Protein AF-A0A1H0NFM1-F1 (afdb_monomer_lite)

Radius of gyration: 39.57 Å; chains: 1; bounding box: 103×72×106 Å

Secondary structure (DSSP, 8-state):
-HHHHHHHHHHHHHHHHHHHHSTT-HHHHHHHHHIIIIIIHHHHHHTT-HHHHHHHHHHHHHHHHHHHT-TT-TTHHHHHHHHHHHGGGS-HHHHHHHHHHHHHHHHHHHHH-TT-HHHHHHHHHIIIIIIHHHHHHTT-HHHHHHHHHHHHHHHHHHHHH--HHHHHHHHHHHHHHGGGS-HHHHHHHHHHHHHHHHHHHTT-TT-HHHHHHHHHHHHHHHHHHHHTT-HHHHHHHHHHHHHHHHH-GGGGGT------TT---EEEEEETTEEEEEEE-TTSEEEEEEEESEE---EEEEEEE--TTPPPEEEEEETTEEEEEEE-TTS-EEEEEEESEEPPPEE-SS----TTPPEEEEEEETTEEEEEEE-TTSPEEEEEEESEE---EEETT---STT---EEEEEETTEEEEEEE-TTS-EEEEEESSSBPPPEEETT----TTPPPEEEEEETTEEEEEEE-TTS-EEEEEESSSBPPPEE-TT---STT--EEEEEEETTEEEEEEE-TTSEEEEEEESSSB---EEEEEEE--TTPPPEEEEE--TT-TT--EEEEEEE-TTSSEEEEEEETTEEPPPEEESPPEEEEEEEEE--SS--EEEEEEEEEETTS-EEEEEEEEE-SSS-EEEEEEEEEEETTEEEEEEEEEEE--TTSSS-SEEEEEEEEPP-HHHHHTHHHHTTPEEEEEEEEESSTT-HHHHHHHHHHHHHHH--SS----S-EEEE----S---SS----S---EETTEEEEEEGGGEEEEE--S----SS--EEEPPHHHHHHHHHHTSTT-SPPGGGEEEE----PBPTTSPBPPEEEE-GGG-EEEE-HHHHHS-GGGTTTT-STTTSS--S-PPPTTHHHHHHHHHHHHHHHS---HHHHHHHHHHHHHHHTT--TT---SS-S-GGGS-HHHHHHHHHHHHHHH-EE-SSSSS-EESTTSHHHHT-TTHHHHHHTGGGT--

Foldseek 3Di:
DVVQLVVLVVQLVVLVVVCVVPVPDLVSLLSNLCSLQVRNLVVCVVVVVLVVSQVSLVSSLVSLLVNLVPPPDPCNLVSLVSQQRSLVSHDAVSSLVSLVSSLVSLVVVCVVPVPDLVSLVSNLCSLQVGNLVRCVVNPVLVVSQVSLVVSLVSLVVNVVVDDLVCLLVSLVSLQRRLVSDPLVSNLVSLVVSLVSLLSSCQLPQVDPVSLVSNLVSLLSNLVSCVVVVNNVVSVVSNVLSVLSNPFTDPSSPVQDFFAPALQDKEWEDQAQQKIKIWTQTCVQFIWIWMGRPAIDRIDTQADDGAHGSQDKYKYHQHSQKIKIWTQHPQQFIWIWMGGPHIDHIDTQDDDGAPRSQAKEKDAQHSQKIKIWWQGPQQWIKIWMGGPHIDDIDTQDDAGAPGSFAKYKDHQHSQKIKIWWQHCFQWIWMWMGRPDIDHIDTQDDDGAHGRQHKEKEAQHSQKIKIWWFHQFQWIWMWMGRPDIDHIDTPDDDGAHGSAAKYKYAQHSQKIKIWGQHPQQWIWMWMGRPHIDHIDTAADAGGPGSRHKYKDKHDDPPPPPWIKMWIWTQHPSRFIWIWMAGVVGIDHIDGPPFDKDKAKDWDDDPDDFQKTWMKMWIQTLQQKIKTKIKIAGPAAAKKWKKKWKWWDFALEIEIEIDIDIAGHNNGDDHRMDIDMDIAPHDVVCNVCVSRSNPIHMDMDMDMDSDDPDHVVVRVVVVVCCLVPVPPDDDNQDAYWYFDDDDDDDDDDDDDGRDTDDDRSWDWDQDPPRDTDTDDDDDDDDDDWDKDFDDPLRCCLLCVLFQQNQQDPRVQEMEIQDAADQPPVRHHDWAKDHDPPNHIYTYQHPVCRVPVQQRQQPDPCPDPPDHDDGFHGCLSVQLRSLVSLVCNLDPDDVVLVVLVVVLVVCVVVPHDLCDDDFQDDDLVVHRSNVNSSLSSVLCRVFWDDPPDDDSDTDRCPDPVSCPDSSCCSRVVDRSVSHD

Structure (mmCIF, N/CA/C/O backbone):
data_AF-A0A1H0NFM1-F1
#
_entry.id   AF-A0A1H0NFM1-F1
#
loop_
_atom_site.group_PDB
_atom_site.id
_atom_site.type_symbol
_atom_site.label_atom_id
_atom_site.label_alt_id
_atom_site.label_comp_id
_atom_site.label_asym_id
_atom_site.label_entity_id
_atom_site.label_seq_id
_atom_site.pdbx_PDB_ins_code
_atom_site.Cartn_x
_atom_site.Cartn_y
_atom_site.Cartn_z
_atom_site.occupancy
_atom_site.B_iso_or_equiv
_atom_site.auth_seq_id
_atom_site.auth_comp_id
_atom_site.auth_asym_id
_atom_site.auth_atom_id
_atom_site.pdbx_PDB_model_num
ATOM 1 N N . MET A 1 1 ? 2.336 37.053 -40.491 1.00 51.53 1 MET A N 1
ATOM 2 C CA . MET A 1 1 ? 2.561 35.942 -41.448 1.00 51.53 1 MET A CA 1
ATOM 3 C C . MET A 1 1 ? 3.108 36.429 -42.788 1.00 51.53 1 MET A C 1
ATOM 5 O O . MET A 1 1 ? 4.106 35.871 -43.217 1.00 51.53 1 MET A O 1
ATOM 9 N N . ALA A 1 2 ? 2.533 37.466 -43.419 1.00 56.25 2 ALA A N 1
ATOM 10 C CA . ALA A 1 2 ? 3.070 38.029 -44.668 1.00 56.25 2 ALA A CA 1
ATOM 11 C C . ALA A 1 2 ? 4.523 38.541 -44.537 1.00 56.25 2 ALA A C 1
ATOM 13 O O . ALA A 1 2 ? 5.348 38.214 -45.385 1.00 56.25 2 ALA A O 1
ATOM 14 N N . ASP A 1 3 ? 4.859 39.224 -43.435 1.00 67.12 3 ASP A N 1
ATOM 15 C CA . ASP A 1 3 ? 6.223 39.727 -43.189 1.00 67.12 3 ASP A CA 1
ATOM 16 C C . ASP A 1 3 ? 7.282 38.620 -43.104 1.00 67.12 3 ASP A C 1
ATOM 18 O O . ASP A 1 3 ? 8.398 38.788 -43.584 1.00 67.12 3 ASP A O 1
ATOM 22 N N . ASP A 1 4 ? 6.935 37.454 -42.554 1.00 81.75 4 ASP A N 1
ATOM 23 C CA . ASP A 1 4 ? 7.894 36.360 -42.368 1.00 81.75 4 ASP A CA 1
ATOM 24 C C . ASP A 1 4 ? 8.194 35.649 -43.703 1.00 81.75 4 ASP A C 1
ATOM 26 O O . ASP A 1 4 ? 9.327 35.265 -43.976 1.00 81.75 4 ASP A O 1
ATOM 30 N N . VAL A 1 5 ? 7.210 35.553 -44.609 1.00 89.94 5 VAL A N 1
ATOM 31 C CA . VAL A 1 5 ? 7.452 35.058 -45.976 1.00 89.94 5 VAL A CA 1
ATOM 32 C C . VAL A 1 5 ? 8.373 36.010 -46.743 1.00 89.94 5 VAL A C 1
ATOM 34 O O . VAL A 1 5 ? 9.322 35.547 -47.372 1.00 89.94 5 VAL A O 1
ATOM 37 N N . VAL A 1 6 ? 8.142 37.325 -46.656 1.00 90.19 6 VAL A N 1
ATOM 38 C CA . VAL A 1 6 ? 8.959 38.343 -47.345 1.00 90.19 6 VAL A CA 1
ATOM 39 C C . VAL A 1 6 ? 10.411 38.317 -46.860 1.00 90.19 6 VAL A C 1
ATOM 41 O O . VAL A 1 6 ? 11.332 38.317 -47.677 1.00 90.19 6 VAL A O 1
ATOM 44 N N . VAL A 1 7 ? 10.634 38.213 -45.546 1.00 92.38 7 VAL A N 1
ATOM 45 C CA . VAL A 1 7 ? 11.984 38.107 -44.964 1.00 92.38 7 VAL A CA 1
ATOM 46 C C . VAL A 1 7 ? 12.728 36.885 -45.502 1.00 92.38 7 VAL A C 1
ATOM 48 O O . VAL A 1 7 ? 13.899 36.980 -45.879 1.00 92.38 7 VAL A O 1
ATOM 51 N N . TRP A 1 8 ? 12.067 35.729 -45.581 1.00 93.31 8 TRP A N 1
ATOM 52 C CA . TRP A 1 8 ? 12.704 34.520 -46.103 1.00 93.31 8 TRP A CA 1
ATOM 53 C C . TRP A 1 8 ? 12.895 34.545 -47.618 1.00 93.31 8 TRP A C 1
ATOM 55 O O . TRP A 1 8 ? 13.914 34.050 -48.095 1.00 93.31 8 TRP A O 1
ATOM 65 N N . GLN A 1 9 ? 12.003 35.188 -48.373 1.00 94.06 9 GLN A N 1
ATOM 66 C CA . GLN A 1 9 ? 12.215 35.446 -49.801 1.00 94.06 9 GLN A CA 1
ATOM 67 C C . GLN A 1 9 ? 13.454 36.319 -50.036 1.00 94.06 9 GLN A C 1
ATOM 69 O O . GLN A 1 9 ? 14.251 36.017 -50.925 1.00 94.06 9 GLN A O 1
ATOM 74 N N . GLN A 1 10 ? 13.670 37.347 -49.209 1.00 92.88 10 GLN A N 1
ATOM 75 C CA . GLN A 1 10 ? 14.875 38.173 -49.276 1.00 92.88 10 GLN A CA 1
ATOM 76 C C . GLN A 1 10 ? 16.139 37.363 -48.948 1.00 92.88 10 GLN A C 1
ATOM 78 O O . GLN A 1 10 ? 17.112 37.418 -49.697 1.00 92.88 10 GLN A O 1
ATOM 83 N N . ARG A 1 11 ? 16.115 36.544 -47.889 1.00 93.88 11 ARG A N 1
ATOM 84 C CA . ARG A 1 11 ? 17.244 35.661 -47.532 1.00 93.88 11 ARG A CA 1
ATOM 85 C C . ARG A 1 11 ? 17.578 34.657 -48.634 1.00 93.88 11 ARG A C 1
ATOM 87 O O . ARG A 1 11 ? 18.751 34.410 -48.900 1.00 93.88 11 ARG A O 1
ATOM 94 N N . VAL A 1 12 ? 16.562 34.101 -49.294 1.00 96.81 12 VAL A N 1
ATOM 95 C CA . VAL A 1 12 ? 16.742 33.225 -50.460 1.00 96.81 12 VAL A CA 1
ATOM 96 C C . VAL A 1 12 ? 17.365 34.000 -51.624 1.00 96.81 12 VAL A C 1
ATOM 98 O O . VAL A 1 12 ? 18.305 33.504 -52.240 1.00 96.81 12 VAL A O 1
ATOM 101 N N . ALA A 1 13 ? 16.914 35.226 -51.903 1.00 94.62 13 ALA A N 1
ATOM 102 C CA . ALA A 1 13 ? 17.493 36.065 -52.954 1.00 94.62 13 ALA A CA 1
ATOM 103 C C . ALA A 1 13 ? 18.975 36.393 -52.689 1.00 94.62 13 ALA A C 1
ATOM 105 O O . ALA A 1 13 ? 19.807 36.276 -53.590 1.00 94.62 13 ALA A O 1
ATOM 106 N N . GLU A 1 14 ? 19.326 36.729 -51.447 1.00 93.50 14 GLU A N 1
ATOM 107 C CA . GLU A 1 14 ? 20.711 36.967 -51.025 1.00 93.50 14 GLU A CA 1
ATOM 108 C C . GLU A 1 14 ? 21.572 35.701 -51.147 1.00 93.50 14 GLU A C 1
ATOM 110 O O . GLU A 1 14 ? 22.691 35.753 -51.663 1.00 93.50 14 GLU A O 1
ATOM 115 N N . ALA A 1 15 ? 21.051 34.547 -50.722 1.00 94.25 15 ALA A N 1
ATOM 116 C CA . ALA A 1 15 ? 21.742 33.268 -50.853 1.00 94.25 15 ALA A CA 1
ATOM 117 C C . ALA A 1 15 ? 21.949 32.872 -52.327 1.00 94.25 15 ALA A C 1
ATOM 119 O O . ALA A 1 15 ? 23.035 32.413 -52.684 1.00 94.25 15 ALA A O 1
ATOM 120 N N . ARG A 1 16 ? 20.968 33.127 -53.206 1.00 96.69 16 ARG A N 1
ATOM 121 C CA . ARG A 1 16 ? 21.098 32.937 -54.662 1.00 96.69 16 ARG A CA 1
ATOM 122 C C . ARG A 1 16 ? 22.173 33.836 -55.264 1.00 96.69 16 ARG A C 1
ATOM 124 O O . ARG A 1 16 ? 22.987 33.353 -56.046 1.00 96.69 16 ARG A O 1
ATOM 131 N N . ALA A 1 17 ? 22.208 35.115 -54.886 1.00 93.81 17 ALA A N 1
ATOM 132 C CA . ALA A 1 17 ? 23.226 36.051 -55.362 1.00 93.81 17 ALA A CA 1
ATOM 133 C C . ALA A 1 17 ? 24.637 35.593 -54.965 1.00 93.81 17 ALA A C 1
ATOM 135 O O . ALA A 1 17 ? 25.532 35.531 -55.807 1.00 93.81 17 ALA A O 1
ATOM 136 N N . ARG A 1 18 ? 24.817 35.168 -53.708 1.00 92.31 18 ARG A N 1
ATOM 137 C CA . ARG A 1 18 ? 26.088 34.597 -53.240 1.00 92.31 18 ARG A CA 1
ATOM 138 C C . ARG A 1 18 ? 26.446 33.327 -54.004 1.00 92.31 18 ARG A C 1
ATOM 140 O O . ARG A 1 18 ? 27.597 33.168 -54.398 1.00 92.31 18 ARG A O 1
ATOM 147 N N . LEU A 1 19 ? 25.500 32.420 -54.236 1.00 93.81 19 LEU A N 1
ATOM 148 C CA . LEU A 1 19 ? 25.781 31.204 -54.997 1.00 93.81 19 LEU A CA 1
ATOM 149 C C . LEU A 1 19 ? 26.190 31.517 -56.448 1.00 93.81 19 LEU A C 1
ATOM 151 O O . LEU A 1 19 ? 27.100 30.879 -56.963 1.00 93.81 19 LEU A O 1
ATOM 155 N N . ALA A 1 20 ? 25.605 32.534 -57.086 1.00 93.12 20 ALA A N 1
ATOM 156 C CA . ALA A 1 20 ? 25.944 32.921 -58.459 1.00 93.12 20 ALA A CA 1
ATOM 157 C C . ALA A 1 20 ? 27.412 33.364 -58.635 1.00 93.12 20 ALA A C 1
ATOM 159 O O . ALA A 1 20 ? 28.008 33.100 -59.677 1.00 93.12 20 ALA A O 1
ATOM 160 N N . GLU A 1 21 ? 28.021 33.985 -57.620 1.00 92.81 21 GLU A N 1
ATOM 161 C CA . GLU A 1 21 ? 29.446 34.357 -57.641 1.00 92.81 21 GLU A CA 1
ATOM 162 C C . GLU A 1 21 ? 30.383 33.136 -57.648 1.00 92.81 21 GLU A C 1
ATOM 164 O O . GLU A 1 21 ? 31.496 33.206 -58.172 1.00 92.81 21 GLU A O 1
ATOM 169 N N . LYS A 1 22 ? 29.956 32.024 -57.035 1.00 91.69 22 LYS A N 1
ATOM 170 C CA . LYS A 1 22 ? 30.701 30.758 -56.966 1.00 91.69 22 LYS A CA 1
ATOM 171 C C . LYS A 1 22 ? 29.734 29.566 -57.057 1.00 91.69 22 LYS A C 1
ATOM 173 O O . LYS A 1 22 ? 29.422 28.965 -56.029 1.00 91.69 22 LYS A O 1
ATOM 178 N N . PRO A 1 23 ? 29.284 29.187 -58.270 1.00 88.19 23 PRO A N 1
ATOM 179 C CA . PRO A 1 23 ? 28.201 28.210 -58.450 1.00 88.19 23 PRO A CA 1
ATOM 180 C C . PRO A 1 23 ? 28.471 26.812 -57.874 1.00 88.19 23 PRO A C 1
ATOM 182 O O . PRO A 1 23 ? 27.535 26.096 -57.524 1.00 88.19 23 PRO A O 1
ATOM 185 N N . ASN A 1 24 ? 29.747 26.439 -57.748 1.00 87.56 24 ASN A N 1
ATOM 186 C CA . ASN A 1 24 ? 30.188 25.133 -57.254 1.00 87.56 24 ASN A CA 1
ATOM 187 C C . ASN A 1 24 ? 30.641 25.159 -55.781 1.00 87.56 24 ASN A C 1
ATOM 189 O O . ASN A 1 24 ? 31.289 24.217 -55.342 1.00 87.56 24 ASN A O 1
ATOM 193 N N . ASP A 1 25 ? 30.374 26.237 -55.033 1.00 92.56 25 ASP A N 1
ATOM 194 C CA . ASP A 1 25 ? 30.727 26.353 -53.611 1.00 92.56 25 ASP A CA 1
ATOM 195 C C . ASP A 1 25 ? 29.718 25.568 -52.739 1.00 92.56 25 ASP A C 1
ATOM 197 O O . ASP A 1 25 ? 28.552 25.977 -52.650 1.00 92.56 25 ASP A O 1
ATOM 201 N N . PRO A 1 26 ? 30.131 24.461 -52.086 1.00 90.00 26 PRO A N 1
ATOM 202 C CA . PRO A 1 26 ? 29.213 23.589 -51.354 1.00 90.00 26 PRO A CA 1
ATOM 203 C C . PRO A 1 26 ? 28.515 24.272 -50.171 1.00 90.00 26 PRO A C 1
ATOM 205 O O . PRO A 1 26 ? 27.356 23.981 -49.878 1.00 90.00 26 PRO A O 1
ATOM 208 N N . GLU A 1 27 ? 29.175 25.223 -49.507 1.00 92.19 27 GLU A N 1
ATOM 209 C CA . GLU A 1 27 ? 28.595 25.925 -48.357 1.00 92.19 27 GLU A CA 1
ATOM 210 C C . GLU A 1 27 ? 27.534 26.933 -48.797 1.00 92.19 27 GLU A C 1
ATOM 212 O O . GLU A 1 27 ? 26.492 27.081 -48.153 1.00 92.19 27 GLU A O 1
ATOM 217 N N . ARG A 1 28 ? 27.738 27.580 -49.950 1.00 93.81 28 ARG A N 1
ATOM 218 C CA . ARG A 1 28 ? 26.725 28.468 -50.541 1.00 93.81 28 ARG A CA 1
ATOM 219 C C . ARG A 1 28 ? 25.511 27.684 -51.038 1.00 93.81 28 ARG A C 1
ATOM 221 O O . ARG A 1 28 ? 24.383 28.145 -50.860 1.00 93.81 28 ARG A O 1
ATOM 228 N N . GLN A 1 29 ? 25.725 26.493 -51.602 1.00 93.19 29 GLN A N 1
ATOM 229 C CA . GLN A 1 29 ? 24.641 25.577 -51.970 1.00 93.19 29 GLN A CA 1
ATOM 230 C C . GLN A 1 29 ? 23.861 25.112 -50.730 1.00 93.19 29 GLN A C 1
ATOM 232 O O . GLN A 1 29 ? 22.630 25.112 -50.753 1.00 93.19 29 GLN A O 1
ATOM 237 N N . ASN A 1 30 ? 24.552 24.791 -49.629 1.00 93.69 30 ASN A N 1
ATOM 238 C CA . ASN A 1 30 ? 23.925 24.344 -48.381 1.00 93.69 30 ASN A CA 1
ATOM 239 C C . ASN A 1 30 ? 23.081 25.457 -47.750 1.00 93.69 30 ASN A C 1
ATOM 241 O O . ASN A 1 30 ? 21.943 25.225 -47.342 1.00 93.69 30 ASN A O 1
ATOM 245 N N . ALA A 1 31 ? 23.613 26.683 -47.726 1.00 94.19 31 ALA A N 1
ATOM 246 C CA . ALA A 1 31 ? 22.922 27.856 -47.202 1.00 94.19 31 ALA A CA 1
ATOM 247 C C . ALA A 1 31 ? 21.640 28.174 -47.988 1.00 94.19 31 ALA A C 1
ATOM 249 O O . ALA A 1 31 ? 20.597 28.423 -47.382 1.00 94.19 31 ALA A O 1
ATOM 250 N N . LEU A 1 32 ? 21.692 28.124 -49.325 1.00 96.88 32 LEU A N 1
ATOM 251 C CA . LEU A 1 32 ? 20.504 28.316 -50.157 1.00 96.88 32 LEU A CA 1
ATOM 252 C C . LEU A 1 32 ? 19.499 27.169 -49.975 1.00 96.88 32 LEU A C 1
ATOM 254 O O . LEU A 1 32 ? 18.309 27.428 -49.799 1.00 96.88 32 LEU A O 1
ATOM 258 N N . GLY A 1 33 ? 19.970 25.919 -49.940 1.00 95.81 33 GLY A N 1
ATOM 259 C CA . GLY A 1 33 ? 19.128 24.749 -49.685 1.00 95.81 33 GLY A CA 1
ATOM 260 C C . GLY A 1 33 ? 18.391 24.827 -48.345 1.00 95.81 33 GLY A C 1
ATOM 261 O O . GLY A 1 33 ? 17.186 24.595 -48.293 1.00 95.81 33 GLY A O 1
ATOM 262 N N . SER A 1 34 ? 19.078 25.229 -47.272 1.00 95.81 34 SER A N 1
ATOM 263 C CA . SER A 1 34 ? 18.467 25.443 -45.953 1.00 95.81 34 SER A CA 1
ATOM 264 C C . SER A 1 34 ? 17.464 26.597 -45.959 1.00 95.81 34 SER A C 1
ATOM 266 O O . SER A 1 34 ? 16.349 26.450 -45.461 1.00 95.81 34 SER A O 1
ATOM 268 N N . ALA A 1 35 ? 17.806 27.731 -46.580 1.00 96.81 35 ALA A N 1
ATOM 269 C CA . ALA A 1 35 ? 16.903 28.878 -46.651 1.00 96.81 35 ALA A CA 1
ATOM 270 C C . ALA A 1 35 ? 15.586 28.547 -47.375 1.00 96.81 35 ALA A C 1
ATOM 272 O O . ALA A 1 35 ? 14.524 29.025 -46.973 1.00 96.81 35 ALA A O 1
ATOM 273 N N . LEU A 1 36 ? 15.652 27.700 -48.403 1.00 98.06 36 LEU A N 1
ATOM 274 C CA . LEU A 1 36 ? 14.494 27.222 -49.156 1.00 98.06 36 LEU A CA 1
ATOM 275 C C . LEU A 1 36 ? 13.676 26.178 -48.375 1.00 98.06 36 LEU A C 1
ATOM 277 O O . LEU A 1 36 ? 12.478 26.380 -48.173 1.00 98.06 36 LEU A O 1
ATOM 281 N N . CYS A 1 37 ? 14.312 25.098 -47.910 1.00 96.81 37 CYS A N 1
ATOM 282 C CA . CYS A 1 37 ? 13.641 23.956 -47.274 1.00 96.81 37 CYS A CA 1
ATOM 283 C C . CYS A 1 37 ? 13.210 24.214 -45.826 1.00 96.81 37 CYS A C 1
ATOM 285 O O . CYS A 1 37 ? 12.076 23.913 -45.459 1.00 96.81 37 CYS A O 1
ATOM 287 N N . ASP A 1 38 ? 14.110 24.758 -45.007 1.00 95.19 38 ASP A N 1
ATOM 288 C CA . ASP A 1 38 ? 13.911 24.923 -43.560 1.00 95.19 38 ASP A CA 1
ATOM 289 C C . ASP A 1 38 ? 13.241 26.277 -43.254 1.00 95.19 38 ASP A C 1
ATOM 291 O O . ASP A 1 38 ? 12.539 26.450 -42.255 1.00 95.19 38 ASP A O 1
ATOM 295 N N . GLY A 1 39 ? 13.457 27.261 -44.134 1.00 95.19 39 GLY A N 1
ATOM 296 C CA . GLY A 1 39 ? 12.972 28.631 -43.996 1.00 95.19 39 GLY A CA 1
ATOM 297 C C . GLY A 1 39 ? 11.671 28.901 -44.748 1.00 95.19 39 GLY A C 1
ATOM 298 O O . GLY A 1 39 ? 10.616 29.112 -44.139 1.00 95.19 39 GLY A O 1
ATOM 299 N N . LEU A 1 40 ? 11.756 28.953 -46.077 1.00 97.00 40 LEU A N 1
ATOM 300 C CA . LEU A 1 40 ? 10.708 29.503 -46.934 1.00 97.00 40 LEU A CA 1
ATOM 301 C C . LEU A 1 40 ? 9.522 28.546 -47.147 1.00 97.00 40 LEU A C 1
ATOM 303 O O . LEU A 1 40 ? 8.374 28.966 -46.979 1.00 97.00 40 LEU A O 1
ATOM 307 N N . ALA A 1 41 ? 9.765 27.272 -47.471 1.00 96.81 41 ALA A N 1
ATOM 308 C CA . ALA A 1 41 ? 8.701 26.307 -47.782 1.00 96.81 41 ALA A CA 1
ATOM 309 C C . ALA A 1 41 ? 7.658 26.116 -46.647 1.00 96.81 41 ALA A C 1
ATOM 311 O O . ALA A 1 41 ? 6.460 26.218 -46.933 1.00 96.81 41 ALA A O 1
ATOM 312 N N . PRO A 1 42 ? 8.037 25.965 -45.357 1.00 96.50 42 PRO A N 1
ATOM 313 C CA . PRO A 1 42 ? 7.077 25.846 -44.251 1.00 96.50 42 PRO A CA 1
ATOM 314 C C . PRO A 1 42 ? 6.189 27.087 -44.081 1.00 96.50 42 PRO A C 1
ATOM 316 O O . PRO A 1 42 ? 5.001 26.991 -43.756 1.00 96.50 42 PRO A O 1
ATOM 319 N N . ARG A 1 43 ? 6.753 28.278 -44.316 1.00 95.94 43 ARG A N 1
ATOM 320 C CA . ARG A 1 43 ? 6.040 29.559 -44.190 1.00 95.94 43 ARG A CA 1
ATOM 321 C C . ARG A 1 43 ? 5.067 29.771 -45.337 1.00 95.94 43 ARG A C 1
ATOM 323 O O . ARG A 1 43 ? 3.942 30.203 -45.098 1.00 95.94 43 ARG A O 1
ATOM 330 N N . LEU A 1 44 ? 5.467 29.411 -46.556 1.00 95.69 44 LEU A N 1
ATOM 331 C CA . LEU A 1 44 ? 4.574 29.412 -47.715 1.00 95.69 44 LEU A CA 1
ATOM 332 C C . LEU A 1 44 ? 3.411 28.434 -47.517 1.00 95.69 44 LEU A C 1
ATOM 334 O O . LEU A 1 44 ? 2.264 28.816 -47.745 1.00 95.69 44 LEU A O 1
ATOM 338 N N . LYS A 1 45 ? 3.682 27.227 -47.000 1.00 94.31 45 LYS A N 1
ATOM 339 C CA . LYS A 1 45 ? 2.650 26.234 -46.666 1.00 94.31 45 LYS A CA 1
ATOM 340 C C . LYS A 1 45 ? 1.657 26.767 -45.633 1.00 94.31 45 LYS A C 1
ATOM 342 O O . LYS A 1 45 ? 0.450 26.689 -45.834 1.00 94.31 45 LYS A O 1
ATOM 347 N N . THR A 1 46 ? 2.158 27.370 -44.558 1.00 93.31 46 THR A N 1
ATOM 348 C CA . THR A 1 46 ? 1.319 27.967 -43.503 1.00 93.31 46 THR A CA 1
ATOM 349 C C . THR A 1 46 ? 0.485 29.144 -44.024 1.00 93.31 46 THR A C 1
ATOM 351 O O . THR A 1 46 ? -0.641 29.353 -43.582 1.00 93.31 46 THR A O 1
ATOM 354 N N . ALA A 1 47 ? 0.998 29.887 -45.009 1.00 93.00 47 ALA A N 1
ATOM 355 C CA . ALA A 1 47 ? 0.276 30.958 -45.694 1.00 93.00 47 ALA A CA 1
ATOM 356 C C . ALA A 1 47 ? -0.718 30.461 -46.770 1.00 93.00 47 ALA A C 1
ATOM 358 O O . ALA A 1 47 ? -1.294 31.285 -47.478 1.00 93.00 47 ALA A O 1
ATOM 359 N N . GLY A 1 48 ? -0.904 29.143 -46.929 1.00 93.75 48 GLY A N 1
ATOM 360 C CA . GLY A 1 48 ? -1.797 28.543 -47.929 1.00 93.75 48 GLY A CA 1
ATOM 361 C C . GLY A 1 48 ? -1.279 28.605 -49.372 1.00 93.75 48 GLY A C 1
ATOM 362 O O . GLY A 1 48 ? -2.038 28.376 -50.312 1.00 93.75 48 GLY A O 1
ATOM 363 N N . ARG A 1 49 ? 0.006 28.922 -49.576 1.00 94.94 49 ARG A N 1
ATOM 364 C CA . ARG A 1 49 ? 0.653 29.053 -50.894 1.00 94.94 49 ARG A CA 1
ATOM 365 C C . ARG A 1 49 ? 1.327 27.740 -51.288 1.00 94.94 49 ARG A C 1
ATOM 367 O O . ARG A 1 49 ? 2.539 27.677 -51.471 1.00 94.94 49 ARG A O 1
ATOM 374 N N . ASP A 1 50 ? 0.525 26.685 -51.399 1.00 93.31 50 ASP A N 1
ATOM 375 C CA . ASP A 1 50 ? 0.992 25.300 -51.560 1.00 93.31 50 ASP A CA 1
ATOM 376 C C . ASP A 1 50 ? 1.876 25.079 -52.796 1.00 93.31 50 ASP A C 1
ATOM 378 O O . ASP A 1 50 ? 2.889 24.389 -52.704 1.00 93.31 50 ASP A O 1
ATOM 382 N N . GLY A 1 51 ? 1.533 25.692 -53.935 1.00 95.19 51 GLY A N 1
ATOM 383 C CA . GLY A 1 51 ? 2.335 25.588 -55.160 1.00 95.19 51 GLY A CA 1
ATOM 384 C C . GLY A 1 51 ? 3.730 26.193 -54.999 1.00 95.19 51 GLY A C 1
ATOM 385 O O . GLY A 1 51 ? 4.722 25.565 -55.349 1.00 95.19 51 GLY A O 1
ATOM 386 N N . GLU A 1 52 ? 3.818 27.366 -54.372 1.00 96.00 52 GLU A N 1
ATOM 387 C CA . GLU A 1 52 ? 5.099 28.038 -54.136 1.00 96.00 52 GLU A CA 1
ATOM 388 C C . GLU A 1 52 ? 5.929 27.341 -53.053 1.00 96.00 52 GLU A C 1
ATOM 390 O O . GLU A 1 52 ? 7.155 27.314 -53.133 1.00 96.00 52 GLU A O 1
ATOM 395 N N . ALA A 1 53 ? 5.274 26.760 -52.042 1.00 96.94 53 ALA A N 1
ATOM 396 C CA . ALA A 1 53 ? 5.943 25.923 -51.051 1.00 96.94 53 ALA A CA 1
ATOM 397 C C . ALA A 1 53 ? 6.585 24.698 -51.716 1.00 96.94 53 ALA A C 1
ATOM 399 O O . ALA A 1 53 ? 7.729 24.365 -51.403 1.00 96.94 53 ALA A O 1
ATOM 400 N N . ALA A 1 54 ? 5.878 24.071 -52.663 1.00 97.44 54 ALA A N 1
ATOM 401 C CA . ALA A 1 54 ? 6.412 22.971 -53.454 1.00 97.44 54 ALA A CA 1
ATOM 402 C C . ALA A 1 54 ? 7.578 23.428 -54.343 1.00 97.44 54 ALA A C 1
ATOM 404 O O . ALA A 1 54 ? 8.611 22.767 -54.357 1.00 97.44 54 ALA A O 1
ATOM 405 N N . ASP A 1 55 ? 7.465 24.570 -55.029 1.00 97.25 55 ASP A N 1
ATOM 406 C CA . ASP A 1 55 ? 8.546 25.118 -55.864 1.00 97.25 55 ASP A CA 1
ATOM 407 C C . ASP A 1 55 ? 9.820 25.389 -55.048 1.00 97.25 55 ASP A C 1
ATOM 409 O O . ASP A 1 55 ? 10.913 24.975 -55.441 1.00 97.25 55 ASP A O 1
ATOM 413 N N . ALA A 1 56 ? 9.677 26.020 -53.877 1.00 97.25 56 ALA A N 1
ATOM 414 C CA . ALA A 1 56 ? 10.791 26.271 -52.966 1.00 97.25 56 ALA A CA 1
ATOM 415 C C . ALA A 1 56 ? 11.408 24.962 -52.446 1.00 97.25 56 ALA A C 1
ATOM 417 O O . ALA A 1 56 ? 12.632 24.822 -52.424 1.00 97.25 56 ALA A O 1
ATOM 418 N N . ALA A 1 57 ? 10.579 23.984 -52.067 1.00 97.81 57 ALA A N 1
ATOM 419 C CA . ALA A 1 57 ? 11.050 22.676 -51.624 1.00 97.81 57 ALA A CA 1
ATOM 420 C C . ALA A 1 57 ? 11.805 21.933 -52.738 1.00 97.81 57 ALA A C 1
ATOM 422 O O . ALA A 1 57 ? 12.871 21.391 -52.465 1.00 97.81 57 ALA A O 1
ATOM 423 N N . ARG A 1 58 ? 11.327 21.953 -53.992 1.00 98.19 58 ARG A N 1
ATOM 424 C CA . ARG A 1 58 ? 12.019 21.325 -55.135 1.00 98.19 58 ARG A CA 1
ATOM 425 C C . ARG A 1 58 ? 13.416 21.876 -55.335 1.00 98.19 58 ARG A C 1
ATOM 427 O O . ARG A 1 58 ? 14.371 21.113 -55.451 1.00 98.19 58 ARG A O 1
ATOM 434 N N . GLU A 1 59 ? 13.536 23.198 -55.375 1.00 97.25 59 GLU A N 1
ATOM 435 C CA . GLU A 1 59 ? 14.826 23.856 -55.568 1.00 97.25 59 GLU A CA 1
ATOM 436 C C . GLU A 1 59 ? 15.775 23.556 -54.401 1.00 97.25 59 GLU A C 1
ATOM 438 O O . GLU A 1 59 ? 16.930 23.180 -54.614 1.00 97.25 59 GLU A O 1
ATOM 443 N N . GLY A 1 60 ? 15.283 23.661 -53.164 1.00 97.50 60 GLY A N 1
ATOM 444 C CA . GLY A 1 60 ? 16.088 23.395 -51.976 1.00 97.50 60 GLY A CA 1
ATOM 445 C C . GLY A 1 60 ? 16.530 21.932 -51.872 1.00 97.50 60 GLY A C 1
ATOM 446 O O . GLY A 1 60 ? 17.686 21.657 -51.535 1.00 97.50 60 GLY A O 1
ATOM 447 N N . ILE A 1 61 ? 15.652 20.987 -52.216 1.00 97.94 61 ILE A N 1
ATOM 448 C CA . ILE A 1 61 ? 15.960 19.553 -52.272 1.00 97.94 61 ILE A CA 1
ATOM 449 C C . ILE A 1 61 ? 16.976 19.269 -53.377 1.00 97.94 61 ILE A C 1
ATOM 451 O O . ILE A 1 61 ? 17.941 18.555 -53.116 1.00 97.94 61 ILE A O 1
ATOM 455 N N . ALA A 1 62 ? 16.834 19.856 -54.569 1.00 96.62 62 ALA A N 1
ATOM 456 C CA . ALA A 1 62 ? 17.786 19.666 -55.665 1.00 96.62 62 ALA A CA 1
ATOM 457 C C . ALA A 1 62 ? 19.213 20.078 -55.262 1.00 96.62 62 ALA A C 1
ATOM 459 O O . ALA A 1 62 ? 20.157 19.320 -55.480 1.00 96.62 62 ALA A O 1
ATOM 460 N N . LEU A 1 63 ? 19.366 21.227 -54.595 1.00 95.50 63 LEU A N 1
ATOM 461 C CA . LEU A 1 63 ? 20.654 21.675 -54.050 1.00 95.50 63 LEU A CA 1
ATOM 462 C C . LEU A 1 63 ? 21.171 20.736 -52.955 1.00 95.50 63 LEU A C 1
ATOM 464 O O . LEU A 1 63 ? 22.336 20.343 -52.956 1.00 95.50 63 LEU A O 1
ATOM 468 N N . THR A 1 64 ? 20.293 20.330 -52.039 1.00 96.44 64 THR A N 1
ATOM 469 C CA . THR A 1 64 ? 20.644 19.431 -50.931 1.00 96.44 64 THR A CA 1
ATOM 470 C C . THR A 1 64 ? 21.065 18.045 -51.437 1.00 96.44 64 THR A C 1
ATOM 472 O O . THR A 1 64 ? 21.967 17.435 -50.867 1.00 96.44 64 THR A O 1
ATOM 475 N N . ARG A 1 65 ? 20.487 17.561 -52.544 1.00 95.06 65 ARG A N 1
ATOM 476 C CA . ARG A 1 65 ? 20.852 16.289 -53.188 1.00 95.06 65 ARG A CA 1
ATOM 477 C C . ARG A 1 65 ? 22.248 16.307 -53.791 1.00 95.06 65 ARG A C 1
ATOM 479 O O . ARG A 1 65 ? 22.960 15.317 -53.654 1.00 95.06 65 ARG A O 1
ATOM 486 N N . VAL A 1 66 ? 22.642 17.414 -54.424 1.00 93.06 66 VAL A N 1
ATOM 487 C CA . VAL A 1 66 ? 24.010 17.583 -54.946 1.00 93.06 66 VAL A CA 1
ATOM 488 C C . VAL A 1 66 ? 25.025 17.442 -53.813 1.00 93.06 66 VAL A C 1
ATOM 490 O O . VAL A 1 66 ? 26.006 16.720 -53.955 1.00 93.06 66 VAL A O 1
ATOM 493 N N . LEU A 1 67 ? 24.748 18.056 -52.662 1.00 94.25 67 LEU A N 1
ATOM 494 C CA . LEU A 1 67 ? 25.613 17.978 -51.484 1.00 94.25 67 LEU A CA 1
ATOM 495 C C . LEU A 1 67 ? 25.608 16.595 -50.831 1.00 94.25 67 LEU A C 1
ATOM 497 O O . LEU A 1 67 ? 26.650 16.112 -50.401 1.00 94.25 67 LEU A O 1
ATOM 501 N N . LEU A 1 68 ? 24.448 15.941 -50.770 1.00 94.75 68 LEU A N 1
ATOM 502 C CA . LEU A 1 68 ? 24.317 14.598 -50.206 1.00 94.75 68 LEU A CA 1
ATOM 503 C C . LEU A 1 68 ? 25.102 13.543 -51.009 1.00 94.75 68 LEU A C 1
ATOM 505 O O . LEU A 1 68 ? 25.529 12.540 -50.430 1.00 94.75 68 LEU A O 1
ATOM 509 N N . ALA A 1 69 ? 25.297 13.768 -52.314 1.00 92.44 69 ALA A N 1
ATOM 510 C CA . ALA A 1 69 ? 26.065 12.893 -53.198 1.00 92.44 69 ALA A CA 1
ATOM 511 C C . ALA A 1 69 ? 27.587 12.954 -52.959 1.00 92.44 69 ALA A C 1
ATOM 513 O O . ALA A 1 69 ? 28.294 12.022 -53.341 1.00 92.44 69 ALA A O 1
ATOM 514 N N . ASP A 1 70 ? 28.096 14.009 -52.315 1.00 90.38 70 ASP A N 1
ATOM 515 C CA . ASP A 1 70 ? 29.500 14.092 -51.910 1.00 90.38 70 ASP A CA 1
ATOM 516 C C . ASP A 1 70 ? 29.737 13.240 -50.654 1.00 90.38 70 ASP A C 1
ATOM 518 O O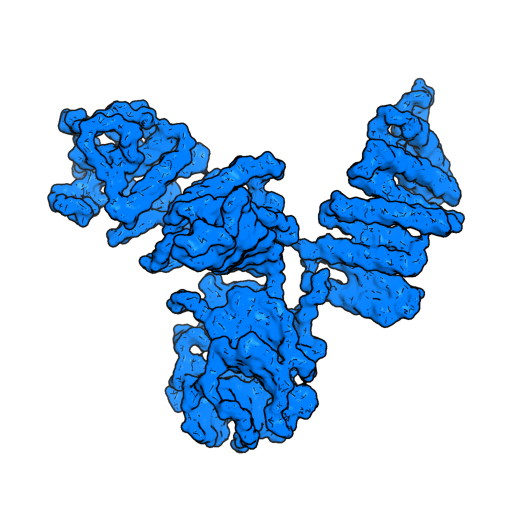 . ASP A 1 70 ? 29.488 13.661 -49.522 1.00 90.38 70 ASP A O 1
ATOM 522 N N . THR A 1 71 ? 30.231 12.015 -50.857 1.00 82.94 71 THR A N 1
ATOM 523 C CA . THR A 1 71 ? 30.486 11.042 -49.784 1.00 82.94 71 THR A CA 1
ATOM 524 C C . THR A 1 71 ? 31.565 11.490 -48.795 1.00 82.94 71 THR A C 1
ATOM 526 O O . THR A 1 71 ? 31.661 10.902 -47.721 1.00 82.94 71 THR A O 1
ATOM 529 N N . GLY A 1 72 ? 32.367 12.510 -49.127 1.00 80.94 72 GLY A N 1
ATOM 530 C CA . GLY A 1 72 ? 33.396 13.073 -48.248 1.00 80.94 72 GLY A CA 1
ATOM 531 C C . GLY A 1 72 ? 32.870 14.076 -47.215 1.00 80.94 72 GLY A C 1
ATOM 532 O O . GLY A 1 72 ? 33.629 14.497 -46.342 1.00 80.94 72 GLY A O 1
ATOM 533 N N . ARG A 1 73 ? 31.590 14.471 -47.285 1.00 87.06 73 ARG A N 1
ATOM 534 C CA . ARG A 1 73 ? 30.996 15.444 -46.354 1.00 87.06 73 ARG A CA 1
ATOM 535 C C . ARG A 1 73 ? 30.612 14.827 -45.009 1.00 87.06 73 ARG A C 1
ATOM 537 O O . ARG A 1 73 ? 29.995 13.767 -44.940 1.00 87.06 73 ARG A O 1
ATOM 544 N N . ALA A 1 74 ? 30.890 15.558 -43.930 1.00 82.75 74 ALA A N 1
ATOM 545 C CA . ALA A 1 74 ? 30.554 15.149 -42.565 1.00 82.75 74 ALA A CA 1
ATOM 546 C C . ALA A 1 74 ? 29.071 15.372 -42.189 1.00 82.75 74 ALA A C 1
ATOM 548 O O . ALA A 1 74 ? 28.558 14.712 -41.291 1.00 82.75 74 ALA A O 1
ATOM 549 N N . ASP A 1 75 ? 28.354 16.276 -42.867 1.00 88.75 75 ASP A N 1
ATOM 550 C CA . ASP A 1 75 ? 26.982 16.701 -42.530 1.00 88.75 75 ASP A CA 1
ATOM 551 C C . ASP A 1 75 ? 25.874 15.945 -43.294 1.00 88.75 75 ASP A C 1
ATOM 553 O O . ASP A 1 75 ? 24.698 16.313 -43.219 1.00 88.75 75 ASP A O 1
ATOM 557 N N . ARG A 1 76 ? 26.215 14.856 -44.000 1.00 92.69 76 ARG A N 1
ATOM 558 C CA . ARG A 1 76 ? 25.293 14.106 -44.881 1.00 92.69 76 ARG A CA 1
ATOM 559 C C . ARG A 1 76 ? 24.006 13.641 -44.192 1.00 92.69 76 ARG A C 1
ATOM 561 O O . ARG A 1 76 ? 22.943 13.678 -44.809 1.00 92.69 76 ARG A O 1
ATOM 568 N N . GLN A 1 77 ? 24.059 13.270 -42.912 1.00 90.62 77 GLN A N 1
ATOM 569 C CA . GLN A 1 77 ? 22.858 12.907 -42.144 1.00 90.62 77 GLN A CA 1
ATOM 570 C C . GLN A 1 77 ? 21.867 14.073 -42.001 1.00 90.62 77 GLN A C 1
ATOM 572 O O . GLN A 1 77 ? 20.656 13.873 -42.123 1.00 90.62 77 GLN A O 1
ATOM 577 N N . GLY A 1 78 ? 22.365 15.294 -41.784 1.00 93.06 78 GLY A N 1
ATOM 578 C CA . GLY A 1 78 ? 21.539 16.501 -41.714 1.00 93.06 78 GLY A CA 1
ATOM 579 C C . GLY A 1 78 ? 20.923 16.860 -43.067 1.00 93.06 78 GLY A C 1
ATOM 580 O O . GLY A 1 78 ? 19.762 17.262 -43.131 1.00 93.06 78 GLY A O 1
ATOM 581 N N . LEU A 1 79 ? 21.662 16.637 -44.157 1.00 95.62 79 LEU A N 1
ATOM 582 C CA . LEU A 1 79 ? 21.167 16.835 -45.523 1.00 95.62 79 LEU A CA 1
ATOM 583 C C . LEU A 1 79 ? 20.045 15.840 -45.869 1.00 95.62 79 LEU A C 1
ATOM 585 O O . LEU A 1 79 ? 19.007 16.246 -46.392 1.00 95.62 79 LEU A O 1
ATOM 589 N N . ALA A 1 80 ? 20.201 14.560 -45.514 1.00 96.12 80 ALA A N 1
ATOM 590 C CA . ALA A 1 80 ? 19.148 13.553 -45.677 1.00 96.12 80 ALA A CA 1
ATOM 591 C C . ALA A 1 80 ? 17.885 13.909 -44.870 1.00 96.12 80 ALA A C 1
ATOM 593 O O . ALA A 1 80 ? 16.772 13.827 -45.396 1.00 96.12 80 ALA A O 1
ATOM 594 N N . LYS A 1 81 ? 18.050 14.387 -43.628 1.00 95.94 81 LYS A N 1
ATOM 595 C CA . LYS A 1 81 ? 16.937 14.860 -42.791 1.00 95.94 81 LYS A CA 1
ATOM 596 C C . LYS A 1 81 ? 16.176 16.001 -43.463 1.00 95.94 81 LYS A C 1
ATOM 598 O O . LYS A 1 81 ? 14.953 15.933 -43.566 1.00 95.94 81 LYS A O 1
ATOM 603 N N . ARG A 1 82 ? 16.893 17.016 -43.961 1.00 96.81 82 ARG A N 1
ATOM 604 C CA . ARG A 1 82 ? 16.297 18.166 -44.655 1.00 96.81 82 ARG A CA 1
ATOM 605 C C . ARG A 1 82 ? 15.452 17.724 -45.847 1.00 96.81 82 ARG A C 1
ATOM 607 O O . ARG A 1 82 ? 14.337 18.209 -46.002 1.00 96.81 82 ARG A O 1
ATOM 614 N N . ILE A 1 83 ? 15.947 16.787 -46.661 1.00 97.38 83 ILE A N 1
ATOM 615 C CA . ILE A 1 83 ? 15.178 16.234 -47.789 1.00 97.38 83 ILE A CA 1
ATOM 616 C C . ILE A 1 83 ? 13.907 15.540 -47.280 1.00 97.38 83 ILE A C 1
ATOM 618 O O . ILE A 1 83 ? 12.813 15.836 -47.762 1.00 97.38 83 ILE A O 1
ATOM 622 N N . ALA A 1 84 ? 14.023 14.663 -46.275 1.00 96.38 84 ALA A N 1
ATOM 623 C CA . ALA A 1 84 ? 12.880 13.947 -45.708 1.00 96.38 84 ALA A CA 1
ATOM 624 C C . ALA A 1 84 ? 11.813 14.892 -45.124 1.00 96.38 84 ALA A C 1
ATOM 626 O O . ALA A 1 84 ? 10.618 14.612 -45.224 1.00 96.38 84 ALA A O 1
ATOM 627 N N . GLU A 1 85 ? 12.206 16.009 -44.519 1.00 96.12 85 GLU A N 1
ATOM 628 C CA . GLU A 1 85 ? 11.274 16.996 -43.965 1.00 96.12 85 GLU A CA 1
ATOM 629 C C . GLU A 1 85 ? 10.656 17.872 -45.059 1.00 96.12 85 GLU A C 1
ATOM 631 O O . GLU A 1 85 ? 9.434 18.006 -45.111 1.00 96.12 85 GLU A O 1
ATOM 636 N N . ALA A 1 86 ? 11.464 18.390 -45.987 1.00 96.81 86 ALA A N 1
ATOM 637 C CA . ALA A 1 86 ? 10.999 19.255 -47.070 1.00 96.81 86 ALA A CA 1
ATOM 638 C C . ALA A 1 86 ? 10.075 18.539 -48.066 1.00 96.81 86 ALA A C 1
ATOM 640 O O . ALA A 1 86 ? 9.168 19.158 -48.623 1.00 96.81 86 ALA A O 1
ATOM 641 N N . ALA A 1 87 ? 10.241 17.225 -48.248 1.00 97.00 87 ALA A N 1
ATOM 642 C CA . ALA A 1 87 ? 9.380 16.423 -49.114 1.00 97.00 87 ALA A CA 1
ATOM 643 C C . ALA A 1 87 ? 7.897 16.428 -48.681 1.00 97.00 87 ALA A C 1
ATOM 645 O O . ALA A 1 87 ? 7.030 16.087 -49.483 1.00 97.00 87 ALA A O 1
ATOM 646 N N . GLU A 1 88 ? 7.566 16.848 -47.451 1.00 95.62 88 GLU A N 1
ATOM 647 C CA . GLU A 1 88 ? 6.183 17.067 -46.992 1.00 95.62 88 GLU A CA 1
ATOM 648 C C . GLU A 1 88 ? 5.427 18.088 -47.857 1.00 95.62 88 GLU A C 1
ATOM 650 O O . GLU A 1 88 ? 4.213 17.975 -48.028 1.00 95.62 88 GLU A O 1
ATOM 655 N N . TYR A 1 89 ? 6.144 19.080 -48.393 1.00 96.25 89 TYR A N 1
ATOM 656 C CA . TYR A 1 89 ? 5.573 20.190 -49.159 1.00 96.25 89 TYR A CA 1
ATOM 657 C C . TYR A 1 89 ? 5.370 19.857 -50.639 1.00 96.25 89 TYR A C 1
ATOM 659 O O . TYR A 1 89 ? 4.744 20.634 -51.357 1.00 96.25 89 TYR A O 1
ATOM 667 N N . LEU A 1 90 ? 5.876 18.711 -51.099 1.00 96.56 90 LEU A N 1
ATOM 668 C CA . LEU A 1 90 ? 5.731 18.259 -52.478 1.00 96.56 90 LEU A CA 1
ATOM 669 C C . LEU A 1 90 ? 4.400 17.511 -52.679 1.00 96.56 90 LEU A C 1
ATOM 671 O O . LEU A 1 90 ? 3.944 16.800 -51.778 1.00 96.56 90 LEU A O 1
ATOM 675 N N . PRO A 1 91 ? 3.756 17.634 -53.852 1.00 94.25 91 PRO A N 1
ATOM 676 C CA . PRO A 1 91 ? 2.506 16.943 -54.139 1.00 94.25 91 PRO A CA 1
ATOM 677 C C . PRO A 1 91 ? 2.716 15.480 -54.558 1.00 94.25 91 PRO A C 1
ATOM 679 O O . PRO A 1 91 ? 3.648 15.137 -55.282 1.00 94.25 91 PRO A O 1
ATOM 682 N N . GLY A 1 92 ? 1.770 14.619 -54.173 1.00 93.00 92 GLY A N 1
ATOM 683 C CA . GLY A 1 92 ? 1.614 13.274 -54.736 1.00 93.00 92 GLY A CA 1
ATOM 684 C C . GLY A 1 92 ? 2.884 12.412 -54.705 1.00 93.00 92 GLY A C 1
ATOM 685 O O . GLY A 1 92 ? 3.547 12.291 -53.676 1.00 93.00 92 GLY A O 1
ATOM 686 N N . GLU A 1 93 ? 3.196 11.795 -55.847 1.00 94.25 93 GLU A N 1
ATOM 687 C CA . GLU A 1 93 ? 4.331 10.872 -56.033 1.00 94.25 93 GLU A CA 1
ATOM 688 C C . GLU A 1 93 ? 5.706 11.538 -55.894 1.00 94.25 93 GLU A C 1
ATOM 690 O O . GLU A 1 93 ? 6.700 10.883 -55.572 1.00 94.25 93 GLU A O 1
ATOM 695 N N . GLU A 1 94 ? 5.768 12.854 -56.084 1.00 95.31 94 GLU A N 1
ATOM 696 C CA . GLU A 1 94 ? 6.996 13.626 -55.917 1.00 95.31 94 GLU A CA 1
ATOM 697 C C . GLU A 1 94 ? 7.476 13.578 -54.457 1.00 95.31 94 GLU A C 1
ATOM 699 O O . GLU A 1 94 ? 8.648 13.334 -54.178 1.00 95.31 94 GLU A O 1
ATOM 704 N N . SER A 1 95 ? 6.535 13.694 -53.514 1.00 96.25 95 SER A N 1
ATOM 705 C CA . SER A 1 95 ? 6.793 13.571 -52.075 1.00 96.25 95 SER A CA 1
ATOM 706 C C . SER A 1 95 ? 7.392 12.211 -51.715 1.00 96.25 95 SER A C 1
ATOM 708 O O . SER A 1 95 ? 8.342 12.138 -50.937 1.00 96.25 95 SER A O 1
ATOM 710 N N . VAL A 1 96 ? 6.866 11.127 -52.292 1.00 96.81 96 VAL A N 1
ATOM 711 C CA . VAL A 1 96 ? 7.369 9.764 -52.054 1.00 96.81 96 VAL A CA 1
ATOM 712 C C . VAL A 1 96 ? 8.787 9.625 -52.600 1.00 96.81 96 VAL A C 1
ATOM 714 O O . VAL A 1 96 ? 9.679 9.216 -51.862 1.00 96.81 96 VAL A O 1
ATOM 717 N N . THR A 1 97 ? 9.003 10.063 -53.842 1.00 96.38 97 THR A N 1
ATOM 718 C CA . THR A 1 97 ? 10.290 9.960 -54.542 1.00 96.38 97 THR A CA 1
ATOM 719 C C . THR A 1 97 ? 11.415 10.658 -53.781 1.00 96.38 97 THR A C 1
ATOM 721 O O . THR A 1 97 ? 12.472 10.069 -53.562 1.00 96.38 97 THR A O 1
ATOM 724 N N . GLU A 1 98 ? 11.195 11.889 -53.316 1.00 95.94 98 GLU A N 1
ATOM 725 C CA . GLU A 1 98 ? 12.230 12.610 -52.565 1.00 95.94 98 GLU A CA 1
ATOM 726 C C . GLU A 1 98 ? 12.428 12.039 -51.152 1.00 95.94 98 GLU A C 1
ATOM 728 O O . GLU A 1 98 ? 13.539 12.046 -50.623 1.00 95.94 98 GLU A O 1
ATOM 733 N N . THR A 1 99 ? 11.391 11.452 -50.549 1.00 96.88 99 THR A N 1
AT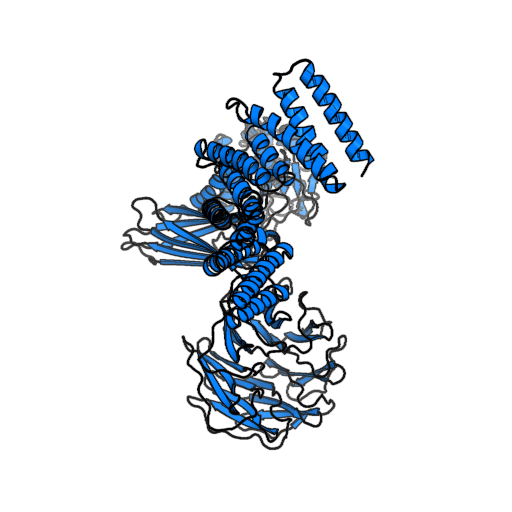OM 734 C CA . THR A 1 99 ? 11.551 10.736 -49.272 1.00 96.88 99 THR A CA 1
ATOM 735 C C . THR A 1 99 ? 12.383 9.465 -49.436 1.00 96.88 99 THR A C 1
ATOM 737 O O . THR A 1 99 ? 13.217 9.175 -48.578 1.00 96.88 99 THR A O 1
ATOM 740 N N . ASP A 1 100 ? 12.206 8.732 -50.538 1.00 96.25 100 ASP A N 1
ATOM 741 C CA . ASP A 1 100 ? 12.990 7.533 -50.852 1.00 96.25 100 ASP A CA 1
ATOM 742 C C . ASP A 1 100 ? 14.484 7.853 -51.003 1.00 96.25 100 ASP A C 1
ATOM 744 O O . ASP A 1 100 ? 15.322 7.064 -50.568 1.00 96.25 100 ASP A O 1
ATOM 748 N N . VAL A 1 101 ? 14.836 9.033 -51.530 1.00 95.50 101 VAL A N 1
ATOM 749 C CA . VAL A 1 101 ? 16.233 9.508 -51.584 1.00 95.50 101 VAL A CA 1
ATOM 750 C C . VAL A 1 101 ? 16.827 9.633 -50.178 1.00 95.50 101 VAL A C 1
ATOM 752 O O . VAL A 1 101 ? 17.940 9.169 -49.931 1.00 95.50 101 VAL A O 1
ATOM 755 N N . ALA A 1 102 ? 16.085 10.219 -49.236 1.00 96.06 102 ALA A N 1
ATOM 756 C CA . ALA A 1 102 ? 16.537 10.331 -47.851 1.00 96.06 102 ALA A CA 1
ATOM 757 C C . ALA A 1 102 ? 16.631 8.961 -47.158 1.00 96.06 102 ALA A C 1
ATOM 759 O O . ALA A 1 102 ? 17.603 8.691 -46.454 1.00 96.06 102 ALA A O 1
ATOM 760 N N . VAL A 1 103 ? 15.660 8.069 -47.384 1.00 97.50 103 VAL A N 1
ATOM 761 C CA . VAL A 1 103 ? 15.683 6.694 -46.856 1.00 97.50 103 VAL A CA 1
ATOM 762 C C . VAL A 1 103 ? 16.874 5.911 -47.410 1.00 97.50 103 VAL A C 1
ATOM 764 O O . VAL A 1 103 ? 17.542 5.213 -46.650 1.00 97.50 103 VAL A O 1
ATOM 767 N N . ALA A 1 104 ? 17.195 6.054 -48.698 1.00 96.38 104 ALA A N 1
ATOM 768 C CA . ALA A 1 104 ? 18.371 5.432 -49.304 1.00 96.38 104 ALA A CA 1
ATOM 769 C C . ALA A 1 104 ? 19.674 5.903 -48.639 1.00 96.38 104 ALA A C 1
ATOM 771 O O . ALA A 1 104 ? 20.525 5.074 -48.324 1.00 96.38 104 ALA A O 1
ATOM 772 N N . ALA A 1 105 ? 19.795 7.199 -48.339 1.00 95.31 105 ALA A N 1
ATOM 773 C CA . ALA A 1 105 ? 20.935 7.725 -47.591 1.00 95.31 105 ALA A CA 1
ATOM 774 C C . ALA A 1 105 ? 21.001 7.171 -46.157 1.00 95.31 105 ALA A C 1
ATOM 776 O O . ALA A 1 105 ? 22.067 6.764 -45.707 1.00 95.31 105 ALA A O 1
ATOM 777 N N . TYR A 1 106 ? 19.875 7.069 -45.444 1.00 96.81 106 TYR A N 1
ATOM 778 C CA . TYR A 1 106 ? 19.869 6.450 -44.112 1.00 96.81 106 TYR A CA 1
ATOM 779 C C . TYR A 1 106 ? 20.219 4.957 -44.137 1.00 96.81 106 TYR A C 1
ATOM 781 O O . TYR A 1 106 ? 20.896 4.486 -43.223 1.00 96.81 106 TYR A O 1
ATOM 789 N N . ARG A 1 107 ? 19.832 4.221 -45.187 1.00 96.69 107 ARG A N 1
ATOM 790 C CA . ARG A 1 107 ? 20.292 2.838 -45.400 1.00 96.69 107 ARG A CA 1
ATOM 791 C C . ARG A 1 107 ? 21.797 2.775 -45.657 1.00 96.69 107 ARG A C 1
ATOM 793 O O . ARG A 1 107 ? 22.449 1.887 -45.122 1.00 96.69 107 ARG A O 1
ATOM 800 N N . GLU A 1 108 ? 22.357 3.719 -46.414 1.00 94.25 108 GLU A N 1
ATOM 801 C CA . GLU A 1 108 ? 23.809 3.837 -46.620 1.00 94.25 108 GLU A CA 1
ATOM 802 C C . GLU A 1 108 ? 24.541 4.095 -45.294 1.00 94.25 108 GLU A C 1
ATOM 804 O O . GLU A 1 108 ? 25.515 3.411 -44.983 1.00 94.25 108 GLU A O 1
ATOM 809 N N . PHE A 1 109 ? 24.047 5.026 -44.471 1.00 94.19 109 PHE A N 1
ATOM 810 C CA . PHE A 1 109 ? 24.646 5.319 -43.164 1.00 94.19 109 PHE A CA 1
ATOM 811 C C . PHE A 1 109 ? 24.578 4.120 -42.219 1.00 94.19 109 PHE A C 1
ATOM 813 O O . PHE A 1 109 ? 25.546 3.847 -41.511 1.00 94.19 109 PHE A O 1
ATOM 820 N N . LEU A 1 110 ? 23.465 3.382 -42.230 1.00 94.12 110 LEU A N 1
ATOM 821 C CA . LEU A 1 110 ? 23.342 2.153 -41.456 1.00 94.12 110 LEU A CA 1
ATOM 822 C C . LEU A 1 110 ? 24.271 1.054 -41.989 1.00 94.12 110 LEU A C 1
ATOM 824 O O . LEU A 1 110 ? 24.882 0.354 -41.198 1.00 94.12 110 LEU A O 1
ATOM 828 N N . ALA A 1 111 ? 24.445 0.920 -43.304 1.00 94.44 111 ALA A N 1
ATOM 829 C CA . ALA A 1 111 ? 25.391 -0.043 -43.872 1.00 94.44 111 ALA A CA 1
ATOM 830 C C . ALA A 1 111 ? 26.849 0.274 -43.491 1.00 94.44 111 ALA A C 1
ATOM 832 O O . ALA A 1 111 ? 27.638 -0.643 -43.271 1.00 94.44 111 ALA A O 1
ATOM 833 N N . ALA A 1 112 ? 27.201 1.560 -43.384 1.00 91.56 112 ALA A N 1
ATOM 834 C CA . ALA A 1 112 ? 28.521 2.005 -42.939 1.00 91.56 112 ALA A CA 1
ATOM 835 C C . ALA A 1 112 ? 28.746 1.815 -41.428 1.00 91.56 112 ALA A C 1
ATOM 837 O O . ALA A 1 112 ? 29.881 1.612 -40.998 1.00 91.56 112 ALA A O 1
ATOM 838 N N . ALA A 1 113 ? 27.680 1.870 -40.626 1.00 90.75 113 ALA A N 1
ATOM 839 C CA . ALA A 1 113 ? 27.724 1.661 -39.182 1.00 90.75 113 ALA A CA 1
ATOM 840 C C . ALA A 1 113 ? 26.530 0.806 -38.707 1.00 90.75 113 ALA A C 1
ATOM 842 O O . ALA A 1 113 ? 25.596 1.351 -38.107 1.00 90.75 113 ALA A O 1
ATOM 843 N N . PRO A 1 114 ? 26.555 -0.526 -38.936 1.00 88.75 114 PRO A N 1
ATOM 844 C CA . PRO A 1 114 ? 25.411 -1.410 -38.673 1.00 88.75 114 PRO A CA 1
ATOM 845 C C . PRO A 1 114 ? 24.937 -1.401 -37.220 1.00 88.75 114 PRO A C 1
ATOM 847 O O . PRO A 1 114 ? 23.755 -1.598 -36.949 1.00 88.75 114 PRO A O 1
ATOM 850 N N . ASP A 1 115 ? 25.851 -1.121 -36.291 1.00 85.44 115 ASP A N 1
ATOM 851 C CA . ASP A 1 115 ? 25.561 -1.093 -34.861 1.00 85.44 115 ASP A CA 1
ATOM 852 C C . ASP A 1 115 ? 25.174 0.281 -34.310 1.00 85.44 115 ASP A C 1
ATOM 854 O O . ASP A 1 115 ? 24.876 0.407 -33.121 1.00 85.44 115 ASP A O 1
ATOM 858 N N . SER A 1 116 ? 25.140 1.317 -35.151 1.00 89.62 116 SER A N 1
ATOM 859 C CA . SER A 1 116 ? 24.803 2.670 -34.714 1.00 89.62 116 SER A CA 1
ATOM 860 C C . SER A 1 116 ? 23.321 2.787 -34.355 1.00 89.62 116 SER A C 1
ATOM 862 O O . SER A 1 116 ? 22.443 2.803 -35.223 1.00 89.62 116 SER A O 1
ATOM 864 N N . THR A 1 117 ? 23.043 2.959 -33.061 1.00 87.19 117 THR A N 1
ATOM 865 C CA . THR A 1 117 ? 21.701 3.268 -32.545 1.00 87.19 117 THR A CA 1
ATOM 866 C C . THR A 1 117 ? 21.120 4.517 -33.207 1.00 87.19 117 THR A C 1
ATOM 868 O O . THR A 1 117 ? 19.934 4.542 -33.533 1.00 87.19 117 THR A O 1
ATOM 871 N N . ASP A 1 118 ? 21.939 5.535 -33.477 1.00 87.38 118 ASP A N 1
ATOM 872 C CA . ASP A 1 118 ? 21.483 6.743 -34.166 1.00 87.38 118 ASP A CA 1
ATOM 873 C C . ASP A 1 118 ? 21.100 6.462 -35.622 1.00 87.38 118 ASP A C 1
ATOM 875 O O . ASP A 1 118 ? 20.028 6.888 -36.057 1.00 87.38 118 ASP A O 1
ATOM 879 N N . ALA A 1 119 ? 21.903 5.693 -36.367 1.00 90.06 119 ALA A N 1
ATOM 880 C CA . ALA A 1 119 ? 21.561 5.310 -37.739 1.00 90.06 119 ALA A CA 1
ATOM 881 C C . ALA A 1 119 ? 20.254 4.496 -37.796 1.00 90.06 119 ALA A C 1
ATOM 883 O O . ALA A 1 119 ? 19.379 4.791 -38.614 1.00 90.06 119 ALA A O 1
ATOM 884 N N . LEU A 1 120 ? 20.075 3.541 -36.875 1.00 92.12 120 LEU A N 1
ATOM 885 C CA . LEU A 1 120 ? 18.836 2.768 -36.719 1.00 92.12 120 LEU A CA 1
ATOM 886 C C . LEU A 1 120 ? 17.637 3.681 -36.407 1.00 92.12 120 LEU A C 1
ATOM 888 O O . LEU A 1 120 ? 16.580 3.561 -37.030 1.00 92.12 120 LEU A O 1
ATOM 892 N N . ARG A 1 121 ? 17.786 4.634 -35.476 1.00 90.75 121 ARG A N 1
ATOM 893 C CA . ARG A 1 121 ? 16.716 5.578 -35.103 1.00 90.75 121 ARG A CA 1
ATOM 894 C C . ARG A 1 121 ? 16.291 6.456 -36.269 1.00 90.75 121 ARG A C 1
ATOM 896 O O . ARG A 1 121 ? 15.085 6.617 -36.478 1.00 90.75 121 ARG A O 1
ATOM 903 N N . TRP A 1 122 ? 17.249 7.016 -37.003 1.00 92.25 122 TRP A N 1
ATOM 904 C CA . TRP A 1 122 ? 16.970 7.891 -38.138 1.00 92.25 122 TRP A CA 1
ATOM 905 C C . TRP A 1 122 ? 16.325 7.141 -39.302 1.00 92.25 122 TRP A C 1
ATOM 907 O O . TRP A 1 122 ? 15.347 7.638 -39.863 1.00 92.25 122 TRP A O 1
ATOM 917 N N . LEU A 1 123 ? 16.789 5.927 -39.617 1.00 96.00 123 LEU A N 1
ATOM 918 C CA . LEU A 1 123 ? 16.153 5.100 -40.642 1.00 96.00 123 LEU A CA 1
ATOM 919 C C . LEU A 1 123 ? 14.722 4.713 -40.238 1.00 96.00 123 LEU A C 1
ATOM 921 O O . LEU A 1 123 ? 13.793 4.889 -41.025 1.00 96.00 123 LEU A O 1
ATOM 925 N N . ALA A 1 124 ? 14.511 4.262 -38.997 1.00 94.12 124 ALA A N 1
ATOM 926 C CA . ALA A 1 124 ? 13.180 3.895 -38.514 1.00 94.12 124 ALA A CA 1
ATOM 927 C C . ALA A 1 124 ? 12.194 5.073 -38.554 1.00 94.12 124 ALA A C 1
ATOM 929 O O . ALA A 1 124 ? 11.046 4.886 -38.965 1.00 94.12 124 ALA A O 1
ATOM 930 N N . TRP A 1 125 ? 12.642 6.273 -38.169 1.00 93.38 125 TRP A N 1
ATOM 931 C CA . TRP A 1 125 ? 11.871 7.516 -38.283 1.00 93.38 125 TRP A CA 1
ATOM 932 C C . TRP A 1 125 ? 11.539 7.855 -39.741 1.00 93.38 125 TRP A C 1
ATOM 934 O O . TRP A 1 125 ? 10.381 8.107 -40.067 1.00 93.38 125 TRP A O 1
ATOM 944 N N . ALA A 1 126 ? 12.523 7.813 -40.645 1.00 96.06 126 ALA A N 1
ATOM 945 C CA . ALA A 1 126 ? 12.298 8.132 -42.054 1.00 96.06 126 ALA A CA 1
ATOM 946 C C . ALA A 1 126 ? 11.294 7.162 -42.704 1.00 96.06 126 ALA A C 1
ATOM 948 O O . ALA A 1 126 ? 10.443 7.579 -43.489 1.00 96.06 126 ALA A O 1
ATOM 949 N N . LEU A 1 127 ? 11.339 5.880 -42.332 1.00 97.25 127 LEU A N 1
ATOM 950 C CA . LEU A 1 127 ? 10.404 4.869 -42.822 1.00 97.25 127 LEU A CA 1
ATOM 951 C C . LEU A 1 127 ? 8.980 5.073 -42.274 1.00 97.25 127 LEU A C 1
ATOM 953 O O . LEU A 1 127 ? 8.045 5.190 -43.064 1.00 97.25 127 LEU A O 1
ATOM 957 N N . SER A 1 128 ? 8.787 5.131 -40.949 1.00 93.56 128 SER A N 1
ATOM 958 C CA . SER A 1 128 ? 7.433 5.143 -40.359 1.00 93.56 128 SER A CA 1
ATOM 959 C C . SER A 1 128 ? 6.795 6.528 -40.261 1.00 93.56 128 SER A C 1
ATOM 961 O O . SER A 1 128 ? 5.616 6.666 -40.590 1.00 93.56 128 SER A O 1
ATOM 963 N N . ASP A 1 129 ? 7.539 7.556 -39.848 1.00 90.31 129 ASP A N 1
ATOM 964 C CA . ASP A 1 129 ? 6.997 8.907 -39.653 1.00 90.31 129 ASP A CA 1
ATOM 965 C C . ASP A 1 129 ? 6.895 9.698 -40.969 1.00 90.31 129 ASP A C 1
ATOM 967 O O . ASP A 1 129 ? 6.110 10.643 -41.057 1.00 90.31 129 ASP A O 1
ATOM 971 N N . ARG A 1 130 ? 7.673 9.335 -42.003 1.00 94.25 130 ARG A N 1
ATOM 972 C CA . ARG A 1 130 ? 7.716 10.064 -43.286 1.00 94.25 130 ARG A CA 1
ATOM 973 C C . ARG A 1 130 ? 7.214 9.230 -44.465 1.00 94.25 130 ARG A C 1
ATOM 975 O O . ARG A 1 130 ? 6.158 9.541 -45.021 1.00 94.25 130 ARG A O 1
ATOM 982 N N . LEU A 1 131 ? 7.951 8.191 -44.862 1.00 96.50 131 LEU A N 1
ATOM 983 C CA . LEU A 1 131 ? 7.711 7.467 -46.117 1.00 96.50 131 LEU A CA 1
ATOM 984 C C . LEU A 1 131 ? 6.375 6.716 -46.119 1.00 96.50 131 LEU A C 1
ATOM 986 O O . LEU A 1 131 ? 5.584 6.894 -47.045 1.00 96.50 131 LEU A O 1
ATOM 990 N N . ALA A 1 132 ? 6.089 5.939 -45.070 1.00 96.00 132 ALA A N 1
ATOM 991 C CA . ALA A 1 132 ? 4.871 5.136 -44.967 1.00 96.00 132 ALA A CA 1
ATOM 992 C C . ALA A 1 132 ? 3.601 5.987 -45.128 1.00 96.00 132 ALA A C 1
ATOM 994 O O . ALA A 1 132 ? 2.728 5.670 -45.939 1.00 96.00 132 ALA A O 1
ATOM 995 N N . HIS A 1 133 ? 3.529 7.112 -44.408 1.00 92.31 133 HIS A N 1
ATOM 996 C CA . HIS A 1 133 ? 2.401 8.038 -44.493 1.00 92.31 133 HIS A CA 1
ATOM 997 C C . HIS A 1 133 ? 2.227 8.602 -45.911 1.00 92.31 133 HIS A C 1
ATOM 999 O O . HIS A 1 133 ? 1.111 8.678 -46.426 1.00 92.31 133 HIS A O 1
ATOM 1005 N N . ARG A 1 134 ? 3.325 8.968 -46.579 1.00 94.81 134 ARG A N 1
ATOM 1006 C CA . ARG A 1 134 ? 3.299 9.541 -47.935 1.00 94.81 134 ARG A CA 1
ATOM 1007 C C . ARG A 1 134 ? 2.874 8.518 -48.982 1.00 94.81 134 ARG A C 1
ATOM 1009 O O . ARG A 1 134 ? 2.000 8.825 -49.788 1.00 94.81 134 ARG A O 1
ATOM 1016 N N . GLN A 1 135 ? 3.416 7.303 -48.916 1.00 96.38 135 GLN A N 1
ATOM 1017 C CA . GLN A 1 135 ? 3.003 6.177 -49.758 1.00 96.38 135 GLN A CA 1
ATOM 1018 C C . GLN A 1 135 ? 1.508 5.873 -49.594 1.00 96.38 135 GLN A C 1
ATOM 1020 O O . GLN A 1 135 ? 0.809 5.652 -50.584 1.00 96.38 135 GLN A O 1
ATOM 1025 N N . TRP A 1 136 ? 0.992 5.939 -48.363 1.00 95.06 136 TRP A N 1
ATOM 1026 C CA . TRP A 1 136 ? -0.425 5.708 -48.096 1.00 95.06 136 TRP A CA 1
ATOM 1027 C C . TRP A 1 136 ? -1.311 6.759 -48.773 1.00 95.06 136 TRP A C 1
ATOM 1029 O O . TRP A 1 136 ? -2.292 6.407 -49.427 1.00 95.06 136 TRP A O 1
ATOM 1039 N N . ARG A 1 137 ? -0.941 8.046 -48.682 1.00 93.44 137 ARG A N 1
ATOM 1040 C CA . ARG A 1 137 ? -1.688 9.158 -49.306 1.00 93.44 137 ARG A CA 1
ATOM 1041 C C . ARG A 1 137 ? -1.794 9.041 -50.826 1.00 93.44 137 ARG A C 1
ATOM 1043 O O . ARG A 1 137 ? -2.792 9.484 -51.384 1.00 93.44 137 ARG A O 1
ATOM 1050 N N . VAL A 1 138 ? -0.793 8.455 -51.485 1.00 95.62 138 VAL A N 1
ATOM 1051 C CA . VAL A 1 138 ? -0.802 8.227 -52.943 1.00 95.62 138 VAL A CA 1
ATOM 1052 C C . VAL A 1 138 ? -1.396 6.870 -53.342 1.00 95.62 138 VAL A C 1
ATOM 1054 O O . VAL A 1 138 ? -1.383 6.515 -54.515 1.00 95.62 138 VAL A O 1
ATOM 1057 N N . GLY A 1 139 ? -1.924 6.098 -52.385 1.00 94.19 139 GLY A N 1
ATOM 1058 C CA . GLY A 1 139 ? -2.585 4.817 -52.645 1.00 94.19 139 GLY A CA 1
ATOM 1059 C C . GLY A 1 139 ? -1.651 3.607 -52.770 1.00 94.19 139 GLY A C 1
ATOM 1060 O O . GLY A 1 139 ? -2.110 2.534 -53.156 1.00 94.19 139 GLY A O 1
ATOM 1061 N N . ARG A 1 140 ? -0.363 3.716 -52.411 1.00 95.31 140 ARG A N 1
ATOM 1062 C CA . ARG A 1 140 ? 0.613 2.606 -52.459 1.00 95.31 140 ARG A CA 1
ATOM 1063 C C . ARG A 1 140 ? 0.551 1.713 -51.212 1.00 95.31 140 ARG A C 1
ATOM 1065 O O . ARG A 1 140 ? 1.538 1.562 -50.498 1.00 95.31 140 ARG A O 1
ATOM 1072 N N . GLN A 1 141 ? -0.602 1.103 -50.950 1.00 93.56 141 GLN A N 1
ATOM 1073 C CA . GLN A 1 141 ? -0.865 0.376 -49.697 1.00 93.56 141 GLN A CA 1
ATOM 1074 C C . GLN A 1 141 ? 0.116 -0.776 -49.416 1.00 93.56 141 GLN A C 1
ATOM 1076 O O . GLN A 1 141 ? 0.578 -0.918 -48.283 1.00 93.56 141 GLN A O 1
ATOM 1081 N N . ASP A 1 142 ? 0.472 -1.579 -50.423 1.00 94.12 142 ASP A N 1
ATOM 1082 C CA . ASP A 1 142 ? 1.402 -2.703 -50.233 1.00 94.12 142 ASP A CA 1
ATOM 1083 C C . ASP A 1 142 ? 2.832 -2.229 -49.950 1.00 94.12 142 ASP A C 1
ATOM 1085 O O . ASP A 1 142 ? 3.505 -2.779 -49.075 1.00 94.12 142 ASP A O 1
ATOM 1089 N N . ALA A 1 143 ? 3.267 -1.154 -50.616 1.00 94.06 143 ALA A N 1
ATOM 1090 C CA . ALA A 1 143 ? 4.553 -0.524 -50.333 1.00 94.06 143 ALA A CA 1
ATOM 1091 C C . ALA A 1 143 ? 4.569 0.077 -48.920 1.00 94.06 143 ALA A C 1
ATOM 1093 O O . ALA A 1 143 ? 5.513 -0.171 -48.175 1.00 94.06 143 ALA A O 1
ATOM 1094 N N . THR A 1 144 ? 3.491 0.759 -48.509 1.00 97.06 144 THR A N 1
ATOM 1095 C CA . THR A 1 144 ? 3.336 1.278 -47.141 1.00 97.06 144 THR A CA 1
ATOM 1096 C C . THR A 1 144 ? 3.504 0.176 -46.107 1.00 97.06 144 THR A C 1
ATOM 1098 O O . THR A 1 144 ? 4.258 0.343 -45.151 1.00 97.06 144 THR A O 1
ATOM 1101 N N . ARG A 1 145 ? 2.833 -0.967 -46.286 1.00 96.88 145 ARG A N 1
ATOM 1102 C CA . ARG A 1 145 ? 2.935 -2.098 -45.352 1.00 96.88 145 ARG A CA 1
ATOM 1103 C C . ARG A 1 145 ? 4.357 -2.646 -45.281 1.00 96.88 145 ARG A C 1
ATOM 1105 O O . ARG A 1 145 ? 4.840 -2.904 -44.183 1.00 96.88 145 ARG A O 1
ATOM 1112 N N . ALA A 1 146 ? 5.039 -2.789 -46.418 1.00 96.56 146 ALA A N 1
ATOM 1113 C CA . ALA A 1 146 ? 6.435 -3.224 -46.451 1.00 96.56 146 ALA A CA 1
ATOM 1114 C C . ALA A 1 146 ? 7.358 -2.237 -45.713 1.00 96.56 146 ALA A C 1
ATOM 1116 O O . ALA A 1 146 ? 8.136 -2.648 -44.855 1.00 96.56 146 ALA A O 1
ATOM 1117 N N . THR A 1 147 ? 7.207 -0.936 -45.971 1.00 97.50 147 THR A N 1
ATOM 1118 C CA . THR A 1 147 ? 7.953 0.138 -45.299 1.00 97.50 147 THR A CA 1
ATOM 1119 C C . THR A 1 147 ? 7.698 0.168 -43.789 1.00 97.50 147 THR A C 1
ATOM 1121 O O . THR A 1 147 ? 8.630 0.344 -43.005 1.00 97.50 147 THR A O 1
ATOM 1124 N N . VAL A 1 148 ? 6.454 -0.040 -43.350 1.00 97.44 148 VAL A N 1
ATOM 1125 C CA . VAL A 1 148 ? 6.114 -0.120 -41.922 1.00 97.44 148 VAL A CA 1
ATOM 1126 C C . VAL A 1 148 ? 6.750 -1.343 -41.273 1.00 97.44 148 VAL A C 1
ATOM 1128 O O . VAL A 1 148 ? 7.340 -1.204 -40.206 1.00 97.44 148 VAL A O 1
ATOM 1131 N N . ARG A 1 149 ? 6.685 -2.521 -41.905 1.00 97.56 149 ARG A N 1
ATOM 1132 C CA . ARG A 1 149 ? 7.317 -3.738 -41.370 1.00 97.56 149 ARG A CA 1
ATOM 1133 C C . ARG A 1 149 ? 8.831 -3.586 -41.240 1.00 97.56 149 ARG A C 1
ATOM 1135 O O . ARG A 1 149 ? 9.377 -3.970 -40.215 1.00 97.56 149 ARG A O 1
ATOM 1142 N N . GLU A 1 150 ? 9.493 -2.966 -42.217 1.00 96.50 150 GLU A N 1
ATOM 1143 C CA . GLU A 1 150 ? 10.924 -2.638 -42.126 1.00 96.50 150 GLU A CA 1
ATOM 1144 C C . GLU A 1 150 ? 11.210 -1.702 -40.942 1.00 96.50 150 GLU A C 1
ATOM 1146 O O . GLU A 1 150 ? 12.099 -1.968 -40.136 1.00 96.50 150 GLU A O 1
ATOM 1151 N N . SER A 1 151 ? 10.418 -0.636 -40.784 1.00 96.69 151 SER A N 1
ATOM 1152 C CA . SER A 1 151 ? 10.560 0.295 -39.659 1.00 96.69 151 SER A CA 1
ATOM 1153 C C . SER A 1 151 ? 10.380 -0.391 -38.304 1.00 96.69 151 SER A C 1
ATOM 1155 O O . SER A 1 151 ? 11.133 -0.112 -37.368 1.00 96.69 151 SER A O 1
ATOM 1157 N N . LEU A 1 152 ? 9.397 -1.287 -38.186 1.00 95.12 152 LEU A N 1
ATOM 1158 C CA . LEU A 1 152 ? 9.119 -2.019 -36.953 1.00 95.12 152 LEU A CA 1
ATOM 1159 C C . LEU A 1 152 ? 10.203 -3.058 -36.650 1.00 95.12 152 LEU A C 1
ATOM 1161 O O . LEU A 1 152 ? 10.642 -3.103 -35.510 1.00 95.12 152 LEU A O 1
ATOM 1165 N N . ALA A 1 153 ? 10.738 -3.756 -37.654 1.00 94.00 153 ALA A N 1
ATOM 1166 C CA . ALA A 1 153 ? 11.877 -4.661 -37.475 1.00 94.00 153 ALA A CA 1
ATOM 1167 C C . ALA A 1 153 ? 13.137 -3.925 -36.982 1.00 94.00 153 ALA A C 1
ATOM 1169 O O . ALA A 1 153 ? 13.835 -4.393 -36.089 1.00 94.00 153 ALA A O 1
ATOM 1170 N N . ILE A 1 154 ? 13.413 -2.725 -37.507 1.00 92.75 154 ILE A N 1
ATOM 1171 C CA . ILE A 1 154 ? 14.491 -1.866 -36.984 1.00 92.75 154 ILE A CA 1
ATOM 1172 C C . ILE A 1 154 ? 14.179 -1.416 -35.551 1.00 92.75 154 ILE A C 1
ATOM 1174 O O . ILE A 1 154 ? 15.073 -1.276 -34.717 1.00 92.75 154 ILE A O 1
ATOM 1178 N N . THR A 1 155 ? 12.905 -1.160 -35.266 1.00 91.88 155 THR A N 1
ATOM 1179 C CA . THR A 1 155 ? 12.451 -0.731 -33.944 1.00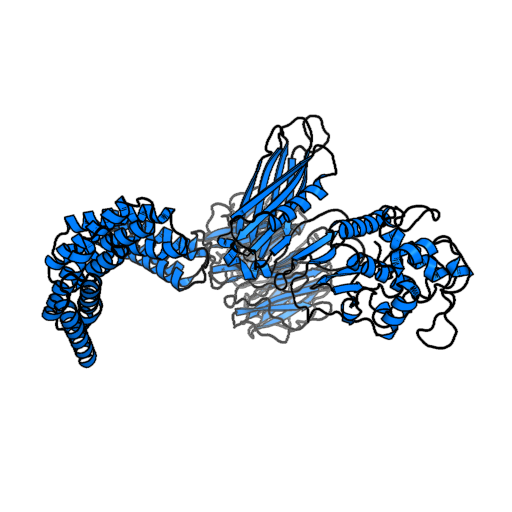 91.88 155 THR A CA 1
ATOM 1180 C C . THR A 1 155 ? 12.586 -1.846 -32.907 1.00 91.88 155 THR A C 1
ATOM 1182 O O . THR A 1 155 ? 12.984 -1.535 -31.788 1.00 91.88 155 THR A O 1
ATOM 1185 N N . ASP A 1 156 ? 12.380 -3.111 -33.280 1.00 90.75 156 ASP A N 1
ATOM 1186 C CA . ASP A 1 156 ? 12.650 -4.272 -32.420 1.00 90.75 156 ASP A CA 1
ATOM 1187 C C . ASP A 1 156 ? 14.124 -4.275 -31.970 1.00 90.75 156 ASP A C 1
ATOM 1189 O O . ASP A 1 156 ? 14.407 -4.312 -30.774 1.00 90.75 156 ASP A O 1
ATOM 1193 N N . THR A 1 157 ? 15.068 -4.079 -32.901 1.00 89.44 157 THR A N 1
ATOM 1194 C CA . THR A 1 157 ? 16.508 -3.958 -32.591 1.00 89.44 157 THR A CA 1
ATOM 1195 C C . THR A 1 157 ? 16.820 -2.787 -31.651 1.00 89.44 157 THR A C 1
ATOM 1197 O O . THR A 1 157 ? 17.759 -2.846 -30.857 1.00 89.44 157 THR A O 1
ATOM 1200 N N . LEU A 1 158 ? 16.052 -1.695 -31.728 1.00 87.31 158 LEU A N 1
ATOM 1201 C CA . LEU A 1 158 ? 16.236 -0.530 -30.860 1.00 87.31 158 LEU A CA 1
ATOM 1202 C C . LEU A 1 158 ? 15.756 -0.777 -29.427 1.00 87.31 158 LEU A C 1
ATOM 1204 O O . LEU A 1 158 ? 16.319 -0.165 -28.520 1.00 87.31 158 LEU A O 1
ATOM 1208 N N . VAL A 1 159 ? 14.754 -1.635 -29.202 1.00 85.81 159 VAL A N 1
ATOM 1209 C CA . VAL A 1 159 ? 14.222 -1.920 -27.854 1.00 85.81 159 VAL A CA 1
ATOM 1210 C C . VAL A 1 159 ? 15.318 -2.457 -26.936 1.00 85.81 159 VAL A C 1
ATOM 1212 O O . VAL A 1 159 ? 15.447 -1.991 -25.808 1.00 85.81 159 VAL A O 1
ATOM 1215 N N . GLU A 1 160 ? 16.140 -3.381 -27.429 1.00 79.19 160 GLU A N 1
ATOM 1216 C CA . GLU A 1 160 ? 17.212 -4.023 -26.653 1.00 79.19 160 GLU A CA 1
ATOM 1217 C C . GLU A 1 160 ? 18.397 -3.086 -26.366 1.00 79.19 160 GLU A C 1
ATOM 1219 O O . GLU A 1 160 ? 19.142 -3.294 -25.413 1.00 79.19 160 GLU A O 1
ATOM 1224 N N . ARG A 1 161 ? 18.568 -2.035 -27.179 1.00 79.88 161 ARG A N 1
ATOM 1225 C CA . ARG A 1 161 ? 19.726 -1.120 -27.146 1.00 79.88 161 ARG A CA 1
ATOM 1226 C C . ARG A 1 161 ? 19.435 0.224 -26.469 1.00 79.88 161 ARG A C 1
ATOM 1228 O O . ARG A 1 161 ? 20.307 1.091 -26.436 1.00 79.88 161 ARG A O 1
ATOM 1235 N N . SER A 1 162 ? 18.208 0.437 -25.993 1.00 76.00 162 SER A N 1
ATOM 1236 C CA . SER A 1 162 ? 17.723 1.753 -25.559 1.00 76.00 162 SER A CA 1
ATOM 1237 C C . SER A 1 162 ? 17.546 1.863 -24.047 1.00 76.00 162 SER A C 1
ATOM 1239 O O . SER A 1 162 ? 17.074 0.941 -23.390 1.00 76.00 162 SER A O 1
ATOM 1241 N N . SER A 1 163 ? 17.853 3.044 -23.500 1.00 76.75 163 SER A N 1
ATOM 1242 C CA . SER A 1 163 ? 17.525 3.401 -22.117 1.00 76.75 163 SER A CA 1
ATOM 1243 C C . SER A 1 163 ? 16.014 3.595 -21.923 1.00 76.75 163 SER A C 1
ATOM 1245 O O . SER A 1 163 ? 15.275 3.859 -22.877 1.00 76.75 163 SER A O 1
ATOM 1247 N N . LEU A 1 164 ? 15.555 3.533 -20.666 1.00 71.00 164 LEU A N 1
ATOM 1248 C CA . LEU A 1 164 ? 14.152 3.750 -20.278 1.00 71.00 164 LEU A CA 1
ATOM 1249 C C . LEU A 1 164 ? 13.550 5.049 -20.843 1.00 71.00 164 LEU A C 1
ATOM 1251 O O . LEU A 1 164 ? 12.386 5.063 -21.243 1.00 71.00 164 LEU A O 1
ATOM 1255 N N . GLU A 1 165 ? 14.338 6.122 -20.936 1.00 71.62 165 GLU A N 1
ATOM 1256 C CA . GLU A 1 165 ? 13.893 7.413 -21.479 1.00 71.62 165 GLU A CA 1
ATOM 1257 C C . GLU A 1 165 ? 13.536 7.342 -22.972 1.00 71.62 165 GLU A C 1
ATOM 1259 O O . GLU A 1 165 ? 12.595 7.993 -23.434 1.00 71.62 165 GLU A O 1
ATOM 1264 N N . LEU A 1 166 ? 14.248 6.511 -23.737 1.00 77.38 166 LEU A N 1
ATOM 1265 C CA . LEU A 1 166 ? 14.044 6.346 -25.177 1.00 77.38 166 LEU A CA 1
ATOM 1266 C C . LEU A 1 166 ? 12.902 5.373 -25.506 1.00 77.38 166 LEU A C 1
ATOM 1268 O O . LEU A 1 166 ? 12.294 5.478 -26.578 1.00 77.38 166 LEU A O 1
ATOM 1272 N N . LEU A 1 167 ? 12.556 4.473 -24.577 1.00 84.25 167 LEU A N 1
ATOM 1273 C CA . LEU A 1 167 ? 11.496 3.478 -24.767 1.00 84.25 167 LEU A CA 1
ATOM 1274 C C . LEU A 1 167 ? 10.112 4.105 -24.983 1.00 84.25 167 LEU A C 1
ATOM 1276 O O . LEU A 1 167 ? 9.313 3.547 -25.729 1.00 84.25 167 LEU A O 1
ATOM 1280 N N . SER A 1 168 ? 9.829 5.282 -24.416 1.00 83.81 168 SER A N 1
ATOM 1281 C CA . SER A 1 168 ? 8.542 5.972 -24.620 1.00 83.81 168 SER A CA 1
ATOM 1282 C C . SER A 1 168 ? 8.313 6.349 -26.092 1.00 83.81 168 SER A C 1
ATOM 1284 O O . SER A 1 168 ? 7.223 6.162 -26.643 1.00 83.81 168 SER A O 1
ATOM 1286 N N . GLY A 1 169 ? 9.367 6.826 -26.764 1.00 85.19 169 GLY A N 1
ATOM 1287 C CA . GLY A 1 169 ? 9.329 7.144 -28.192 1.00 85.19 169 GLY A CA 1
ATOM 1288 C C . GLY A 1 169 ? 9.202 5.894 -29.067 1.00 85.19 169 GLY A C 1
ATOM 1289 O O . GLY A 1 169 ? 8.473 5.904 -30.059 1.00 85.19 169 GLY A O 1
ATOM 1290 N N . ILE A 1 170 ? 9.861 4.803 -28.669 1.00 88.88 170 ILE A N 1
ATOM 1291 C CA . ILE A 1 170 ? 9.781 3.501 -29.345 1.00 88.88 170 ILE A CA 1
ATOM 1292 C C . ILE A 1 170 ? 8.371 2.900 -29.219 1.00 88.88 170 ILE A C 1
ATOM 1294 O O . ILE A 1 170 ? 7.768 2.530 -30.227 1.00 88.88 170 ILE A O 1
ATOM 1298 N N . ALA A 1 171 ? 7.794 2.899 -28.015 1.00 92.00 171 ALA A N 1
ATOM 1299 C CA . ALA A 1 171 ? 6.430 2.440 -27.753 1.00 92.00 171 ALA A CA 1
ATOM 1300 C C . ALA A 1 171 ? 5.401 3.203 -28.598 1.00 92.00 171 ALA A C 1
ATOM 1302 O O . ALA A 1 171 ? 4.518 2.596 -29.214 1.00 92.00 171 ALA A O 1
ATOM 1303 N N . ARG A 1 172 ? 5.555 4.531 -28.704 1.00 93.00 172 ARG A N 1
ATOM 1304 C CA . ARG A 1 172 ? 4.704 5.370 -29.558 1.00 93.00 172 ARG A CA 1
ATOM 1305 C C . ARG A 1 172 ? 4.762 4.937 -31.020 1.00 93.00 172 ARG A C 1
ATOM 1307 O O . ARG A 1 172 ? 3.729 4.910 -31.689 1.00 93.00 172 ARG A O 1
ATOM 1314 N N . ARG A 1 173 ? 5.951 4.602 -31.530 1.00 92.25 173 ARG A N 1
ATOM 1315 C CA . ARG A 1 173 ? 6.131 4.198 -32.930 1.00 92.25 173 ARG A CA 1
ATOM 1316 C C . ARG A 1 173 ? 5.377 2.910 -33.249 1.00 92.25 173 ARG A C 1
ATOM 1318 O O . ARG A 1 173 ? 4.689 2.886 -34.265 1.00 92.25 173 ARG A O 1
ATOM 1325 N N . TYR A 1 174 ? 5.411 1.898 -32.376 1.00 94.19 174 TYR A N 1
ATOM 1326 C CA . TYR A 1 174 ? 4.604 0.682 -32.562 1.00 94.19 174 TYR A CA 1
ATOM 1327 C C . TYR A 1 174 ? 3.116 0.999 -32.726 1.00 94.19 174 TYR A C 1
ATOM 1329 O O . TYR A 1 174 ? 2.474 0.469 -33.631 1.00 94.19 174 TYR A O 1
ATOM 1337 N N . LEU A 1 175 ? 2.559 1.895 -31.905 1.00 92.88 175 LEU A N 1
ATOM 1338 C CA . LEU A 1 175 ? 1.152 2.298 -32.014 1.00 92.88 175 LEU A CA 1
ATOM 1339 C C . LEU A 1 175 ? 0.852 3.013 -33.329 1.00 92.88 175 LEU A C 1
ATOM 1341 O O . LEU A 1 175 ? -0.100 2.648 -34.019 1.00 92.88 175 LEU A O 1
ATOM 1345 N N . VAL A 1 176 ? 1.645 4.032 -33.663 1.00 92.00 176 VAL A N 1
ATOM 1346 C CA . VAL A 1 176 ? 1.359 4.929 -34.790 1.00 92.00 176 VAL A CA 1
ATOM 1347 C C . VAL A 1 176 ? 1.649 4.258 -36.130 1.00 92.00 176 VAL A C 1
ATOM 1349 O O . VAL A 1 176 ? 0.838 4.371 -37.043 1.00 92.00 176 VAL A O 1
ATOM 1352 N N . ALA A 1 177 ? 2.759 3.530 -36.258 1.00 93.50 177 ALA A N 1
ATOM 1353 C CA . ALA A 1 177 ? 3.149 2.903 -37.520 1.00 93.50 177 ALA A CA 1
ATOM 1354 C C . ALA A 1 177 ? 2.250 1.709 -37.874 1.00 93.50 177 ALA A C 1
ATOM 1356 O O . ALA A 1 177 ? 1.882 1.530 -39.033 1.00 93.50 177 ALA A O 1
ATOM 1357 N N . SER A 1 178 ? 1.833 0.919 -36.879 1.00 95.00 178 SER A N 1
ATOM 1358 C CA . SER A 1 178 ? 1.036 -0.294 -37.113 1.00 95.00 178 SER A CA 1
ATOM 1359 C C . SER A 1 178 ? -0.378 -0.040 -37.647 1.00 95.00 178 SER A C 1
ATOM 1361 O O . SER A 1 178 ? -1.025 -0.984 -38.088 1.00 95.00 178 SER A O 1
ATOM 1363 N N . VAL A 1 179 ? -0.859 1.211 -37.666 1.00 93.62 179 VAL A N 1
ATOM 1364 C CA . VAL A 1 179 ? -2.194 1.566 -38.189 1.00 93.62 179 VAL A CA 1
ATOM 1365 C C . VAL A 1 179 ? -2.384 1.208 -39.669 1.00 93.62 179 VAL A C 1
ATOM 1367 O O . VAL A 1 179 ? -3.512 1.041 -40.122 1.00 93.62 179 VAL A O 1
ATOM 1370 N N . TYR A 1 180 ? -1.290 1.086 -40.428 1.00 94.56 180 TYR A N 1
ATOM 1371 C CA . TYR A 1 180 ? -1.323 0.734 -41.851 1.00 94.56 180 TYR A CA 1
ATOM 1372 C C . TYR A 1 180 ? -1.310 -0.786 -42.108 1.00 94.56 180 TYR A C 1
ATOM 1374 O O . TYR A 1 180 ? -1.419 -1.222 -43.260 1.00 94.56 180 TYR A O 1
ATOM 1382 N N . LEU A 1 181 ? -1.147 -1.599 -41.060 1.00 95.19 181 LEU A N 1
ATOM 1383 C CA . LEU A 1 181 ? -1.065 -3.056 -41.148 1.00 95.19 181 LEU A CA 1
ATOM 1384 C C . LEU A 1 181 ? -2.452 -3.714 -41.036 1.00 95.19 181 LEU A C 1
ATOM 1386 O O . LEU A 1 181 ? -3.402 -3.089 -40.560 1.00 95.19 181 LEU A O 1
ATOM 1390 N N . PRO A 1 182 ? -2.595 -4.983 -41.464 1.00 94.19 182 PRO A N 1
ATOM 1391 C CA . PRO A 1 182 ? -3.776 -5.785 -41.159 1.00 94.19 182 PRO A CA 1
ATOM 1392 C C . PRO A 1 182 ? -4.039 -5.877 -39.649 1.00 94.19 182 PRO A C 1
ATOM 1394 O O . PRO A 1 182 ? -3.116 -5.767 -38.841 1.00 94.19 182 PRO A O 1
ATOM 1397 N N . LEU A 1 183 ? -5.299 -6.118 -39.274 1.00 91.38 183 LEU A N 1
ATOM 1398 C CA . LEU A 1 183 ? -5.760 -6.084 -37.883 1.00 91.38 183 LEU A CA 1
ATOM 1399 C C . LEU A 1 183 ? -4.909 -6.936 -36.927 1.00 91.38 183 LEU A C 1
ATOM 1401 O O . LEU A 1 183 ? -4.561 -6.454 -35.853 1.00 91.38 183 LEU A O 1
ATOM 1405 N N . ASP A 1 184 ? -4.546 -8.161 -37.301 1.00 91.56 184 ASP A N 1
ATOM 1406 C CA . ASP A 1 184 ? -3.807 -9.063 -36.407 1.00 91.56 184 ASP A CA 1
ATOM 1407 C C . ASP A 1 184 ? -2.394 -8.553 -36.092 1.00 91.56 184 ASP A C 1
ATOM 1409 O O . ASP A 1 184 ? -1.991 -8.505 -34.929 1.00 91.56 184 ASP A O 1
ATOM 1413 N N . GLU A 1 185 ? -1.662 -8.083 -37.107 1.00 94.12 185 GLU A N 1
ATOM 1414 C CA . GLU A 1 185 ? -0.358 -7.431 -36.921 1.00 94.12 185 GLU A CA 1
ATOM 1415 C C . GLU A 1 185 ? -0.509 -6.140 -36.106 1.00 94.12 185 GLU A C 1
ATOM 1417 O O . GLU A 1 185 ? 0.260 -5.871 -35.180 1.00 94.12 185 GLU A O 1
ATOM 1422 N N . MET A 1 186 ? -1.549 -5.361 -36.409 1.00 94.75 186 MET A N 1
ATOM 1423 C CA . MET A 1 186 ? -1.857 -4.121 -35.711 1.00 94.75 186 MET A CA 1
ATOM 1424 C C . MET A 1 186 ? -2.101 -4.352 -34.210 1.00 94.75 186 MET A C 1
ATOM 1426 O O . MET A 1 186 ? -1.612 -3.573 -33.390 1.00 94.75 186 MET A O 1
ATOM 1430 N N . LEU A 1 187 ? -2.818 -5.418 -33.838 1.00 94.31 187 LEU A N 1
ATOM 1431 C CA . LEU A 1 187 ? -3.064 -5.804 -32.444 1.00 94.31 187 LEU A CA 1
ATOM 1432 C C . LEU A 1 187 ? -1.787 -6.280 -31.745 1.00 94.31 187 LEU A C 1
ATOM 1434 O O . LEU A 1 187 ? -1.553 -5.895 -30.599 1.00 94.31 187 LEU A O 1
ATOM 1438 N N . THR A 1 188 ? -0.954 -7.077 -32.419 1.00 94.06 188 THR A N 1
ATOM 1439 C CA . THR A 1 188 ? 0.338 -7.540 -31.884 1.00 94.06 188 THR A CA 1
ATOM 1440 C C . THR A 1 188 ? 1.217 -6.358 -31.492 1.00 94.06 188 THR A C 1
ATOM 1442 O O . THR A 1 188 ? 1.621 -6.247 -30.336 1.00 94.06 188 THR A O 1
ATOM 1445 N N . HIS A 1 189 ? 1.409 -5.400 -32.398 1.00 94.75 189 HIS A N 1
ATOM 1446 C CA . HIS A 1 189 ? 2.229 -4.222 -32.111 1.00 94.75 189 HIS A CA 1
ATOM 1447 C C . HIS A 1 189 ? 1.602 -3.282 -31.070 1.00 94.75 189 HIS A C 1
ATOM 1449 O O . HIS A 1 189 ? 2.328 -2.643 -30.307 1.00 94.75 189 HIS A O 1
ATOM 1455 N N . THR A 1 190 ? 0.267 -3.203 -30.969 1.00 95.00 190 THR A N 1
ATOM 1456 C CA . THR A 1 190 ? -0.373 -2.486 -29.852 1.00 95.00 190 THR A CA 1
ATOM 1457 C C . THR A 1 190 ? -0.020 -3.104 -28.506 1.00 95.00 190 THR A C 1
ATOM 1459 O O . THR A 1 190 ? 0.275 -2.368 -27.567 1.00 95.00 190 THR A O 1
ATOM 1462 N N . ARG A 1 191 ? -0.032 -4.437 -28.399 1.00 92.88 191 ARG A N 1
ATOM 1463 C CA . ARG A 1 191 ? 0.320 -5.129 -27.152 1.00 92.88 191 ARG A CA 1
ATOM 1464 C C . ARG A 1 191 ? 1.784 -4.897 -26.780 1.00 92.88 191 ARG A C 1
ATOM 1466 O O . ARG A 1 191 ? 2.043 -4.497 -25.650 1.00 92.88 191 ARG A O 1
ATOM 1473 N N . THR A 1 192 ? 2.704 -4.993 -27.742 1.00 91.69 192 THR A N 1
ATOM 1474 C CA . THR A 1 192 ? 4.121 -4.637 -27.536 1.00 91.69 192 THR A CA 1
ATOM 1475 C C . THR A 1 192 ? 4.276 -3.201 -27.024 1.00 91.69 192 THR A C 1
ATOM 1477 O O . THR A 1 192 ? 5.032 -2.941 -26.091 1.00 91.69 192 THR A O 1
ATOM 1480 N N . SER A 1 193 ? 3.517 -2.250 -27.576 1.00 92.69 193 SER A N 1
ATOM 1481 C CA . SER A 1 193 ? 3.528 -0.862 -27.100 1.00 92.69 193 SER A CA 1
ATOM 1482 C C . SER A 1 193 ? 3.056 -0.721 -25.647 1.00 92.69 193 SER A C 1
ATOM 1484 O O . SER A 1 193 ? 3.684 -0.007 -24.866 1.00 92.69 193 SER A O 1
ATOM 1486 N N . ILE A 1 194 ? 1.985 -1.425 -25.258 1.00 89.00 194 ILE A N 1
ATOM 1487 C CA . ILE A 1 194 ? 1.477 -1.443 -23.875 1.00 89.00 194 ILE A CA 1
ATOM 1488 C C . ILE A 1 194 ? 2.542 -1.983 -22.918 1.00 89.00 194 ILE A C 1
ATOM 1490 O O . ILE A 1 194 ? 2.773 -1.387 -21.868 1.00 89.00 194 ILE A O 1
ATOM 1494 N N . GLU A 1 195 ? 3.222 -3.072 -23.279 1.00 86.62 195 GLU A N 1
ATOM 1495 C CA . GLU A 1 195 ? 4.303 -3.645 -22.468 1.00 86.62 195 GLU A CA 1
ATOM 1496 C C . GLU A 1 195 ? 5.446 -2.649 -22.258 1.00 86.62 195 GLU A C 1
ATOM 1498 O O . GLU A 1 195 ? 5.912 -2.465 -21.133 1.00 86.62 195 GLU A O 1
ATOM 1503 N N . LEU A 1 196 ? 5.857 -1.948 -23.316 1.00 84.62 196 LEU A N 1
ATOM 1504 C CA . LEU A 1 196 ? 6.884 -0.916 -23.219 1.00 84.62 196 LEU A CA 1
ATOM 1505 C C . LEU A 1 196 ? 6.425 0.267 -22.360 1.00 84.62 196 LEU A C 1
ATOM 1507 O O . LEU A 1 196 ? 7.181 0.720 -21.503 1.00 84.62 196 LEU A O 1
ATOM 1511 N N . TYR A 1 197 ? 5.187 0.744 -22.512 1.00 87.06 197 TYR A N 1
ATOM 1512 C CA . TYR A 1 197 ? 4.671 1.821 -21.663 1.00 87.06 197 TYR A CA 1
ATOM 1513 C C . TYR A 1 197 ? 4.523 1.417 -20.195 1.00 87.06 197 TYR A C 1
ATOM 1515 O O . TYR A 1 197 ? 4.783 2.251 -19.329 1.00 87.06 197 TYR A O 1
ATOM 1523 N N . ARG A 1 198 ? 4.195 0.154 -19.888 1.00 81.88 198 ARG A N 1
ATOM 1524 C CA . ARG A 1 198 ? 4.248 -0.359 -18.507 1.00 81.88 198 ARG A CA 1
ATOM 1525 C C . ARG A 1 198 ? 5.668 -0.288 -17.948 1.00 81.88 198 ARG A C 1
ATOM 1527 O O . ARG A 1 198 ? 5.844 0.222 -16.847 1.00 81.88 198 ARG A O 1
ATOM 1534 N N . ARG A 1 199 ? 6.682 -0.701 -18.722 1.00 78.75 199 ARG A N 1
ATOM 1535 C CA . ARG A 1 199 ? 8.101 -0.578 -18.322 1.00 78.75 199 ARG A CA 1
ATOM 1536 C C . ARG A 1 199 ? 8.513 0.877 -18.090 1.00 78.75 199 ARG A C 1
ATOM 1538 O O . ARG A 1 199 ? 9.225 1.150 -17.135 1.00 78.75 199 ARG A O 1
ATOM 1545 N N . VAL A 1 200 ? 8.049 1.811 -18.925 1.00 77.75 200 VAL A N 1
ATOM 1546 C CA . VAL A 1 200 ? 8.333 3.249 -18.754 1.00 77.75 200 VAL A CA 1
ATOM 1547 C C . VAL A 1 200 ? 7.641 3.828 -17.515 1.00 77.75 200 VAL A C 1
ATOM 1549 O O . VAL A 1 200 ? 8.222 4.682 -16.848 1.00 77.75 200 VAL A O 1
ATOM 1552 N N . ALA A 1 201 ? 6.415 3.395 -17.207 1.00 70.69 201 ALA A N 1
ATOM 1553 C CA . ALA A 1 201 ? 5.635 3.892 -16.071 1.00 70.69 201 ALA A CA 1
ATOM 1554 C C . ALA A 1 201 ? 6.050 3.278 -14.722 1.00 70.69 201 ALA A C 1
ATOM 1556 O O . ALA A 1 201 ? 5.870 3.921 -13.694 1.00 70.69 201 ALA A O 1
ATOM 1557 N N . ALA A 1 202 ? 6.627 2.074 -14.719 1.00 64.88 202 ALA A N 1
ATOM 1558 C CA . ALA A 1 202 ? 6.994 1.338 -13.508 1.00 64.88 202 ALA A CA 1
ATOM 1559 C C . ALA A 1 202 ? 7.902 2.102 -12.513 1.00 64.88 202 ALA A C 1
ATOM 1561 O O . ALA A 1 202 ? 7.613 2.037 -11.320 1.00 64.88 202 ALA A O 1
ATOM 1562 N N . PRO A 1 203 ? 8.947 2.848 -12.936 1.00 56.12 203 PRO A N 1
ATOM 1563 C CA . PRO A 1 203 ? 9.845 3.536 -11.999 1.00 56.12 203 PRO A CA 1
ATOM 1564 C C . PRO A 1 203 ? 9.238 4.782 -11.344 1.00 56.12 203 PRO A C 1
ATOM 1566 O O . PRO A 1 203 ? 9.660 5.179 -10.266 1.00 56.12 203 PRO A O 1
ATOM 1569 N N . ASP A 1 204 ? 8.256 5.415 -11.991 1.00 55.00 204 ASP A N 1
ATOM 1570 C CA . ASP A 1 204 ? 7.548 6.580 -11.447 1.00 55.00 204 ASP A CA 1
ATOM 1571 C C . ASP A 1 204 ? 6.050 6.432 -11.734 1.00 55.00 204 ASP A C 1
ATOM 1573 O O . ASP A 1 204 ? 5.508 7.046 -12.664 1.00 55.00 204 ASP A O 1
ATOM 1577 N N . PRO A 1 205 ? 5.368 5.579 -10.953 1.00 54.31 205 PRO A N 1
ATOM 1578 C CA . PRO A 1 205 ? 3.958 5.303 -11.163 1.00 54.31 205 PRO A CA 1
ATOM 1579 C C . PRO A 1 205 ? 3.055 6.502 -10.851 1.00 54.31 205 PRO A C 1
ATOM 1581 O O . PRO A 1 205 ? 1.883 6.513 -11.239 1.00 54.31 205 PRO A O 1
ATOM 1584 N N . ALA A 1 206 ? 3.586 7.500 -10.134 1.00 48.62 206 ALA A N 1
ATOM 1585 C CA . ALA A 1 206 ? 2.923 8.755 -9.803 1.00 48.62 206 ALA A CA 1
ATOM 1586 C C . ALA A 1 206 ? 2.905 9.736 -10.995 1.00 48.62 206 ALA A C 1
ATOM 1588 O O . ALA A 1 206 ? 2.047 10.624 -11.033 1.00 48.62 206 ALA A O 1
ATOM 1589 N N . ASN A 1 207 ? 3.752 9.519 -12.005 1.00 59.72 207 ASN A N 1
ATOM 1590 C CA . ASN A 1 207 ? 3.851 10.356 -13.193 1.00 59.72 207 ASN A CA 1
ATOM 1591 C C . ASN A 1 207 ? 2.606 10.293 -14.082 1.00 59.72 207 ASN A C 1
ATOM 1593 O O . ASN A 1 207 ? 2.356 9.317 -14.798 1.00 59.72 207 ASN A O 1
ATOM 1597 N N . GLU A 1 208 ? 1.852 11.384 -14.106 1.00 63.41 208 GLU A N 1
ATOM 1598 C CA . GLU A 1 208 ? 0.632 11.476 -14.899 1.00 63.41 208 GLU A CA 1
ATOM 1599 C C . GLU A 1 208 ? 0.894 11.330 -16.406 1.00 63.41 208 GLU A C 1
ATOM 1601 O O . GLU A 1 208 ? 0.166 10.616 -17.090 1.00 63.41 208 GLU A O 1
ATOM 1606 N N . GLY A 1 209 ? 1.984 11.908 -16.924 1.00 70.50 209 GLY A N 1
ATOM 1607 C CA . GLY A 1 209 ? 2.338 11.811 -18.342 1.00 70.50 209 GLY A CA 1
ATOM 1608 C C . GLY A 1 209 ? 2.624 10.375 -18.789 1.00 70.50 209 GLY A C 1
ATOM 1609 O O . GLY A 1 209 ? 2.142 9.937 -19.837 1.00 70.50 209 GLY A O 1
ATOM 1610 N N . LYS A 1 210 ? 3.359 9.605 -17.977 1.00 77.94 210 LYS A N 1
ATOM 1611 C CA . LYS A 1 210 ? 3.653 8.190 -18.269 1.00 77.94 210 LYS A CA 1
ATOM 1612 C C . LYS A 1 210 ? 2.396 7.323 -18.167 1.00 77.94 210 LYS A C 1
ATOM 1614 O O . LYS A 1 210 ? 2.161 6.504 -19.057 1.00 77.94 210 LYS A O 1
ATOM 1619 N N . ARG A 1 211 ? 1.555 7.541 -17.147 1.00 77.12 211 ARG A N 1
ATOM 1620 C CA . ARG A 1 211 ? 0.258 6.854 -17.016 1.00 77.12 211 ARG A CA 1
ATOM 1621 C C . ARG A 1 211 ? -0.665 7.145 -18.196 1.00 77.12 211 ARG A C 1
ATOM 1623 O O . ARG A 1 211 ? -1.227 6.214 -18.766 1.00 77.12 211 ARG A O 1
ATOM 1630 N N . ASN A 1 212 ? -0.773 8.403 -18.613 1.00 81.00 212 ASN A N 1
ATOM 1631 C CA . ASN A 1 212 ? -1.639 8.805 -19.721 1.00 81.00 212 ASN A CA 1
ATOM 1632 C C . ASN A 1 212 ? -1.220 8.151 -21.046 1.00 81.00 212 ASN A C 1
ATOM 1634 O O . ASN A 1 212 ? -2.081 7.736 -21.820 1.00 81.00 212 ASN A O 1
ATOM 1638 N N . ASN A 1 213 ? 0.083 7.972 -21.284 1.00 87.25 213 ASN A N 1
ATOM 1639 C CA . ASN A 1 213 ? 0.573 7.240 -22.456 1.00 87.25 213 ASN A CA 1
ATOM 1640 C C . ASN A 1 213 ? 0.173 5.753 -22.435 1.00 87.25 213 ASN A C 1
ATOM 1642 O O . ASN A 1 213 ? -0.221 5.208 -23.467 1.00 87.25 213 ASN A O 1
ATOM 1646 N N . LEU A 1 214 ? 0.219 5.105 -21.266 1.00 87.94 214 LEU A N 1
ATOM 1647 C CA . LEU A 1 214 ? -0.232 3.721 -21.108 1.00 87.94 214 LEU A CA 1
ATOM 1648 C C . LEU A 1 214 ? -1.748 3.585 -21.311 1.00 87.94 214 LEU A C 1
ATOM 1650 O O . LEU A 1 214 ? -2.197 2.717 -22.060 1.00 87.94 214 LEU A O 1
ATOM 1654 N N . VAL A 1 215 ? -2.534 4.476 -20.699 1.00 85.88 215 VAL A N 1
ATOM 1655 C CA . VAL A 1 215 ? -3.996 4.530 -20.866 1.00 85.88 215 VAL A CA 1
ATOM 1656 C C . VAL A 1 215 ? -4.359 4.755 -22.334 1.00 85.88 215 VAL A C 1
ATOM 1658 O O . VAL A 1 215 ? -5.261 4.096 -22.858 1.00 85.88 215 VAL A O 1
ATOM 1661 N N . TRP A 1 216 ? -3.628 5.625 -23.035 1.00 91.50 216 TRP A N 1
ATOM 1662 C CA . TRP A 1 216 ? -3.798 5.844 -24.470 1.00 91.50 216 TRP A CA 1
ATOM 1663 C C . TRP A 1 216 ? -3.548 4.569 -25.288 1.00 91.50 216 TRP A C 1
ATOM 1665 O O . TRP A 1 216 ? -4.347 4.240 -26.171 1.00 91.50 216 TRP A O 1
ATOM 1675 N N . ALA A 1 217 ? -2.490 3.816 -24.977 1.00 93.81 217 ALA A N 1
ATOM 1676 C CA . ALA A 1 217 ? -2.180 2.553 -25.644 1.00 93.81 217 ALA A CA 1
ATOM 1677 C C . ALA A 1 217 ? -3.273 1.489 -25.416 1.00 93.81 217 ALA A C 1
ATOM 1679 O O . ALA A 1 217 ? -3.738 0.871 -26.377 1.00 93.81 217 ALA A O 1
ATOM 1680 N N . MET A 1 218 ? -3.746 1.329 -24.174 1.00 92.00 218 MET A N 1
ATOM 1681 C CA . MET A 1 218 ? -4.821 0.391 -23.811 1.00 92.00 218 MET A CA 1
ATOM 1682 C C . MET A 1 218 ? -6.165 0.768 -24.445 1.00 92.00 218 MET A C 1
ATOM 1684 O O . MET A 1 218 ? -6.838 -0.073 -25.038 1.00 92.00 218 MET A O 1
ATOM 1688 N N . THR A 1 219 ? -6.518 2.054 -24.430 1.00 93.50 219 THR A N 1
ATOM 1689 C CA . THR A 1 219 ? -7.715 2.571 -25.116 1.00 93.50 219 THR A CA 1
ATOM 1690 C C . THR A 1 219 ? -7.624 2.349 -26.631 1.00 93.50 219 THR A C 1
ATOM 1692 O O . THR A 1 219 ? -8.619 2.071 -27.304 1.00 93.50 219 THR A O 1
ATOM 1695 N N . THR A 1 220 ? -6.421 2.446 -27.205 1.00 95.44 220 THR A N 1
ATOM 1696 C CA . THR A 1 220 ? -6.191 2.152 -28.626 1.00 95.44 220 THR A CA 1
ATOM 1697 C C . THR A 1 220 ? -6.367 0.663 -28.926 1.00 95.44 220 THR A C 1
ATOM 1699 O O . THR A 1 220 ? -6.979 0.326 -29.941 1.00 95.44 220 THR A O 1
ATOM 1702 N N . LEU A 1 221 ? -5.903 -0.228 -28.041 1.00 96.06 221 LEU A N 1
ATOM 1703 C CA . LEU A 1 221 ? -6.158 -1.668 -28.140 1.00 96.06 221 LEU A CA 1
ATOM 1704 C C . LEU A 1 221 ? -7.657 -1.964 -28.126 1.00 96.06 221 LEU A C 1
ATOM 1706 O O . LEU A 1 221 ? -8.139 -2.667 -29.012 1.00 96.06 221 LEU A O 1
ATOM 1710 N N . ALA A 1 222 ? -8.388 -1.376 -27.176 1.00 94.38 222 ALA A N 1
ATOM 1711 C CA . ALA A 1 222 ? -9.833 -1.527 -27.057 1.00 94.38 222 ALA A CA 1
ATOM 1712 C C . ALA A 1 222 ? -10.550 -1.159 -28.364 1.00 94.38 222 ALA A C 1
ATOM 1714 O O . ALA A 1 222 ? -11.303 -1.959 -28.917 1.00 94.38 222 ALA A O 1
ATOM 1715 N N . LYS A 1 223 ? -10.234 0.014 -28.929 1.00 95.31 223 LYS A N 1
ATOM 1716 C CA . LYS A 1 223 ? -10.800 0.467 -30.211 1.00 95.31 223 LYS A CA 1
ATOM 1717 C C . LYS A 1 223 ? -10.500 -0.495 -31.358 1.00 95.31 223 LYS A C 1
ATOM 1719 O O . LYS A 1 223 ? -11.404 -0.813 -32.127 1.00 95.31 223 LYS A O 1
ATOM 1724 N N . ARG A 1 224 ? -9.252 -0.960 -31.476 1.00 95.81 224 ARG A N 1
ATOM 1725 C CA . ARG A 1 224 ? -8.826 -1.892 -32.535 1.00 95.81 224 ARG A CA 1
ATOM 1726 C C . ARG A 1 224 ? -9.547 -3.238 -32.419 1.00 95.81 224 ARG A C 1
ATOM 1728 O O . ARG A 1 224 ? -10.018 -3.756 -33.426 1.00 95.81 224 ARG A O 1
ATOM 1735 N N . LEU A 1 225 ? -9.687 -3.771 -31.204 1.00 95.19 225 LEU A N 1
ATOM 1736 C CA . LEU A 1 225 ? -10.421 -5.013 -30.936 1.00 95.19 225 LEU A CA 1
ATOM 1737 C C . LEU A 1 225 ? -11.902 -4.883 -31.302 1.00 95.19 225 LEU A C 1
ATOM 1739 O O . LEU A 1 225 ? -12.419 -5.721 -32.040 1.00 95.19 225 LEU A O 1
ATOM 1743 N N . THR A 1 226 ? -12.564 -3.806 -30.875 1.00 93.06 226 THR A N 1
ATOM 1744 C CA . THR A 1 226 ? -13.978 -3.561 -31.195 1.00 93.06 226 THR A CA 1
ATOM 1745 C C . THR A 1 226 ? -14.203 -3.384 -32.698 1.00 93.06 226 THR A C 1
ATOM 1747 O O . THR A 1 226 ? -15.130 -3.972 -33.250 1.00 93.06 226 THR A O 1
ATOM 1750 N N . GLN A 1 227 ? -13.330 -2.649 -33.398 1.00 88.62 227 GLN A N 1
ATOM 1751 C CA . GLN A 1 227 ? -13.378 -2.523 -34.865 1.00 88.62 227 GLN A CA 1
ATOM 1752 C C . GLN A 1 227 ? -13.184 -3.867 -35.580 1.00 88.62 227 GLN A C 1
ATOM 1754 O O . GLN A 1 227 ? -13.736 -4.081 -36.655 1.00 88.62 227 GLN A O 1
ATOM 1759 N N . GLY A 1 228 ? -12.426 -4.774 -34.967 1.00 90.69 228 GLY A N 1
ATOM 1760 C CA . GLY A 1 228 ? -12.224 -6.142 -35.426 1.00 90.69 228 GLY A CA 1
ATOM 1761 C C . GLY A 1 228 ? -13.337 -7.130 -35.079 1.00 90.69 228 GLY A C 1
ATOM 1762 O O . GLY A 1 228 ? -13.159 -8.323 -35.304 1.00 90.69 228 GLY A O 1
ATOM 1763 N N . GLY A 1 229 ? -14.448 -6.677 -34.487 1.00 90.69 229 GLY A N 1
ATOM 1764 C CA . GLY A 1 229 ? -15.545 -7.541 -34.038 1.00 90.69 229 GLY A CA 1
ATOM 1765 C C . GLY A 1 229 ? -15.275 -8.295 -32.728 1.00 90.69 229 GLY A C 1
ATOM 1766 O O . GLY A 1 229 ? -16.091 -9.117 -32.319 1.00 90.69 229 GLY A O 1
ATOM 1767 N N . ARG A 1 230 ? -14.160 -8.017 -32.038 1.00 92.44 230 ARG A N 1
ATOM 1768 C CA . ARG A 1 230 ? -13.777 -8.624 -30.747 1.00 92.44 230 ARG A CA 1
ATOM 1769 C C . ARG A 1 230 ? -14.252 -7.759 -29.576 1.00 92.44 230 ARG A C 1
ATOM 1771 O O . ARG A 1 230 ? -13.458 -7.351 -28.732 1.00 92.44 230 ARG A O 1
ATOM 1778 N N . THR A 1 231 ? -15.549 -7.452 -29.539 1.00 87.38 231 THR A N 1
ATOM 1779 C CA . THR A 1 231 ? -16.140 -6.452 -28.629 1.00 87.38 231 THR A CA 1
ATOM 1780 C C . THR A 1 231 ? -15.907 -6.757 -27.150 1.00 87.38 231 THR A C 1
ATOM 1782 O O . THR A 1 231 ? -15.512 -5.861 -26.419 1.00 87.38 231 THR A O 1
ATOM 1785 N N . VAL A 1 232 ? -16.054 -8.016 -26.719 1.00 83.00 232 VAL A N 1
ATOM 1786 C CA . VAL A 1 232 ? -15.842 -8.415 -25.311 1.00 83.00 232 VAL A CA 1
ATOM 1787 C C . VAL A 1 232 ? -14.401 -8.149 -24.862 1.00 83.00 232 VAL A C 1
ATOM 1789 O O . VAL A 1 232 ? -14.161 -7.616 -23.782 1.00 83.00 232 VAL A O 1
ATOM 1792 N N . GLU A 1 233 ? -13.422 -8.473 -25.709 1.00 83.56 233 GLU A N 1
ATOM 1793 C CA . GLU A 1 233 ? -12.017 -8.177 -25.415 1.00 83.56 233 GLU A CA 1
ATOM 1794 C C . GLU A 1 233 ? -11.731 -6.673 -25.460 1.00 83.56 233 GLU A C 1
ATOM 1796 O O . GLU A 1 233 ? -10.916 -6.171 -24.687 1.00 83.56 233 GLU A O 1
ATOM 1801 N N . GLY A 1 234 ? -12.407 -5.948 -26.356 1.00 80.62 234 GLY A N 1
ATOM 1802 C CA . GLY A 1 234 ? -12.333 -4.493 -26.434 1.00 80.62 234 GLY A CA 1
ATOM 1803 C C . GLY A 1 234 ? -12.851 -3.817 -25.164 1.00 80.62 234 GLY A C 1
ATOM 1804 O O . GLY A 1 234 ? -12.178 -2.947 -24.617 1.00 80.62 234 GLY A O 1
ATOM 1805 N N . GLU A 1 235 ? -13.997 -4.257 -24.649 1.00 74.81 235 GLU A N 1
ATOM 1806 C CA . GLU A 1 235 ? -14.570 -3.792 -23.381 1.00 74.81 235 GLU A CA 1
ATOM 1807 C C . GLU A 1 235 ? -13.657 -4.116 -22.195 1.00 74.81 235 GLU A C 1
ATOM 1809 O O . GLU A 1 235 ? -13.428 -3.253 -21.349 1.00 74.81 235 GLU A O 1
ATOM 1814 N N . ALA A 1 236 ? -13.060 -5.312 -22.160 1.00 73.12 236 ALA A N 1
ATOM 1815 C CA . ALA A 1 236 ? -12.095 -5.685 -21.127 1.00 73.12 236 ALA A CA 1
ATOM 1816 C C . ALA A 1 236 ? -10.839 -4.793 -21.150 1.00 73.12 236 ALA A C 1
ATOM 1818 O O . ALA A 1 236 ? -10.399 -4.319 -20.100 1.00 73.12 236 ALA A O 1
ATOM 1819 N N . ALA A 1 237 ? -10.292 -4.515 -22.338 1.00 76.38 237 ALA A N 1
ATOM 1820 C CA . ALA A 1 237 ? -9.153 -3.613 -22.506 1.00 76.38 237 ALA A CA 1
ATOM 1821 C C . ALA A 1 237 ? -9.499 -2.159 -22.131 1.00 76.38 237 ALA A C 1
ATOM 1823 O O . ALA A 1 237 ? -8.670 -1.464 -21.542 1.00 76.38 237 ALA A O 1
ATOM 1824 N N . GLN A 1 238 ? -10.723 -1.700 -22.423 1.00 84.56 238 GLN A N 1
ATOM 1825 C CA . GLN A 1 238 ? -11.196 -0.373 -22.013 1.00 84.56 238 GLN A CA 1
ATOM 1826 C C . GLN A 1 238 ? -11.368 -0.288 -20.495 1.00 84.56 238 GLN A C 1
ATOM 1828 O O . GLN A 1 238 ? -10.909 0.670 -19.880 1.00 84.56 238 GLN A O 1
ATOM 1833 N N . ALA A 1 239 ? -11.960 -1.310 -19.876 1.00 66.88 239 ALA A N 1
ATOM 1834 C CA . ALA A 1 239 ? -12.094 -1.381 -18.427 1.00 66.88 239 ALA A CA 1
ATOM 1835 C C . ALA A 1 239 ? -10.721 -1.360 -17.738 1.00 66.88 239 ALA A C 1
ATOM 1837 O O . ALA A 1 239 ? -10.557 -0.717 -16.703 1.00 66.88 239 ALA A O 1
ATOM 1838 N N . GLU A 1 240 ? -9.713 -2.016 -18.319 1.00 71.75 240 GLU A N 1
ATOM 1839 C CA . GLU A 1 240 ? -8.337 -1.939 -17.832 1.00 71.75 240 GLU A CA 1
ATOM 1840 C C . GLU A 1 240 ? -7.741 -0.532 -17.958 1.00 71.75 240 GLU A C 1
ATOM 1842 O O . GLU A 1 240 ? -7.171 -0.030 -16.988 1.00 71.75 240 GLU A O 1
ATOM 1847 N N . ALA A 1 241 ? -7.930 0.135 -19.100 1.00 76.31 241 ALA A N 1
ATOM 1848 C CA . ALA A 1 241 ? -7.501 1.519 -19.295 1.00 76.31 241 ALA A CA 1
ATOM 1849 C C . ALA A 1 241 ? -8.134 2.460 -18.253 1.00 76.31 241 ALA A C 1
ATOM 1851 O O . ALA A 1 241 ? -7.439 3.265 -17.628 1.00 76.31 241 ALA A O 1
ATOM 1852 N N . ASP A 1 242 ? -9.435 2.307 -18.003 1.00 67.06 242 ASP A N 1
ATOM 1853 C CA . ASP A 1 242 ? -10.176 3.110 -17.030 1.00 67.06 242 ASP A CA 1
ATOM 1854 C C . ASP A 1 242 ? -9.749 2.818 -15.581 1.00 67.06 242 ASP A C 1
ATOM 1856 O O . ASP A 1 242 ? -9.882 3.689 -14.718 1.00 67.06 242 ASP A O 1
ATOM 1860 N N . ARG A 1 243 ? -9.254 1.605 -15.285 1.00 59.53 243 ARG A N 1
ATOM 1861 C CA . ARG A 1 243 ? -8.657 1.265 -13.980 1.00 59.53 243 ARG A CA 1
ATOM 1862 C C . ARG A 1 243 ? -7.314 1.967 -13.794 1.00 59.53 243 ARG A C 1
ATOM 1864 O O . ARG A 1 243 ? -7.138 2.675 -12.804 1.00 59.53 243 ARG A O 1
ATOM 1871 N N . VAL A 1 244 ? -6.406 1.846 -14.764 1.00 63.84 244 VAL A N 1
ATOM 1872 C CA . VAL A 1 244 ? -5.085 2.504 -14.725 1.00 63.84 244 VAL A CA 1
ATOM 1873 C C . VAL A 1 244 ? -5.233 4.027 -14.623 1.00 63.84 244 VAL A C 1
ATOM 1875 O O . VAL A 1 244 ? -4.500 4.671 -13.873 1.00 63.84 244 VAL A O 1
ATOM 1878 N N . SER A 1 245 ? -6.218 4.601 -15.321 1.00 65.12 245 SER A N 1
ATOM 1879 C CA . SER A 1 245 ? -6.510 6.039 -15.286 1.00 65.12 245 SER A CA 1
ATOM 1880 C C . SER A 1 245 ? -7.029 6.535 -13.934 1.00 65.12 245 SER A C 1
ATOM 1882 O O . SER A 1 245 ? -6.858 7.713 -13.632 1.00 65.12 245 SER A O 1
ATOM 1884 N N . ARG A 1 246 ? -7.693 5.683 -13.144 1.00 52.75 246 ARG A N 1
ATOM 1885 C CA . ARG A 1 246 ? -8.336 6.076 -11.880 1.00 52.75 246 ARG A CA 1
ATOM 1886 C C . ARG A 1 246 ? -7.493 5.792 -10.636 1.00 52.75 246 ARG A C 1
ATOM 1888 O O . ARG A 1 246 ? -7.664 6.502 -9.652 1.00 52.75 246 ARG A O 1
ATOM 1895 N N . TYR A 1 247 ? -6.632 4.768 -10.654 1.00 51.00 247 TYR A N 1
ATOM 1896 C CA . TYR A 1 247 ? -6.169 4.136 -9.404 1.00 51.00 247 TYR A CA 1
ATOM 1897 C C . TYR A 1 247 ? -4.640 4.017 -9.217 1.00 51.00 247 TYR A C 1
ATOM 1899 O O . TYR A 1 247 ? -4.193 3.545 -8.178 1.00 51.00 247 TYR A O 1
ATOM 1907 N N . GLY A 1 248 ? -3.812 4.495 -10.153 1.00 51.84 248 GLY A N 1
ATOM 1908 C CA . GLY A 1 248 ? -2.369 4.662 -9.914 1.00 51.84 248 GLY A CA 1
ATOM 1909 C C . GLY A 1 248 ? -1.531 3.369 -9.824 1.00 51.84 248 GLY A C 1
ATOM 1910 O O . GLY A 1 248 ? -1.779 2.390 -10.527 1.00 51.84 248 GLY A O 1
ATOM 1911 N N . ALA A 1 249 ? -0.466 3.424 -9.012 1.00 43.09 249 ALA A N 1
ATOM 1912 C CA . ALA A 1 249 ? 0.792 2.677 -9.139 1.00 43.09 249 ALA A CA 1
ATOM 1913 C C . ALA A 1 249 ? 0.731 1.143 -9.208 1.00 43.09 249 ALA A C 1
ATOM 1915 O O . ALA A 1 249 ? 1.496 0.522 -9.945 1.00 43.09 249 ALA A O 1
ATOM 1916 N N . LEU A 1 250 ? -0.176 0.532 -8.448 1.00 45.03 250 LEU A N 1
ATOM 1917 C CA . LEU A 1 250 ? -0.252 -0.923 -8.275 1.00 45.03 250 LEU A CA 1
ATOM 1918 C C . LEU A 1 250 ? -1.025 -1.613 -9.413 1.00 45.03 250 LEU A C 1
ATOM 1920 O O . LEU A 1 250 ? -0.796 -2.788 -9.699 1.00 45.03 250 LEU A O 1
ATOM 1924 N N . SER A 1 251 ? -1.842 -0.859 -10.163 1.00 48.00 251 SER A N 1
ATOM 1925 C CA . SER A 1 251 ? -2.505 -1.352 -11.380 1.00 48.00 251 SER A CA 1
ATOM 1926 C C . SER A 1 251 ? -1.520 -1.629 -12.527 1.00 48.00 251 SER A C 1
ATOM 1928 O O . SER A 1 251 ? -1.885 -2.313 -13.483 1.00 48.00 251 SER A O 1
ATOM 1930 N N . LEU A 1 252 ? -0.284 -1.116 -12.463 1.00 40.09 252 LEU A N 1
ATOM 1931 C CA . LEU A 1 252 ? 0.719 -1.256 -13.529 1.00 40.09 252 LEU A CA 1
ATOM 1932 C C . LEU A 1 252 ? 1.326 -2.668 -13.621 1.00 40.09 252 LEU A C 1
ATOM 1934 O O . LEU A 1 252 ? 1.843 -3.028 -14.679 1.00 40.09 252 LEU A O 1
ATOM 1938 N N . PHE A 1 253 ? 1.226 -3.470 -12.553 1.00 43.75 253 PHE A N 1
ATOM 1939 C CA . PHE A 1 253 ? 1.890 -4.777 -12.429 1.00 43.75 253 PHE A CA 1
ATOM 1940 C C . PHE A 1 253 ? 0.929 -5.979 -12.390 1.00 43.75 253 PHE A C 1
ATOM 1942 O O . PHE A 1 253 ? 1.363 -7.109 -12.182 1.00 43.75 253 PHE A O 1
ATOM 1949 N N . GLY A 1 254 ? -0.373 -5.761 -12.613 1.00 39.97 254 GLY A N 1
ATOM 1950 C CA . GLY A 1 254 ? -1.349 -6.847 -12.788 1.00 39.97 254 GLY A CA 1
ATOM 1951 C C . GLY A 1 254 ? -1.704 -7.644 -11.524 1.00 39.97 254 GLY A C 1
ATOM 1952 O O . GLY A 1 254 ? -2.261 -8.730 -11.647 1.00 39.97 254 GLY A O 1
ATOM 1953 N N . ARG A 1 255 ? -1.407 -7.123 -10.325 1.00 53.97 255 ARG A N 1
ATOM 1954 C CA . ARG A 1 255 ? -1.714 -7.747 -9.022 1.00 53.97 255 ARG A CA 1
ATOM 1955 C C . ARG A 1 255 ? -2.449 -6.775 -8.086 1.00 53.97 255 ARG A C 1
ATOM 1957 O O . ARG A 1 255 ? -1.990 -6.489 -6.987 1.00 53.97 255 ARG A O 1
ATOM 1964 N N . ASP A 1 256 ? -3.558 -6.204 -8.551 1.00 64.81 256 ASP A N 1
ATOM 1965 C CA . ASP A 1 256 ? -4.337 -5.234 -7.771 1.00 64.81 256 ASP A CA 1
ATOM 1966 C C . ASP A 1 256 ? -5.443 -5.953 -6.977 1.00 64.81 256 ASP A C 1
ATOM 1968 O O . ASP A 1 256 ? -6.541 -6.171 -7.489 1.00 64.81 256 ASP A O 1
ATOM 1972 N N . TYR A 1 257 ? -5.136 -6.368 -5.743 1.00 75.56 257 TYR A N 1
ATOM 1973 C CA . TYR A 1 257 ? -6.125 -6.905 -4.800 1.00 75.56 257 TYR A CA 1
ATOM 1974 C C . TYR A 1 257 ? -6.979 -5.760 -4.254 1.00 75.56 257 TYR A C 1
ATOM 1976 O O . TYR A 1 257 ? -6.442 -4.775 -3.731 1.00 75.56 257 TYR A O 1
ATOM 1984 N N . ARG A 1 258 ? -8.301 -5.881 -4.412 1.00 78.69 258 ARG A N 1
ATOM 1985 C CA . ARG A 1 258 ? -9.257 -4.804 -4.148 1.00 78.69 258 ARG A CA 1
ATOM 1986 C C . ARG A 1 258 ? -10.335 -5.232 -3.171 1.00 78.69 258 ARG A C 1
ATOM 1988 O O . ARG A 1 258 ? -10.934 -6.296 -3.319 1.00 78.69 258 ARG A O 1
ATOM 1995 N N . PHE A 1 259 ? -10.623 -4.344 -2.235 1.00 90.38 259 PHE A N 1
ATOM 1996 C CA . PHE A 1 259 ? -11.611 -4.522 -1.185 1.00 90.38 259 PHE A CA 1
ATOM 1997 C C . PHE A 1 259 ? -12.658 -3.410 -1.279 1.00 90.38 259 PHE A C 1
ATOM 1999 O O . PHE A 1 259 ? -12.300 -2.260 -1.554 1.00 90.38 259 PHE A O 1
ATOM 2006 N N . PRO A 1 260 ? -13.949 -3.710 -1.060 1.00 91.69 260 PRO A N 1
ATOM 2007 C CA . PRO A 1 260 ? -14.976 -2.681 -1.030 1.00 91.69 260 PRO A CA 1
ATOM 2008 C C . PRO A 1 260 ? -14.617 -1.573 -0.038 1.00 91.69 260 PRO A C 1
ATOM 2010 O O . PRO A 1 260 ? -14.074 -1.832 1.036 1.00 91.69 260 PRO A O 1
ATOM 2013 N N . ARG A 1 261 ? -14.961 -0.326 -0.365 1.00 85.44 261 ARG A N 1
ATOM 2014 C CA . ARG A 1 261 ? -14.835 0.777 0.598 1.00 85.44 261 ARG A CA 1
ATOM 2015 C C . ARG A 1 261 ? -15.657 0.438 1.838 1.00 85.44 261 ARG A C 1
ATOM 2017 O O . ARG A 1 261 ? -16.792 -0.003 1.696 1.00 85.44 261 ARG A O 1
ATOM 2024 N N . GLN A 1 262 ? -15.082 0.659 3.018 1.00 90.12 262 GLN A N 1
ATOM 2025 C CA . GLN A 1 262 ? -15.638 0.245 4.312 1.00 90.12 262 GLN A CA 1
ATOM 2026 C C . GLN A 1 262 ? -15.666 -1.275 4.561 1.00 90.12 262 GLN A C 1
ATOM 2028 O O . GLN A 1 262 ? -16.337 -1.717 5.495 1.00 90.12 262 GLN A O 1
ATOM 2033 N N . ALA A 1 263 ? -14.959 -2.092 3.771 1.00 94.12 263 ALA A N 1
ATOM 2034 C CA . ALA A 1 263 ? -14.856 -3.509 4.090 1.00 94.12 263 ALA A CA 1
ATOM 2035 C C . ALA A 1 263 ? -14.204 -3.690 5.473 1.00 94.12 263 ALA A C 1
ATOM 2037 O O . ALA A 1 263 ? -13.145 -3.111 5.729 1.00 94.12 263 ALA A O 1
ATOM 2038 N N . PRO A 1 264 ? -14.836 -4.461 6.374 1.00 94.69 264 PRO A N 1
ATOM 2039 C CA . PRO A 1 264 ? -14.228 -4.827 7.642 1.00 94.69 264 PRO A CA 1
ATOM 2040 C C . PRO A 1 264 ? -12.993 -5.692 7.398 1.00 94.69 264 PRO A C 1
ATOM 2042 O O . PRO A 1 264 ? -13.002 -6.586 6.551 1.00 94.69 264 PRO A O 1
ATOM 2045 N N . ILE A 1 265 ? -11.948 -5.414 8.168 1.00 95.56 265 ILE A N 1
ATOM 2046 C CA . ILE A 1 265 ? -10.712 -6.187 8.196 1.00 95.56 265 ILE A CA 1
ATOM 2047 C C . ILE A 1 265 ? -10.681 -6.899 9.545 1.00 95.56 265 ILE A C 1
ATOM 2049 O O . ILE A 1 265 ? -10.924 -6.265 10.567 1.00 95.56 265 ILE A O 1
ATOM 2053 N N . ALA A 1 266 ? -10.394 -8.195 9.560 1.00 95.50 266 ALA A N 1
ATOM 2054 C CA . ALA A 1 266 ? -9.970 -8.870 10.781 1.00 95.50 266 ALA A CA 1
ATOM 2055 C C . ALA A 1 266 ? -8.446 -8.843 10.844 1.00 95.50 266 ALA A C 1
ATOM 2057 O O . ALA A 1 266 ? -7.798 -9.078 9.828 1.00 95.50 266 ALA A O 1
ATOM 2058 N N . CYS A 1 267 ? -7.884 -8.588 12.020 1.00 93.94 267 CYS A N 1
ATOM 2059 C CA . CYS A 1 267 ? -6.465 -8.785 12.289 1.00 93.94 267 CYS A CA 1
ATOM 2060 C C . CYS A 1 267 ? -6.341 -9.784 13.427 1.00 93.94 267 CYS A C 1
ATOM 2062 O O . CYS A 1 267 ? -6.991 -9.618 14.459 1.00 93.94 267 CYS A O 1
ATOM 2064 N N . VAL A 1 268 ? -5.508 -10.796 13.237 1.00 91.38 268 VAL A N 1
ATOM 2065 C CA . VAL A 1 268 ? -5.169 -11.770 14.266 1.00 91.38 268 VAL A CA 1
ATOM 2066 C C . VAL A 1 268 ? -3.669 -11.692 14.508 1.00 91.38 268 VAL A C 1
ATOM 2068 O O . VAL A 1 268 ? -2.878 -11.757 13.571 1.00 91.38 268 VAL A O 1
ATOM 2071 N N . SER A 1 269 ? -3.278 -11.542 15.770 1.00 87.06 269 SER A N 1
ATOM 2072 C CA . SER A 1 269 ? -1.889 -11.697 16.197 1.00 87.06 269 SER A CA 1
ATOM 2073 C C . SER A 1 269 ? -1.707 -13.127 16.682 1.00 87.06 269 SER A C 1
ATOM 2075 O O . SER A 1 269 ? -2.338 -13.529 17.660 1.00 87.06 269 SER A O 1
ATOM 2077 N N . ARG A 1 270 ? -0.891 -13.913 15.981 1.00 79.56 270 ARG A N 1
ATOM 2078 C CA . ARG A 1 270 ? -0.591 -15.292 16.399 1.00 79.56 270 ARG A CA 1
ATOM 2079 C C . ARG A 1 270 ? 0.446 -15.324 17.508 1.00 79.56 270 ARG A C 1
ATOM 2081 O O . ARG A 1 270 ? 0.323 -16.100 18.437 1.00 79.56 270 ARG A O 1
ATOM 2088 N N . ASN A 1 271 ? 1.442 -14.458 17.381 1.00 75.62 271 ASN A N 1
ATOM 2089 C CA . ASN A 1 271 ? 2.492 -14.200 18.351 1.00 75.62 271 ASN A CA 1
ATOM 2090 C C . ASN A 1 271 ? 2.947 -12.738 18.174 1.00 75.62 271 ASN A C 1
ATOM 2092 O O . ASN A 1 271 ? 2.581 -12.095 17.187 1.00 75.62 271 ASN A O 1
ATOM 2096 N N . PRO A 1 272 ? 3.781 -12.182 19.067 1.00 69.19 272 PRO A N 1
ATOM 2097 C CA . PRO A 1 272 ? 4.132 -10.762 19.012 1.00 69.19 272 PRO A CA 1
ATOM 2098 C C . PRO A 1 272 ? 4.881 -10.290 17.748 1.00 69.19 272 PRO A C 1
ATOM 2100 O O . PRO A 1 272 ? 5.044 -9.083 17.547 1.00 69.19 272 PRO A O 1
ATOM 2103 N N . LEU A 1 273 ? 5.358 -11.201 16.896 1.00 67.88 273 LEU A N 1
ATOM 2104 C CA . LEU A 1 273 ? 6.061 -10.885 15.648 1.00 67.88 273 LEU A CA 1
ATOM 2105 C C . LEU A 1 273 ? 5.200 -11.096 14.398 1.00 67.88 273 LEU A C 1
ATOM 2107 O O . LEU A 1 273 ? 5.563 -10.574 13.336 1.00 67.88 273 LEU A O 1
ATOM 2111 N N . GLN A 1 274 ? 4.068 -11.794 14.527 1.00 80.50 274 GLN A N 1
ATOM 2112 C CA . GLN A 1 274 ? 3.251 -12.223 13.402 1.00 80.50 274 GLN A CA 1
ATOM 2113 C C . GLN A 1 274 ? 1.814 -11.696 13.456 1.00 80.50 274 GLN A C 1
ATOM 2115 O O . GLN A 1 274 ? 1.087 -11.930 14.420 1.00 80.50 274 GLN A O 1
ATOM 2120 N N . LEU A 1 275 ? 1.400 -11.032 12.373 1.00 89.25 275 LEU A N 1
ATOM 2121 C CA . LEU A 1 275 ? 0.025 -10.580 12.153 1.00 89.25 275 LEU A CA 1
ATOM 2122 C C . LEU A 1 275 ? -0.558 -11.233 10.904 1.00 89.25 275 LEU A C 1
ATOM 2124 O O . LEU A 1 275 ? 0.123 -11.316 9.887 1.00 89.25 275 LEU A O 1
ATOM 2128 N N . ASP A 1 276 ? -1.838 -11.567 10.938 1.00 93.06 276 ASP A N 1
ATOM 2129 C CA . ASP A 1 276 ? -2.597 -12.067 9.799 1.00 93.06 276 ASP A CA 1
ATOM 2130 C C . ASP A 1 276 ? -3.845 -11.192 9.612 1.00 93.06 276 ASP A C 1
ATOM 2132 O O . ASP A 1 276 ? -4.647 -11.023 10.533 1.00 93.06 276 ASP A O 1
ATOM 2136 N N . LEU A 1 277 ? -4.003 -10.604 8.426 1.00 95.62 277 LEU A N 1
ATOM 2137 C CA . LEU A 1 277 ? -5.157 -9.788 8.054 1.00 95.62 277 LEU A CA 1
ATOM 2138 C C . LEU A 1 277 ? -6.088 -10.569 7.143 1.00 95.62 277 LEU A C 1
ATOM 2140 O O . LEU A 1 277 ? -5.627 -11.202 6.198 1.00 95.62 277 LEU A O 1
ATOM 2144 N N . PHE A 1 278 ? -7.394 -10.430 7.358 1.00 96.94 278 PHE A N 1
ATOM 2145 C CA . PHE A 1 278 ? -8.424 -11.067 6.543 1.00 96.94 278 PHE A CA 1
ATOM 2146 C C . PHE A 1 278 ? -9.482 -10.069 6.104 1.00 96.94 278 PHE A C 1
ATOM 2148 O O . PHE A 1 278 ? -9.996 -9.297 6.915 1.00 96.94 278 PHE A O 1
ATOM 2155 N N . ALA A 1 279 ? -9.854 -10.121 4.829 1.00 97.06 279 ALA A N 1
ATOM 2156 C CA . ALA A 1 279 ? -10.973 -9.353 4.298 1.00 97.06 279 ALA A CA 1
ATOM 2157 C C . ALA A 1 279 ? -11.575 -10.032 3.063 1.00 97.06 279 ALA A C 1
ATOM 2159 O O . ALA A 1 279 ? -10.908 -10.787 2.352 1.00 97.06 279 ALA A O 1
ATOM 2160 N N . VAL A 1 280 ? -12.846 -9.736 2.781 1.00 96.56 280 VAL A N 1
ATOM 2161 C CA . VAL A 1 280 ? -13.516 -10.185 1.553 1.00 96.56 280 VAL A CA 1
ATOM 2162 C C . VAL A 1 280 ? -13.321 -9.147 0.450 1.00 96.56 280 VAL A C 1
ATOM 2164 O O . VAL A 1 280 ? -13.691 -7.980 0.610 1.00 96.56 280 VAL A O 1
ATOM 2167 N N . GLY A 1 281 ? -12.738 -9.573 -0.670 1.00 91.00 281 GLY A N 1
ATOM 2168 C CA . GLY A 1 281 ? -12.477 -8.734 -1.838 1.00 91.00 281 GLY A CA 1
ATOM 2169 C C . GLY A 1 281 ? -13.743 -8.320 -2.598 1.00 91.00 281 GLY A C 1
ATOM 2170 O O . GLY A 1 281 ? -14.835 -8.850 -2.385 1.00 91.00 281 GLY A O 1
ATOM 2171 N N . GLU A 1 282 ? -13.605 -7.375 -3.534 1.00 86.88 282 GLU A N 1
ATOM 2172 C CA . GLU A 1 282 ? -14.697 -6.963 -4.442 1.00 86.88 282 GLU A CA 1
ATOM 2173 C C . GLU A 1 282 ? -15.187 -8.129 -5.327 1.00 86.88 282 GLU A C 1
ATOM 2175 O O . GLU A 1 282 ? -16.330 -8.129 -5.780 1.00 86.88 282 GLU A O 1
ATOM 2180 N N . ASP A 1 283 ? -14.337 -9.135 -5.543 1.00 81.75 283 ASP A N 1
ATOM 2181 C CA . ASP A 1 283 ? -14.627 -10.380 -6.264 1.00 81.75 283 ASP A CA 1
ATOM 2182 C C . ASP A 1 283 ? -15.317 -11.452 -5.396 1.00 81.75 283 ASP A C 1
ATOM 2184 O O . ASP A 1 283 ? -15.611 -12.548 -5.878 1.00 81.75 283 ASP A O 1
ATOM 2188 N N . GLY A 1 284 ? -15.568 -11.144 -4.122 1.00 87.69 284 GLY A N 1
ATOM 2189 C CA . GLY A 1 284 ? -16.194 -12.033 -3.153 1.00 87.69 284 GLY A CA 1
ATOM 2190 C C . GLY A 1 284 ? -15.277 -13.117 -2.589 1.00 87.69 284 GLY A C 1
ATOM 2191 O O . GLY A 1 284 ? -15.744 -13.987 -1.859 1.00 87.69 284 GLY A O 1
ATOM 2192 N N . ARG A 1 285 ? -13.979 -13.123 -2.894 1.00 93.12 285 ARG A N 1
ATOM 2193 C CA . ARG A 1 285 ? -13.044 -14.088 -2.297 1.00 93.12 285 ARG A CA 1
ATOM 2194 C C . ARG A 1 285 ? -12.580 -13.599 -0.931 1.00 93.12 285 ARG A C 1
ATOM 2196 O O . ARG A 1 285 ? -12.359 -12.405 -0.740 1.00 93.12 285 ARG A O 1
ATOM 2203 N N . ALA A 1 286 ? -12.410 -14.522 0.013 1.00 93.75 286 ALA A N 1
ATOM 2204 C CA . ALA A 1 286 ? -11.726 -14.228 1.267 1.00 93.75 286 ALA A CA 1
ATOM 2205 C C . ALA A 1 286 ? -10.214 -14.221 1.014 1.00 93.75 286 ALA A C 1
ATOM 2207 O O . ALA A 1 286 ? -9.649 -15.233 0.596 1.00 93.75 286 ALA A O 1
ATOM 2208 N N . TYR A 1 287 ? -9.571 -13.082 1.243 1.00 95.31 287 TYR A N 1
ATOM 2209 C CA . TYR A 1 287 ? -8.126 -12.937 1.127 1.00 95.31 287 TYR A CA 1
ATOM 2210 C C . TYR A 1 287 ? -7.491 -12.848 2.504 1.00 95.31 287 TYR A C 1
ATOM 2212 O O . TYR A 1 287 ? -8.059 -12.245 3.416 1.00 95.31 287 TYR A O 1
ATOM 2220 N N . SER A 1 288 ? -6.291 -13.407 2.607 1.00 94.00 288 SER A N 1
ATOM 2221 C CA . SER A 1 288 ? -5.371 -13.163 3.704 1.00 94.00 288 SER A CA 1
ATOM 2222 C C . SER A 1 288 ? -4.116 -12.470 3.193 1.00 94.00 288 SER A C 1
ATOM 2224 O O . SER A 1 288 ? -3.674 -12.698 2.063 1.00 94.00 288 SER A O 1
ATOM 2226 N N . VAL A 1 289 ? -3.558 -11.609 4.032 1.00 91.12 289 VAL A N 1
ATOM 2227 C CA . VAL A 1 289 ? -2.182 -11.134 3.930 1.00 91.12 289 VAL A CA 1
ATOM 2228 C C . VAL A 1 289 ? -1.593 -11.123 5.325 1.00 91.12 289 VAL A C 1
ATOM 2230 O O . VAL A 1 289 ? -2.239 -10.686 6.272 1.00 91.12 289 VAL A O 1
ATOM 2233 N N . TRP A 1 290 ? -0.370 -11.605 5.464 1.00 87.31 290 TRP A N 1
ATOM 2234 C CA . TRP A 1 290 ? 0.256 -11.760 6.765 1.00 87.31 290 TRP A CA 1
ATOM 2235 C C . TRP A 1 290 ? 1.595 -11.052 6.802 1.00 87.31 290 TRP A C 1
ATOM 2237 O O . TRP A 1 290 ? 2.193 -10.732 5.771 1.00 87.31 290 TRP A O 1
ATOM 2247 N N . ARG A 1 291 ? 2.036 -10.764 8.018 1.00 81.81 291 ARG A N 1
ATOM 2248 C CA . ARG A 1 291 ? 3.288 -10.106 8.314 1.00 81.81 291 ARG A CA 1
ATOM 2249 C C . ARG A 1 291 ? 4.092 -10.976 9.251 1.00 81.81 291 ARG A C 1
ATOM 2251 O O . ARG A 1 291 ? 3.689 -11.135 10.393 1.00 81.81 291 ARG A O 1
ATOM 2258 N N . ASN A 1 292 ? 5.261 -11.418 8.811 1.00 73.12 292 ASN A N 1
ATOM 2259 C CA . ASN A 1 292 ? 6.323 -11.894 9.690 1.00 73.12 292 ASN A CA 1
ATOM 2260 C C . ASN A 1 292 ? 7.547 -11.033 9.426 1.00 73.12 292 ASN A C 1
ATOM 2262 O O . ASN A 1 292 ? 8.231 -11.179 8.418 1.00 73.12 292 ASN A O 1
ATOM 2266 N N . GLN A 1 293 ? 7.721 -10.037 10.291 1.00 68.00 293 GLN A N 1
ATOM 2267 C CA . GLN A 1 293 ? 8.640 -8.908 10.135 1.00 68.00 293 GLN A CA 1
ATOM 2268 C C . GLN A 1 293 ? 8.378 -7.976 8.915 1.00 68.00 293 GLN A C 1
ATOM 2270 O O . GLN A 1 293 ? 8.496 -6.752 9.056 1.00 68.00 293 GLN A O 1
ATOM 2275 N N . ARG A 1 294 ? 7.915 -8.498 7.769 1.00 69.06 294 ARG A N 1
ATOM 2276 C CA . ARG A 1 294 ? 7.424 -7.773 6.574 1.00 69.06 294 ARG A CA 1
ATOM 2277 C C . ARG A 1 294 ? 6.063 -8.303 6.117 1.00 69.06 294 ARG A C 1
ATOM 2279 O O . ARG A 1 294 ? 5.728 -9.434 6.442 1.00 69.06 294 ARG A O 1
ATOM 2286 N N . TRP A 1 295 ? 5.312 -7.510 5.352 1.00 78.06 295 TRP A N 1
ATOM 2287 C CA . TRP A 1 295 ? 4.066 -7.956 4.716 1.00 78.06 295 TRP A CA 1
ATOM 2288 C C . TRP A 1 295 ? 4.349 -8.856 3.510 1.00 78.06 295 TRP A C 1
ATOM 2290 O O . TRP A 1 295 ? 5.140 -8.488 2.642 1.00 78.06 295 TRP A O 1
ATOM 2300 N N . GLU A 1 296 ? 3.685 -10.004 3.448 1.00 79.25 296 GLU A N 1
ATOM 2301 C CA . GLU A 1 296 ? 3.740 -10.937 2.320 1.00 79.25 296 GLU A CA 1
ATOM 2302 C C . GLU A 1 296 ? 2.702 -10.592 1.237 1.00 79.25 296 GLU A C 1
ATOM 2304 O O . GLU A 1 296 ? 1.911 -9.664 1.387 1.00 79.25 296 GLU A O 1
ATOM 2309 N N . ASP A 1 297 ? 2.710 -11.315 0.113 1.00 75.94 297 ASP A N 1
ATOM 2310 C CA . ASP A 1 297 ? 1.681 -11.169 -0.925 1.00 75.94 297 ASP A CA 1
ATOM 2311 C C . ASP A 1 297 ? 0.312 -11.676 -0.422 1.00 75.94 297 ASP A C 1
ATOM 2313 O O . ASP A 1 297 ? 0.232 -12.642 0.341 1.00 75.94 297 ASP A O 1
ATOM 2317 N N . TYR A 1 298 ? -0.785 -11.072 -0.900 1.00 85.00 298 TYR A N 1
ATOM 2318 C CA . TYR A 1 298 ? -2.119 -11.625 -0.644 1.00 85.00 298 TYR A CA 1
ATOM 2319 C C . TYR A 1 298 ? -2.263 -13.018 -1.257 1.00 85.00 298 TYR A C 1
ATOM 2321 O O . TYR A 1 298 ? -1.821 -13.272 -2.382 1.00 85.00 298 TYR A O 1
ATOM 2329 N N . PHE A 1 299 ? -3.009 -13.871 -0.566 1.00 86.19 299 PHE A N 1
ATOM 2330 C CA . PHE A 1 299 ? -3.477 -15.152 -1.078 1.00 86.19 299 PHE A CA 1
ATOM 2331 C C . PHE A 1 299 ? -4.944 -15.376 -0.701 1.00 86.19 299 PHE A C 1
ATOM 2333 O O . PHE A 1 299 ? -5.464 -14.789 0.247 1.00 86.19 299 PHE A O 1
ATOM 2340 N N . GLN A 1 300 ? -5.639 -16.204 -1.478 1.00 90.12 300 GLN A N 1
ATOM 2341 C CA . GLN A 1 300 ? -7.023 -16.572 -1.192 1.00 90.12 300 GLN A CA 1
ATOM 2342 C C . GLN A 1 300 ? -7.062 -17.656 -0.106 1.00 90.12 300 GLN A C 1
ATOM 2344 O O . GLN A 1 300 ? -6.363 -18.663 -0.219 1.00 90.12 300 GLN A O 1
ATOM 2349 N N . VAL A 1 301 ? -7.916 -17.485 0.902 1.00 92.00 301 VAL A N 1
ATOM 2350 C CA . VAL A 1 301 ? -8.171 -18.504 1.927 1.00 92.00 301 VAL A CA 1
ATOM 2351 C C . VAL A 1 301 ? -9.311 -19.406 1.466 1.00 92.00 301 VAL A C 1
ATOM 2353 O O . VAL A 1 301 ? -10.466 -18.977 1.396 1.00 92.00 301 VAL A O 1
ATOM 2356 N N . GLY A 1 302 ? -8.984 -20.661 1.157 1.00 88.25 302 GLY A N 1
ATOM 2357 C CA . GLY A 1 302 ? -9.952 -21.666 0.718 1.00 88.25 302 GLY A CA 1
ATOM 2358 C C . GLY A 1 302 ? -10.645 -21.328 -0.609 1.00 88.25 302 GLY A C 1
ATOM 2359 O O . GLY A 1 302 ? -10.231 -20.439 -1.354 1.00 88.25 302 GLY A O 1
ATOM 2360 N N . THR A 1 303 ? -11.713 -22.052 -0.936 1.00 88.25 303 THR A N 1
ATOM 2361 C CA . THR A 1 303 ? -12.397 -21.956 -2.240 1.00 88.25 303 THR A CA 1
ATOM 2362 C C . THR A 1 303 ? -13.761 -21.271 -2.183 1.00 88.25 303 THR A C 1
ATOM 2364 O O . THR A 1 303 ? -14.298 -20.880 -3.223 1.00 88.25 303 THR A O 1
ATOM 2367 N N . LYS A 1 304 ? -14.320 -21.081 -0.981 1.00 90.62 304 LYS A N 1
ATOM 2368 C CA . LYS A 1 304 ? -15.635 -20.461 -0.789 1.00 90.62 304 LYS A CA 1
ATOM 2369 C C . LYS A 1 304 ? -15.610 -18.956 -1.085 1.00 90.62 304 LYS A C 1
ATOM 2371 O O . LYS A 1 304 ? -14.700 -18.236 -0.683 1.00 90.62 304 LYS A O 1
ATOM 2376 N N . SER A 1 305 ? -16.660 -18.480 -1.753 1.00 92.44 305 SER A N 1
ATOM 2377 C CA . SER A 1 305 ? -16.937 -17.056 -1.950 1.00 92.44 305 SER A CA 1
ATOM 2378 C C . SER A 1 305 ? -17.960 -16.530 -0.945 1.00 92.44 305 SER A C 1
ATOM 2380 O O . SER A 1 305 ? -18.926 -17.218 -0.601 1.00 92.44 305 SER A O 1
ATOM 2382 N N . PHE A 1 306 ? -17.801 -15.269 -0.573 1.00 94.69 306 PHE A N 1
ATOM 2383 C CA . PHE A 1 306 ? -18.681 -14.500 0.288 1.00 94.69 306 PHE A CA 1
ATOM 2384 C C . PHE A 1 306 ? -19.135 -13.227 -0.432 1.00 94.69 306 PHE A C 1
ATOM 2386 O O . PHE A 1 306 ? -18.420 -12.699 -1.283 1.00 94.69 306 PHE A O 1
ATOM 2393 N N . PRO A 1 307 ? -20.315 -12.688 -0.107 1.00 91.38 307 PRO A N 1
ATOM 2394 C CA . PRO A 1 307 ? -20.718 -11.383 -0.610 1.00 91.38 307 PRO A CA 1
ATOM 2395 C C . PRO A 1 307 ? -19.698 -10.291 -0.232 1.00 91.38 307 PRO A C 1
ATOM 2397 O O . PRO A 1 307 ? -19.213 -10.291 0.904 1.00 91.38 307 PRO A O 1
ATOM 2400 N N . PRO A 1 308 ? -19.399 -9.316 -1.109 1.00 91.50 308 PRO A N 1
ATOM 2401 C CA . PRO A 1 308 ? -18.574 -8.169 -0.733 1.00 91.50 308 PRO A CA 1
ATOM 2402 C C . PRO A 1 308 ? -19.139 -7.455 0.507 1.00 91.50 308 PRO A C 1
ATOM 2404 O O . PRO A 1 308 ? -20.360 -7.362 0.651 1.00 91.50 308 PRO A O 1
ATOM 2407 N N . LEU A 1 309 ? -18.259 -6.932 1.372 1.00 94.00 309 LEU A N 1
ATOM 2408 C CA . LEU A 1 309 ? -18.566 -6.374 2.707 1.00 94.00 309 LEU A CA 1
ATOM 2409 C C . LEU A 1 309 ? -18.941 -7.402 3.791 1.00 94.00 309 LEU A C 1
ATOM 2411 O O . LEU A 1 309 ? -19.305 -6.993 4.890 1.00 94.00 309 LEU A O 1
ATOM 2415 N N . THR A 1 310 ? -18.851 -8.710 3.529 1.00 97.31 310 THR A N 1
ATOM 2416 C CA . THR A 1 310 ? -19.040 -9.719 4.587 1.00 97.31 310 THR A CA 1
ATOM 2417 C C . THR A 1 310 ? -17.955 -9.569 5.660 1.00 97.31 310 THR A C 1
ATOM 2419 O O . THR A 1 310 ? -16.771 -9.637 5.318 1.00 97.31 310 THR A O 1
ATOM 2422 N N . PRO A 1 311 ? -18.321 -9.379 6.943 1.00 96.69 311 PRO A N 1
ATOM 2423 C CA . PRO A 1 311 ? -17.363 -9.378 8.038 1.00 96.69 311 PRO A CA 1
ATOM 2424 C C . PRO A 1 311 ? -16.712 -10.746 8.205 1.00 96.69 311 PRO A C 1
ATOM 2426 O O . PRO A 1 311 ? -17.406 -11.756 8.312 1.00 96.69 311 PRO A O 1
ATOM 2429 N N . ILE A 1 312 ? -15.382 -10.754 8.255 1.00 97.88 312 ILE A N 1
ATOM 2430 C CA . ILE A 1 312 ? -14.617 -11.887 8.768 1.00 97.88 312 ILE A CA 1
ATOM 2431 C C . ILE A 1 312 ? -14.311 -11.583 10.231 1.00 97.88 312 ILE A C 1
ATOM 2433 O O . ILE A 1 312 ? -13.943 -10.457 10.564 1.00 97.88 312 ILE A O 1
ATOM 2437 N N . ALA A 1 313 ? -14.478 -12.576 11.094 1.00 97.00 313 ALA A N 1
ATOM 2438 C CA . ALA A 1 313 ? -13.931 -12.571 12.443 1.00 97.00 313 ALA A CA 1
ATOM 2439 C C . ALA A 1 313 ? -12.818 -13.615 12.506 1.00 97.00 313 ALA A C 1
ATOM 2441 O O . ALA A 1 313 ? -12.953 -14.674 11.902 1.00 97.00 313 ALA A O 1
ATOM 2442 N N . GLY A 1 314 ? -11.721 -13.324 13.194 1.00 94.62 314 GLY A N 1
ATOM 2443 C CA . GLY A 1 314 ? -10.608 -14.257 13.340 1.00 94.62 314 GLY A CA 1
ATOM 2444 C C . GLY A 1 314 ? -10.216 -14.392 14.796 1.00 94.62 314 GLY A C 1
ATOM 2445 O O . GLY A 1 314 ? -10.326 -13.418 15.541 1.00 94.62 314 GLY A O 1
ATOM 2446 N N . GLN A 1 315 ? -9.762 -15.579 15.190 1.00 92.62 315 GLN A N 1
ATOM 2447 C CA . GLN A 1 315 ? -9.130 -15.773 16.483 1.00 92.62 315 GLN A CA 1
ATOM 2448 C C . GLN A 1 315 ? -7.953 -16.739 16.451 1.00 92.62 315 GLN A C 1
ATOM 2450 O O . GLN A 1 315 ? -7.988 -17.755 15.761 1.00 92.62 315 GLN A O 1
ATOM 2455 N N . SER A 1 316 ? -6.929 -16.420 17.242 1.00 91.06 316 SER A N 1
ATOM 2456 C CA . SER A 1 316 ? -5.799 -17.305 17.522 1.00 91.06 316 SER A CA 1
ATOM 2457 C C . SER A 1 316 ? -5.994 -17.968 18.879 1.00 91.06 316 SER A C 1
ATOM 2459 O O . SER A 1 316 ? -6.322 -17.293 19.856 1.00 91.06 316 SER A O 1
ATOM 2461 N N . ARG A 1 317 ? -5.780 -19.283 18.945 1.00 87.06 317 ARG A N 1
ATOM 2462 C CA . ARG A 1 317 ? -5.793 -20.048 20.205 1.00 87.06 317 ARG A CA 1
ATOM 2463 C C . ARG A 1 317 ? -4.384 -20.264 20.752 1.00 87.06 317 ARG A C 1
ATOM 2465 O O . ARG A 1 317 ? -4.204 -20.432 21.954 1.00 87.06 317 ARG A O 1
ATOM 2472 N N . ASN A 1 318 ? -3.390 -20.272 19.868 1.00 84.69 318 ASN A N 1
ATOM 2473 C CA . ASN A 1 318 ? -1.961 -20.322 20.162 1.00 84.69 318 ASN A CA 1
ATOM 2474 C C . ASN A 1 318 ? -1.172 -19.969 18.889 1.00 84.69 318 ASN A C 1
ATOM 2476 O O . ASN A 1 318 ? -1.751 -19.835 17.811 1.00 84.69 318 ASN A O 1
ATOM 2480 N N . ASP A 1 319 ? 0.151 -19.874 19.000 1.00 84.12 319 ASP A N 1
ATOM 2481 C CA . ASP A 1 319 ? 1.053 -19.516 17.899 1.00 84.12 319 ASP A CA 1
ATOM 2482 C C . ASP A 1 319 ? 0.880 -20.380 16.634 1.00 84.12 319 ASP A C 1
ATOM 2484 O O . ASP A 1 319 ? 1.168 -19.902 15.530 1.00 84.12 319 ASP A O 1
ATOM 2488 N N . ASP A 1 320 ? 0.379 -21.612 16.787 1.00 85.75 320 ASP A N 1
ATOM 2489 C CA . ASP A 1 320 ? 0.252 -22.629 15.741 1.00 85.75 320 ASP A CA 1
ATOM 2490 C C . ASP A 1 320 ? -1.197 -22.889 15.280 1.00 85.75 320 ASP A C 1
ATOM 2492 O O . ASP A 1 320 ? -1.406 -23.692 14.369 1.00 85.75 320 ASP A O 1
ATOM 2496 N N . GLN A 1 321 ? -2.207 -22.234 15.867 1.00 90.19 321 GLN A N 1
ATOM 2497 C CA . GLN A 1 321 ? -3.618 -22.487 15.550 1.00 90.19 321 GLN A CA 1
ATOM 2498 C C . GLN A 1 321 ? -4.466 -21.217 15.524 1.00 90.19 321 GLN A C 1
ATOM 2500 O O . GLN A 1 321 ? -4.588 -20.497 16.517 1.00 90.19 321 GLN A O 1
ATOM 2505 N N . MET A 1 322 ? -5.130 -21.002 14.388 1.00 93.50 322 MET A N 1
ATOM 2506 C CA . MET A 1 322 ? -6.030 -19.876 14.154 1.00 93.50 322 MET A CA 1
ATOM 2507 C C . MET A 1 322 ? -7.260 -20.320 13.370 1.00 93.50 322 MET A C 1
ATOM 2509 O O . MET A 1 322 ? -7.157 -21.115 12.438 1.00 93.50 322 MET A O 1
ATOM 2513 N N . ASP A 1 323 ? -8.401 -19.728 13.689 1.00 95.69 323 ASP A N 1
ATOM 2514 C CA . ASP A 1 323 ? -9.674 -19.965 13.026 1.00 95.69 323 ASP A CA 1
ATOM 2515 C C . ASP A 1 323 ? -10.259 -18.626 12.553 1.00 95.69 323 ASP A C 1
ATOM 2517 O O . ASP A 1 323 ? -10.167 -17.606 13.240 1.00 95.69 323 ASP A O 1
ATOM 2521 N N . ILE A 1 324 ? -10.876 -18.618 11.372 1.00 97.62 324 ILE A N 1
ATOM 2522 C CA . ILE A 1 324 ? -11.645 -17.481 10.857 1.00 97.62 324 ILE A CA 1
ATOM 2523 C C . ILE A 1 324 ? -13.086 -17.892 10.587 1.00 97.62 324 ILE A C 1
ATOM 2525 O O . ILE A 1 324 ? -13.360 -19.042 10.252 1.00 97.62 324 ILE A O 1
ATOM 2529 N N . PHE A 1 325 ? -14.001 -16.934 10.704 1.00 98.19 325 PHE A N 1
ATOM 2530 C CA . PHE A 1 325 ? -15.444 -17.133 10.650 1.00 98.19 325 PHE A CA 1
ATOM 2531 C C . PHE A 1 325 ? -16.120 -16.091 9.772 1.00 98.19 325 PHE A C 1
ATOM 2533 O O . PHE A 1 325 ? -15.790 -14.906 9.836 1.00 98.19 325 PHE A O 1
ATOM 2540 N N . ALA A 1 326 ? -17.113 -16.520 8.997 1.00 98.19 326 ALA A N 1
ATOM 2541 C CA . ALA A 1 326 ? -17.961 -15.627 8.214 1.00 98.19 326 ALA A CA 1
ATOM 2542 C C . ALA A 1 326 ? -19.339 -16.249 7.960 1.00 98.19 326 ALA A C 1
ATOM 2544 O O . ALA A 1 326 ? -19.468 -17.465 7.797 1.00 98.19 326 ALA A O 1
ATOM 2545 N N . VAL A 1 327 ? -20.374 -15.409 7.874 1.00 98.12 327 VAL A N 1
ATOM 2546 C CA . VAL A 1 327 ? -21.721 -15.847 7.480 1.00 98.12 327 VAL A CA 1
ATOM 2547 C C . VAL A 1 327 ? -21.904 -15.664 5.975 1.00 98.12 327 VAL A C 1
ATOM 2549 O O . VAL A 1 327 ? -21.818 -14.550 5.455 1.00 98.12 327 VAL A O 1
ATOM 2552 N N . GLY A 1 328 ? -22.140 -16.769 5.266 1.00 94.81 328 GLY A N 1
ATOM 2553 C CA . GLY A 1 328 ? -22.311 -16.781 3.812 1.00 94.81 328 GLY A CA 1
ATOM 2554 C C . GLY A 1 328 ? -23.658 -16.218 3.345 1.00 94.81 328 GLY A C 1
ATOM 2555 O O . GLY A 1 328 ? -24.573 -16.005 4.135 1.00 94.81 328 GLY A O 1
ATOM 2556 N N . GLU A 1 329 ? -23.810 -16.036 2.028 1.00 94.50 329 GLU A N 1
ATOM 2557 C CA . GLU A 1 329 ? -25.107 -15.690 1.403 1.00 94.50 329 GLU A CA 1
ATOM 2558 C C . GLU A 1 329 ? -26.175 -16.775 1.653 1.00 94.50 329 GLU A C 1
ATOM 2560 O O . GLU A 1 329 ? -27.369 -16.499 1.669 1.00 94.50 329 GLU A O 1
ATOM 2565 N N . ASP A 1 330 ? -25.734 -18.014 1.888 1.00 94.31 330 ASP A N 1
ATOM 2566 C CA . ASP A 1 330 ? -26.568 -19.160 2.264 1.00 94.31 330 ASP A CA 1
ATOM 2567 C C . ASP A 1 330 ? -27.071 -19.114 3.720 1.00 94.31 330 ASP A C 1
ATOM 2569 O O . ASP A 1 330 ? -27.809 -20.005 4.141 1.00 94.31 330 ASP A O 1
ATOM 2573 N N . GLY A 1 331 ? -26.661 -18.106 4.497 1.00 96.06 331 GLY A N 1
ATOM 2574 C CA . GLY A 1 331 ? -26.969 -17.966 5.918 1.00 96.06 331 GLY A CA 1
ATOM 2575 C C . GLY A 1 331 ? -26.221 -18.948 6.824 1.00 96.06 331 GLY A C 1
ATOM 2576 O O . GLY A 1 331 ? -26.444 -18.957 8.031 1.00 96.06 331 GLY A O 1
ATOM 2577 N N . GLY A 1 332 ? -25.332 -19.788 6.291 1.00 96.88 332 GLY A N 1
ATOM 2578 C CA . GLY A 1 332 ? -24.504 -20.663 7.116 1.00 96.88 332 GLY A CA 1
ATOM 2579 C C . GLY A 1 332 ? -23.387 -19.885 7.808 1.00 96.88 332 GLY A C 1
ATOM 2580 O O . GLY A 1 332 ? -22.779 -19.014 7.187 1.00 96.88 332 GLY A O 1
ATOM 2581 N N . LEU A 1 333 ? -23.068 -20.238 9.058 1.00 98.12 333 LEU A N 1
ATOM 2582 C CA . LEU A 1 333 ? -21.778 -19.893 9.659 1.00 98.12 333 LEU A CA 1
ATOM 2583 C C . LEU A 1 333 ? -20.707 -20.824 9.083 1.00 98.12 333 LEU A C 1
ATOM 2585 O O . LEU A 1 333 ? -20.823 -22.047 9.187 1.00 98.12 333 LEU A O 1
ATOM 2589 N N . TRP A 1 334 ? -19.676 -20.248 8.478 1.00 98.19 334 TRP A N 1
ATOM 2590 C CA . TRP A 1 334 ? -18.551 -20.976 7.903 1.00 98.19 334 TRP A CA 1
ATOM 2591 C C . TRP A 1 334 ? -17.277 -20.671 8.669 1.00 98.19 334 TRP A C 1
ATOM 2593 O O . TRP A 1 334 ? -17.084 -19.536 9.104 1.00 98.19 334 TRP A O 1
ATOM 2603 N N . SER A 1 335 ? -16.410 -21.673 8.783 1.00 97.88 335 SER A N 1
ATOM 2604 C CA . SER A 1 335 ? -15.076 -21.534 9.349 1.00 97.88 335 SER A CA 1
ATOM 2605 C C . SER A 1 335 ? -14.013 -22.124 8.432 1.00 97.88 335 SER A C 1
ATOM 2607 O O . SER A 1 335 ? -14.258 -23.128 7.765 1.00 97.88 335 SER A O 1
ATOM 2609 N N . ALA A 1 336 ? -12.854 -21.479 8.389 1.00 97.62 336 ALA A N 1
ATOM 2610 C CA . ALA A 1 336 ? -11.608 -22.014 7.856 1.00 97.62 336 ALA A CA 1
ATOM 2611 C C . ALA A 1 336 ? -10.540 -21.862 8.941 1.00 97.62 336 ALA A C 1
ATOM 2613 O O . ALA A 1 336 ? -10.594 -20.917 9.729 1.00 97.62 336 ALA A O 1
ATOM 2614 N N . TRP A 1 337 ? -9.576 -22.774 8.988 1.00 94.88 337 TRP A N 1
ATOM 2615 C CA . TRP A 1 337 ? -8.591 -22.804 10.067 1.00 94.88 337 TRP A CA 1
ATOM 2616 C C . TRP A 1 337 ? -7.191 -23.085 9.541 1.00 94.88 337 TRP A C 1
ATOM 2618 O O . TRP A 1 337 ? -7.018 -23.687 8.478 1.00 94.88 337 TRP A O 1
ATOM 2628 N N . TRP A 1 338 ? -6.199 -22.614 10.286 1.00 93.38 338 TRP A N 1
ATOM 2629 C CA . TRP A 1 338 ? -4.786 -22.741 9.978 1.00 93.38 338 TRP A CA 1
ATOM 2630 C C . TRP A 1 338 ? -4.072 -23.566 11.050 1.00 93.38 338 TRP A C 1
ATOM 2632 O O . TRP A 1 338 ? -4.244 -23.314 12.243 1.00 93.38 338 TRP A O 1
ATOM 2642 N N . HIS A 1 339 ? -3.254 -24.522 10.605 1.00 90.00 339 HIS A N 1
ATOM 2643 C CA . HIS A 1 339 ? -2.293 -25.264 11.426 1.00 90.00 339 HIS A CA 1
ATOM 2644 C C . HIS A 1 339 ? -1.154 -25.776 10.539 1.00 90.00 339 HIS A C 1
ATOM 2646 O O . HIS A 1 339 ? -1.228 -26.853 9.942 1.00 90.00 339 HIS A O 1
ATOM 2652 N N . GLY A 1 340 ? -0.121 -24.953 10.366 1.00 86.12 340 GLY A N 1
ATOM 2653 C CA . GLY A 1 340 ? 0.924 -25.160 9.355 1.00 86.12 340 GLY A CA 1
ATOM 2654 C C . GLY A 1 340 ? 0.455 -24.852 7.925 1.00 86.12 340 GLY A C 1
ATOM 2655 O O . GLY A 1 340 ? 1.181 -24.216 7.164 1.00 86.12 340 GLY A O 1
ATOM 2656 N N . GLU A 1 341 ? -0.782 -25.205 7.580 1.00 89.94 341 GLU A N 1
ATOM 2657 C CA . GLU A 1 341 ? -1.455 -24.878 6.321 1.00 89.94 341 GLU A CA 1
ATOM 2658 C C . GLU A 1 341 ? -2.911 -24.450 6.552 1.00 89.94 341 GLU A C 1
ATOM 2660 O O . GLU A 1 341 ? -3.476 -24.679 7.621 1.00 89.94 341 GLU A O 1
ATOM 2665 N N . TRP A 1 342 ? -3.517 -23.804 5.551 1.00 93.69 342 TRP A N 1
ATOM 2666 C CA . TRP A 1 342 ? -4.939 -23.458 5.578 1.00 93.69 342 TRP A CA 1
ATOM 2667 C C . TRP A 1 342 ? -5.801 -24.638 5.139 1.00 93.69 342 TRP A C 1
ATOM 2669 O O . TRP A 1 342 ? -5.632 -25.170 4.042 1.00 93.69 342 TRP A O 1
ATOM 2679 N N . HIS A 1 343 ? -6.794 -24.970 5.952 1.00 95.19 343 HIS A N 1
ATOM 2680 C CA . HIS A 1 343 ? -7.862 -25.895 5.604 1.00 95.19 343 HIS A CA 1
ATOM 2681 C C . HIS A 1 343 ? -9.054 -25.143 4.995 1.00 95.19 343 HIS A C 1
ATOM 2683 O O . HIS A 1 343 ? -9.341 -24.002 5.364 1.00 95.19 343 HIS A O 1
ATOM 2689 N N . ASP A 1 344 ? -9.743 -25.777 4.039 1.00 95.44 344 ASP A N 1
ATOM 2690 C CA . ASP A 1 344 ? -10.859 -25.145 3.324 1.00 95.44 344 ASP A CA 1
ATOM 2691 C C . ASP A 1 344 ? -12.076 -24.901 4.234 1.00 95.44 344 ASP A C 1
ATOM 2693 O O . ASP A 1 344 ? -12.234 -25.512 5.295 1.00 95.44 344 ASP A O 1
ATOM 2697 N N . TRP A 1 345 ? -12.957 -24.009 3.787 1.00 97.75 345 TRP A N 1
ATOM 2698 C CA . TRP A 1 345 ? -14.142 -23.593 4.522 1.00 97.75 345 TRP A CA 1
ATOM 2699 C C . TRP A 1 345 ? -15.120 -24.750 4.742 1.00 97.75 345 TRP A C 1
ATOM 2701 O O . TRP A 1 345 ? -15.595 -25.377 3.793 1.00 97.75 345 TRP A O 1
ATOM 2711 N N . PHE A 1 346 ? -15.523 -24.956 5.993 1.00 97.25 346 PHE A N 1
ATOM 2712 C CA . PHE A 1 346 ? -16.571 -25.894 6.386 1.00 97.25 346 PHE A CA 1
ATOM 2713 C C . PHE A 1 346 ? -17.687 -25.172 7.147 1.00 97.25 346 PHE A C 1
ATOM 2715 O O . PHE A 1 346 ? -17.476 -24.137 7.779 1.00 97.25 346 PHE A O 1
ATOM 2722 N N . ARG A 1 347 ? -18.912 -25.696 7.056 1.00 97.31 347 ARG A N 1
ATOM 2723 C CA . ARG A 1 347 ? -20.080 -25.113 7.729 1.00 97.31 347 ARG A CA 1
ATOM 2724 C C . ARG A 1 347 ? -20.176 -25.622 9.168 1.00 97.31 347 ARG A C 1
ATOM 2726 O O . ARG A 1 347 ? -20.057 -26.825 9.395 1.00 97.31 347 ARG A O 1
ATOM 2733 N N . ILE A 1 348 ? -20.452 -24.728 10.116 1.00 97.56 348 ILE A N 1
ATOM 2734 C CA . ILE A 1 348 ? -20.651 -25.056 11.534 1.00 97.56 348 ILE A CA 1
ATOM 2735 C C . ILE A 1 348 ? -22.144 -25.248 11.813 1.00 97.56 348 ILE A C 1
ATOM 2737 O O . ILE A 1 348 ? -22.931 -24.301 11.818 1.00 97.56 348 ILE A O 1
ATOM 2741 N N . GLY A 1 349 ? -22.536 -26.495 12.074 1.00 94.44 349 GLY A N 1
ATOM 2742 C CA . GLY A 1 349 ? -23.923 -26.853 12.367 1.00 94.44 349 GLY A CA 1
ATOM 2743 C C . GLY A 1 349 ? -24.890 -26.560 11.211 1.00 94.44 349 GLY A C 1
ATOM 2744 O O . GLY A 1 349 ? -24.508 -26.528 10.039 1.00 94.44 349 GLY A O 1
ATOM 2745 N N . GLN A 1 350 ? -26.174 -26.402 11.543 1.00 94.12 350 GLN A N 1
ATOM 2746 C CA . GLN A 1 350 ? -27.258 -26.192 10.570 1.00 94.12 350 GLN A CA 1
ATOM 2747 C C . GLN A 1 350 ? -28.056 -24.901 10.800 1.00 94.12 350 GLN A C 1
ATOM 2749 O O . GLN A 1 350 ? -29.007 -24.660 10.056 1.00 94.12 350 GLN A O 1
ATOM 2754 N N . GLU A 1 351 ? -27.660 -24.070 11.773 1.00 95.69 351 GLU A N 1
ATOM 2755 C CA . GLU A 1 351 ? -28.305 -22.781 12.043 1.00 95.69 351 GLU A CA 1
ATOM 2756 C C . GLU A 1 351 ? -28.289 -21.898 10.782 1.00 95.69 351 GLU A C 1
ATOM 2758 O O . GLU A 1 351 ? -27.349 -21.943 9.971 1.00 95.69 351 GLU A O 1
ATOM 2763 N N . VAL A 1 352 ? -29.368 -21.137 10.595 1.00 96.56 352 VAL A N 1
ATOM 2764 C CA . VAL A 1 352 ? -29.539 -20.196 9.485 1.00 96.56 352 VAL A CA 1
ATOM 2765 C C . VAL A 1 352 ? -29.528 -18.789 10.062 1.00 96.56 352 VAL A C 1
ATOM 2767 O O . VAL A 1 352 ? -30.395 -18.417 10.848 1.00 96.56 352 VAL A O 1
ATOM 2770 N N . LEU A 1 353 ? -28.516 -18.026 9.678 1.00 97.50 353 LEU A N 1
ATOM 2771 C CA . LEU A 1 353 ? -28.207 -16.699 10.187 1.00 97.50 353 LEU A CA 1
ATOM 2772 C C . LEU A 1 353 ? -28.398 -15.652 9.078 1.00 97.50 353 LEU A C 1
ATOM 2774 O O . LEU A 1 353 ? -28.356 -15.988 7.890 1.00 97.50 353 LEU A O 1
ATOM 2778 N N . PRO A 1 354 ? -28.562 -14.365 9.427 1.00 96.94 354 PRO A N 1
ATOM 2779 C CA . PRO A 1 354 ? -28.576 -13.294 8.438 1.00 96.94 354 PRO A CA 1
ATOM 2780 C C . PRO A 1 354 ? -27.281 -13.272 7.613 1.00 96.94 354 PRO A C 1
ATOM 2782 O O . PRO A 1 354 ? -26.189 -13.193 8.176 1.00 96.94 354 PRO A O 1
ATOM 2785 N N . ALA A 1 355 ? -27.379 -13.276 6.281 1.00 93.00 355 ALA A N 1
ATOM 2786 C CA . ALA A 1 355 ? -26.211 -13.084 5.420 1.00 93.00 355 ALA A CA 1
ATOM 2787 C C . ALA A 1 355 ? -25.475 -11.781 5.783 1.00 93.00 355 ALA A C 1
ATOM 2789 O O . ALA A 1 355 ? -26.111 -10.750 6.019 1.00 93.00 355 ALA A O 1
ATOM 2790 N N . ARG A 1 356 ? -24.135 -11.823 5.807 1.00 93.44 356 ARG A N 1
ATOM 2791 C CA . ARG A 1 356 ? -23.259 -10.715 6.245 1.00 93.44 356 ARG A CA 1
ATOM 2792 C C . ARG A 1 356 ? -23.432 -10.284 7.708 1.00 93.44 356 ARG A C 1
ATOM 2794 O O . ARG A 1 356 ? -22.955 -9.206 8.062 1.00 93.44 356 ARG A O 1
ATOM 2801 N N . ALA A 1 357 ? -24.090 -11.083 8.553 1.00 96.62 357 ALA A N 1
ATOM 2802 C CA . ALA A 1 357 ? -24.121 -10.814 9.987 1.00 96.62 357 ALA A CA 1
ATOM 2803 C C . ALA A 1 357 ? -22.697 -10.691 10.542 1.00 96.62 357 ALA A C 1
ATOM 2805 O O . ALA A 1 357 ? -21.786 -11.418 10.137 1.00 96.62 357 ALA A O 1
ATOM 2806 N N . HIS A 1 358 ? -22.524 -9.777 11.492 1.00 96.62 358 HIS A N 1
ATOM 2807 C CA . HIS A 1 358 ? -21.291 -9.698 12.256 1.00 96.62 358 HIS A CA 1
ATOM 2808 C C . HIS A 1 358 ? -21.133 -10.943 13.127 1.00 96.62 358 HIS A C 1
ATOM 2810 O O . HIS A 1 358 ? -22.063 -11.354 13.820 1.00 96.62 358 HIS A O 1
ATOM 2816 N N . VAL A 1 359 ? -19.932 -11.511 13.095 1.00 97.88 359 VAL A N 1
ATOM 2817 C CA . VAL A 1 359 ? -19.525 -12.599 13.977 1.00 97.88 359 VAL A CA 1
ATOM 2818 C C . VAL A 1 359 ? -18.643 -12.004 15.066 1.00 97.88 359 VAL A C 1
ATOM 2820 O O . VAL A 1 359 ? -17.682 -11.302 14.757 1.00 97.88 359 VAL A O 1
ATOM 2823 N N . ALA A 1 360 ? -18.970 -12.268 16.327 1.00 97.25 360 ALA A N 1
ATOM 2824 C CA . ALA A 1 360 ? -18.068 -12.014 17.442 1.00 97.25 360 ALA A CA 1
ATOM 2825 C C . ALA A 1 360 ? -17.483 -13.347 17.908 1.00 97.25 360 ALA A C 1
ATOM 2827 O O . ALA A 1 360 ? -18.202 -14.342 17.996 1.00 97.25 360 ALA A O 1
ATOM 2828 N N . THR A 1 361 ? -16.181 -13.375 18.170 1.00 96.44 361 THR A N 1
ATOM 2829 C CA . THR A 1 361 ? -15.471 -14.587 18.579 1.00 96.44 361 THR A CA 1
ATOM 2830 C C . THR A 1 361 ? -14.417 -14.249 19.619 1.00 96.44 361 THR A C 1
ATOM 2832 O O . THR A 1 361 ? -13.822 -13.173 19.574 1.00 96.44 361 THR A O 1
ATOM 2835 N N . LEU A 1 362 ? -14.181 -15.171 20.545 1.00 94.88 362 LEU A N 1
ATOM 2836 C CA . LEU A 1 362 ? -13.135 -15.076 21.561 1.00 94.88 362 LEU A CA 1
ATOM 2837 C C . LEU A 1 362 ? -12.580 -16.465 21.886 1.00 94.88 362 LEU A C 1
ATOM 2839 O O . LEU A 1 362 ? -13.183 -17.478 21.538 1.00 94.88 362 LEU A O 1
ATOM 2843 N N . THR A 1 363 ? -11.433 -16.495 22.560 1.00 92.31 363 THR A N 1
ATOM 2844 C CA . THR A 1 363 ? -10.857 -17.714 23.137 1.00 92.31 363 THR A CA 1
ATOM 2845 C C . THR A 1 363 ? -10.764 -17.502 24.640 1.00 92.31 363 THR A C 1
ATOM 2847 O O . THR A 1 363 ? -10.390 -16.408 25.070 1.00 92.31 363 THR A O 1
ATOM 2850 N N . ARG A 1 364 ? -11.150 -18.503 25.433 1.00 88.94 364 ARG A N 1
ATOM 2851 C CA . ARG A 1 364 ? -11.047 -18.437 26.904 1.00 88.94 364 ARG A CA 1
ATOM 2852 C C . ARG A 1 364 ? -9.713 -18.980 27.396 1.00 88.94 364 ARG A C 1
ATOM 2854 O O . ARG A 1 364 ? -9.081 -18.413 28.278 1.00 88.94 364 ARG A O 1
ATOM 2861 N N . ASP A 1 365 ? -9.271 -20.041 26.747 1.00 88.00 365 ASP A N 1
ATOM 2862 C CA . ASP A 1 365 ? -7.945 -20.632 26.835 1.00 88.00 365 ASP A CA 1
ATOM 2863 C C . ASP A 1 365 ? -7.672 -21.345 25.484 1.00 88.00 365 ASP A C 1
ATOM 2865 O O . ASP A 1 365 ? -8.532 -21.285 24.594 1.00 88.00 365 ASP A O 1
ATOM 2869 N N . PRO A 1 366 ? -6.506 -21.984 25.272 1.00 88.94 366 PRO A N 1
ATOM 2870 C CA . PRO A 1 366 ? -6.184 -22.632 23.995 1.00 88.94 366 PRO A CA 1
ATOM 2871 C C . PRO A 1 366 ? -7.141 -23.756 23.542 1.00 88.94 366 PRO A C 1
ATOM 2873 O O . PRO A 1 366 ? -7.167 -24.090 22.349 1.00 88.94 366 PRO A O 1
ATOM 2876 N N . ASP A 1 367 ? -7.927 -24.329 24.459 1.00 90.44 367 ASP A N 1
ATOM 2877 C CA . ASP A 1 367 ? -8.834 -25.456 24.220 1.00 90.44 367 ASP A CA 1
ATOM 2878 C C . ASP A 1 367 ? -10.294 -25.024 23.989 1.00 90.44 367 ASP A C 1
ATOM 2880 O O . ASP A 1 367 ? -11.102 -25.841 23.538 1.00 90.44 367 ASP A O 1
ATOM 2884 N N . TYR A 1 368 ? -10.646 -23.759 24.251 1.00 92.62 368 TYR A N 1
ATOM 2885 C CA . TYR A 1 368 ? -12.021 -23.259 24.135 1.00 92.62 368 TYR A CA 1
ATOM 2886 C C . TYR A 1 368 ? -12.139 -21.988 23.300 1.00 92.62 368 TYR A C 1
ATOM 2888 O O . TYR A 1 368 ? -11.533 -20.959 23.605 1.00 92.62 368 TYR A O 1
ATOM 2896 N N . MET A 1 369 ? -13.038 -22.035 22.318 1.00 94.88 369 MET A N 1
ATOM 2897 C CA . MET A 1 369 ? -13.414 -20.890 21.491 1.00 94.88 369 MET A CA 1
ATOM 2898 C C . MET A 1 369 ? -14.930 -20.765 21.412 1.00 94.88 369 MET A C 1
ATOM 2900 O O . MET A 1 369 ? -15.632 -21.756 21.212 1.00 94.88 369 MET A O 1
ATOM 2904 N N . ASP A 1 370 ? -15.426 -19.541 21.529 1.00 96.38 370 ASP A N 1
ATOM 2905 C CA . ASP A 1 370 ? -16.850 -19.231 21.569 1.00 96.38 370 ASP A CA 1
ATOM 2906 C C . ASP A 1 370 ? -17.192 -18.239 20.452 1.00 96.38 370 ASP A C 1
ATOM 2908 O O . ASP A 1 370 ? -16.480 -17.253 20.243 1.00 96.38 370 ASP A O 1
ATOM 2912 N N . VAL A 1 371 ? -18.288 -18.503 19.737 1.00 97.81 371 VAL A N 1
ATOM 2913 C CA . VAL A 1 371 ? -18.771 -17.700 18.608 1.00 97.81 371 VAL A CA 1
ATOM 2914 C C . VAL A 1 371 ? -20.195 -17.226 18.882 1.00 97.81 371 VAL A C 1
ATOM 2916 O O . VAL A 1 371 ? -21.047 -18.002 19.321 1.00 97.81 371 VAL A O 1
ATOM 2919 N N . PHE A 1 372 ? -20.468 -15.955 18.586 1.00 98.25 372 PHE A N 1
ATOM 2920 C CA . PHE A 1 372 ? -21.753 -15.295 18.816 1.00 98.25 372 PHE A CA 1
ATOM 2921 C C . PHE A 1 372 ? -22.224 -14.548 17.569 1.00 98.25 372 PHE A C 1
ATOM 2923 O O . PHE A 1 372 ? -21.449 -13.830 16.931 1.00 98.25 372 PHE A O 1
ATOM 2930 N N . VAL A 1 373 ? -23.510 -14.686 17.239 1.00 98.38 373 VAL A N 1
ATOM 2931 C CA . VAL A 1 373 ? -24.149 -14.012 16.097 1.00 98.38 373 VAL A CA 1
ATOM 2932 C C . VAL A 1 373 ? -25.581 -13.616 16.457 1.00 98.38 373 VAL A C 1
ATOM 2934 O O . VAL A 1 373 ? -26.312 -14.397 17.062 1.00 98.38 373 VAL A O 1
ATOM 2937 N N . VAL A 1 374 ? -26.021 -12.420 16.063 1.00 98.38 374 VAL A N 1
ATOM 2938 C CA . VAL A 1 374 ? -27.429 -12.008 16.203 1.00 98.38 374 VAL A CA 1
ATOM 2939 C C . VAL A 1 374 ? -28.267 -12.605 15.067 1.00 98.38 374 VAL A C 1
ATOM 2941 O O . VAL A 1 374 ? -28.003 -12.342 13.892 1.00 98.38 374 VAL A O 1
ATOM 2944 N N . GLY A 1 375 ? -29.288 -13.391 15.414 1.00 97.50 375 GLY A N 1
ATOM 2945 C CA . GLY A 1 375 ? -30.186 -14.047 14.462 1.00 97.50 375 GLY A CA 1
ATOM 2946 C C . GLY A 1 375 ? -31.169 -13.106 13.751 1.00 97.50 375 GLY A C 1
ATOM 2947 O O . GLY A 1 375 ? -31.236 -11.903 14.015 1.00 97.50 375 GLY A O 1
ATOM 2948 N N . ASP A 1 376 ? -31.976 -13.672 12.847 1.00 96.06 376 ASP A N 1
ATOM 2949 C CA . ASP A 1 376 ? -33.061 -12.960 12.147 1.00 96.06 376 ASP A CA 1
ATOM 2950 C C . ASP A 1 376 ? -34.152 -12.435 13.091 1.00 96.06 376 ASP A C 1
ATOM 2952 O O . ASP A 1 376 ? -34.795 -11.425 12.805 1.00 96.06 376 ASP A O 1
ATOM 2956 N N . ASP A 1 377 ? -34.349 -13.120 14.216 1.00 95.44 377 ASP A N 1
ATOM 2957 C CA . ASP A 1 377 ? -35.272 -12.758 15.292 1.00 95.44 377 ASP A CA 1
ATOM 2958 C C . ASP A 1 377 ? -34.673 -11.748 16.285 1.00 95.44 377 ASP A C 1
ATOM 2960 O O . ASP A 1 377 ? -35.335 -11.370 17.251 1.00 95.44 377 ASP A O 1
ATOM 2964 N N . GLY A 1 378 ? -33.430 -11.311 16.061 1.00 96.38 378 GLY A N 1
ATOM 2965 C CA . GLY A 1 378 ? -32.710 -10.395 16.939 1.00 96.38 378 GLY A CA 1
ATOM 2966 C C . GLY A 1 378 ? -32.161 -11.039 18.213 1.00 96.38 378 GLY A C 1
ATOM 2967 O O . GLY A 1 378 ? -31.572 -10.336 19.032 1.00 96.38 378 GLY A O 1
ATOM 2968 N N . VAL A 1 379 ? -32.327 -12.351 18.405 1.00 97.19 379 VAL A N 1
ATOM 2969 C CA . VAL A 1 379 ? -31.796 -13.069 19.570 1.00 97.19 379 VAL A CA 1
ATOM 2970 C C . VAL A 1 379 ? -30.369 -13.527 19.277 1.00 97.19 379 VAL A C 1
ATOM 2972 O O . VAL A 1 379 ? -30.054 -13.962 18.168 1.00 97.19 379 VAL A O 1
ATOM 2975 N N . VAL A 1 380 ? -29.490 -13.463 20.278 1.00 98.19 380 VAL A N 1
ATOM 2976 C CA . VAL A 1 380 ? -28.109 -13.935 20.127 1.00 98.19 380 VAL A CA 1
ATOM 2977 C C . VAL A 1 380 ? -28.081 -15.465 20.089 1.00 98.19 380 VAL A C 1
ATOM 2979 O O . VAL A 1 380 ? -28.599 -16.146 20.981 1.00 98.19 380 VAL A O 1
ATOM 2982 N N . ARG A 1 381 ? -27.478 -16.000 19.029 1.00 97.88 381 ARG A N 1
ATOM 2983 C CA . ARG A 1 381 ? -27.121 -17.406 18.843 1.00 97.88 381 ARG A CA 1
ATOM 2984 C C . ARG A 1 381 ? -25.655 -17.594 19.184 1.00 97.88 381 ARG A C 1
ATOM 2986 O O . ARG A 1 381 ? -24.833 -16.743 18.845 1.00 97.88 381 ARG A O 1
ATOM 2993 N N . SER A 1 382 ? -25.337 -18.703 19.835 1.00 97.38 382 SER A N 1
ATOM 2994 C CA . SER A 1 382 ? -23.968 -19.040 20.199 1.00 97.38 382 SER A CA 1
ATOM 2995 C C . SER A 1 382 ? -23.667 -20.512 19.962 1.00 97.38 382 SER A C 1
ATOM 2997 O O . SER A 1 382 ? -24.546 -21.375 20.044 1.00 97.38 382 SER A O 1
ATOM 2999 N N . VAL A 1 383 ? -22.406 -20.772 19.643 1.00 97.94 383 VAL A N 1
ATOM 3000 C CA . VAL A 1 383 ? -21.817 -22.097 19.493 1.00 97.94 383 VAL A CA 1
ATOM 3001 C C . VAL A 1 383 ? -20.369 -22.024 19.965 1.00 97.94 383 VAL A C 1
ATOM 3003 O O . VAL A 1 383 ? -19.714 -20.995 19.807 1.00 97.94 383 VAL A O 1
ATOM 3006 N N . TRP A 1 384 ? -19.865 -23.106 20.546 1.00 96.12 384 TRP A N 1
ATOM 3007 C CA . TRP A 1 384 ? -18.506 -23.153 21.073 1.00 96.12 384 TRP A CA 1
ATOM 3008 C C . TRP A 1 384 ? -17.792 -24.435 20.668 1.00 96.12 384 TRP A C 1
ATOM 3010 O O . TRP A 1 384 ? -18.421 -25.440 20.319 1.00 96.12 384 TRP A O 1
ATOM 3020 N N . TRP A 1 385 ? -16.469 -24.379 20.687 1.00 95.62 385 TRP A N 1
ATOM 3021 C CA . TRP A 1 385 ? -15.573 -25.463 20.325 1.00 95.62 385 TRP A CA 1
ATOM 3022 C C . TRP A 1 385 ? -14.774 -25.926 21.543 1.00 95.62 385 TRP A C 1
ATOM 3024 O O . TRP A 1 385 ? -14.302 -25.104 22.323 1.00 95.62 385 TRP A O 1
ATOM 3034 N N . HIS A 1 386 ? -14.631 -27.246 21.681 1.00 93.62 386 HIS A N 1
ATOM 3035 C CA . HIS A 1 386 ? -13.677 -27.910 22.578 1.00 93.62 386 HIS A CA 1
ATOM 3036 C C . HIS A 1 386 ? -13.406 -29.312 22.040 1.00 93.62 386 HIS A C 1
ATOM 3038 O O . HIS A 1 386 ? -14.208 -30.231 22.257 1.00 93.62 386 HIS A O 1
ATOM 3044 N N . GLY A 1 387 ? -12.354 -29.449 21.231 1.00 92.06 387 GLY A N 1
ATOM 3045 C CA . GLY A 1 387 ? -12.062 -30.645 20.427 1.00 92.06 387 GLY A CA 1
ATOM 3046 C C . GLY A 1 387 ? -13.034 -30.878 19.258 1.00 92.06 387 GLY A C 1
ATOM 3047 O O . GLY A 1 387 ? -12.644 -31.391 18.214 1.00 92.06 387 GLY A O 1
ATOM 3048 N N . GLU A 1 388 ? -14.289 -30.458 19.403 1.00 94.81 388 GLU A N 1
ATOM 3049 C CA . GLU A 1 388 ? -15.346 -30.466 18.395 1.00 94.81 388 GLU A CA 1
ATOM 3050 C C . GLU A 1 388 ? -16.308 -29.289 18.630 1.00 94.81 388 GLU A C 1
ATOM 3052 O O . GLU A 1 388 ? -16.403 -28.765 19.745 1.00 94.81 388 GLU A O 1
ATOM 3057 N N . TRP A 1 389 ? -17.033 -28.887 17.583 1.00 96.50 389 TRP A N 1
ATOM 3058 C CA . TRP A 1 389 ? -18.106 -27.897 17.690 1.00 96.50 389 TRP A CA 1
ATOM 3059 C C . TRP A 1 389 ? -19.313 -28.488 18.414 1.00 96.50 389 TRP A C 1
ATOM 3061 O O . TRP A 1 389 ? -19.748 -29.600 18.112 1.00 96.50 389 TRP A O 1
ATOM 3071 N N . ARG A 1 390 ? -19.858 -27.733 19.363 1.00 97.12 390 ARG A N 1
ATOM 3072 C CA . ARG A 1 390 ? -21.010 -28.130 20.178 1.00 97.12 390 ARG A CA 1
ATOM 3073 C C . ARG A 1 390 ? -22.329 -27.742 19.517 1.00 97.12 390 ARG A C 1
ATOM 3075 O O . ARG A 1 390 ? -22.355 -27.104 18.466 1.00 97.12 390 ARG A O 1
ATOM 3082 N N . ASP A 1 391 ? -23.431 -28.153 20.138 1.00 96.94 391 ASP A N 1
ATOM 3083 C CA . ASP A 1 391 ? -24.763 -27.772 19.681 1.00 96.94 391 ASP A CA 1
ATOM 3084 C C . ASP A 1 391 ? -24.997 -26.268 19.856 1.00 96.94 391 ASP A C 1
ATOM 3086 O O . ASP A 1 391 ? -24.537 -25.642 20.816 1.00 96.94 391 ASP A O 1
ATOM 3090 N N . TRP A 1 392 ? -25.750 -25.697 18.919 1.00 97.75 392 TRP A N 1
ATOM 3091 C CA . TRP A 1 392 ? -26.175 -24.307 18.983 1.00 97.75 392 TRP A CA 1
ATOM 3092 C C . TRP A 1 392 ? -27.109 -24.071 20.170 1.00 97.75 392 TRP A C 1
ATOM 3094 O O . TRP A 1 392 ? -28.020 -24.858 20.437 1.00 97.75 392 TRP A O 1
ATOM 3104 N N . PHE A 1 393 ? -26.928 -22.935 20.836 1.00 96.56 393 PHE A N 1
ATOM 3105 C CA . PHE A 1 393 ? -27.817 -22.460 21.888 1.00 96.56 393 PHE A CA 1
ATOM 3106 C C . PHE A 1 393 ? -28.105 -20.965 21.722 1.00 96.56 393 PHE A C 1
ATOM 3108 O O . PHE A 1 393 ? -27.538 -20.271 20.876 1.00 96.56 393 PHE A O 1
ATOM 3115 N N . THR A 1 394 ? -29.050 -20.467 22.513 1.00 96.50 394 THR A N 1
ATOM 3116 C CA . THR A 1 394 ? -29.519 -19.081 22.449 1.00 96.50 394 THR A CA 1
ATOM 3117 C C . THR A 1 394 ? -29.263 -18.385 23.774 1.00 96.50 394 THR A C 1
ATOM 3119 O O . THR A 1 394 ? -29.421 -19.020 24.815 1.00 96.50 394 THR A O 1
ATOM 3122 N N . LEU A 1 395 ? -28.983 -17.085 23.743 1.00 95.94 395 LEU A N 1
ATOM 3123 C CA . LEU A 1 395 ? -28.975 -16.217 24.924 1.00 95.94 395 LEU A CA 1
ATOM 3124 C C . LEU A 1 395 ? -30.286 -15.412 24.960 1.00 95.94 395 LEU A C 1
ATOM 3126 O O . LEU A 1 395 ? -30.349 -14.317 24.392 1.00 95.94 395 LEU A O 1
ATOM 3130 N N . PRO A 1 396 ? -31.368 -15.953 25.552 1.00 87.44 396 PRO A N 1
ATOM 3131 C CA . PRO A 1 396 ? -32.677 -15.310 25.541 1.00 87.44 396 PRO A CA 1
ATOM 3132 C C . PRO A 1 396 ? -32.716 -14.089 26.470 1.00 87.44 396 PRO A C 1
ATOM 3134 O O . PRO A 1 396 ? -31.916 -13.966 27.390 1.00 87.44 396 PRO A O 1
ATOM 3137 N N . GLY A 1 397 ? -33.703 -13.212 26.272 1.00 87.06 397 GLY A N 1
ATOM 3138 C CA . GLY A 1 397 ? -34.016 -12.116 27.202 1.00 87.06 397 GLY A CA 1
ATOM 3139 C C . GLY A 1 397 ? -33.729 -10.711 26.669 1.00 87.06 397 GLY A C 1
ATOM 3140 O O . GLY A 1 397 ? -34.341 -9.762 27.150 1.00 87.06 397 GLY A O 1
ATOM 3141 N N . ALA A 1 398 ? -32.903 -10.578 25.629 1.00 93.31 398 ALA A N 1
ATOM 3142 C CA . ALA A 1 398 ? -32.713 -9.334 24.883 1.00 93.31 398 ALA A CA 1
ATOM 3143 C C . ALA A 1 398 ? -32.931 -9.554 23.378 1.00 93.31 398 ALA A C 1
ATOM 3145 O O . ALA A 1 398 ? -32.720 -10.654 22.863 1.00 93.31 398 ALA A O 1
ATOM 3146 N N . VAL A 1 399 ? -33.374 -8.500 22.686 1.00 95.12 399 VAL A N 1
ATOM 3147 C CA . VAL A 1 399 ? -33.603 -8.488 21.234 1.00 95.12 399 VAL A CA 1
ATOM 3148 C C . VAL A 1 399 ? -32.859 -7.303 20.628 1.00 95.12 399 VAL A C 1
ATOM 3150 O O . VAL A 1 399 ? -33.016 -6.161 21.066 1.00 95.12 399 VAL A O 1
ATOM 3153 N N . PHE A 1 400 ? -32.068 -7.580 19.600 1.00 97.44 400 PHE A N 1
ATOM 3154 C CA . PHE A 1 400 ? -31.212 -6.622 18.907 1.00 97.44 400 PHE A CA 1
ATOM 3155 C C . PHE A 1 400 ? -31.635 -6.477 17.439 1.00 97.44 400 PHE A C 1
ATOM 3157 O O . PHE A 1 400 ? -32.376 -7.316 16.921 1.00 97.44 400 PHE A O 1
ATOM 3164 N N . PRO A 1 401 ? -31.189 -5.426 16.727 1.00 97.69 401 PRO A N 1
ATOM 3165 C CA . PRO A 1 401 ? -31.375 -5.360 15.283 1.00 97.69 401 PRO A CA 1
ATOM 3166 C C . PRO A 1 401 ? -30.798 -6.606 14.595 1.00 97.69 401 PRO A C 1
ATOM 3168 O O . PRO A 1 401 ? -29.748 -7.115 14.984 1.00 97.69 401 PRO A O 1
ATOM 3171 N N . LYS A 1 402 ? -31.482 -7.099 13.559 1.00 96.94 402 LYS A N 1
ATOM 3172 C CA . LYS A 1 402 ? -31.070 -8.283 12.790 1.00 96.94 402 LYS A CA 1
ATOM 3173 C C . LYS A 1 402 ? -29.602 -8.181 12.351 1.00 96.94 402 LYS A C 1
ATOM 3175 O O . LYS A 1 402 ? -29.235 -7.226 11.668 1.00 96.94 402 LYS A O 1
ATOM 3180 N N . GLY A 1 403 ? -28.792 -9.183 12.702 1.00 95.94 403 GLY A N 1
ATOM 3181 C CA . GLY A 1 403 ? -27.372 -9.250 12.335 1.00 95.94 403 GLY A CA 1
ATOM 3182 C C . GLY A 1 403 ? -26.490 -8.150 12.945 1.00 95.94 403 GLY A C 1
ATOM 3183 O O . GLY A 1 403 ? -25.397 -7.912 12.425 1.00 95.94 403 GLY A O 1
ATOM 3184 N N . ALA A 1 404 ? -26.959 -7.465 13.997 1.00 96.88 404 ALA A N 1
ATOM 3185 C CA . ALA A 1 404 ? -26.225 -6.389 14.656 1.00 96.88 404 ALA A CA 1
ATOM 3186 C C . ALA A 1 404 ? -24.829 -6.835 15.135 1.00 96.88 404 ALA A C 1
ATOM 3188 O O . ALA A 1 404 ? -24.649 -7.993 15.523 1.00 96.88 404 ALA A O 1
ATOM 3189 N N . PRO A 1 405 ? -23.839 -5.921 15.135 1.00 96.75 405 PRO A N 1
ATOM 3190 C CA . PRO A 1 405 ? -22.531 -6.194 15.709 1.00 96.75 405 PRO A CA 1
ATOM 3191 C C . PRO A 1 405 ? -22.626 -6.469 17.213 1.00 96.75 405 PRO A C 1
ATOM 3193 O O . PRO A 1 405 ? -23.299 -5.749 17.949 1.00 96.75 405 PRO A O 1
ATOM 3196 N N . LEU A 1 406 ? -21.892 -7.493 17.646 1.00 96.81 406 LEU A N 1
ATOM 3197 C CA . LEU A 1 406 ? -21.633 -7.818 19.044 1.00 96.81 406 LEU A CA 1
ATOM 3198 C C . LEU A 1 406 ? -20.170 -7.491 19.355 1.00 96.81 406 LEU A C 1
ATOM 3200 O O . LEU A 1 406 ? -19.287 -7.778 18.545 1.00 96.81 406 LEU A O 1
ATOM 3204 N N . ALA A 1 407 ? -19.916 -6.929 20.531 1.00 96.94 407 ALA A N 1
ATOM 3205 C CA . ALA A 1 407 ? -18.602 -7.006 21.157 1.00 96.94 407 ALA A CA 1
ATOM 3206 C C . ALA A 1 407 ? -18.574 -8.262 22.027 1.00 96.94 407 ALA A C 1
ATOM 3208 O O . ALA A 1 407 ? -19.538 -8.516 22.745 1.00 96.94 407 ALA A O 1
ATOM 3209 N N . ALA A 1 408 ? -17.492 -9.029 21.968 1.00 96.38 408 ALA A N 1
ATOM 3210 C CA . ALA A 1 408 ? -17.259 -10.158 22.856 1.00 96.38 408 ALA A CA 1
ATOM 3211 C C . ALA A 1 408 ? -15.854 -10.022 23.437 1.00 96.38 408 ALA A C 1
ATOM 3213 O O . ALA A 1 408 ? -14.916 -9.700 22.704 1.00 96.38 408 ALA A O 1
ATOM 3214 N N . LEU A 1 409 ? -15.714 -10.237 24.739 1.00 95.38 409 LEU A N 1
ATOM 3215 C CA . LEU A 1 409 ? -14.437 -10.123 25.424 1.00 95.38 409 LEU A CA 1
ATOM 3216 C C . LEU A 1 409 ? -14.293 -11.208 26.485 1.00 95.38 409 LEU A C 1
ATOM 3218 O O . LEU A 1 409 ? -15.235 -11.526 27.201 1.00 95.38 409 LEU A O 1
ATOM 3222 N N . CYS A 1 410 ? -13.086 -11.750 26.590 1.00 93.38 410 CYS A N 1
ATOM 3223 C CA . CYS A 1 410 ? -12.679 -12.652 27.652 1.00 93.38 410 CYS A CA 1
ATOM 3224 C C . CYS A 1 410 ? -11.591 -11.958 28.470 1.00 93.38 410 CYS A C 1
ATOM 3226 O O . CYS A 1 410 ? -10.573 -11.567 27.901 1.00 93.38 410 CYS A O 1
ATOM 3228 N N . ARG A 1 411 ? -11.810 -11.775 29.777 1.00 91.31 411 ARG A N 1
ATOM 3229 C CA . ARG A 1 411 ? -10.813 -11.142 30.665 1.00 91.31 411 ARG A CA 1
ATOM 3230 C C . ARG A 1 411 ? -9.910 -12.157 31.360 1.00 91.31 411 ARG A C 1
ATOM 3232 O O . ARG A 1 411 ? -8.787 -11.830 31.701 1.00 91.31 411 ARG A O 1
ATOM 3239 N N . ASN A 1 412 ? -10.395 -13.383 31.536 1.00 89.88 412 ASN A N 1
ATOM 3240 C CA . ASN A 1 412 ? -9.645 -14.558 31.979 1.00 89.88 412 ASN A CA 1
ATOM 3241 C C . ASN A 1 412 ? -10.440 -15.820 31.598 1.00 89.88 412 ASN A C 1
ATOM 3243 O O . ASN A 1 412 ? -11.594 -15.716 31.185 1.00 89.88 412 ASN A O 1
ATOM 3247 N N . SER A 1 413 ? -9.855 -17.008 31.756 1.00 90.25 413 SER A N 1
ATOM 3248 C CA . SER A 1 413 ? -10.457 -18.282 31.319 1.00 90.25 413 SER A CA 1
ATOM 3249 C C . SER A 1 413 ? -11.842 -18.581 31.908 1.00 90.25 413 SER A C 1
ATOM 3251 O O . SER A 1 413 ? -12.632 -19.306 31.299 1.00 90.25 413 SER A O 1
ATOM 3253 N N . ASP A 1 414 ? -12.151 -17.996 33.066 1.00 90.69 414 ASP A N 1
ATOM 3254 C CA . ASP A 1 414 ? -13.390 -18.216 33.809 1.00 90.69 414 ASP A CA 1
ATOM 3255 C C . ASP A 1 414 ? -14.388 -17.064 33.639 1.00 90.69 414 ASP A C 1
ATOM 3257 O O . ASP A 1 414 ? -15.410 -17.036 34.327 1.00 90.69 414 ASP A O 1
ATOM 3261 N N . HIS A 1 415 ? -14.115 -16.092 32.763 1.00 94.00 415 HIS A N 1
ATOM 3262 C CA . HIS A 1 415 ? -14.995 -14.945 32.589 1.00 94.00 415 HIS A CA 1
ATOM 3263 C C . HIS A 1 415 ? -14.990 -14.379 31.170 1.00 94.00 415 HIS A C 1
ATOM 3265 O O . HIS A 1 415 ? -14.011 -13.780 30.711 1.00 94.00 415 HIS A O 1
ATOM 3271 N N . MET A 1 416 ? -16.143 -14.490 30.510 1.00 95.50 416 MET A N 1
ATOM 3272 C CA . MET A 1 416 ? -16.396 -13.878 29.207 1.00 95.50 416 MET A CA 1
ATOM 3273 C C . MET A 1 416 ? -17.701 -13.095 29.206 1.00 95.50 416 MET A C 1
ATOM 3275 O O . MET A 1 416 ? -18.611 -13.376 29.985 1.00 95.50 416 MET A O 1
ATOM 3279 N N . GLU A 1 417 ? -17.795 -12.125 28.309 1.00 96.19 417 GLU A N 1
ATOM 3280 C CA . GLU A 1 417 ? -18.922 -11.213 28.250 1.00 96.19 417 GLU A CA 1
ATOM 3281 C C . GLU A 1 417 ? -19.204 -10.741 26.824 1.00 96.19 417 GLU A C 1
ATOM 3283 O O . GLU A 1 417 ? -18.296 -10.631 25.995 1.00 96.19 417 GLU A O 1
ATOM 3288 N N . VAL A 1 418 ? -20.483 -10.493 26.533 1.00 97.69 418 VAL A N 1
ATOM 3289 C CA . VAL A 1 418 ? -20.956 -9.990 25.241 1.00 97.69 418 VAL A CA 1
ATOM 3290 C C . VAL A 1 418 ? -21.822 -8.751 25.418 1.00 97.69 418 VAL A C 1
ATOM 3292 O O . VAL A 1 418 ? -22.646 -8.699 26.328 1.00 97.69 418 VAL A O 1
ATOM 3295 N N . TRP A 1 419 ? -21.687 -7.782 24.509 1.00 98.12 419 TRP A N 1
ATOM 3296 C CA . TRP A 1 419 ? -22.489 -6.555 24.494 1.00 98.12 419 TRP A CA 1
ATOM 3297 C C . TRP A 1 419 ? -23.010 -6.215 23.100 1.00 98.12 419 TRP A C 1
ATOM 3299 O O . TRP A 1 419 ? -22.320 -6.409 22.097 1.00 98.12 419 TRP A O 1
ATOM 3309 N N . ALA A 1 420 ? -24.208 -5.632 23.042 1.00 98.00 420 ALA A N 1
ATOM 3310 C CA . ALA A 1 420 ? -24.776 -5.047 21.828 1.00 98.00 420 ALA A CA 1
ATOM 3311 C C . ALA A 1 420 ? -25.702 -3.862 22.132 1.00 98.00 420 ALA A C 1
ATOM 3313 O O . ALA A 1 420 ? -26.213 -3.698 23.243 1.00 98.00 420 ALA A O 1
ATOM 3314 N N . VAL A 1 421 ? -25.938 -3.043 21.104 1.00 98.19 421 VAL A N 1
ATOM 3315 C CA . VAL A 1 421 ? -26.888 -1.924 21.141 1.00 98.19 421 VAL A CA 1
ATOM 3316 C C . VAL A 1 421 ? -28.258 -2.396 20.655 1.00 98.19 421 VAL A C 1
ATOM 3318 O O . VAL A 1 421 ? -28.404 -2.853 19.518 1.00 98.19 421 VAL A O 1
ATOM 3321 N N . GLY A 1 422 ? -29.270 -2.281 21.514 1.00 96.31 422 GLY A N 1
ATOM 3322 C CA . GLY A 1 422 ? -30.652 -2.655 21.212 1.00 96.31 422 GLY A CA 1
ATOM 3323 C C . GLY A 1 422 ? -31.332 -1.756 20.176 1.00 96.31 422 GLY A C 1
ATOM 3324 O O . GLY A 1 422 ? -30.827 -0.702 19.788 1.00 96.31 422 GLY A O 1
ATOM 3325 N N . GLY A 1 423 ? -32.530 -2.160 19.738 1.00 95.31 423 GLY A N 1
ATOM 3326 C CA . GLY A 1 423 ? -33.367 -1.360 18.828 1.00 95.31 423 GLY A CA 1
ATOM 3327 C C . GLY A 1 423 ? -33.830 -0.018 19.416 1.00 95.31 423 GLY A C 1
ATOM 3328 O O . GLY A 1 423 ? -34.197 0.892 18.679 1.00 95.31 423 GLY A O 1
ATOM 3329 N N . ASP A 1 424 ? -33.784 0.103 20.738 1.00 94.75 424 ASP A N 1
ATOM 3330 C CA . ASP A 1 424 ? -34.047 1.306 21.528 1.00 94.75 424 ASP A CA 1
ATOM 3331 C C . ASP A 1 424 ? -32.786 2.140 21.816 1.00 94.75 424 ASP A C 1
ATOM 3333 O O . ASP A 1 424 ? -32.860 3.154 22.506 1.00 94.75 424 ASP A O 1
ATOM 3337 N N . GLY A 1 425 ? -31.629 1.721 21.299 1.00 96.12 425 GLY A N 1
ATOM 3338 C CA . GLY A 1 425 ? -30.352 2.403 21.481 1.00 96.12 425 GLY A CA 1
ATOM 3339 C C . GLY A 1 425 ? -29.660 2.136 22.818 1.00 96.12 425 GLY A C 1
ATOM 3340 O O . GLY A 1 425 ? -28.581 2.682 23.044 1.00 96.12 425 GLY A O 1
ATOM 3341 N N . VAL A 1 426 ? -30.238 1.312 23.698 1.00 96.50 426 VAL A N 1
ATOM 3342 C CA . VAL A 1 426 ? -29.646 0.964 25.000 1.00 96.50 426 VAL A CA 1
ATOM 3343 C C . VAL A 1 426 ? -28.599 -0.133 24.824 1.00 96.50 426 VAL A C 1
ATOM 3345 O O . VAL A 1 426 ? -28.835 -1.124 24.124 1.00 96.50 426 VAL A O 1
ATOM 3348 N N . VAL A 1 427 ? -27.447 0.027 25.480 1.00 98.12 427 VAL A N 1
ATOM 3349 C CA . VAL A 1 427 ? -26.408 -1.008 25.540 1.00 98.12 427 VAL A CA 1
ATOM 3350 C C . VAL A 1 427 ? -26.816 -2.071 26.550 1.00 98.12 427 VAL A C 1
ATOM 3352 O O . VAL A 1 427 ? -27.152 -1.758 27.694 1.00 98.12 427 VAL A O 1
ATOM 3355 N N . ARG A 1 428 ? -26.779 -3.334 26.127 1.00 97.94 428 ARG A N 1
ATOM 3356 C CA . ARG A 1 428 ? -27.046 -4.487 26.989 1.00 97.94 428 ARG A CA 1
ATOM 3357 C C . ARG A 1 428 ? -25.865 -5.437 26.975 1.00 97.94 428 ARG A C 1
ATOM 3359 O O . ARG A 1 428 ? -25.293 -5.657 25.907 1.00 97.94 428 ARG A O 1
ATOM 3366 N N . GLY A 1 429 ? -25.534 -5.982 28.141 1.00 97.44 429 GLY A N 1
ATOM 3367 C CA . GLY A 1 429 ? -24.476 -6.971 28.332 1.00 97.44 429 GLY A CA 1
ATOM 3368 C C . GLY A 1 429 ? -25.005 -8.275 28.921 1.00 97.44 429 GLY A C 1
ATOM 3369 O O . GLY A 1 429 ? -26.038 -8.275 29.589 1.00 97.44 429 GLY A O 1
ATOM 3370 N N . ALA A 1 430 ? -24.312 -9.382 28.678 1.00 97.62 430 ALA A N 1
ATOM 3371 C CA . ALA A 1 430 ? -24.515 -10.657 29.364 1.00 97.62 430 ALA A CA 1
ATOM 3372 C C . ALA A 1 430 ? -23.162 -11.347 29.548 1.00 97.62 430 ALA A C 1
ATOM 3374 O O . ALA A 1 430 ? -22.361 -11.373 28.613 1.00 97.62 430 ALA A O 1
ATOM 3375 N N . TRP A 1 431 ? -22.925 -11.922 30.726 1.00 96.00 431 TRP A N 1
ATOM 3376 C CA . TRP A 1 431 ? -21.634 -12.497 31.105 1.00 96.00 431 TRP A CA 1
ATOM 3377 C C . TRP A 1 431 ? -21.748 -13.962 31.517 1.00 96.00 431 TRP A C 1
ATOM 3379 O O . TRP A 1 431 ? -22.828 -14.456 31.854 1.00 96.00 431 TRP A O 1
ATOM 3389 N N . TRP A 1 432 ? -20.614 -14.654 31.485 1.00 96.19 432 TRP A N 1
ATOM 3390 C CA . TRP A 1 432 ? -20.483 -16.071 31.791 1.00 96.19 432 TRP A CA 1
ATOM 3391 C C . TRP A 1 432 ? -19.339 -16.321 32.771 1.00 96.19 432 TRP A C 1
ATOM 3393 O O . TRP A 1 432 ? -18.262 -15.751 32.605 1.00 96.19 432 TRP A O 1
ATOM 3403 N N . ASN A 1 433 ? -19.556 -17.204 33.751 1.00 94.56 433 ASN A N 1
ATOM 3404 C CA . ASN A 1 433 ? -18.526 -17.683 34.687 1.00 94.56 433 ASN A CA 1
ATOM 3405 C C . ASN A 1 433 ? -18.677 -19.163 35.084 1.00 94.56 433 ASN A C 1
ATOM 3407 O O . ASN A 1 433 ? -18.618 -19.535 36.257 1.00 94.56 433 ASN A O 1
ATOM 3411 N N . GLY A 1 434 ? -18.950 -20.009 34.096 1.00 92.25 434 GLY A N 1
ATOM 3412 C CA . GLY A 1 434 ? -19.422 -21.385 34.277 1.00 92.25 434 GLY A CA 1
ATOM 3413 C C . GLY A 1 434 ? -20.881 -21.548 33.852 1.00 92.25 434 GLY A C 1
ATOM 3414 O O . GLY A 1 434 ? -21.259 -22.580 33.302 1.00 92.25 434 GLY A O 1
ATOM 3415 N N . GLU A 1 435 ? -21.679 -20.493 34.004 1.00 94.62 435 GLU A N 1
ATOM 3416 C CA . GLU A 1 435 ? -23.036 -20.370 33.473 1.00 94.62 435 GLU A CA 1
ATOM 3417 C C . GLU A 1 435 ? -23.276 -18.959 32.933 1.00 94.62 435 GLU A C 1
ATOM 3419 O O . GLU A 1 435 ? -22.609 -18.013 33.347 1.00 94.62 435 GLU A O 1
ATOM 3424 N N . TRP A 1 436 ? -24.209 -18.825 31.988 1.00 96.25 436 TRP A N 1
ATOM 3425 C CA . TRP A 1 436 ? -24.614 -17.525 31.456 1.00 96.25 436 TRP A CA 1
ATOM 3426 C C . TRP A 1 436 ? -25.594 -16.836 32.401 1.00 96.25 436 TRP A C 1
ATOM 3428 O O . TRP A 1 436 ? -26.595 -17.430 32.805 1.00 96.25 436 TRP A O 1
ATOM 3438 N N . HIS A 1 437 ? -25.343 -15.562 32.681 1.00 96.56 437 HIS A N 1
ATOM 3439 C CA . HIS A 1 437 ? -26.239 -14.702 33.448 1.00 96.56 437 HIS A CA 1
ATOM 3440 C C . HIS A 1 437 ? -27.202 -13.941 32.535 1.00 96.56 437 HIS A C 1
ATOM 3442 O O . HIS A 1 437 ? -26.988 -13.810 31.328 1.00 96.56 437 HIS A O 1
ATOM 3448 N N . ASN A 1 438 ? -28.295 -13.446 33.120 1.00 96.44 438 ASN A N 1
ATOM 3449 C CA . ASN A 1 438 ? -29.291 -12.666 32.388 1.00 96.44 438 ASN A CA 1
ATOM 3450 C C . ASN A 1 438 ? -28.686 -11.383 31.808 1.00 96.44 438 ASN A C 1
ATOM 3452 O O . ASN A 1 438 ? -27.786 -10.783 32.397 1.00 96.44 438 ASN A O 1
ATOM 3456 N N . TRP A 1 439 ? -29.269 -10.924 30.701 1.00 97.62 439 TRP A N 1
ATOM 3457 C CA . TRP A 1 439 ? -28.957 -9.616 30.143 1.00 97.62 439 TRP A CA 1
ATOM 3458 C C . TRP A 1 439 ? -29.200 -8.503 31.167 1.00 97.62 439 TRP A C 1
ATOM 3460 O O . TRP A 1 439 ? -30.265 -8.440 31.786 1.00 97.62 439 TRP A O 1
ATOM 3470 N N . TYR A 1 440 ? -28.233 -7.604 31.295 1.00 96.69 440 TYR A N 1
ATOM 3471 C CA . TYR A 1 440 ? -28.331 -6.375 32.070 1.00 96.69 440 TYR A CA 1
ATOM 3472 C C . TYR A 1 440 ? -28.192 -5.161 31.145 1.00 96.69 440 TYR A C 1
ATOM 3474 O O . TYR A 1 440 ? -27.650 -5.254 30.042 1.00 96.69 440 TYR A O 1
ATOM 3482 N N . GLU A 1 441 ? -28.719 -4.018 31.574 1.00 96.38 441 GLU A N 1
ATOM 3483 C CA . GLU A 1 441 ? -28.643 -2.762 30.825 1.00 96.38 441 GLU A CA 1
ATOM 3484 C C . GLU A 1 441 ? -27.530 -1.883 31.397 1.00 96.38 441 GLU A C 1
ATOM 3486 O O . GLU A 1 441 ? -27.355 -1.834 32.614 1.00 96.38 441 GLU A O 1
ATOM 3491 N N . LEU A 1 442 ? -26.818 -1.157 30.534 1.00 95.81 442 LEU A N 1
ATOM 3492 C CA . LEU A 1 442 ? -25.959 -0.044 30.939 1.00 95.81 442 LEU A CA 1
ATOM 3493 C C . LEU A 1 442 ? -26.729 1.263 30.686 1.00 95.81 442 LEU A C 1
ATOM 3495 O O . LEU A 1 442 ? -26.705 1.782 29.563 1.00 95.81 442 LEU A O 1
ATOM 3499 N N . PRO A 1 443 ? -27.467 1.782 31.686 1.00 88.50 443 PRO A N 1
ATOM 3500 C CA . PRO A 1 443 ? -28.334 2.940 31.512 1.00 88.50 443 PRO A CA 1
ATOM 3501 C C . PRO A 1 443 ? -27.533 4.246 31.383 1.00 88.50 443 PRO A C 1
ATOM 3503 O O . PRO A 1 443 ? -26.318 4.286 31.539 1.00 88.50 443 PRO A O 1
ATOM 3506 N N . GLY A 1 444 ? -28.232 5.350 31.113 1.00 92.31 444 GLY A N 1
ATOM 3507 C CA . GLY A 1 444 ? -27.654 6.701 31.146 1.00 92.31 444 GLY A CA 1
ATOM 3508 C C . GLY A 1 444 ? -27.174 7.240 29.796 1.00 92.31 444 GLY A C 1
ATOM 3509 O O . GLY A 1 444 ? -27.087 8.458 29.638 1.00 92.31 444 GLY A O 1
ATOM 3510 N N . LYS A 1 445 ? -26.969 6.382 28.788 1.00 96.88 445 LYS A N 1
ATOM 3511 C CA . LYS A 1 445 ? -26.663 6.796 27.410 1.00 96.88 445 LYS A CA 1
ATOM 3512 C C . LYS A 1 445 ? -27.390 5.924 26.385 1.00 96.88 445 LYS A C 1
ATOM 3514 O O . LYS A 1 445 ? -27.655 4.752 26.629 1.00 96.88 445 LYS A O 1
ATOM 3519 N N . THR A 1 446 ? -27.728 6.519 25.240 1.00 97.44 446 THR A N 1
ATOM 3520 C CA . THR A 1 446 ? -28.295 5.814 24.082 1.00 97.44 446 THR A CA 1
ATOM 3521 C C . THR A 1 446 ? -27.480 6.099 22.827 1.00 97.44 446 THR A C 1
ATOM 3523 O O . THR A 1 446 ? -26.859 7.159 22.700 1.00 97.44 446 THR A O 1
ATOM 3526 N N . PHE A 1 447 ? -27.492 5.140 21.908 1.00 98.06 447 PHE A N 1
ATOM 3527 C CA . PHE A 1 447 ? -26.736 5.153 20.660 1.00 98.06 447 PHE A CA 1
ATOM 3528 C C . PHE A 1 447 ? -27.658 4.809 19.482 1.00 98.06 447 PHE A C 1
ATOM 3530 O O . PHE A 1 447 ? -28.724 4.225 19.691 1.00 98.06 447 PHE A O 1
ATOM 3537 N N . PRO A 1 448 ? -27.283 5.141 18.234 1.00 98.00 448 PRO A N 1
ATOM 3538 C CA . PRO A 1 448 ? -28.000 4.645 17.066 1.00 98.00 448 PRO A CA 1
ATOM 3539 C C . PRO A 1 448 ? -28.168 3.110 17.121 1.00 98.00 448 PRO A C 1
ATOM 3541 O O . PRO A 1 448 ? -27.228 2.405 17.500 1.00 98.00 448 PRO A O 1
ATOM 3544 N N . PRO A 1 449 ? -29.345 2.560 16.770 1.00 96.69 449 PRO A N 1
ATOM 3545 C CA . PRO A 1 449 ? -29.567 1.117 16.814 1.00 96.69 449 PRO A CA 1
ATOM 3546 C C . PRO A 1 449 ? -28.536 0.343 15.986 1.00 96.69 449 PRO A C 1
ATOM 3548 O O . PRO A 1 449 ? -28.335 0.636 14.808 1.00 96.69 449 PRO A O 1
ATOM 3551 N N . GLY A 1 450 ? -27.905 -0.666 16.592 1.00 92.88 450 GLY A N 1
ATOM 3552 C CA . GLY A 1 450 ? -26.880 -1.480 15.932 1.00 92.88 450 GLY A CA 1
ATOM 3553 C C . GLY A 1 450 ? -25.505 -0.812 15.802 1.00 92.88 450 GLY A C 1
ATOM 3554 O O . GLY A 1 450 ? -24.664 -1.330 15.067 1.00 92.88 450 GLY A O 1
ATOM 3555 N N . THR A 1 451 ? -25.250 0.304 16.500 1.00 97.06 451 THR A N 1
ATOM 3556 C CA . THR A 1 451 ? -23.897 0.868 16.630 1.00 97.06 451 THR A CA 1
ATOM 3557 C C . THR A 1 451 ? -22.919 -0.193 17.137 1.00 97.06 451 THR A C 1
ATOM 3559 O O . THR A 1 451 ? -23.224 -0.962 18.050 1.00 97.06 451 THR A O 1
ATOM 3562 N N . ARG A 1 452 ? -21.719 -0.229 16.545 1.00 96.50 452 ARG A N 1
ATOM 3563 C CA . ARG A 1 452 ? -20.654 -1.140 16.969 1.00 96.50 452 ARG A CA 1
ATOM 3564 C C . ARG A 1 452 ? -20.084 -0.694 18.315 1.00 96.50 452 ARG A C 1
ATOM 3566 O O . ARG A 1 452 ? -19.681 0.456 18.462 1.00 96.50 452 ARG A O 1
ATOM 3573 N N . ILE A 1 453 ? -20.004 -1.638 19.247 1.00 97.69 453 ILE A N 1
ATOM 3574 C CA . ILE A 1 453 ? -19.273 -1.494 20.506 1.00 97.69 453 ILE A CA 1
ATOM 3575 C C . ILE A 1 453 ? -17.862 -2.047 20.289 1.00 97.69 453 ILE A C 1
ATOM 3577 O O . ILE A 1 453 ? -17.705 -3.105 19.680 1.00 97.69 453 ILE A O 1
ATOM 3581 N N . THR A 1 454 ? -16.841 -1.343 20.771 1.00 96.81 454 THR A N 1
ATOM 3582 C CA . THR A 1 454 ? -15.489 -1.901 20.925 1.00 96.81 454 THR A CA 1
ATOM 3583 C C . THR A 1 454 ? -15.227 -2.125 22.405 1.00 96.81 454 THR A C 1
ATOM 3585 O O . THR A 1 454 ? -15.580 -1.270 23.213 1.00 96.81 454 THR A O 1
ATOM 3588 N N . ALA A 1 455 ? -14.632 -3.262 22.754 1.00 95.88 455 ALA A N 1
ATOM 3589 C CA . ALA A 1 455 ? -14.350 -3.649 24.132 1.00 95.88 455 ALA A CA 1
ATOM 3590 C C . ALA A 1 455 ? -12.869 -3.997 24.285 1.00 95.88 455 ALA A C 1
ATOM 3592 O O . ALA A 1 455 ? -12.280 -4.597 23.385 1.00 95.88 455 ALA A O 1
ATOM 3593 N N . VAL A 1 456 ? -12.274 -3.625 25.414 1.00 95.00 456 VAL A N 1
ATOM 3594 C CA . VAL A 1 456 ? -10.883 -3.937 25.761 1.00 95.00 456 VAL A CA 1
ATOM 3595 C C . VAL A 1 456 ? -10.810 -4.322 27.235 1.00 95.00 456 VAL A C 1
ATOM 3597 O O . VAL A 1 456 ? -11.514 -3.762 28.071 1.00 95.00 456 VAL A O 1
ATOM 3600 N N . SER A 1 457 ? -9.933 -5.268 27.558 1.00 92.25 457 SER A N 1
ATOM 3601 C CA . SER A 1 457 ? -9.537 -5.578 28.927 1.00 92.25 457 SER A CA 1
ATOM 3602 C C . SER A 1 457 ? -8.111 -5.086 29.130 1.00 92.25 457 SER A C 1
ATOM 3604 O O . SER A 1 457 ? -7.240 -5.272 28.276 1.00 92.25 457 SER A O 1
ATOM 3606 N N . ARG A 1 458 ? -7.889 -4.403 30.253 1.00 88.25 458 ARG A N 1
ATOM 3607 C CA . ARG A 1 458 ? -6.556 -3.954 30.678 1.00 88.25 458 ARG A CA 1
ATOM 3608 C C . ARG A 1 458 ? -5.849 -5.009 31.519 1.00 88.25 458 ARG A C 1
ATOM 3610 O O . ARG A 1 458 ? -4.622 -5.050 31.550 1.00 88.25 458 ARG A O 1
ATOM 3617 N N . ASN A 1 459 ? -6.631 -5.795 32.246 1.00 88.31 459 ASN A N 1
ATOM 3618 C CA . ASN A 1 459 ? -6.230 -6.914 33.085 1.00 88.31 459 ASN A CA 1
ATOM 3619 C C . ASN A 1 459 ? -7.492 -7.691 33.498 1.00 88.31 459 ASN A C 1
ATOM 3621 O O . ASN A 1 459 ? -8.616 -7.282 33.186 1.00 88.31 459 ASN A O 1
ATOM 3625 N N . ASP A 1 460 ? -7.291 -8.768 34.249 1.00 91.00 460 ASP A N 1
ATOM 3626 C CA . ASP A 1 460 ? -8.345 -9.653 34.735 1.00 91.00 460 ASP A CA 1
ATOM 3627 C C . ASP A 1 460 ? -9.448 -8.937 35.520 1.00 91.00 460 ASP A C 1
ATOM 3629 O O . ASP A 1 460 ? -10.555 -9.453 35.552 1.00 91.00 460 ASP A O 1
ATOM 3633 N N . ASP A 1 461 ? -9.199 -7.765 36.109 1.00 90.44 461 ASP A N 1
ATOM 3634 C CA . ASP A 1 461 ? -10.142 -7.036 36.967 1.00 90.44 461 ASP A CA 1
ATOM 3635 C C . ASP A 1 461 ? -10.610 -5.700 36.368 1.00 90.44 461 ASP A C 1
ATOM 3637 O O . ASP A 1 461 ? -11.305 -4.943 37.037 1.00 90.44 461 ASP A O 1
ATOM 3641 N N . ALA A 1 462 ? -10.252 -5.388 35.119 1.00 92.19 462 ALA A N 1
ATOM 3642 C CA . ALA A 1 462 ? -10.612 -4.120 34.493 1.00 92.19 462 ALA A CA 1
ATOM 3643 C C . ALA A 1 462 ? -10.967 -4.279 33.012 1.00 92.19 462 ALA A C 1
ATOM 3645 O O . ALA A 1 462 ? -10.144 -4.710 32.194 1.00 92.19 462 ALA A O 1
ATOM 3646 N N . MET A 1 463 ? -12.178 -3.850 32.658 1.00 94.94 463 MET A N 1
ATOM 3647 C CA . MET A 1 463 ? -12.693 -3.847 31.287 1.00 94.94 463 MET A CA 1
ATOM 3648 C C . MET A 1 463 ? -13.298 -2.502 30.929 1.00 94.94 463 MET A C 1
ATOM 3650 O O . MET A 1 463 ? -13.708 -1.734 31.799 1.00 94.94 463 MET A O 1
ATOM 3654 N N . GLU A 1 464 ? -13.380 -2.232 29.635 1.00 96.06 464 GLU A N 1
ATOM 3655 C CA . GLU A 1 464 ? -13.910 -0.974 29.147 1.00 96.06 464 GLU A CA 1
ATOM 3656 C C . GLU A 1 464 ? -14.520 -1.117 27.759 1.00 96.06 464 GLU A C 1
ATOM 3658 O O . GLU A 1 464 ? -14.027 -1.883 26.925 1.00 96.06 464 GLU A O 1
ATOM 3663 N N . ILE A 1 465 ? -15.607 -0.383 27.523 1.00 97.69 465 ILE A N 1
ATOM 3664 C CA . ILE A 1 465 ? -16.312 -0.358 26.244 1.00 97.69 465 ILE A CA 1
ATOM 3665 C C . ILE A 1 465 ? -16.458 1.067 25.731 1.00 97.69 465 ILE A C 1
ATOM 3667 O O . ILE A 1 465 ? -16.630 1.999 26.516 1.00 97.69 465 ILE A O 1
ATOM 3671 N N . TRP A 1 466 ? -16.466 1.225 24.407 1.00 98.25 466 TRP A N 1
ATOM 3672 C CA . TRP A 1 466 ? -16.732 2.503 23.749 1.00 98.25 466 TRP A CA 1
ATOM 3673 C C . TRP A 1 466 ? -17.695 2.363 22.575 1.00 98.25 466 TRP A C 1
ATOM 3675 O O . TRP A 1 466 ? -17.710 1.347 21.873 1.00 98.25 466 TRP A O 1
ATOM 3685 N N . ALA A 1 467 ? -18.469 3.423 22.343 1.00 98.19 467 ALA A N 1
ATOM 3686 C CA . ALA A 1 467 ? -19.379 3.562 21.212 1.00 98.19 467 ALA A CA 1
ATOM 3687 C C . ALA A 1 467 ? -19.534 5.036 20.798 1.00 98.19 467 ALA A C 1
ATOM 3689 O O . ALA A 1 467 ? -19.299 5.953 21.590 1.00 98.19 467 ALA A O 1
ATOM 3690 N N . VAL A 1 468 ? -19.947 5.261 19.547 1.00 98.19 468 VAL A N 1
ATOM 3691 C CA . VAL A 1 468 ? -20.208 6.602 18.999 1.00 98.19 468 VAL A CA 1
ATOM 3692 C C . VAL A 1 468 ? -21.707 6.869 18.973 1.00 98.19 468 VAL A C 1
ATOM 3694 O O . VAL A 1 468 ? -22.479 6.078 18.423 1.00 98.19 468 VAL A O 1
ATOM 3697 N N . ASP A 1 469 ? -22.136 7.973 19.573 1.00 97.88 469 ASP A N 1
ATOM 3698 C CA . ASP A 1 469 ? -23.549 8.348 19.610 1.00 97.88 469 ASP A CA 1
ATOM 3699 C C . ASP A 1 469 ? -24.038 8.974 18.289 1.00 97.88 469 ASP A C 1
ATOM 3701 O O . ASP A 1 469 ? -23.318 9.031 17.290 1.00 97.88 469 ASP A O 1
ATOM 3705 N N . GLY A 1 470 ? -25.307 9.391 18.254 1.00 97.00 470 GLY A N 1
ATOM 3706 C CA . GLY A 1 470 ? -25.919 9.983 17.060 1.00 97.00 470 GLY A CA 1
ATOM 3707 C C . GLY A 1 470 ? -25.349 11.352 16.682 1.00 97.00 470 GLY A C 1
ATOM 3708 O O . GLY A 1 470 ? -25.419 11.724 15.511 1.00 97.00 470 GLY A O 1
ATOM 3709 N N . ASP A 1 471 ? -24.746 12.055 17.641 1.00 96.44 471 ASP A N 1
ATOM 3710 C CA . ASP A 1 471 ? -24.113 13.361 17.452 1.00 96.44 471 ASP A CA 1
ATOM 3711 C C . ASP A 1 471 ? -22.627 13.232 17.075 1.00 96.44 471 ASP A C 1
ATOM 3713 O O . ASP A 1 471 ? -21.954 14.236 16.840 1.00 96.44 471 ASP A O 1
ATOM 3717 N N . GLY A 1 472 ? -22.110 12.001 16.984 1.00 96.31 472 GLY A N 1
ATOM 3718 C CA . GLY A 1 472 ? -20.725 11.738 16.609 1.00 96.31 472 GLY A CA 1
ATOM 3719 C C . GLY A 1 472 ? -19.736 11.793 17.769 1.00 96.31 472 GLY A C 1
ATOM 3720 O O . GLY A 1 472 ? -18.526 11.814 17.537 1.00 96.31 472 GLY A O 1
ATOM 3721 N N . GLN A 1 473 ? -20.220 11.841 19.008 1.00 97.19 473 GLN A N 1
ATOM 3722 C CA . GLN A 1 473 ? -19.386 11.859 20.206 1.00 97.19 473 GLN A CA 1
ATOM 3723 C C . GLN A 1 473 ? -19.011 10.438 20.620 1.00 97.19 473 GLN A C 1
ATOM 3725 O O . GLN A 1 473 ? -19.841 9.528 20.568 1.00 97.19 473 GLN A O 1
ATOM 3730 N N . VAL A 1 474 ? -17.768 10.248 21.070 1.00 98.19 474 VAL A N 1
ATOM 3731 C CA . VAL A 1 474 ? -17.298 8.955 21.585 1.00 98.19 474 VAL A CA 1
ATOM 3732 C C . VAL A 1 474 ? -17.543 8.893 23.088 1.00 98.19 474 VAL A C 1
ATOM 3734 O O . VAL A 1 474 ? -17.056 9.741 23.837 1.00 98.19 474 VAL A O 1
ATOM 3737 N N . TRP A 1 475 ? -18.276 7.878 23.528 1.00 98.44 475 TRP A N 1
ATOM 3738 C CA . TRP A 1 475 ? -18.587 7.638 24.934 1.00 98.44 475 TRP A CA 1
ATOM 3739 C C . TRP A 1 475 ? -17.979 6.319 25.387 1.00 98.44 475 TRP A C 1
ATOM 3741 O O . TRP A 1 475 ? -18.017 5.343 24.636 1.00 98.44 475 TRP A O 1
ATOM 3751 N N . GLY A 1 476 ? -17.425 6.306 26.598 1.00 97.75 476 GLY A N 1
ATOM 3752 C CA . GLY A 1 476 ? -16.871 5.121 27.242 1.00 97.75 476 GLY A CA 1
ATOM 3753 C C . GLY A 1 476 ? -17.584 4.787 28.548 1.00 97.75 476 GLY A C 1
ATOM 3754 O O . GLY A 1 476 ? -18.123 5.677 29.202 1.00 97.75 476 GLY A O 1
ATOM 3755 N N . ALA A 1 477 ? -17.582 3.514 28.924 1.00 97.62 477 ALA A N 1
ATOM 3756 C CA . ALA A 1 477 ? -17.982 3.033 30.245 1.00 97.62 477 ALA A CA 1
ATOM 3757 C C . ALA A 1 477 ? -17.017 1.923 30.663 1.00 97.62 477 ALA A C 1
ATOM 3759 O O . ALA A 1 477 ? -16.623 1.112 29.823 1.00 97.62 477 ALA A O 1
ATOM 3760 N N . TRP A 1 478 ? -16.635 1.890 31.939 1.00 95.44 478 TRP A N 1
ATOM 3761 C CA . TRP A 1 478 ? -15.613 0.976 32.452 1.00 95.44 478 TRP A CA 1
ATOM 3762 C C . TRP A 1 478 ? -16.111 0.183 33.654 1.00 95.44 478 TRP A C 1
ATOM 3764 O O . TRP A 1 478 ? -17.054 0.595 34.332 1.00 95.44 478 TRP A O 1
ATOM 3774 N N . TRP A 1 479 ? -15.476 -0.960 33.887 1.00 95.56 479 TRP A N 1
ATOM 3775 C CA . TRP A 1 479 ? -15.802 -1.908 34.943 1.00 95.56 479 TRP A CA 1
ATOM 3776 C C . TRP A 1 479 ? -14.551 -2.254 35.754 1.00 95.56 479 TRP A C 1
ATOM 3778 O O . TRP A 1 479 ? -13.508 -2.546 35.162 1.00 95.56 479 TRP A O 1
ATOM 3788 N N . ASP A 1 480 ? -14.668 -2.249 37.084 1.00 93.81 480 ASP A N 1
ATOM 3789 C CA . ASP A 1 480 ? -13.628 -2.662 38.049 1.00 93.81 480 ASP A CA 1
ATOM 3790 C C . ASP A 1 480 ? -14.189 -3.420 39.270 1.00 93.81 480 ASP A C 1
ATOM 3792 O O . ASP A 1 480 ? -13.695 -3.324 40.395 1.00 93.81 480 ASP A O 1
ATOM 3796 N N . GLY A 1 481 ? -15.263 -4.171 39.039 1.00 92.00 481 GLY A N 1
ATOM 3797 C CA . GLY A 1 481 ? -16.092 -4.801 40.068 1.00 92.00 481 GLY A CA 1
ATOM 3798 C C . GLY A 1 481 ? -17.558 -4.423 39.890 1.00 92.00 481 GLY A C 1
ATOM 3799 O O . GLY A 1 481 ? -18.428 -5.287 39.971 1.00 92.00 481 GLY A O 1
ATOM 3800 N N . ASP A 1 482 ? -17.803 -3.169 39.515 1.00 94.19 482 ASP A N 1
ATOM 3801 C CA . ASP A 1 482 ? -19.096 -2.629 39.104 1.00 94.19 482 ASP A CA 1
ATOM 3802 C C . ASP A 1 482 ? -18.926 -1.762 37.847 1.00 94.19 482 ASP A C 1
ATOM 3804 O O . ASP A 1 482 ? -17.841 -1.250 37.569 1.00 94.19 482 ASP A O 1
ATOM 3808 N N . TRP A 1 483 ? -19.999 -1.601 37.067 1.00 96.12 483 TRP A N 1
ATOM 3809 C CA . TRP A 1 483 ? -20.005 -0.671 35.937 1.00 96.12 483 TRP A CA 1
ATOM 3810 C C . TRP A 1 483 ? -20.115 0.772 36.420 1.00 96.12 483 TRP A C 1
ATOM 3812 O O . TRP A 1 483 ? -20.990 1.101 37.223 1.00 96.12 483 TRP A O 1
ATOM 3822 N N . HIS A 1 484 ? -19.277 1.641 35.866 1.00 96.38 484 HIS A N 1
ATOM 3823 C CA . HIS A 1 484 ? -19.333 3.083 36.087 1.00 96.38 484 HIS A CA 1
ATOM 3824 C C . HIS A 1 484 ? -20.174 3.791 35.022 1.00 96.38 484 HIS A C 1
ATOM 3826 O O . HIS A 1 484 ? -20.399 3.270 33.927 1.00 96.38 484 HIS A O 1
ATOM 3832 N N . ASP A 1 485 ? -20.612 5.009 35.349 1.00 96.94 485 ASP A N 1
ATOM 3833 C CA . ASP A 1 485 ? -21.375 5.863 34.439 1.00 96.94 485 ASP A CA 1
ATOM 3834 C C . ASP A 1 485 ? -20.614 6.148 33.134 1.00 96.94 485 ASP A C 1
ATOM 3836 O O . ASP A 1 485 ? -19.383 6.242 33.095 1.00 96.94 485 ASP A O 1
ATOM 3840 N N . TRP A 1 486 ? -21.380 6.360 32.060 1.00 98.12 486 TRP A N 1
ATOM 3841 C CA . TRP A 1 486 ? -20.840 6.775 30.771 1.00 98.12 486 TRP A CA 1
ATOM 3842 C C . TRP A 1 486 ? -20.097 8.110 30.878 1.00 98.12 486 TRP A C 1
ATOM 3844 O O . TRP A 1 486 ? -20.652 9.114 31.329 1.00 98.12 486 TRP A O 1
ATOM 3854 N N . TYR A 1 487 ? -18.871 8.147 30.367 1.00 97.25 487 TYR A N 1
ATOM 3855 C CA . TYR A 1 487 ? -18.054 9.349 30.274 1.00 97.25 487 TYR A CA 1
ATOM 3856 C C . TYR A 1 487 ? -17.776 9.710 28.807 1.00 97.25 487 TYR A C 1
ATOM 3858 O O . TYR A 1 487 ? -17.723 8.853 27.924 1.00 97.25 487 TYR A O 1
ATOM 3866 N N . HIS A 1 488 ? -17.611 11.003 28.536 1.00 95.75 488 HIS A N 1
ATOM 3867 C CA . HIS A 1 488 ? -17.428 11.535 27.186 1.00 95.75 488 HIS A CA 1
ATOM 3868 C C . HIS A 1 488 ? -15.945 11.757 26.870 1.00 95.75 488 HIS A C 1
ATOM 3870 O O . HIS A 1 488 ? -15.229 12.416 27.625 1.00 95.75 488 HIS A O 1
ATOM 3876 N N . LEU A 1 489 ? -15.491 11.273 25.713 1.00 96.44 489 LEU A N 1
ATOM 3877 C CA . LEU A 1 489 ? -14.179 11.601 25.158 1.00 96.44 489 LEU A CA 1
ATOM 3878 C C . LEU A 1 489 ? -14.235 12.902 24.341 1.00 96.44 489 LEU A C 1
ATOM 3880 O O . LEU A 1 489 ? -14.135 12.895 23.114 1.00 96.44 489 LEU A O 1
ATOM 3884 N N . GLU A 1 490 ? -14.306 14.032 25.046 1.00 92.94 490 GLU A N 1
ATOM 3885 C CA . GLU A 1 490 ? -14.401 15.389 24.482 1.00 92.94 490 GLU A CA 1
ATOM 3886 C C . GLU A 1 490 ? -13.303 15.762 23.471 1.00 92.94 490 GLU A C 1
ATOM 3888 O O . GLU A 1 490 ? -12.190 15.243 23.515 1.00 92.94 490 GLU A O 1
ATOM 3893 N N . GLY A 1 491 ? -13.583 16.742 22.607 1.00 91.56 491 GLY A N 1
ATOM 3894 C CA . GLY A 1 491 ? -12.566 17.421 21.793 1.00 91.56 491 GLY A CA 1
ATOM 3895 C C . GLY A 1 491 ? -12.499 17.008 20.322 1.00 91.56 491 GLY A C 1
ATOM 3896 O O . GLY A 1 491 ? -11.789 17.666 19.569 1.00 91.56 491 GLY A O 1
ATOM 3897 N N . HIS A 1 492 ? -13.255 15.992 19.891 1.00 95.25 492 HIS A N 1
ATOM 3898 C CA . HIS A 1 492 ? -13.383 15.633 18.472 1.00 95.25 492 HIS A CA 1
ATOM 3899 C C . HIS A 1 492 ? -14.758 15.039 18.147 1.00 95.25 492 HIS A C 1
ATOM 3901 O O . HIS A 1 492 ? -15.476 14.602 19.047 1.00 95.25 492 HIS A O 1
ATOM 3907 N N . THR A 1 493 ? -15.145 15.035 16.870 1.00 95.06 493 THR A N 1
ATOM 3908 C CA . THR A 1 493 ? -16.454 14.533 16.418 1.00 95.06 493 THR A CA 1
ATOM 3909 C C . THR A 1 493 ? -16.307 13.644 15.191 1.00 95.06 493 THR A C 1
ATOM 3911 O O . THR A 1 493 ? -15.609 13.976 14.234 1.00 95.06 493 THR A O 1
ATOM 3914 N N . PHE A 1 494 ? -17.009 12.518 15.215 1.00 95.94 494 PHE A N 1
ATOM 3915 C CA . PHE A 1 494 ? -17.032 11.499 14.173 1.00 95.94 494 PHE A CA 1
ATOM 3916 C C . PHE A 1 494 ? -18.400 11.476 13.475 1.00 95.94 494 PHE A C 1
ATOM 3918 O O . PHE A 1 494 ? -19.333 12.154 13.901 1.00 95.94 494 PHE A O 1
ATOM 3925 N N . PRO A 1 495 ? -18.579 10.720 12.384 1.00 96.00 495 PRO A N 1
ATOM 3926 C CA . PRO A 1 495 ? -19.919 10.434 11.885 1.00 96.00 495 PRO A CA 1
ATOM 3927 C C . PRO A 1 495 ? -20.757 9.730 12.967 1.00 96.00 495 PRO A C 1
ATOM 3929 O O . PRO A 1 495 ? -20.244 8.863 13.673 1.00 96.00 495 PRO A O 1
ATOM 3932 N N . GLY A 1 496 ? -22.042 10.073 13.093 1.00 96.12 496 GLY A N 1
ATOM 3933 C CA . GLY A 1 496 ? -22.920 9.450 14.088 1.00 96.12 496 GLY A CA 1
ATOM 3934 C C . GLY A 1 496 ? -22.983 7.926 13.927 1.00 96.12 496 GLY A C 1
ATOM 3935 O O . GLY A 1 496 ? -23.200 7.428 12.821 1.00 96.12 496 GLY A O 1
ATOM 3936 N N . GLY A 1 497 ? -22.758 7.185 15.016 1.00 95.44 497 GLY A N 1
ATOM 3937 C CA . GLY A 1 497 ? -22.680 5.718 15.004 1.00 95.44 497 GLY A CA 1
ATOM 3938 C C . GLY A 1 497 ? -21.466 5.125 14.274 1.00 95.44 497 GLY A C 1
ATOM 3939 O O . GLY A 1 497 ? -21.465 3.926 13.987 1.00 95.44 497 GLY A O 1
ATOM 3940 N N . ALA A 1 498 ? -20.447 5.928 13.940 1.00 95.62 498 ALA A N 1
ATOM 3941 C CA . ALA A 1 498 ? -19.239 5.434 13.284 1.00 95.62 498 ALA A CA 1
ATOM 3942 C C . ALA A 1 498 ? -18.548 4.332 14.109 1.00 95.62 498 ALA A C 1
ATOM 3944 O O . ALA A 1 498 ? -18.517 4.405 15.340 1.00 95.62 498 ALA A O 1
ATOM 3945 N N . PRO A 1 499 ? -17.951 3.321 13.455 1.00 95.88 499 PRO A N 1
ATOM 3946 C CA . PRO A 1 499 ? -17.142 2.343 14.160 1.00 95.88 499 PRO A CA 1
ATOM 3947 C C . PRO A 1 499 ? -15.874 3.003 14.713 1.00 95.88 499 PRO A C 1
ATOM 3949 O O . PRO A 1 499 ? -15.159 3.705 13.995 1.00 95.88 499 PRO A O 1
ATOM 3952 N N . VAL A 1 500 ? -15.573 2.707 15.973 1.00 97.00 500 VAL A N 1
ATOM 3953 C CA . VAL A 1 500 ? -14.265 2.938 16.595 1.00 97.00 500 VAL A CA 1
ATOM 3954 C C . VAL A 1 500 ? -13.619 1.592 16.910 1.00 97.00 500 VAL A C 1
ATOM 3956 O O . VAL A 1 500 ? -14.313 0.585 17.060 1.00 97.00 500 VAL A O 1
ATOM 3959 N N . THR A 1 501 ? -12.294 1.568 16.994 1.00 96.56 501 THR A N 1
ATOM 3960 C CA . THR A 1 501 ? -11.526 0.415 17.483 1.00 96.56 501 THR A CA 1
ATOM 3961 C C . THR A 1 501 ? -10.680 0.862 18.657 1.00 96.56 501 THR A C 1
ATOM 3963 O O . THR A 1 501 ? -10.232 2.008 18.695 1.00 96.56 501 THR A O 1
ATOM 3966 N N . ALA A 1 502 ? -10.439 -0.040 19.598 1.00 95.44 502 ALA A N 1
ATOM 3967 C CA . ALA A 1 502 ? -9.577 0.227 20.734 1.00 95.44 502 ALA A CA 1
ATOM 3968 C C . ALA A 1 502 ? -8.609 -0.930 20.974 1.00 95.44 502 ALA A C 1
ATOM 3970 O O . ALA A 1 502 ? -8.852 -2.050 20.525 1.00 95.44 502 ALA A O 1
ATOM 3971 N N . LEU A 1 503 ? -7.513 -0.648 21.670 1.00 92.88 503 LEU A N 1
ATOM 3972 C CA . LEU A 1 503 ? -6.575 -1.655 22.153 1.00 92.88 503 LEU A CA 1
ATOM 3973 C C . LEU A 1 503 ? -5.995 -1.240 23.506 1.00 92.88 503 LEU A C 1
ATOM 3975 O O . LEU A 1 503 ? -6.050 -0.070 23.887 1.00 92.88 503 LEU A O 1
ATOM 3979 N N . SER A 1 504 ? -5.426 -2.211 24.213 1.00 88.75 504 SER A N 1
ATOM 3980 C CA . SER A 1 504 ? -4.596 -2.003 25.398 1.00 88.75 504 SER A CA 1
ATOM 3981 C C . SER A 1 504 ? -3.195 -2.519 25.091 1.00 88.75 504 SER A C 1
ATOM 3983 O O . SER A 1 504 ? -3.047 -3.614 24.543 1.00 88.75 504 SER A O 1
ATOM 3985 N N . ARG A 1 505 ? -2.169 -1.727 25.407 1.00 79.06 505 ARG A N 1
ATOM 3986 C CA . ARG A 1 505 ? -0.760 -2.147 25.267 1.00 79.06 505 ARG A CA 1
ATOM 3987 C C . ARG A 1 505 ? -0.210 -2.740 26.554 1.00 79.06 505 ARG A C 1
ATOM 3989 O O . ARG A 1 505 ? 0.641 -3.618 26.524 1.00 79.06 505 ARG A O 1
ATOM 3996 N N . GLU A 1 506 ? -0.708 -2.236 27.670 1.00 78.62 506 GLU A N 1
ATOM 3997 C CA . GLU A 1 506 ? -0.384 -2.648 29.026 1.00 78.62 506 GLU A CA 1
ATOM 3998 C C . GLU A 1 506 ? -1.517 -2.185 29.946 1.00 78.62 506 GLU A C 1
ATOM 4000 O O . GLU A 1 506 ? -2.348 -1.361 29.567 1.00 78.62 506 GLU A O 1
ATOM 4005 N N . SER A 1 507 ? -1.550 -2.669 31.185 1.00 83.44 507 SER A N 1
ATOM 4006 C CA . SER A 1 507 ? -2.648 -2.377 32.117 1.00 83.44 507 SER A CA 1
ATOM 4007 C C . SER A 1 507 ? -2.841 -0.885 32.433 1.00 83.44 507 SER A C 1
ATOM 4009 O O . SER A 1 507 ? -3.926 -0.475 32.851 1.00 83.44 507 SER A O 1
ATOM 4011 N N . SER A 1 508 ? -1.810 -0.066 32.217 1.00 83.69 508 SER A N 1
ATOM 4012 C CA . SER A 1 508 ? -1.813 1.391 32.374 1.00 83.69 508 SER A CA 1
ATOM 4013 C C . SER A 1 508 ? -2.044 2.165 31.076 1.00 83.69 508 SER A C 1
ATOM 4015 O O . SER A 1 508 ? -2.001 3.393 31.122 1.00 83.69 508 SER A O 1
ATOM 4017 N N . HIS A 1 509 ? -2.278 1.502 29.936 1.00 87.50 509 HIS A N 1
ATOM 4018 C CA . HIS A 1 509 ? -2.316 2.179 28.643 1.00 87.50 509 HIS A CA 1
ATOM 4019 C C . HIS A 1 509 ? -3.369 1.645 27.670 1.00 87.50 509 HIS A C 1
ATOM 4021 O O . HIS A 1 509 ? -3.336 0.476 27.287 1.00 87.50 509 HIS A O 1
ATOM 4027 N N . MET A 1 510 ? -4.243 2.531 27.188 1.00 93.06 510 MET A N 1
ATOM 4028 C CA . MET A 1 510 ? -5.251 2.218 26.166 1.00 93.06 510 MET A CA 1
ATOM 4029 C C . MET A 1 510 ? -5.270 3.261 25.059 1.00 93.06 510 MET A C 1
ATOM 4031 O O . MET A 1 510 ? -5.002 4.436 25.306 1.00 93.06 510 MET A O 1
ATOM 4035 N N . GLU A 1 511 ? -5.683 2.848 23.867 1.00 94.00 511 GLU A N 1
ATOM 4036 C CA . GLU A 1 511 ? -5.927 3.737 22.736 1.00 94.00 511 GLU A CA 1
ATOM 4037 C C . GLU A 1 511 ? -7.282 3.481 22.087 1.00 94.00 511 GLU A C 1
ATOM 4039 O O . GLU A 1 511 ? -7.686 2.333 21.925 1.00 94.00 511 GLU A O 1
ATOM 4044 N N . VAL A 1 512 ? -7.945 4.560 21.664 1.00 97.12 512 VAL A N 1
ATOM 4045 C CA . VAL A 1 512 ? -9.180 4.547 20.868 1.00 97.12 512 VAL A CA 1
ATOM 4046 C C . VAL A 1 512 ? -8.926 5.274 19.553 1.00 97.12 512 VAL A C 1
ATOM 4048 O O . VAL A 1 512 ? -8.366 6.371 19.541 1.00 97.12 512 VAL A O 1
ATOM 4051 N N . PHE A 1 513 ? -9.365 4.676 18.448 1.00 96.88 513 PHE A N 1
ATOM 4052 C CA . PHE A 1 513 ? -9.179 5.184 17.093 1.00 96.88 513 PHE A CA 1
ATOM 4053 C C . PHE A 1 513 ? -10.503 5.266 16.328 1.00 96.88 513 PHE A C 1
ATOM 4055 O O . PHE A 1 513 ? -11.348 4.374 16.442 1.00 96.88 513 PHE A O 1
ATOM 4062 N N . GLY A 1 514 ? -10.660 6.295 15.493 1.00 95.75 514 GLY A N 1
ATOM 4063 C CA . GLY A 1 514 ? -11.838 6.494 14.644 1.00 95.75 514 GLY A CA 1
ATOM 4064 C C . GLY A 1 514 ? -11.555 7.352 13.410 1.00 95.75 514 GLY A C 1
ATOM 4065 O O . GLY A 1 514 ? -10.607 8.135 13.391 1.00 95.75 514 GLY A O 1
ATOM 4066 N N . VAL A 1 515 ? -12.387 7.216 12.373 1.00 95.44 515 VAL A N 1
ATOM 4067 C CA . VAL A 1 515 ? -12.301 8.027 11.143 1.00 95.44 515 VAL A CA 1
ATOM 4068 C C . VAL A 1 515 ? -13.359 9.122 11.170 1.00 95.44 515 VAL A C 1
ATOM 4070 O O . VAL A 1 515 ? -14.553 8.827 11.268 1.00 95.44 515 VAL A O 1
ATOM 4073 N N . ASP A 1 516 ? -12.933 10.378 11.082 1.00 94.50 516 ASP A N 1
ATOM 4074 C CA . ASP A 1 516 ? -13.838 11.525 11.146 1.00 94.50 516 ASP A CA 1
ATOM 4075 C C . ASP A 1 516 ? -14.605 11.775 9.828 1.00 94.50 516 ASP A C 1
ATOM 4077 O O . ASP A 1 516 ? -14.556 10.998 8.869 1.00 94.50 516 ASP A O 1
ATOM 4081 N N . THR A 1 517 ? -15.371 12.867 9.780 1.00 91.94 517 THR A N 1
ATOM 4082 C CA . THR A 1 517 ? -16.166 13.259 8.603 1.00 91.94 517 THR A CA 1
ATOM 4083 C C . THR A 1 517 ? -15.326 13.736 7.416 1.00 91.94 517 THR A C 1
ATOM 4085 O O . THR A 1 517 ? -15.814 13.697 6.287 1.00 91.94 517 THR A O 1
ATOM 4088 N N . ASN A 1 518 ? -14.072 14.135 7.642 1.00 90.19 518 ASN A N 1
ATOM 4089 C CA . ASN A 1 518 ? -13.109 14.480 6.597 1.00 90.19 518 ASN A CA 1
ATOM 4090 C C . ASN A 1 518 ? -12.341 13.248 6.089 1.00 90.19 518 ASN A C 1
ATOM 4092 O O . ASN A 1 518 ? -11.568 13.353 5.135 1.00 90.19 518 ASN A O 1
ATOM 4096 N N . GLY A 1 519 ? -12.558 12.080 6.701 1.00 89.88 519 GLY A N 1
ATOM 4097 C CA . GLY A 1 519 ? -11.819 10.861 6.400 1.00 89.88 519 GLY A CA 1
ATOM 4098 C C . GLY A 1 519 ? -10.466 10.787 7.105 1.00 89.88 519 GLY A C 1
ATOM 4099 O O . GLY A 1 519 ? -9.654 9.928 6.768 1.00 89.88 519 GLY A O 1
ATOM 4100 N N . GLU A 1 520 ? -10.180 11.671 8.057 1.00 92.00 520 GLU A N 1
ATOM 4101 C CA . GLU A 1 520 ? -8.927 11.657 8.808 1.00 92.00 520 GLU A CA 1
ATOM 4102 C C . GLU A 1 520 ? -9.005 10.618 9.933 1.00 92.00 520 GLU A C 1
ATOM 4104 O O . GLU A 1 520 ? -10.026 10.500 10.616 1.00 92.00 520 GLU A O 1
ATOM 4109 N N . LEU A 1 521 ? -7.929 9.845 10.125 1.00 93.38 521 LEU A N 1
ATOM 4110 C CA . LEU A 1 521 ? -7.813 8.948 11.273 1.00 93.38 521 LEU A CA 1
ATOM 4111 C C . LEU A 1 521 ? -7.376 9.752 12.497 1.00 93.38 521 LEU A C 1
ATOM 4113 O O . LEU A 1 521 ? -6.317 10.385 12.489 1.00 93.38 521 LEU A O 1
ATOM 4117 N N . TRP A 1 522 ? -8.152 9.638 13.565 1.00 95.50 522 TRP A N 1
ATOM 4118 C CA . TRP A 1 522 ? -7.859 10.230 14.859 1.00 95.50 522 TRP A CA 1
ATOM 4119 C C . TRP A 1 522 ? -7.681 9.145 15.907 1.00 95.50 522 TRP A C 1
ATOM 4121 O O . TRP A 1 522 ? -8.422 8.162 15.933 1.00 95.50 522 TRP A O 1
ATOM 4131 N N . GLY A 1 523 ? -6.684 9.336 16.761 1.00 95.62 523 GLY A N 1
ATOM 4132 C CA . GLY A 1 523 ? -6.433 8.526 17.938 1.00 95.62 523 GLY A CA 1
ATOM 4133 C C . GLY A 1 523 ? -6.568 9.358 19.204 1.00 95.62 523 GLY A C 1
ATOM 4134 O O . GLY A 1 523 ? -6.395 10.579 19.192 1.00 95.62 523 GLY A O 1
ATOM 4135 N N . ARG A 1 524 ? -6.841 8.684 20.314 1.00 96.12 524 ARG A N 1
ATOM 4136 C CA . ARG A 1 524 ? -6.748 9.238 21.663 1.00 96.12 524 ARG A CA 1
ATOM 4137 C C . ARG A 1 524 ? -6.251 8.156 22.601 1.00 96.12 524 ARG A C 1
ATOM 4139 O O . ARG A 1 524 ? -6.722 7.025 22.511 1.00 96.12 524 ARG A O 1
ATOM 4146 N N . TRP A 1 525 ? -5.323 8.496 23.489 1.00 93.56 525 TRP A N 1
ATOM 4147 C CA . TRP A 1 525 ? -4.749 7.527 24.416 1.00 93.56 525 TRP A CA 1
ATOM 4148 C C . TRP A 1 525 ? -4.958 7.906 25.877 1.00 93.56 525 TRP A C 1
ATOM 4150 O O . TRP A 1 525 ? -5.135 9.081 26.214 1.00 93.56 525 TRP A O 1
ATOM 4160 N N . TRP A 1 526 ? -4.936 6.888 26.728 1.00 93.19 526 TRP A N 1
ATOM 4161 C CA . TRP A 1 526 ? -5.044 6.980 28.175 1.00 93.19 526 TRP A CA 1
ATOM 4162 C C . TRP A 1 526 ? -3.789 6.396 28.819 1.00 93.19 526 TRP A C 1
ATOM 4164 O O . TRP A 1 526 ? -3.406 5.282 28.485 1.00 93.19 526 TRP A O 1
ATOM 4174 N N . ASP A 1 527 ? -3.168 7.134 29.739 1.00 89.56 527 ASP A N 1
ATOM 4175 C CA . ASP A 1 527 ? -1.974 6.728 30.503 1.00 89.56 527 ASP A CA 1
ATOM 4176 C C . ASP A 1 527 ? -2.139 6.985 32.017 1.00 89.56 527 ASP A C 1
ATOM 4178 O O . ASP A 1 527 ? -1.223 7.428 32.711 1.00 89.56 527 ASP A O 1
ATOM 4182 N N . GLY A 1 528 ? -3.357 6.781 32.523 1.00 87.81 528 GLY A N 1
ATOM 4183 C CA . GLY A 1 528 ? -3.828 7.298 33.813 1.00 87.81 528 GLY A CA 1
ATOM 4184 C C . GLY A 1 528 ? -4.765 8.499 33.653 1.00 87.81 528 GLY A C 1
ATOM 4185 O O . GLY A 1 528 ? -5.639 8.722 34.491 1.00 87.81 528 GLY A O 1
ATOM 4186 N N . GLN A 1 529 ? -4.633 9.242 32.551 1.00 92.44 529 GLN A N 1
ATOM 4187 C CA . GLN A 1 529 ? -5.567 10.281 32.116 1.00 92.44 529 GLN A CA 1
ATOM 4188 C C . GLN A 1 529 ? -5.714 10.258 30.593 1.00 92.44 529 GLN A C 1
ATOM 4190 O O . GLN A 1 529 ? -4.777 9.921 29.875 1.00 92.44 529 GLN A O 1
ATOM 4195 N N . TRP A 1 530 ? -6.886 10.644 30.088 1.00 94.69 530 TRP A N 1
ATOM 4196 C CA . TRP A 1 530 ? -7.102 10.788 28.649 1.00 94.69 530 TRP A CA 1
ATOM 4197 C C . TRP A 1 530 ? -6.344 12.001 28.108 1.00 94.69 530 TRP A C 1
ATOM 4199 O O . TRP A 1 530 ? -6.531 13.119 28.589 1.00 94.69 530 TRP A O 1
ATOM 4209 N N . ARG A 1 531 ? -5.516 11.793 27.084 1.00 95.75 531 ARG A N 1
ATOM 4210 C CA . ARG A 1 531 ? -4.810 12.865 26.362 1.00 95.75 531 ARG A CA 1
ATOM 4211 C C . ARG A 1 531 ? -5.677 13.478 25.276 1.00 95.75 531 ARG A C 1
ATOM 4213 O O . ARG A 1 531 ? -6.791 13.018 25.058 1.00 95.75 531 ARG A O 1
ATOM 4220 N N . ASP A 1 532 ? -5.202 14.531 24.624 1.00 96.25 532 ASP A N 1
ATOM 4221 C CA . ASP A 1 532 ? -5.938 15.153 23.523 1.00 96.25 532 ASP A CA 1
ATOM 4222 C C . ASP A 1 532 ? -6.027 14.221 22.307 1.00 96.25 532 ASP A C 1
ATOM 4224 O O . ASP A 1 532 ? -5.179 13.348 22.095 1.00 96.25 532 ASP A O 1
ATOM 4228 N N . TRP A 1 533 ? -7.070 14.418 21.500 1.00 96.56 533 TRP A N 1
ATOM 4229 C CA . TRP A 1 533 ? -7.180 13.768 20.200 1.00 96.56 533 TRP A CA 1
ATOM 4230 C C . TRP A 1 533 ? -6.020 14.201 19.302 1.00 96.56 533 TRP A C 1
ATOM 4232 O O . TRP A 1 533 ? -5.688 15.383 19.207 1.00 96.56 533 TRP A O 1
ATOM 4242 N N . PHE A 1 534 ? -5.418 13.239 18.614 1.00 93.75 534 PHE A N 1
ATOM 4243 C CA . PHE A 1 534 ? -4.300 13.470 17.713 1.00 93.75 534 PHE A CA 1
ATOM 4244 C C . PHE A 1 534 ? -4.542 12.756 16.386 1.00 93.75 534 PHE A C 1
ATOM 4246 O O . PHE A 1 534 ? -5.162 11.692 16.325 1.00 93.75 534 PHE A O 1
ATOM 4253 N N . ARG A 1 535 ? -4.038 13.337 15.300 1.00 91.75 535 ARG A N 1
ATOM 4254 C CA . ARG A 1 535 ? -4.139 12.727 13.977 1.00 91.75 535 ARG A CA 1
ATOM 4255 C C . ARG A 1 535 ? -3.126 11.590 13.840 1.00 91.75 535 ARG A C 1
ATOM 4257 O O . ARG A 1 535 ? -1.948 11.760 14.155 1.00 91.75 535 ARG A O 1
ATOM 4264 N N . VAL A 1 536 ? -3.571 10.447 13.331 1.00 88.88 536 VAL A N 1
ATOM 4265 C CA . VAL A 1 536 ? -2.726 9.276 13.078 1.00 88.88 536 VAL A CA 1
ATOM 4266 C C . VAL A 1 536 ? -2.297 9.259 11.612 1.00 88.88 536 VAL A C 1
ATOM 4268 O O . VAL A 1 536 ? -3.089 8.964 10.711 1.00 88.88 536 VAL A O 1
ATOM 4271 N N . GLY A 1 537 ? -1.021 9.569 11.377 1.00 73.44 537 GLY A N 1
ATOM 4272 C CA . GLY A 1 537 ? -0.464 9.695 10.030 1.00 73.44 537 GLY A CA 1
ATOM 4273 C C . GLY A 1 537 ? -1.092 10.847 9.230 1.00 73.44 537 GLY A C 1
ATOM 4274 O O . GLY A 1 537 ? -1.792 11.705 9.762 1.00 73.44 537 GLY A O 1
ATOM 4275 N N . ASP A 1 538 ? -0.836 10.885 7.923 1.00 71.31 538 ASP A N 1
ATOM 4276 C CA . ASP A 1 538 ? -1.277 11.956 7.013 1.00 71.31 538 ASP A CA 1
ATOM 4277 C C . ASP A 1 538 ? -2.235 11.487 5.901 1.00 71.31 538 ASP A C 1
ATOM 4279 O O . ASP A 1 538 ? -2.674 12.282 5.071 1.00 71.31 538 ASP A O 1
ATOM 4283 N N . GLY A 1 539 ? -2.607 10.206 5.908 1.00 68.00 539 GLY A N 1
ATOM 4284 C CA . GLY A 1 539 ? -3.578 9.615 4.989 1.00 68.00 539 GLY A CA 1
ATOM 4285 C C . GLY A 1 539 ? -5.031 10.007 5.279 1.00 68.00 539 GLY A C 1
ATOM 4286 O O . GLY A 1 539 ? -5.350 10.576 6.325 1.00 68.00 539 GLY A O 1
ATOM 4287 N N . THR A 1 540 ? -5.912 9.677 4.331 1.00 81.38 540 THR A N 1
ATOM 4288 C CA . THR A 1 540 ? -7.372 9.746 4.493 1.00 81.38 540 THR A CA 1
ATOM 4289 C C . THR A 1 540 ? -8.007 8.413 4.102 1.00 81.38 540 THR A C 1
ATOM 4291 O O . THR A 1 540 ? -7.563 7.741 3.167 1.00 81.38 540 THR A O 1
ATOM 4294 N N . LEU A 1 541 ? -9.053 8.031 4.824 1.00 86.56 541 LEU A N 1
ATOM 4295 C CA . LEU A 1 541 ? -9.868 6.847 4.592 1.00 86.56 541 LEU A CA 1
ATOM 4296 C C . LEU A 1 541 ? -11.301 7.269 4.236 1.00 86.56 541 LEU A C 1
ATOM 4298 O O . LEU A 1 541 ? -11.739 8.357 4.608 1.00 86.56 541 LEU A O 1
ATOM 4302 N N . PRO A 1 542 ? -12.077 6.429 3.529 1.00 87.75 542 PRO A N 1
ATOM 4303 C CA . PRO A 1 542 ? -13.503 6.669 3.354 1.00 87.75 542 PRO A CA 1
ATOM 4304 C C . PRO A 1 542 ? -14.207 6.854 4.707 1.00 87.75 542 PRO A C 1
ATOM 4306 O O . PRO A 1 542 ? -13.939 6.121 5.660 1.00 87.75 542 PRO A O 1
ATOM 4309 N N . GLN A 1 543 ? -15.143 7.799 4.784 1.00 87.38 543 GLN A N 1
ATOM 4310 C CA . GLN A 1 543 ? -15.965 8.014 5.976 1.00 87.38 543 GLN A CA 1
ATOM 4311 C C . GLN A 1 543 ? -16.644 6.707 6.414 1.00 87.38 543 GLN A C 1
ATOM 4313 O O . GLN A 1 543 ? -17.143 5.959 5.574 1.00 87.38 543 GLN A O 1
ATOM 4318 N N . GLY A 1 544 ? -16.677 6.430 7.719 1.00 85.62 544 GLY A N 1
ATOM 4319 C CA . GLY A 1 544 ? -17.299 5.217 8.263 1.00 85.62 544 GLY A CA 1
ATOM 4320 C C . GLY A 1 544 ? -16.522 3.925 7.985 1.00 85.62 544 GLY A C 1
ATOM 4321 O O . GLY A 1 544 ? -17.077 2.842 8.153 1.00 85.62 544 GLY A O 1
ATOM 4322 N N . THR A 1 545 ? -15.261 4.018 7.550 1.00 90.81 545 THR A N 1
ATOM 4323 C CA . THR A 1 545 ? -14.392 2.843 7.411 1.00 90.81 545 THR A CA 1
ATOM 4324 C C . THR A 1 545 ? -14.204 2.178 8.776 1.00 90.81 545 THR A C 1
ATOM 4326 O O . THR A 1 545 ? -13.711 2.836 9.693 1.00 90.81 545 THR A O 1
ATOM 4329 N N . PRO A 1 546 ? -14.574 0.894 8.937 1.00 93.94 546 PRO A N 1
ATOM 4330 C CA . PRO A 1 546 ? -14.214 0.142 10.123 1.00 93.94 546 PRO A CA 1
ATOM 4331 C C . PRO A 1 546 ? -12.698 -0.028 10.160 1.00 93.94 546 PRO A C 1
ATOM 4333 O O . PRO A 1 546 ? -12.078 -0.441 9.180 1.00 93.94 546 PRO A O 1
ATOM 4336 N N . LEU A 1 547 ? -12.127 0.304 11.308 1.00 95.38 547 LEU A N 1
ATOM 4337 C CA . LEU A 1 547 ? -10.714 0.137 11.588 1.00 95.38 547 LEU A CA 1
ATOM 4338 C C . LEU A 1 547 ? -10.505 -1.116 12.424 1.00 95.38 547 LEU A C 1
ATOM 4340 O O . LEU A 1 547 ? -11.390 -1.516 13.183 1.00 95.38 547 LEU A O 1
ATOM 4344 N N . THR A 1 548 ? -9.299 -1.658 12.347 1.00 94.69 548 THR A N 1
ATOM 4345 C CA . THR A 1 548 ? -8.805 -2.638 13.310 1.00 94.69 548 THR A CA 1
ATOM 4346 C C . THR A 1 548 ? -7.441 -2.197 13.788 1.00 94.69 548 THR A C 1
ATOM 4348 O O . THR A 1 548 ? -6.578 -1.883 12.972 1.00 94.69 548 THR A O 1
ATOM 4351 N N . ALA A 1 549 ? -7.255 -2.172 15.103 1.00 93.19 549 ALA A N 1
ATOM 4352 C CA . ALA A 1 549 ? -5.986 -1.841 15.725 1.00 93.19 549 ALA A CA 1
ATOM 4353 C C . ALA A 1 549 ? -5.443 -3.051 16.490 1.00 93.19 549 ALA A C 1
ATOM 4355 O O . ALA A 1 549 ? -6.207 -3.792 17.105 1.00 93.19 549 ALA A O 1
ATOM 4356 N N . VAL A 1 550 ? -4.129 -3.249 16.454 1.00 90.19 550 VAL A N 1
ATOM 4357 C CA . VAL A 1 550 ? -3.450 -4.324 17.185 1.00 90.19 550 VAL A CA 1
ATOM 4358 C C . VAL A 1 550 ? -2.164 -3.797 17.803 1.00 90.19 550 VAL A C 1
ATOM 4360 O O . VAL A 1 550 ? -1.432 -3.032 17.173 1.00 90.19 550 VAL A O 1
ATOM 4363 N N . ALA A 1 551 ? -1.889 -4.207 19.038 1.00 84.94 551 ALA A N 1
ATOM 4364 C CA . ALA A 1 551 ? -0.614 -3.973 19.698 1.00 84.94 551 ALA A CA 1
ATOM 4365 C C . ALA A 1 551 ? 0.252 -5.227 19.601 1.00 84.94 551 ALA A C 1
ATOM 4367 O O . ALA A 1 551 ? -0.246 -6.351 19.664 1.00 84.94 551 ALA A O 1
ATOM 4368 N N . ARG A 1 552 ? 1.561 -5.040 19.455 1.00 77.62 552 ARG A N 1
ATOM 4369 C CA . ARG A 1 552 ? 2.524 -6.139 19.370 1.00 77.62 552 ARG A CA 1
ATOM 4370 C C . ARG A 1 552 ? 3.867 -5.745 19.975 1.00 77.62 552 ARG A C 1
ATOM 4372 O O . ARG A 1 552 ? 4.319 -4.616 19.807 1.00 77.62 552 ARG A O 1
ATOM 4379 N N . ALA A 1 553 ? 4.503 -6.673 20.681 1.00 65.62 553 ALA A N 1
ATOM 4380 C CA . ALA A 1 553 ? 5.744 -6.441 21.421 1.00 65.62 553 ALA A CA 1
ATOM 4381 C C . ALA A 1 553 ? 6.868 -7.336 20.874 1.00 65.62 553 ALA A C 1
ATOM 4383 O O . ALA A 1 553 ? 6.886 -8.526 21.183 1.00 65.62 553 ALA A O 1
ATOM 4384 N N . PRO A 1 554 ? 7.807 -6.838 20.055 1.00 54.00 554 PRO A N 1
ATOM 4385 C CA . PRO A 1 554 ? 8.871 -7.685 19.547 1.00 54.00 554 PRO A CA 1
ATOM 4386 C C . PRO A 1 554 ? 9.782 -8.161 20.678 1.00 54.00 554 PRO A C 1
ATOM 4388 O O . PRO A 1 554 ? 10.380 -7.376 21.417 1.00 54.00 554 PRO A O 1
ATOM 4391 N N . PHE A 1 555 ? 9.920 -9.478 20.777 1.00 42.56 555 PHE A N 1
ATOM 4392 C CA . PHE A 1 555 ? 10.959 -10.101 21.581 1.00 42.56 555 PHE A CA 1
ATOM 4393 C C . PHE A 1 555 ? 12.323 -9.856 20.909 1.00 42.56 555 PHE A C 1
ATOM 4395 O O . PHE A 1 555 ? 12.391 -9.932 19.680 1.00 42.56 555 PHE A O 1
ATOM 4402 N N . PRO A 1 556 ? 13.407 -9.541 21.647 1.00 40.50 556 PRO A N 1
ATOM 4403 C CA . PRO A 1 556 ? 13.577 -9.584 23.104 1.00 40.50 556 PRO A CA 1
ATOM 4404 C C . PRO A 1 556 ? 13.434 -8.221 23.814 1.00 40.50 556 PRO A C 1
ATOM 4406 O O . PRO A 1 556 ? 13.810 -8.098 24.978 1.00 40.50 556 PRO A O 1
ATOM 4409 N N . MET A 1 557 ? 12.919 -7.177 23.154 1.00 43.38 557 MET A N 1
ATOM 4410 C CA . MET A 1 557 ? 12.954 -5.791 23.657 1.00 43.38 557 MET A CA 1
ATOM 4411 C C . MET A 1 557 ? 11.826 -5.457 24.648 1.00 43.38 557 MET A C 1
ATOM 4413 O O . MET A 1 557 ? 11.182 -4.416 24.517 1.00 43.38 557 MET A O 1
ATOM 4417 N N . GLY A 1 558 ? 11.573 -6.339 25.623 1.00 42.81 558 GLY A N 1
ATOM 4418 C CA . GLY A 1 558 ? 10.507 -6.205 26.624 1.00 42.81 558 GLY A CA 1
ATOM 4419 C C . GLY A 1 558 ? 10.353 -4.765 27.129 1.00 42.81 558 GLY A C 1
ATOM 4420 O O . GLY A 1 558 ? 11.229 -4.251 27.821 1.00 42.81 558 GLY A O 1
ATOM 4421 N N . GLY A 1 559 ? 9.256 -4.115 26.728 1.00 50.31 559 GLY A N 1
ATOM 4422 C CA . GLY A 1 559 ? 8.955 -2.709 27.024 1.00 50.31 559 GLY A CA 1
ATOM 4423 C C . GLY A 1 559 ? 8.716 -1.822 25.796 1.00 50.31 559 GLY A C 1
ATOM 4424 O O . GLY A 1 559 ? 8.096 -0.770 25.931 1.00 50.31 559 GLY A O 1
ATOM 4425 N N . VAL A 1 560 ? 9.143 -2.228 24.593 1.00 52.78 560 VAL A N 1
ATOM 4426 C CA . VAL A 1 560 ? 8.815 -1.507 23.351 1.00 52.78 560 VAL A CA 1
ATOM 4427 C C . VAL A 1 560 ? 7.614 -2.157 22.672 1.00 52.78 560 VAL A C 1
ATOM 4429 O O . VAL A 1 560 ? 7.710 -3.262 22.145 1.00 52.78 560 VAL A O 1
ATOM 4432 N N . TYR A 1 561 ? 6.487 -1.450 22.650 1.00 68.38 561 TYR A N 1
ATOM 4433 C CA . TYR A 1 561 ? 5.299 -1.853 21.902 1.00 68.38 561 TYR A CA 1
ATOM 4434 C C . TYR A 1 561 ? 5.276 -1.178 20.532 1.00 68.38 561 TYR A C 1
ATOM 4436 O O . TYR A 1 561 ? 5.696 -0.037 20.371 1.00 68.38 561 TYR A O 1
ATOM 4444 N N . PHE A 1 562 ? 4.751 -1.882 19.545 1.00 79.00 562 PHE A N 1
ATOM 4445 C CA . PHE A 1 562 ? 4.332 -1.328 18.269 1.00 79.00 562 PHE A CA 1
ATOM 4446 C C . PHE A 1 562 ? 2.819 -1.424 18.212 1.00 79.00 562 PHE A C 1
ATOM 4448 O O . PHE A 1 562 ? 2.227 -2.352 18.768 1.00 79.00 562 PHE A O 1
ATOM 4455 N N . MET A 1 563 ? 2.199 -0.479 17.524 1.00 85.88 563 MET A N 1
ATOM 4456 C CA . MET A 1 563 ? 0.786 -0.578 17.188 1.00 85.88 563 MET A CA 1
ATOM 4457 C C . MET A 1 563 ? 0.627 -0.465 15.696 1.00 85.88 563 MET A C 1
ATOM 4459 O O . MET A 1 563 ? 1.319 0.329 15.065 1.00 85.88 563 MET A O 1
ATOM 4463 N N . ASP A 1 564 ? -0.318 -1.205 15.153 1.00 89.56 564 ASP A N 1
ATOM 4464 C CA . ASP A 1 564 ? -0.729 -1.078 13.769 1.00 89.56 564 ASP A CA 1
ATOM 4465 C C . ASP A 1 564 ? -2.232 -0.799 13.738 1.00 89.56 564 ASP A C 1
ATOM 4467 O O . ASP A 1 564 ? -2.999 -1.437 14.463 1.00 89.56 564 ASP A O 1
ATOM 4471 N N . VAL A 1 565 ? -2.648 0.158 12.910 1.00 93.56 565 VAL A N 1
ATOM 4472 C CA . VAL A 1 565 ? -4.060 0.450 12.634 1.00 93.56 565 VAL A CA 1
ATOM 4473 C C . VAL A 1 565 ? -4.311 0.241 11.153 1.00 93.56 565 VAL A C 1
ATOM 4475 O O . VAL A 1 565 ? -3.641 0.843 10.316 1.00 93.56 565 VAL A O 1
ATOM 4478 N N . PHE A 1 566 ? -5.298 -0.590 10.839 1.00 94.50 566 PHE A N 1
ATOM 4479 C CA . PHE A 1 566 ? -5.645 -1.012 9.490 1.00 94.50 566 PHE A CA 1
ATOM 4480 C C . PHE A 1 566 ? -6.988 -0.440 9.048 1.00 94.50 566 PHE A C 1
ATOM 4482 O O . PHE A 1 566 ? -7.921 -0.335 9.844 1.00 94.50 566 PHE A O 1
ATOM 4489 N N . GLY A 1 567 ? -7.106 -0.130 7.758 1.00 93.94 567 GLY A N 1
ATOM 4490 C CA . GLY A 1 567 ? -8.357 0.309 7.138 1.00 93.94 567 GLY A CA 1
ATOM 4491 C C . GLY A 1 567 ? -8.311 0.191 5.618 1.00 93.94 567 GLY A C 1
ATOM 4492 O O . GLY A 1 567 ? -7.235 0.210 5.022 1.00 93.94 567 GLY A O 1
ATOM 4493 N N . VAL A 1 568 ? -9.472 0.076 4.967 1.00 91.56 568 VAL A N 1
ATOM 4494 C CA . VAL A 1 568 ? -9.540 0.089 3.497 1.00 91.56 568 VAL A CA 1
ATOM 4495 C C . VAL A 1 568 ? -9.551 1.527 2.984 1.00 91.56 568 VAL A C 1
ATOM 4497 O O . VAL A 1 568 ? -10.472 2.290 3.270 1.00 91.56 568 VAL A O 1
ATOM 4500 N N . GLY A 1 569 ? -8.532 1.889 2.209 1.00 85.44 569 GLY A N 1
ATOM 4501 C CA . GLY A 1 569 ? -8.350 3.221 1.640 1.00 85.44 569 GLY A CA 1
ATOM 4502 C C . GLY A 1 569 ? -9.302 3.542 0.486 1.00 85.44 569 GLY A C 1
ATOM 4503 O O . GLY A 1 569 ? -10.004 2.688 -0.060 1.00 85.44 569 GLY A O 1
ATOM 4504 N N . ALA A 1 570 ? -9.314 4.810 0.062 1.00 78.81 570 ALA A N 1
ATOM 4505 C CA . ALA A 1 570 ? -10.138 5.264 -1.065 1.00 78.81 570 ALA A CA 1
ATOM 4506 C C . ALA A 1 570 ? -9.765 4.596 -2.407 1.00 78.81 570 ALA A C 1
ATOM 4508 O O . ALA A 1 570 ? -10.591 4.555 -3.329 1.00 78.81 570 ALA A O 1
ATOM 4509 N N . ASP A 1 571 ? -8.549 4.058 -2.496 1.00 69.06 571 ASP A N 1
ATOM 4510 C CA . ASP A 1 571 ? -7.997 3.289 -3.613 1.00 69.06 571 ASP A CA 1
ATOM 4511 C C . ASP A 1 571 ? -8.347 1.788 -3.566 1.00 69.06 571 ASP A C 1
ATOM 4513 O O . ASP A 1 571 ? -7.836 1.030 -4.388 1.00 69.06 571 ASP A O 1
ATOM 4517 N N . ALA A 1 572 ? -9.227 1.368 -2.646 1.00 80.38 572 ALA A N 1
ATOM 4518 C CA . ALA A 1 572 ? -9.667 -0.018 -2.450 1.00 80.38 572 ALA A CA 1
ATOM 4519 C C . ALA A 1 572 ? -8.559 -0.989 -1.990 1.00 80.38 572 ALA A C 1
ATOM 4521 O O . ALA A 1 572 ? -8.742 -2.204 -2.050 1.00 80.38 572 ALA A O 1
ATOM 4522 N N . GLY A 1 573 ? -7.418 -0.483 -1.513 1.00 84.62 573 GLY A N 1
ATOM 4523 C CA . GLY A 1 573 ? -6.401 -1.284 -0.835 1.00 84.62 573 GLY A CA 1
ATOM 4524 C C . GLY A 1 573 ? -6.602 -1.334 0.673 1.00 84.62 573 GLY A C 1
ATOM 4525 O O . GLY A 1 573 ? -7.180 -0.411 1.239 1.00 84.62 573 GLY A O 1
ATOM 4526 N N . ILE A 1 574 ? -6.067 -2.357 1.342 1.00 89.94 574 ILE A N 1
ATOM 4527 C CA . ILE A 1 574 ? -5.842 -2.278 2.792 1.00 89.94 574 ILE A CA 1
ATOM 4528 C C . ILE A 1 574 ? -4.621 -1.395 3.025 1.00 89.94 574 ILE A C 1
ATOM 4530 O O . ILE A 1 574 ? -3.578 -1.610 2.410 1.00 89.94 574 ILE A O 1
ATOM 4534 N N . HIS A 1 575 ? -4.747 -0.408 3.900 1.00 86.88 575 HIS A N 1
ATOM 4535 C CA . HIS A 1 575 ? -3.644 0.421 4.365 1.00 86.88 575 HIS A CA 1
ATOM 4536 C C . HIS A 1 575 ? -3.362 0.140 5.835 1.00 86.88 575 HIS A C 1
ATOM 4538 O O . HIS A 1 575 ? -4.245 -0.319 6.561 1.00 86.88 575 HIS A O 1
ATOM 4544 N N . THR A 1 576 ? -2.140 0.443 6.263 1.00 88.56 576 THR A N 1
ATOM 4545 C CA . THR A 1 576 ? -1.755 0.495 7.675 1.00 88.56 576 THR A CA 1
ATOM 4546 C C . THR A 1 576 ? -1.031 1.795 8.000 1.00 88.56 576 THR A C 1
ATOM 4548 O O . THR A 1 576 ? -0.321 2.349 7.154 1.00 88.56 576 THR A O 1
ATOM 4551 N N . ALA A 1 577 ? -1.213 2.273 9.226 1.00 85.25 577 ALA A N 1
ATOM 4552 C CA . ALA A 1 577 ? -0.308 3.195 9.888 1.00 85.25 577 ALA A CA 1
ATOM 4553 C C . ALA A 1 577 ? 0.244 2.500 11.134 1.00 85.25 577 ALA A C 1
ATOM 4555 O O . ALA A 1 577 ? -0.513 1.941 11.928 1.00 85.25 577 ALA A O 1
ATOM 4556 N N . MET A 1 578 ? 1.564 2.551 11.304 1.00 83.50 578 MET A N 1
ATOM 4557 C CA . MET A 1 578 ? 2.248 1.893 12.413 1.00 83.50 578 MET A CA 1
ATOM 4558 C C . MET A 1 578 ? 2.831 2.926 13.373 1.00 83.50 578 MET A C 1
ATOM 4560 O O . MET A 1 578 ? 3.529 3.846 12.945 1.00 83.50 578 MET A O 1
ATOM 4564 N N . TRP A 1 579 ? 2.599 2.753 14.666 1.00 81.38 579 TRP A N 1
ATOM 4565 C CA . TRP A 1 579 ? 3.305 3.463 15.724 1.00 81.38 579 TRP A CA 1
ATOM 4566 C C . TRP A 1 579 ? 4.558 2.695 16.151 1.00 81.38 579 TRP A C 1
ATOM 4568 O O . TRP A 1 579 ? 4.516 1.480 16.360 1.00 81.38 579 TRP A O 1
ATOM 4578 N N . ALA A 1 580 ? 5.660 3.425 16.301 1.00 71.00 580 ALA A N 1
ATOM 4579 C CA . ALA A 1 580 ? 6.929 2.965 16.859 1.00 71.00 580 ALA A CA 1
ATOM 4580 C C . ALA A 1 580 ? 7.466 4.021 17.843 1.00 71.00 580 ALA A C 1
ATOM 4582 O O . ALA A 1 580 ? 6.973 5.157 17.834 1.00 71.00 580 ALA A O 1
ATOM 4583 N N . PRO A 1 581 ? 8.511 3.715 18.638 1.00 63.47 581 PRO A N 1
ATOM 4584 C CA . PRO A 1 581 ? 9.311 4.762 19.269 1.00 63.47 581 PRO A CA 1
ATOM 4585 C C . PRO A 1 581 ? 9.701 5.812 18.217 1.00 63.47 581 PRO A C 1
ATOM 4587 O O . PRO A 1 581 ? 10.224 5.457 17.166 1.00 63.47 581 PRO A O 1
ATOM 4590 N N . GLY A 1 582 ? 9.348 7.079 18.450 1.00 63.28 582 GLY A N 1
ATOM 4591 C CA . GLY A 1 582 ? 9.501 8.164 17.468 1.00 63.28 582 GLY A CA 1
ATOM 4592 C C . GLY A 1 582 ? 8.199 8.640 16.800 1.00 63.28 582 GLY A C 1
ATOM 4593 O O . GLY A 1 582 ? 8.181 9.734 16.242 1.00 63.28 582 GLY A O 1
ATOM 4594 N N . GLY A 1 583 ? 7.090 7.899 16.920 1.00 73.50 583 GLY A N 1
ATOM 4595 C CA . GLY A 1 583 ? 5.747 8.353 16.533 1.00 73.50 583 GLY A CA 1
ATOM 4596 C C . GLY A 1 583 ? 5.039 7.493 15.481 1.00 73.50 583 GLY A C 1
ATOM 4597 O O . GLY A 1 583 ? 5.465 6.389 15.136 1.00 73.50 583 GLY A O 1
ATOM 4598 N N . TRP A 1 584 ? 3.907 8.004 14.987 1.00 79.19 584 TRP A N 1
ATOM 4599 C CA . TRP A 1 584 ? 3.106 7.350 13.950 1.00 79.19 584 TRP A CA 1
ATOM 4600 C C . TRP A 1 584 ? 3.727 7.518 12.568 1.00 79.19 584 TRP A C 1
ATOM 4602 O O . TRP A 1 584 ? 4.080 8.620 12.147 1.00 79.19 584 TRP A O 1
ATOM 4612 N N . ARG A 1 585 ? 3.800 6.414 11.828 1.00 73.56 585 ARG A N 1
ATOM 4613 C CA . ARG A 1 585 ? 4.187 6.409 10.420 1.00 73.56 585 ARG A CA 1
ATOM 4614 C C . ARG A 1 585 ? 3.039 6.891 9.532 1.00 73.56 585 ARG A C 1
ATOM 4616 O O . ARG A 1 585 ? 1.872 6.898 9.919 1.00 73.56 585 ARG A O 1
ATOM 4623 N N . ARG A 1 586 ? 3.400 7.286 8.308 1.00 68.88 586 ARG A N 1
ATOM 4624 C CA . ARG A 1 586 ? 2.437 7.599 7.246 1.00 68.88 586 ARG A CA 1
ATOM 4625 C C . ARG A 1 586 ? 1.629 6.359 6.887 1.00 68.88 586 ARG A C 1
ATOM 4627 O O . ARG A 1 586 ? 2.149 5.246 6.949 1.00 68.88 586 ARG A O 1
ATOM 4634 N N . TRP A 1 587 ? 0.396 6.584 6.455 1.00 75.38 587 TRP A N 1
ATOM 4635 C CA . TRP A 1 587 ? -0.428 5.524 5.896 1.00 75.38 587 TRP A CA 1
ATOM 4636 C C . TRP A 1 587 ? 0.202 4.985 4.616 1.00 75.38 587 TRP A C 1
ATOM 4638 O O . TRP A 1 587 ? 0.575 5.753 3.726 1.00 75.38 587 TRP A O 1
ATOM 4648 N N . HIS A 1 588 ? 0.292 3.665 4.512 1.00 73.19 588 HIS A N 1
ATOM 4649 C CA . HIS A 1 588 ? 0.741 3.004 3.297 1.00 73.19 588 HIS A CA 1
ATOM 4650 C C . HIS A 1 588 ? -0.083 1.751 3.012 1.00 73.19 588 HIS A C 1
ATOM 4652 O O . HIS A 1 588 ? -0.578 1.080 3.918 1.00 73.19 588 HIS A O 1
ATOM 4658 N N . ARG A 1 589 ? -0.200 1.420 1.726 1.00 78.62 589 ARG A N 1
ATOM 4659 C CA . ARG A 1 589 ? -0.948 0.257 1.250 1.00 78.62 589 ARG A CA 1
ATOM 4660 C C . ARG A 1 589 ? -0.190 -1.054 1.499 1.00 78.62 589 ARG A C 1
ATOM 4662 O O . ARG A 1 589 ? 1.039 -1.078 1.468 1.00 78.62 589 ARG A O 1
ATOM 4669 N N . ILE A 1 590 ? -0.942 -2.132 1.721 1.00 78.94 590 ILE A N 1
ATOM 4670 C CA . ILE A 1 590 ? -0.486 -3.518 1.883 1.00 78.94 590 ILE A CA 1
ATOM 4671 C C . ILE A 1 590 ? -0.886 -4.342 0.635 1.00 78.94 590 ILE A C 1
ATOM 4673 O O . ILE A 1 590 ? -2.027 -4.193 0.173 1.00 78.94 590 ILE A O 1
ATOM 4677 N N . PRO A 1 591 ? -0.001 -5.219 0.105 1.00 68.25 591 PRO A N 1
ATOM 4678 C CA . PRO A 1 591 ? 1.377 -5.413 0.546 1.00 68.25 591 PRO A CA 1
ATOM 4679 C C . PRO A 1 591 ? 2.220 -4.183 0.234 1.00 68.25 591 PRO A C 1
ATOM 4681 O O . PRO A 1 591 ? 1.964 -3.456 -0.730 1.00 68.25 591 PRO A O 1
ATOM 4684 N N . VAL A 1 592 ? 3.228 -3.953 1.069 1.00 63.56 592 VAL A N 1
ATOM 4685 C CA . VAL A 1 592 ? 4.226 -2.932 0.772 1.00 63.56 592 VAL A CA 1
ATOM 4686 C C . VAL A 1 592 ? 4.987 -3.441 -0.441 1.00 63.56 592 VAL A C 1
ATOM 4688 O O . VAL A 1 592 ? 5.554 -4.528 -0.395 1.00 63.56 592 VAL A O 1
ATOM 4691 N N . ALA A 1 593 ? 4.952 -2.707 -1.552 1.00 61.09 593 ALA A N 1
ATOM 4692 C CA . ALA A 1 593 ? 5.769 -3.067 -2.702 1.00 61.09 593 ALA A CA 1
ATOM 4693 C C . ALA A 1 593 ? 7.242 -3.124 -2.262 1.00 61.09 593 ALA A C 1
ATOM 4695 O O . ALA A 1 593 ? 7.667 -2.346 -1.406 1.00 61.09 593 ALA A O 1
ATOM 4696 N N . VAL A 1 594 ? 8.013 -4.055 -2.822 1.00 63.16 594 VAL A N 1
ATOM 4697 C CA . VAL A 1 594 ? 9.414 -4.272 -2.450 1.00 63.16 594 VAL A CA 1
ATOM 4698 C C . VAL A 1 594 ? 10.257 -4.374 -3.714 1.00 63.16 594 VAL A C 1
ATOM 4700 O O . VAL A 1 594 ? 9.944 -5.157 -4.613 1.00 63.16 594 VAL A O 1
ATOM 4703 N N . LEU A 1 595 ? 11.338 -3.602 -3.780 1.00 65.50 595 LEU A N 1
ATOM 4704 C CA . LEU A 1 595 ? 12.405 -3.786 -4.758 1.00 65.50 595 LEU A CA 1
ATOM 4705 C C . LEU A 1 595 ? 13.300 -4.925 -4.279 1.00 65.50 595 LEU A C 1
ATOM 4707 O O . LEU A 1 595 ? 13.843 -4.844 -3.180 1.00 65.50 595 LEU A O 1
ATOM 4711 N N . LYS A 1 596 ? 13.440 -5.980 -5.083 1.00 76.50 596 LYS A N 1
ATOM 4712 C CA . LYS A 1 596 ? 14.195 -7.181 -4.712 1.00 76.50 596 LYS A CA 1
ATOM 4713 C C . LYS A 1 596 ? 15.492 -7.263 -5.504 1.00 76.50 596 LYS A C 1
ATOM 4715 O O . LYS A 1 596 ? 15.483 -7.178 -6.731 1.00 76.50 596 LYS A O 1
ATOM 4720 N N . PHE A 1 597 ? 16.585 -7.484 -4.797 1.00 78.56 597 PHE A N 1
ATOM 4721 C CA . PHE A 1 597 ? 17.932 -7.634 -5.324 1.00 78.56 597 PHE A CA 1
ATOM 4722 C C . PHE A 1 597 ? 18.511 -8.937 -4.793 1.00 78.56 597 PHE A C 1
ATOM 4724 O O . PHE A 1 597 ? 18.341 -9.235 -3.620 1.00 78.56 597 PHE A O 1
ATOM 4731 N N . GLN A 1 598 ? 19.201 -9.717 -5.619 1.00 84.62 598 GLN A N 1
ATOM 4732 C CA . GLN A 1 598 ? 19.832 -10.957 -5.169 1.00 84.62 598 GLN A CA 1
ATOM 4733 C C . GLN A 1 598 ? 21.093 -11.229 -5.982 1.00 84.62 598 GLN A C 1
ATOM 4735 O O . GLN A 1 598 ? 21.122 -10.947 -7.180 1.00 84.62 598 GLN A O 1
ATOM 4740 N N . GLN A 1 599 ? 22.121 -11.768 -5.335 1.00 82.31 599 GLN A N 1
ATOM 4741 C CA . GLN A 1 599 ? 23.357 -12.222 -5.964 1.00 82.31 599 GLN A CA 1
ATOM 4742 C C . GLN A 1 599 ? 23.756 -13.602 -5.421 1.00 82.31 599 GLN A C 1
ATOM 4744 O O . GLN A 1 599 ? 23.560 -13.871 -4.231 1.00 82.31 599 GLN A O 1
ATOM 4749 N N . PRO A 1 600 ? 24.288 -14.497 -6.271 1.00 83.38 600 PRO A N 1
ATOM 4750 C CA . PRO A 1 600 ? 24.758 -15.807 -5.843 1.00 83.38 600 PRO A CA 1
ATOM 4751 C C . PRO A 1 600 ? 26.090 -15.691 -5.099 1.00 83.38 600 PRO A C 1
ATOM 4753 O O . PRO A 1 600 ? 26.956 -14.902 -5.477 1.00 83.38 600 PRO A O 1
ATOM 4756 N N . ILE A 1 601 ? 26.270 -16.503 -4.060 1.00 79.06 601 ILE A N 1
ATOM 4757 C CA . ILE A 1 601 ? 27.563 -16.681 -3.402 1.00 79.06 601 ILE A CA 1
ATOM 4758 C C . ILE A 1 601 ? 28.350 -17.713 -4.206 1.00 79.06 601 ILE A C 1
ATOM 4760 O O . ILE A 1 601 ? 28.010 -18.894 -4.213 1.00 79.06 601 ILE A O 1
ATOM 4764 N N . GLU A 1 602 ? 29.405 -17.258 -4.878 1.00 73.69 602 GLU A N 1
ATOM 4765 C CA . GLU A 1 602 ? 30.299 -18.104 -5.667 1.00 73.69 602 GLU A CA 1
ATOM 4766 C C . GLU A 1 602 ? 31.720 -17.992 -5.108 1.00 73.69 602 GLU A C 1
ATOM 4768 O O . GLU A 1 602 ? 32.365 -16.945 -5.208 1.00 73.69 602 GLU A O 1
ATOM 4773 N N . SER A 1 603 ? 32.233 -19.062 -4.496 1.00 65.81 603 SER A N 1
ATOM 4774 C CA . SER A 1 603 ? 33.645 -19.112 -4.118 1.00 65.81 603 SER A CA 1
ATOM 4775 C C . SER A 1 603 ? 34.505 -19.378 -5.359 1.00 65.81 603 SER A C 1
ATOM 4777 O O . SER A 1 603 ? 34.449 -20.431 -5.988 1.00 65.81 603 SER A O 1
ATOM 4779 N N . GLY A 1 604 ? 35.300 -18.390 -5.769 1.00 51.38 604 GLY A N 1
ATOM 4780 C CA . GLY A 1 604 ? 36.255 -18.572 -6.860 1.00 51.38 604 GLY A CA 1
ATOM 4781 C C . GLY A 1 604 ? 37.415 -19.474 -6.425 1.00 51.38 604 GLY A C 1
ATOM 4782 O O . GLY A 1 604 ? 38.208 -19.077 -5.577 1.00 51.38 604 GLY A O 1
ATOM 4783 N N . GLY A 1 605 ? 37.560 -20.666 -7.018 1.00 56.38 605 GLY A N 1
ATOM 4784 C CA . GLY A 1 605 ? 38.706 -21.559 -6.786 1.00 56.38 605 GLY A CA 1
ATOM 4785 C C . GLY A 1 605 ? 38.325 -22.962 -6.301 1.00 56.38 605 GLY A C 1
ATOM 4786 O O . GLY A 1 605 ? 37.381 -23.553 -6.806 1.00 56.38 605 GLY A O 1
ATOM 4787 N N . VAL A 1 606 ? 39.111 -23.525 -5.373 1.00 53.06 606 VAL A N 1
ATOM 4788 C CA . VAL A 1 606 ? 38.949 -24.897 -4.826 1.00 53.06 606 VAL A CA 1
ATOM 4789 C C . VAL A 1 606 ? 38.058 -24.976 -3.576 1.00 53.06 606 VAL A C 1
ATOM 4791 O O . VAL A 1 606 ? 37.912 -26.055 -3.008 1.00 53.06 606 VAL A O 1
ATOM 4794 N N . ALA A 1 607 ? 37.506 -23.849 -3.119 1.00 63.16 607 ALA A N 1
ATOM 4795 C CA . ALA A 1 607 ? 36.578 -23.824 -1.992 1.00 63.16 607 ALA A CA 1
ATOM 4796 C C . ALA A 1 607 ? 35.180 -24.279 -2.433 1.00 63.16 607 ALA A C 1
ATOM 4798 O O . ALA A 1 607 ? 34.794 -24.090 -3.583 1.00 63.16 607 ALA A O 1
ATOM 4799 N N . ALA A 1 608 ? 34.441 -24.903 -1.518 1.00 77.94 608 ALA A N 1
ATOM 4800 C CA . ALA A 1 608 ? 33.139 -25.516 -1.785 1.00 77.94 608 ALA A CA 1
ATOM 4801 C C . ALA A 1 608 ? 31.971 -24.727 -1.155 1.00 77.94 608 ALA A C 1
ATOM 4803 O O . ALA A 1 608 ? 30.883 -25.273 -0.948 1.00 77.94 608 ALA A O 1
ATOM 4804 N N . LEU A 1 609 ? 32.220 -23.441 -0.878 1.00 78.31 609 LEU A N 1
ATOM 4805 C CA . LEU A 1 609 ? 31.272 -22.487 -0.314 1.00 78.31 609 LEU A CA 1
ATOM 4806 C C . LEU A 1 609 ? 30.373 -21.918 -1.420 1.00 78.31 609 LEU A C 1
ATOM 4808 O O . LEU A 1 609 ? 30.870 -21.333 -2.391 1.00 78.31 609 LEU A O 1
ATOM 4812 N N . GLY A 1 610 ? 29.063 -22.080 -1.265 1.00 80.38 610 GLY A N 1
ATOM 4813 C CA . GLY A 1 610 ? 28.036 -21.580 -2.177 1.00 80.38 610 GLY A CA 1
ATOM 4814 C C . GLY A 1 610 ? 26.855 -20.964 -1.431 1.00 80.38 610 GLY A C 1
ATOM 4815 O O . GLY A 1 610 ? 26.866 -20.883 -0.206 1.00 80.38 610 GLY A O 1
ATOM 4816 N N . GLY A 1 611 ? 25.831 -20.521 -2.162 1.00 83.94 611 GLY A N 1
ATOM 4817 C CA . GLY A 1 611 ? 24.621 -19.940 -1.575 1.00 83.94 611 GLY A CA 1
ATOM 4818 C C . GLY A 1 611 ? 24.141 -18.691 -2.309 1.00 83.94 611 GLY A C 1
ATOM 4819 O O . GLY A 1 611 ? 24.356 -18.547 -3.514 1.00 83.94 611 GLY A O 1
ATOM 4820 N N . TRP A 1 612 ? 23.485 -17.777 -1.602 1.00 83.88 612 TRP A N 1
ATOM 4821 C CA . TRP A 1 612 ? 22.989 -16.513 -2.148 1.00 83.88 612 TRP A CA 1
ATOM 4822 C C . TRP A 1 612 ? 22.821 -15.452 -1.053 1.00 83.88 612 TRP A C 1
ATOM 4824 O O . TRP A 1 612 ? 22.679 -15.759 0.123 1.00 83.88 612 TRP A O 1
ATOM 4834 N N . SER A 1 613 ? 22.813 -14.186 -1.455 1.00 79.44 613 SER A N 1
ATOM 4835 C CA . SER A 1 613 ? 22.499 -13.032 -0.607 1.00 79.44 613 SER A CA 1
ATOM 4836 C C . SER A 1 613 ? 21.518 -12.139 -1.353 1.00 79.44 613 SER A C 1
ATOM 4838 O O . SER A 1 613 ? 21.583 -12.043 -2.581 1.00 79.44 613 SER A O 1
ATOM 4840 N N . GLY A 1 614 ? 20.586 -11.511 -0.651 1.00 75.56 614 GLY A N 1
ATOM 4841 C CA . GLY A 1 614 ? 19.531 -10.708 -1.243 1.00 75.56 614 GLY A CA 1
ATOM 4842 C C . GLY A 1 614 ? 19.075 -9.557 -0.362 1.00 75.56 614 GLY A C 1
ATOM 4843 O O . GLY A 1 614 ? 19.046 -9.650 0.858 1.00 75.56 614 GLY A O 1
ATOM 4844 N N . VAL A 1 615 ? 18.724 -8.447 -1.003 1.00 75.12 615 VAL A N 1
ATOM 4845 C CA . VAL A 1 615 ? 18.284 -7.206 -0.370 1.00 75.12 615 VAL A CA 1
ATOM 4846 C C . VAL A 1 615 ? 16.918 -6.827 -0.909 1.00 75.12 615 VAL A C 1
ATOM 4848 O O . VAL A 1 615 ? 16.699 -6.750 -2.115 1.00 75.12 615 VAL A O 1
ATOM 4851 N N . ASN A 1 616 ? 16.010 -6.540 0.004 1.00 69.06 616 ASN A N 1
ATOM 4852 C CA . ASN A 1 616 ? 14.641 -6.147 -0.247 1.00 69.06 616 ASN A CA 1
ATOM 4853 C C . ASN A 1 616 ? 14.450 -4.722 0.282 1.00 69.06 616 ASN A C 1
ATOM 4855 O O . ASN A 1 616 ? 14.580 -4.491 1.480 1.00 69.06 616 ASN A O 1
ATOM 4859 N N . ILE A 1 617 ? 14.142 -3.764 -0.593 1.00 68.12 617 ILE A N 1
ATOM 4860 C CA . ILE A 1 617 ? 13.843 -2.376 -0.215 1.00 68.12 617 ILE A CA 1
ATOM 4861 C C . ILE A 1 617 ? 12.341 -2.162 -0.328 1.00 68.12 617 ILE A C 1
ATOM 4863 O O . ILE A 1 617 ? 11.780 -2.142 -1.424 1.00 68.12 617 ILE A O 1
ATOM 4867 N N . SER A 1 618 ? 11.689 -2.006 0.811 1.00 64.06 618 SER A N 1
ATOM 4868 C CA . SER A 1 618 ? 10.259 -1.745 0.901 1.00 64.06 618 SER A CA 1
ATOM 4869 C C . SER A 1 618 ? 9.957 -0.292 0.539 1.00 64.06 618 SER A C 1
ATOM 4871 O O . SER A 1 618 ? 10.757 0.611 0.792 1.00 64.06 618 SER A O 1
ATOM 4873 N N . TYR A 1 619 ? 8.788 -0.041 -0.049 1.00 60.81 619 TYR A N 1
ATOM 4874 C CA . TYR A 1 619 ? 8.396 1.308 -0.472 1.00 60.81 619 TYR A CA 1
ATOM 4875 C C . TYR A 1 619 ? 8.140 2.289 0.684 1.00 60.81 619 TYR A C 1
ATOM 4877 O O . TYR A 1 619 ? 7.990 3.486 0.451 1.00 60.81 619 TYR A O 1
ATOM 4885 N N . ASP A 1 620 ? 8.111 1.805 1.922 1.00 57.06 620 ASP A N 1
ATOM 4886 C CA . ASP A 1 620 ? 8.102 2.609 3.145 1.00 57.06 620 ASP A CA 1
ATOM 4887 C C . ASP A 1 620 ? 9.520 2.934 3.661 1.00 57.06 620 ASP A C 1
ATOM 4889 O O . ASP A 1 620 ? 9.662 3.554 4.713 1.00 57.06 620 ASP A O 1
ATOM 4893 N N . GLY A 1 621 ? 10.564 2.541 2.923 1.00 60.50 621 GLY A N 1
ATOM 4894 C CA . GLY A 1 621 ? 11.969 2.772 3.251 1.00 60.50 621 GLY A CA 1
ATOM 4895 C C . GLY A 1 621 ? 12.588 1.721 4.174 1.00 60.50 621 GLY A C 1
ATOM 4896 O O . GLY A 1 621 ? 13.744 1.892 4.559 1.00 60.50 621 GLY A O 1
ATOM 4897 N N . GLN A 1 622 ? 11.862 0.665 4.562 1.00 63.91 622 GLN A N 1
ATOM 4898 C CA . GLN A 1 622 ? 12.426 -0.464 5.312 1.00 63.91 622 GLN A CA 1
ATOM 4899 C C . GLN A 1 622 ? 13.336 -1.302 4.402 1.00 63.91 622 GLN A C 1
ATOM 4901 O O . GLN A 1 622 ? 12.985 -1.574 3.252 1.00 63.91 622 GLN A O 1
ATOM 4906 N N . ILE A 1 623 ? 14.481 -1.753 4.912 1.00 63.59 623 ILE A N 1
ATOM 4907 C CA . ILE A 1 623 ? 15.400 -2.624 4.168 1.00 63.59 623 ILE A CA 1
ATOM 4908 C C . ILE A 1 623 ? 15.491 -3.962 4.886 1.00 63.59 623 ILE A C 1
ATOM 4910 O O . ILE A 1 623 ? 15.750 -4.007 6.080 1.00 63.59 623 ILE A O 1
ATOM 4914 N N . GLN A 1 624 ? 15.300 -5.054 4.159 1.00 63.75 624 GLN A N 1
ATOM 4915 C CA . GLN A 1 624 ? 15.601 -6.399 4.632 1.00 63.75 624 GLN A CA 1
ATOM 4916 C C . GLN A 1 624 ? 16.806 -6.908 3.862 1.00 63.75 624 GLN A C 1
ATOM 4918 O O . GLN A 1 624 ? 16.801 -6.929 2.631 1.00 63.75 624 GLN A O 1
ATOM 4923 N N . TRP A 1 625 ? 17.815 -7.348 4.587 1.00 72.94 625 TRP A N 1
ATOM 4924 C CA . TRP A 1 625 ? 18.945 -8.059 4.045 1.00 72.94 625 TRP A CA 1
ATOM 4925 C C . TRP A 1 625 ? 18.915 -9.500 4.523 1.00 72.94 625 TRP A C 1
ATOM 4927 O O . TRP A 1 625 ? 18.701 -9.767 5.695 1.00 72.94 625 TRP A O 1
ATOM 4937 N N . HIS A 1 626 ? 19.073 -10.444 3.613 1.00 67.38 626 HIS A N 1
ATOM 4938 C CA . HIS A 1 626 ? 18.964 -11.849 3.940 1.00 67.38 626 HIS A CA 1
ATOM 4939 C C . HIS A 1 626 ? 19.873 -12.675 3.046 1.00 67.38 626 HIS A C 1
ATOM 4941 O O . HIS A 1 626 ? 20.253 -12.249 1.955 1.00 67.38 626 HIS A O 1
ATOM 4947 N N . GLY A 1 627 ? 20.205 -13.876 3.480 1.00 71.12 627 GLY A N 1
ATOM 4948 C CA . GLY A 1 627 ? 21.011 -14.771 2.677 1.00 71.12 627 GLY A CA 1
ATOM 4949 C C . GLY A 1 627 ? 21.170 -16.136 3.300 1.00 71.12 627 GLY A C 1
ATOM 4950 O O . GLY A 1 627 ? 20.738 -16.392 4.419 1.00 71.12 627 GLY A O 1
ATOM 4951 N N . HIS A 1 628 ? 21.784 -17.003 2.516 1.00 80.25 628 HIS A N 1
ATOM 4952 C CA . HIS A 1 628 ? 22.066 -18.381 2.849 1.00 80.25 628 HIS A CA 1
ATOM 4953 C C . HIS A 1 628 ? 23.452 -18.714 2.315 1.00 80.25 628 HIS A C 1
ATOM 4955 O O . HIS A 1 628 ? 23.707 -18.537 1.121 1.00 80.25 628 HIS A O 1
ATOM 4961 N N . ALA A 1 629 ? 24.330 -19.214 3.173 1.00 79.56 629 ALA A N 1
ATOM 4962 C CA . ALA A 1 629 ? 25.607 -19.791 2.788 1.00 79.56 629 ALA A CA 1
ATOM 4963 C C . ALA A 1 629 ? 25.630 -21.281 3.137 1.00 79.56 629 ALA A C 1
ATOM 4965 O O . ALA A 1 629 ? 25.199 -21.672 4.217 1.00 79.56 629 ALA A O 1
ATOM 4966 N N . HIS A 1 630 ? 26.170 -22.095 2.236 1.00 84.50 630 HIS A N 1
ATOM 4967 C CA . HIS A 1 630 ? 26.310 -23.535 2.403 1.00 84.50 630 HIS A CA 1
ATOM 4968 C C . HIS A 1 630 ? 27.723 -23.982 2.039 1.00 84.50 630 HIS A C 1
ATOM 4970 O O . HIS A 1 630 ? 28.210 -23.664 0.950 1.00 84.50 630 HIS A O 1
ATOM 4976 N N . ASP A 1 631 ? 28.360 -24.773 2.900 1.00 83.31 631 ASP A N 1
ATOM 4977 C CA . ASP A 1 631 ? 29.592 -25.478 2.546 1.00 83.31 631 ASP A CA 1
ATOM 4978 C C . ASP A 1 631 ? 29.322 -26.931 2.136 1.00 83.31 631 ASP A C 1
ATOM 4980 O O . ASP A 1 631 ? 28.864 -27.763 2.925 1.00 83.31 631 ASP A O 1
ATOM 4984 N N . SER A 1 632 ? 29.708 -27.269 0.905 1.00 81.81 632 SER A N 1
ATOM 4985 C CA . SER A 1 632 ? 29.658 -28.630 0.350 1.00 81.81 632 SER A CA 1
ATOM 4986 C C . SER A 1 632 ? 30.986 -29.403 0.489 1.00 81.81 632 SER A C 1
ATOM 4988 O O . SER A 1 632 ? 31.085 -30.561 0.078 1.00 81.81 632 SER A O 1
ATOM 4990 N N . GLY A 1 633 ? 32.000 -28.796 1.114 1.00 76.25 633 GLY A N 1
ATOM 4991 C CA . GLY A 1 633 ? 33.369 -29.293 1.246 1.00 76.25 633 GLY A CA 1
ATOM 4992 C C . GLY A 1 633 ? 33.691 -30.060 2.530 1.00 76.25 633 GLY A C 1
ATOM 4993 O O . GLY A 1 633 ? 32.826 -30.483 3.306 1.00 76.25 633 GLY A O 1
ATOM 4994 N N . ALA A 1 634 ? 34.984 -30.334 2.716 1.00 70.62 634 ALA A N 1
ATOM 4995 C CA . ALA A 1 634 ? 35.503 -31.010 3.904 1.00 70.62 634 ALA A CA 1
ATOM 4996 C C . ALA A 1 634 ? 35.866 -30.019 5.023 1.00 70.62 634 ALA A C 1
ATOM 4998 O O . ALA A 1 634 ? 35.550 -30.287 6.181 1.00 70.62 634 ALA A O 1
ATOM 4999 N N . ASP A 1 635 ? 36.482 -28.892 4.673 1.00 74.94 635 ASP A N 1
ATOM 5000 C CA . ASP A 1 635 ? 36.972 -27.881 5.611 1.00 74.94 635 ASP A CA 1
ATOM 5001 C C . ASP A 1 635 ? 35.914 -26.801 5.866 1.00 74.94 635 ASP A C 1
ATOM 5003 O O . ASP A 1 635 ? 35.224 -26.403 4.939 1.00 74.94 635 ASP A O 1
ATOM 5007 N N . GLY A 1 636 ? 35.814 -26.302 7.101 1.00 73.19 636 GLY A N 1
ATOM 5008 C CA . GLY A 1 636 ? 34.932 -25.172 7.422 1.00 73.19 636 GLY A CA 1
ATOM 5009 C C . GLY A 1 636 ? 35.543 -23.823 7.043 1.00 73.19 636 GLY A C 1
ATOM 5010 O O . GLY A 1 636 ? 36.769 -23.682 6.978 1.00 73.19 636 GLY A O 1
ATOM 5011 N N . TYR A 1 637 ? 34.686 -22.824 6.849 1.00 73.56 637 TYR A N 1
ATOM 5012 C CA . TYR A 1 637 ? 35.068 -21.477 6.435 1.00 73.56 637 TYR A CA 1
ATOM 5013 C C . TYR A 1 637 ? 34.404 -20.424 7.314 1.00 73.56 637 TYR A C 1
ATOM 5015 O O . TYR A 1 637 ? 33.196 -20.473 7.542 1.00 73.56 637 TYR A O 1
ATOM 5023 N N . ASP A 1 638 ? 35.179 -19.416 7.701 1.00 70.62 638 ASP A N 1
ATOM 5024 C CA . ASP A 1 638 ? 34.621 -18.107 8.016 1.00 70.62 638 ASP A CA 1
ATOM 5025 C C . ASP A 1 638 ? 34.496 -17.339 6.710 1.00 70.62 638 ASP A C 1
ATOM 5027 O O . ASP A 1 638 ? 35.437 -17.309 5.910 1.00 70.62 638 ASP A O 1
ATOM 5031 N N . PHE A 1 639 ? 33.361 -16.694 6.495 1.00 68.81 639 PHE A N 1
ATOM 5032 C CA . PHE A 1 639 ? 33.114 -15.902 5.306 1.00 68.81 639 PHE A CA 1
ATOM 5033 C C . PHE A 1 639 ? 32.575 -14.528 5.673 1.00 68.81 639 PHE A C 1
ATOM 5035 O O . PHE A 1 639 ? 32.005 -14.313 6.741 1.00 68.81 639 PHE A O 1
ATOM 5042 N N . GLY A 1 640 ? 32.753 -13.593 4.753 1.00 69.62 640 GLY A N 1
ATOM 5043 C CA . GLY A 1 640 ? 32.115 -12.301 4.824 1.00 69.62 640 GLY A CA 1
ATOM 5044 C C . GLY A 1 640 ? 31.636 -11.843 3.462 1.00 69.62 640 GLY A C 1
ATOM 5045 O O . GLY A 1 640 ? 32.332 -11.987 2.453 1.00 69.62 640 GLY A O 1
ATOM 5046 N N . VAL A 1 641 ? 30.422 -11.311 3.444 1.00 67.69 641 VAL A N 1
ATOM 5047 C CA . VAL A 1 641 ? 29.700 -10.859 2.261 1.00 67.69 641 VAL A CA 1
ATOM 5048 C C . VAL A 1 641 ? 29.497 -9.360 2.365 1.00 67.69 641 VAL A C 1
ATOM 5050 O O . VAL A 1 641 ? 28.954 -8.874 3.351 1.00 67.69 641 VAL A O 1
ATOM 5053 N N . ALA A 1 642 ? 29.888 -8.635 1.322 1.00 67.44 642 ALA A N 1
ATOM 5054 C CA . ALA A 1 642 ? 29.528 -7.242 1.127 1.00 67.44 642 ALA A CA 1
ATOM 5055 C C . ALA A 1 642 ? 28.551 -7.131 -0.049 1.00 67.44 642 ALA A C 1
ATOM 5057 O O . ALA A 1 642 ? 28.893 -7.505 -1.174 1.00 67.44 642 ALA A O 1
ATOM 5058 N N . PHE A 1 643 ? 27.340 -6.637 0.205 1.00 69.38 643 PHE A N 1
ATOM 5059 C CA . PHE A 1 643 ? 26.276 -6.495 -0.786 1.00 69.38 643 PHE A CA 1
ATOM 5060 C C . PHE A 1 643 ? 26.005 -5.021 -1.079 1.00 69.38 643 PHE A C 1
ATOM 5062 O O . PHE A 1 643 ? 25.959 -4.191 -0.172 1.00 69.38 643 PHE A O 1
ATOM 5069 N N . TYR A 1 644 ? 25.800 -4.693 -2.349 1.00 72.50 644 TYR A N 1
ATOM 5070 C CA . TYR A 1 644 ? 25.626 -3.325 -2.817 1.00 72.50 644 TYR A CA 1
ATOM 5071 C C . TYR A 1 644 ? 24.379 -3.207 -3.679 1.00 72.50 644 TYR A C 1
ATOM 5073 O O . TYR A 1 644 ? 24.168 -4.021 -4.574 1.00 72.50 644 TYR A O 1
ATOM 5081 N N . VAL A 1 645 ? 23.596 -2.152 -3.467 1.00 71.12 645 VAL A N 1
ATOM 5082 C CA . VAL A 1 645 ? 22.499 -1.747 -4.354 1.00 71.12 645 VAL A CA 1
ATOM 5083 C C . VAL A 1 645 ? 22.781 -0.326 -4.826 1.00 71.12 645 VAL A C 1
ATOM 5085 O O . VAL A 1 645 ? 22.759 0.613 -4.030 1.00 71.12 645 VAL A O 1
ATOM 5088 N N . ARG A 1 646 ? 23.083 -0.157 -6.117 1.00 67.94 646 ARG A N 1
ATOM 5089 C CA . ARG A 1 646 ? 23.563 1.109 -6.688 1.00 67.94 646 ARG A CA 1
ATOM 5090 C C . ARG A 1 646 ? 22.647 1.639 -7.782 1.00 67.94 646 ARG A C 1
ATOM 5092 O O . ARG A 1 646 ? 22.349 0.923 -8.732 1.00 67.94 646 ARG A O 1
ATOM 5099 N N . SER A 1 647 ? 22.307 2.924 -7.718 1.00 60.47 647 SER A N 1
ATOM 5100 C CA . SER A 1 647 ? 21.652 3.652 -8.810 1.00 60.47 647 SER A CA 1
ATOM 5101 C C . SER A 1 647 ? 22.279 5.032 -8.983 1.00 60.47 647 SER A C 1
ATOM 5103 O O . SER A 1 647 ? 22.115 5.907 -8.137 1.00 60.47 647 SER A O 1
ATOM 5105 N N . GLY A 1 648 ? 23.046 5.219 -10.064 1.00 62.66 648 GLY A N 1
ATOM 5106 C CA . GLY A 1 648 ? 23.782 6.461 -10.313 1.00 62.66 648 GLY A CA 1
ATOM 5107 C C . GLY A 1 648 ? 24.770 6.794 -9.188 1.00 62.66 648 GLY A C 1
ATOM 5108 O O . GLY A 1 648 ? 25.750 6.071 -8.966 1.00 62.66 648 GLY A O 1
ATOM 5109 N N . ASP A 1 649 ? 24.499 7.901 -8.505 1.00 55.78 649 ASP A N 1
ATOM 5110 C CA . ASP A 1 649 ? 25.222 8.460 -7.360 1.00 55.78 649 ASP A CA 1
ATOM 5111 C C . ASP A 1 649 ? 24.675 8.008 -5.990 1.00 55.78 649 ASP A C 1
ATOM 5113 O O . ASP A 1 649 ? 25.193 8.444 -4.967 1.00 55.78 649 ASP A O 1
ATOM 5117 N N . HIS A 1 650 ? 23.674 7.121 -5.957 1.00 57.09 650 HIS A N 1
ATOM 5118 C CA . HIS A 1 650 ? 23.098 6.564 -4.730 1.00 57.09 650 HIS A CA 1
ATOM 5119 C C . HIS A 1 650 ? 23.553 5.115 -4.518 1.00 57.09 650 HIS A C 1
ATOM 5121 O O . HIS A 1 650 ? 23.542 4.308 -5.457 1.00 57.09 650 HIS A O 1
ATOM 5127 N N . LEU A 1 651 ? 23.930 4.771 -3.285 1.00 59.88 651 LEU A N 1
ATOM 5128 C CA . LEU A 1 651 ? 24.435 3.445 -2.923 1.00 59.88 651 LEU A CA 1
ATOM 5129 C C . LEU A 1 651 ? 23.927 3.008 -1.546 1.00 59.88 651 LEU A C 1
ATOM 5131 O O . LEU A 1 651 ? 24.078 3.739 -0.571 1.00 59.88 651 LEU A O 1
ATOM 5135 N N . ILE A 1 652 ? 23.409 1.785 -1.463 1.00 66.12 652 ILE A N 1
ATOM 5136 C CA . ILE A 1 652 ? 23.244 1.048 -0.205 1.00 66.12 652 ILE A CA 1
ATOM 5137 C C . ILE A 1 652 ? 24.345 -0.007 -0.151 1.00 66.12 652 ILE A C 1
ATOM 5139 O O . ILE A 1 652 ? 24.514 -0.753 -1.116 1.00 66.12 652 ILE A O 1
ATOM 5143 N N . ALA A 1 653 ? 25.086 -0.055 0.951 1.00 63.25 653 ALA A N 1
ATOM 5144 C CA . ALA A 1 653 ? 26.140 -1.028 1.206 1.00 63.25 653 ALA A CA 1
ATOM 5145 C C . ALA A 1 653 ? 25.867 -1.773 2.520 1.00 63.25 653 ALA A C 1
ATOM 5147 O O . ALA A 1 653 ? 25.586 -1.152 3.546 1.00 63.25 653 ALA A O 1
ATOM 5148 N N . LEU A 1 654 ? 25.957 -3.099 2.472 1.00 66.69 654 LEU A N 1
ATOM 5149 C CA . LEU A 1 654 ? 25.647 -4.016 3.570 1.00 66.69 654 LEU A CA 1
ATOM 5150 C C . LEU A 1 654 ? 26.817 -4.991 3.769 1.00 66.69 654 LEU A C 1
ATOM 5152 O O . LEU A 1 654 ? 27.394 -5.423 2.768 1.00 66.69 654 LEU A O 1
ATOM 5156 N N . SER A 1 655 ? 27.188 -5.339 5.011 1.00 66.00 655 SER A N 1
ATOM 5157 C CA . SER A 1 655 ? 28.279 -6.299 5.303 1.00 66.00 655 SER A CA 1
ATOM 5158 C C . SER A 1 655 ? 27.935 -7.338 6.386 1.00 66.00 655 SER A C 1
ATOM 5160 O O . SER A 1 655 ? 27.503 -6.977 7.465 1.00 66.00 655 SER A O 1
ATOM 5162 N N . HIS A 1 656 ? 28.122 -8.629 6.106 1.00 66.06 656 HIS A N 1
ATOM 5163 C CA . HIS A 1 656 ? 27.683 -9.728 6.968 1.00 66.06 656 HIS A CA 1
ATOM 5164 C C . HIS A 1 656 ? 28.816 -10.721 7.061 1.00 66.06 656 HIS A C 1
ATOM 5166 O O . HIS A 1 656 ? 29.426 -11.050 6.043 1.00 66.06 656 HIS A O 1
ATOM 5172 N N . ASN A 1 657 ? 29.067 -11.212 8.266 1.00 67.38 657 ASN A N 1
ATOM 5173 C CA . ASN A 1 657 ? 30.055 -12.244 8.516 1.00 67.38 657 ASN A CA 1
ATOM 5174 C C . ASN A 1 657 ? 29.344 -13.469 9.072 1.00 67.38 657 ASN A C 1
ATOM 5176 O O . ASN A 1 657 ? 28.501 -13.351 9.958 1.00 67.38 657 ASN A O 1
ATOM 5180 N N . GLY A 1 658 ? 29.721 -14.637 8.578 1.00 69.12 658 GLY A N 1
ATOM 5181 C CA . GLY A 1 658 ? 29.192 -15.906 9.046 1.00 69.12 658 GLY A CA 1
ATOM 5182 C C . GLY A 1 658 ? 30.267 -16.976 9.052 1.00 69.12 658 GLY A C 1
ATOM 5183 O O . GLY A 1 658 ? 31.390 -16.767 8.580 1.00 69.12 658 GLY A O 1
ATOM 5184 N N . SER A 1 659 ? 29.918 -18.137 9.587 1.00 75.94 659 SER A N 1
ATOM 5185 C CA . SER A 1 659 ? 30.783 -19.308 9.551 1.00 75.94 659 SER A CA 1
ATOM 5186 C C . SER A 1 659 ? 29.978 -20.546 9.193 1.00 75.94 659 SER A C 1
ATOM 5188 O O . SER A 1 659 ? 28.833 -20.713 9.606 1.00 75.94 659 SER A O 1
ATOM 5190 N N . VAL A 1 660 ? 30.584 -21.418 8.395 1.00 75.00 660 VAL A N 1
ATOM 5191 C CA . VAL A 1 660 ? 30.025 -22.722 8.035 1.00 75.00 660 VAL A CA 1
ATOM 5192 C C . VAL A 1 660 ? 31.037 -23.815 8.350 1.00 75.00 660 VAL A C 1
ATOM 5194 O O . VAL A 1 660 ? 32.234 -23.694 8.083 1.00 75.00 660 VAL A O 1
ATOM 5197 N N . GLY A 1 661 ? 30.555 -24.896 8.950 1.00 73.69 661 GLY A N 1
ATOM 5198 C CA . GLY A 1 661 ? 31.304 -26.125 9.166 1.00 73.69 661 GLY A CA 1
ATOM 5199 C C . GLY A 1 661 ? 31.358 -26.966 7.893 1.00 73.69 661 GLY A C 1
ATOM 5200 O O . GLY A 1 661 ? 30.391 -27.036 7.141 1.00 73.69 661 GLY A O 1
ATOM 5201 N N . GLY A 1 662 ? 32.481 -27.641 7.683 1.00 74.56 662 GLY A N 1
ATOM 5202 C CA . GLY A 1 662 ? 32.650 -28.635 6.633 1.00 74.56 662 GLY A CA 1
ATOM 5203 C C . GLY A 1 662 ? 32.448 -30.051 7.162 1.00 74.56 662 GLY A C 1
ATOM 5204 O O . GLY A 1 662 ? 32.127 -30.281 8.325 1.00 74.56 662 GLY A O 1
ATOM 5205 N N . THR A 1 663 ? 32.662 -31.050 6.308 1.00 73.31 663 THR A N 1
ATOM 5206 C CA . THR A 1 663 ? 32.490 -32.470 6.680 1.00 73.31 663 THR A CA 1
ATOM 5207 C C . THR A 1 663 ? 33.369 -32.911 7.863 1.00 73.31 663 THR A C 1
ATOM 5209 O O . THR A 1 663 ? 33.006 -33.853 8.568 1.00 73.31 663 THR A O 1
ATOM 5212 N N . VAL A 1 664 ? 34.528 -32.272 8.073 1.00 61.12 664 VAL A N 1
ATOM 5213 C CA . VAL A 1 664 ? 35.497 -32.643 9.123 1.00 61.12 664 VAL A CA 1
ATOM 5214 C C . VAL A 1 664 ? 35.715 -31.563 10.189 1.00 61.12 664 VAL A C 1
ATOM 5216 O O . VAL A 1 664 ? 36.526 -31.768 11.092 1.00 61.12 664 VAL A O 1
ATOM 5219 N N . THR A 1 665 ? 34.995 -30.440 10.129 1.00 64.69 665 THR A N 1
ATOM 5220 C CA . THR A 1 665 ? 35.048 -29.372 11.141 1.00 64.69 665 THR A CA 1
ATOM 5221 C C . THR A 1 665 ? 33.708 -29.247 11.871 1.00 64.69 665 THR A C 1
ATOM 5223 O O . THR A 1 665 ? 32.655 -29.599 11.350 1.00 64.69 665 THR A O 1
ATOM 5226 N N . SER A 1 666 ? 33.734 -28.804 13.129 1.00 63.09 666 SER A N 1
ATOM 5227 C CA . SER A 1 666 ? 32.517 -28.634 13.930 1.00 63.09 666 SER A CA 1
ATOM 5228 C C . SER A 1 666 ? 31.769 -27.361 13.532 1.00 63.09 666 SER A C 1
ATOM 5230 O O . SER A 1 666 ? 32.375 -26.293 13.521 1.00 63.09 666 SER A O 1
ATOM 5232 N N . GLY A 1 667 ? 30.464 -27.454 13.285 1.00 73.19 667 GLY A N 1
ATOM 5233 C CA . GLY A 1 667 ? 29.605 -26.316 12.946 1.00 73.19 667 GLY A CA 1
ATOM 5234 C C . GLY A 1 667 ? 28.434 -26.745 12.062 1.00 73.19 667 GLY A C 1
ATOM 5235 O O . GLY A 1 667 ? 28.414 -27.873 11.569 1.00 73.19 667 GLY A O 1
ATOM 5236 N N . SER A 1 668 ? 27.452 -25.862 11.877 1.00 78.25 668 SER A N 1
ATOM 5237 C CA . SER A 1 668 ? 26.407 -26.061 10.865 1.00 78.25 668 SER A CA 1
ATOM 5238 C C . SER A 1 668 ? 27.011 -25.905 9.472 1.00 78.25 668 SER A C 1
ATOM 5240 O O . SER A 1 668 ? 27.823 -25.009 9.270 1.00 78.25 668 SER A O 1
ATOM 5242 N N . ARG A 1 669 ? 26.615 -26.745 8.510 1.00 80.38 669 ARG A N 1
ATOM 5243 C CA . ARG A 1 669 ? 27.027 -26.580 7.101 1.00 80.38 669 ARG A CA 1
ATOM 5244 C C . ARG A 1 669 ? 26.297 -25.441 6.401 1.00 80.38 669 ARG A C 1
ATOM 5246 O O 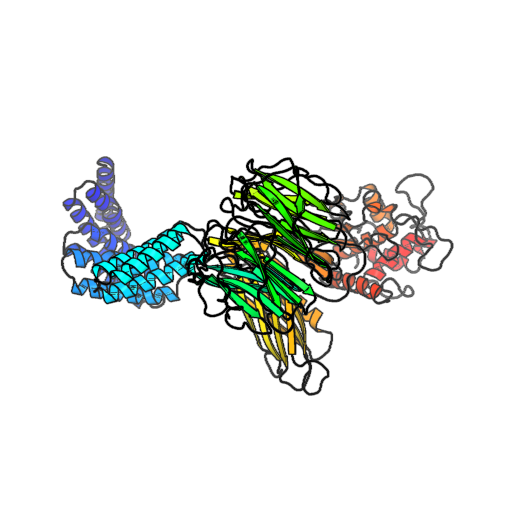. ARG A 1 669 ? 26.719 -25.031 5.327 1.00 80.38 669 ARG A O 1
ATOM 5253 N N . ASP A 1 670 ? 25.222 -24.975 7.021 1.00 77.00 670 ASP A N 1
ATOM 5254 C CA . ASP A 1 670 ? 24.345 -23.921 6.550 1.00 77.00 670 ASP A CA 1
ATOM 5255 C C . ASP A 1 670 ? 24.426 -22.733 7.509 1.00 77.00 670 ASP A C 1
ATOM 5257 O O . ASP A 1 670 ? 24.378 -22.912 8.732 1.00 77.00 670 ASP A O 1
ATOM 5261 N N . HIS A 1 671 ? 24.528 -21.531 6.954 1.00 73.94 671 HIS A N 1
ATOM 5262 C CA . HIS A 1 671 ? 24.448 -20.271 7.682 1.00 73.94 671 HIS A CA 1
ATOM 5263 C C . HIS A 1 671 ? 23.436 -19.369 6.983 1.00 73.94 671 HIS A C 1
ATOM 5265 O O . HIS A 1 671 ? 23.725 -18.770 5.945 1.00 73.94 671 HIS A O 1
ATOM 5271 N N . ASP A 1 672 ? 22.241 -19.305 7.557 1.00 66.88 672 ASP A N 1
ATOM 5272 C CA . ASP A 1 672 ? 21.183 -18.391 7.147 1.00 66.88 672 ASP A CA 1
ATOM 5273 C C . ASP A 1 672 ? 21.261 -17.108 7.968 1.00 66.88 672 ASP A C 1
ATOM 5275 O O . ASP A 1 672 ? 21.476 -17.148 9.182 1.00 66.88 672 ASP A O 1
ATOM 5279 N N . TRP A 1 673 ? 21.042 -15.968 7.320 1.00 66.88 673 TRP A N 1
ATOM 5280 C CA . TRP A 1 673 ? 20.883 -14.700 8.017 1.00 66.88 673 TRP A CA 1
ATOM 5281 C C . TRP A 1 673 ? 19.703 -13.911 7.475 1.00 66.88 673 TRP A C 1
ATOM 5283 O O . TRP A 1 673 ? 19.359 -13.970 6.292 1.00 66.88 673 TRP A O 1
ATOM 5293 N N . GLU A 1 674 ? 19.095 -13.147 8.372 1.00 56.69 674 GLU A N 1
ATOM 5294 C CA . GLU A 1 674 ? 18.041 -12.198 8.070 1.00 56.69 674 GLU A CA 1
ATOM 5295 C C . GLU A 1 674 ? 18.182 -11.002 9.010 1.00 56.69 674 GLU A C 1
ATOM 5297 O O . GLU A 1 674 ? 18.063 -11.115 10.228 1.00 56.69 674 GLU A O 1
ATOM 5302 N N . GLU A 1 675 ? 18.449 -9.848 8.418 1.00 58.00 675 GLU A N 1
ATOM 5303 C CA . GLU A 1 675 ? 18.603 -8.565 9.075 1.00 58.00 675 GLU A CA 1
ATOM 5304 C C . GLU A 1 675 ? 17.529 -7.623 8.536 1.00 58.00 675 GLU A C 1
ATOM 5306 O O . GLU A 1 675 ? 17.415 -7.388 7.331 1.00 58.00 675 GLU A O 1
ATOM 5311 N N . ILE A 1 676 ? 16.713 -7.069 9.429 1.00 52.31 676 ILE A N 1
ATOM 5312 C CA . ILE A 1 676 ? 15.694 -6.094 9.054 1.00 52.31 676 ILE A CA 1
ATOM 5313 C C . ILE A 1 676 ? 16.017 -4.753 9.671 1.00 52.31 676 ILE A C 1
ATOM 5315 O O . ILE A 1 676 ? 16.008 -4.562 10.886 1.00 52.31 676 ILE A O 1
ATOM 5319 N N . HIS A 1 677 ? 16.238 -3.795 8.788 1.00 56.47 677 HIS A N 1
ATOM 5320 C CA . HIS A 1 677 ? 16.554 -2.429 9.125 1.00 56.47 677 HIS A CA 1
ATOM 5321 C C . HIS A 1 677 ? 15.285 -1.591 9.019 1.00 56.47 677 HIS A C 1
ATOM 5323 O O . HIS A 1 677 ? 14.588 -1.661 7.998 1.00 56.47 677 HIS A O 1
ATOM 5329 N N . PRO A 1 678 ? 14.959 -0.815 10.066 1.00 51.12 678 PRO A N 1
ATOM 5330 C CA . PRO A 1 678 ? 13.753 -0.002 10.099 1.00 51.12 678 PRO A CA 1
ATOM 5331 C C . PRO A 1 678 ? 13.751 1.035 8.969 1.00 51.12 678 PRO A C 1
ATOM 5333 O O . PRO A 1 678 ? 14.739 1.221 8.259 1.00 51.12 678 PRO A O 1
ATOM 5336 N N . ARG A 1 679 ? 12.608 1.712 8.801 1.00 56.28 679 ARG A N 1
ATOM 5337 C CA . ARG A 1 679 ? 12.436 2.766 7.799 1.00 56.28 679 ARG A CA 1
ATOM 5338 C C . ARG A 1 679 ? 13.620 3.730 7.819 1.00 56.28 679 ARG A C 1
ATOM 5340 O O . ARG A 1 679 ? 13.918 4.334 8.844 1.00 56.28 679 ARG A O 1
ATOM 5347 N N . ASN A 1 680 ? 14.212 3.915 6.651 1.00 58.44 680 ASN A N 1
ATOM 5348 C CA . ASN A 1 680 ? 15.260 4.882 6.416 1.00 58.44 680 ASN A CA 1
ATOM 5349 C C . ASN A 1 680 ? 14.715 6.014 5.538 1.00 58.44 680 ASN A C 1
ATOM 5351 O O . ASN A 1 680 ? 14.376 5.800 4.373 1.00 58.44 680 ASN A O 1
ATOM 5355 N N . ASP A 1 681 ? 14.626 7.223 6.094 1.00 55.66 681 ASP A N 1
ATOM 5356 C CA . ASP A 1 681 ? 14.053 8.378 5.394 1.00 55.66 681 ASP A CA 1
ATOM 5357 C C . ASP A 1 681 ? 14.865 8.822 4.172 1.00 55.66 681 ASP A C 1
ATOM 5359 O O . ASP A 1 681 ? 14.279 9.328 3.217 1.00 55.66 681 ASP A O 1
ATOM 5363 N N . LEU A 1 682 ? 16.178 8.568 4.152 1.00 53.53 682 LEU A N 1
ATOM 5364 C CA . LEU A 1 682 ? 17.039 8.840 2.995 1.00 53.53 682 LEU A CA 1
ATOM 5365 C C . LEU A 1 682 ? 16.801 7.824 1.873 1.00 53.53 682 LEU A C 1
ATOM 5367 O O . LEU A 1 682 ? 16.736 8.168 0.695 1.00 53.53 682 LEU A O 1
ATOM 5371 N N . VAL A 1 683 ? 16.633 6.551 2.226 1.00 59.50 683 VAL A N 1
ATOM 5372 C CA . VAL A 1 683 ? 16.264 5.511 1.255 1.00 59.50 683 VAL A CA 1
ATOM 5373 C C . VAL A 1 683 ? 14.879 5.807 0.694 1.00 59.50 683 VAL A C 1
ATOM 5375 O O . VAL A 1 683 ? 14.682 5.716 -0.514 1.00 59.50 683 VAL A O 1
ATOM 5378 N N . LEU A 1 684 ? 13.941 6.232 1.544 1.00 56.47 684 LEU A N 1
ATOM 5379 C CA . LEU A 1 684 ? 12.598 6.622 1.132 1.00 56.47 684 LEU A CA 1
ATOM 5380 C C . LEU A 1 684 ? 12.607 7.856 0.214 1.00 56.47 684 LEU A C 1
ATOM 5382 O O . LEU A 1 684 ? 11.937 7.841 -0.819 1.00 56.47 684 LEU A O 1
ATOM 5386 N N . SER A 1 685 ? 13.383 8.900 0.534 1.00 54.59 685 SER A N 1
ATOM 5387 C CA . SER A 1 685 ? 13.484 10.113 -0.295 1.00 54.59 685 SER A CA 1
ATOM 5388 C C . SER A 1 685 ? 14.096 9.849 -1.671 1.00 54.59 685 SER A C 1
ATOM 5390 O O . SER A 1 685 ? 13.849 10.607 -2.610 1.00 54.59 685 SER A O 1
ATOM 5392 N N . HIS A 1 686 ? 14.852 8.758 -1.810 1.00 57.84 686 HIS A N 1
ATOM 5393 C CA . HIS A 1 686 ? 15.524 8.355 -3.046 1.00 57.84 686 HIS A CA 1
ATOM 5394 C C . HIS A 1 686 ? 15.030 7.015 -3.608 1.00 57.84 686 HIS A C 1
ATOM 5396 O O . HIS A 1 686 ? 15.645 6.458 -4.517 1.00 57.84 686 HIS A O 1
ATOM 5402 N N . LEU A 1 687 ? 13.892 6.509 -3.131 1.00 60.66 687 LEU A N 1
ATOM 5403 C CA . LEU A 1 687 ? 13.381 5.182 -3.479 1.00 60.66 687 LEU A CA 1
ATOM 5404 C C . LEU A 1 687 ? 13.163 5.005 -4.990 1.00 60.66 687 LEU A C 1
ATOM 5406 O O . LEU A 1 687 ? 13.460 3.949 -5.548 1.00 60.66 687 LEU A O 1
ATOM 5410 N N . ALA A 1 688 ? 12.702 6.059 -5.669 1.00 55.97 688 ALA A N 1
ATOM 5411 C CA . ALA A 1 688 ? 12.515 6.061 -7.120 1.00 55.97 688 ALA A CA 1
ATOM 5412 C C . ALA A 1 688 ? 13.825 5.795 -7.886 1.00 55.97 688 ALA A C 1
ATOM 5414 O O . ALA A 1 688 ? 13.801 5.150 -8.933 1.00 55.97 688 ALA A O 1
ATOM 5415 N N . ASN A 1 689 ? 14.972 6.224 -7.346 1.00 60.88 689 ASN A N 1
ATOM 5416 C CA . ASN A 1 689 ? 16.278 5.954 -7.945 1.00 60.88 689 ASN A CA 1
ATOM 5417 C C . ASN A 1 689 ? 16.615 4.465 -7.826 1.00 60.88 689 ASN A C 1
ATOM 5419 O O . ASN A 1 689 ? 17.128 3.870 -8.773 1.00 60.88 689 ASN A O 1
ATOM 5423 N N . PHE A 1 690 ? 16.278 3.829 -6.702 1.00 59.62 690 PHE A N 1
ATOM 5424 C CA . PHE A 1 690 ? 16.563 2.413 -6.487 1.00 59.62 690 PHE A CA 1
ATOM 5425 C C . PHE A 1 690 ? 15.726 1.471 -7.362 1.00 59.62 690 PHE A C 1
ATOM 5427 O O . PHE A 1 690 ? 16.139 0.337 -7.582 1.00 59.62 690 PHE A O 1
ATOM 5434 N N . ALA A 1 691 ? 14.615 1.925 -7.952 1.00 60.91 691 ALA A N 1
ATOM 5435 C CA . ALA A 1 691 ? 13.806 1.105 -8.862 1.00 60.91 691 ALA A CA 1
ATOM 5436 C C . ALA A 1 691 ? 14.569 0.633 -10.118 1.00 60.91 691 ALA A C 1
ATOM 5438 O O . ALA A 1 691 ? 14.199 -0.369 -10.728 1.00 60.91 691 ALA A O 1
ATOM 5439 N N . THR A 1 692 ? 15.636 1.339 -10.503 1.00 61.34 692 THR A N 1
ATOM 5440 C CA . THR A 1 692 ? 16.543 0.960 -11.600 1.00 61.34 692 THR A CA 1
ATOM 5441 C C . THR A 1 692 ? 17.940 0.587 -11.105 1.00 61.34 692 THR A C 1
ATOM 5443 O O . THR A 1 692 ? 18.885 0.585 -11.895 1.00 61.34 692 THR A O 1
ATOM 5446 N N . ALA A 1 693 ? 18.099 0.332 -9.803 1.00 64.19 693 ALA A N 1
ATOM 5447 C CA . ALA A 1 693 ? 19.394 0.005 -9.233 1.00 64.19 693 ALA A CA 1
ATOM 5448 C C . ALA A 1 693 ? 19.924 -1.334 -9.749 1.00 64.19 693 ALA A C 1
ATOM 5450 O O . ALA A 1 693 ? 19.177 -2.256 -10.072 1.00 64.19 693 ALA A O 1
ATOM 5451 N N . GLN A 1 694 ? 21.244 -1.441 -9.779 1.00 72.38 694 GLN A N 1
ATOM 5452 C CA . GLN A 1 694 ? 21.948 -2.693 -9.984 1.00 72.38 694 GLN A CA 1
ATOM 5453 C C . GLN A 1 694 ? 22.483 -3.189 -8.651 1.00 72.38 694 GLN A C 1
ATOM 5455 O O . GLN A 1 694 ? 23.013 -2.413 -7.855 1.00 72.38 694 GLN A O 1
ATOM 5460 N N . ALA A 1 695 ? 22.354 -4.492 -8.433 1.00 74.12 695 ALA A N 1
ATOM 5461 C CA . ALA A 1 695 ? 22.951 -5.147 -7.290 1.00 74.12 695 ALA A CA 1
ATOM 5462 C C . ALA A 1 695 ? 24.317 -5.717 -7.655 1.00 74.12 695 ALA A C 1
ATOM 5464 O O . ALA A 1 695 ? 24.467 -6.310 -8.722 1.00 74.12 695 ALA A O 1
ATOM 5465 N N . SER A 1 696 ? 25.285 -5.596 -6.760 1.00 69.62 696 SER A N 1
ATOM 5466 C CA . SER A 1 696 ? 26.555 -6.313 -6.844 1.00 69.62 696 SER A CA 1
ATOM 5467 C C . SER A 1 696 ? 26.921 -6.872 -5.479 1.00 69.62 696 SER A C 1
ATOM 5469 O O . SER A 1 696 ? 26.405 -6.437 -4.453 1.00 69.62 696 SER A O 1
ATOM 5471 N N . MET A 1 697 ? 27.795 -7.870 -5.463 1.00 72.88 697 MET A N 1
ATOM 5472 C CA . MET A 1 697 ? 28.217 -8.517 -4.232 1.00 72.88 697 MET A CA 1
ATOM 5473 C C . MET A 1 697 ? 29.682 -8.914 -4.335 1.00 72.88 697 MET A C 1
ATOM 5475 O O . MET A 1 697 ? 30.141 -9.331 -5.396 1.00 72.88 697 MET A O 1
ATOM 5479 N N . ASN A 1 698 ? 30.402 -8.789 -3.228 1.00 66.06 698 ASN A N 1
ATOM 5480 C CA . ASN A 1 698 ? 31.744 -9.322 -3.064 1.00 66.06 698 ASN A CA 1
ATOM 5481 C C . ASN A 1 698 ? 31.782 -10.232 -1.837 1.00 66.06 698 ASN A C 1
ATOM 5483 O O . ASN A 1 698 ? 31.121 -9.958 -0.839 1.00 66.06 698 ASN A O 1
ATOM 5487 N N . MET A 1 699 ? 32.592 -11.284 -1.899 1.00 70.75 699 MET A N 1
ATOM 5488 C CA . MET A 1 699 ? 32.786 -12.210 -0.789 1.00 70.75 699 MET A CA 1
ATOM 5489 C C . MET A 1 699 ? 34.275 -12.414 -0.516 1.00 70.75 699 MET A C 1
ATOM 5491 O O . MET A 1 699 ? 35.086 -12.473 -1.442 1.00 70.75 699 MET A O 1
ATOM 5495 N N . GLN A 1 700 ? 34.623 -12.568 0.756 1.00 66.81 700 GLN A N 1
ATOM 5496 C CA . GLN A 1 700 ? 35.891 -13.139 1.198 1.00 66.81 700 GLN A CA 1
ATOM 5497 C C . GLN A 1 700 ? 35.636 -14.304 2.141 1.00 66.81 700 GLN A C 1
ATOM 5499 O O . GLN A 1 700 ? 34.609 -14.353 2.809 1.00 66.81 700 GLN A O 1
ATOM 5504 N N . TYR A 1 701 ? 36.577 -15.237 2.200 1.00 66.06 701 TYR A N 1
ATOM 5505 C CA . TYR A 1 701 ? 36.514 -16.355 3.125 1.00 66.06 701 TYR A CA 1
ATOM 5506 C C . TYR A 1 701 ? 37.918 -16.777 3.551 1.00 66.06 701 TYR A C 1
ATOM 5508 O O . TYR A 1 701 ? 38.881 -16.641 2.790 1.00 66.06 701 TYR A O 1
ATOM 5516 N N . THR A 1 702 ? 38.038 -17.289 4.772 1.00 62.12 702 THR A N 1
ATOM 5517 C CA . THR A 1 702 ? 39.288 -17.808 5.333 1.00 62.12 702 THR A CA 1
ATOM 5518 C C . THR A 1 702 ? 39.046 -19.124 6.057 1.00 62.12 702 THR A C 1
ATOM 5520 O O . THR A 1 702 ? 38.010 -19.317 6.684 1.00 62.12 702 THR A O 1
ATOM 5523 N N . SER A 1 703 ? 40.040 -20.011 6.042 1.00 52.09 703 SER A N 1
ATOM 5524 C CA . SER A 1 703 ? 40.035 -21.262 6.815 1.00 52.09 703 SER A CA 1
ATOM 5525 C C . SER A 1 703 ? 40.412 -21.076 8.299 1.00 52.09 703 SER A C 1
ATOM 5527 O O . SER A 1 703 ? 40.614 -22.061 9.006 1.00 52.09 703 SER A O 1
ATOM 5529 N N . HIS A 1 704 ? 40.582 -19.834 8.776 1.00 44.66 704 HIS A N 1
ATOM 5530 C CA . HIS A 1 704 ? 40.958 -19.500 10.155 1.00 44.66 704 HIS A CA 1
ATOM 5531 C C . HIS A 1 704 ? 39.869 -18.653 10.824 1.00 44.66 704 HIS A C 1
ATOM 5533 O O . HIS A 1 704 ? 39.463 -17.638 10.263 1.00 44.66 704 HIS A O 1
ATOM 5539 N N . ILE A 1 705 ? 39.439 -19.080 12.019 1.00 39.88 705 ILE A N 1
ATOM 5540 C CA . ILE A 1 705 ? 38.216 -18.625 12.704 1.00 39.88 705 ILE A CA 1
ATOM 5541 C C . ILE A 1 705 ? 38.384 -17.221 13.344 1.00 39.88 705 ILE A C 1
ATOM 5543 O O . ILE A 1 705 ? 38.400 -17.085 14.561 1.00 39.88 705 ILE A O 1
ATOM 5547 N N . GLY A 1 706 ? 38.638 -16.158 12.571 1.00 38.22 706 GLY A N 1
ATOM 5548 C CA . GLY A 1 706 ? 38.733 -14.807 13.161 1.00 38.22 706 GLY A CA 1
ATOM 5549 C C . GLY A 1 706 ? 39.399 -13.686 12.358 1.00 38.22 706 GLY A C 1
ATOM 5550 O O . GLY A 1 706 ? 39.526 -12.585 12.885 1.00 38.22 706 GLY A O 1
ATOM 5551 N N . GLN A 1 707 ? 39.840 -13.916 11.114 1.00 41.00 707 GLN A N 1
ATOM 5552 C CA . GLN A 1 707 ? 40.529 -12.893 10.294 1.00 41.00 707 GLN A CA 1
ATOM 5553 C C . GLN A 1 707 ? 39.627 -12.160 9.281 1.00 41.00 707 GLN A C 1
ATOM 5555 O O . GLN A 1 707 ? 40.066 -11.223 8.616 1.00 41.00 707 GLN A O 1
ATOM 5560 N N . THR A 1 708 ? 38.365 -12.559 9.139 1.00 43.94 708 THR A N 1
ATOM 5561 C CA . THR A 1 708 ? 37.449 -12.057 8.097 1.00 43.94 708 THR A CA 1
ATOM 5562 C C . THR A 1 708 ? 36.993 -10.610 8.300 1.00 43.94 708 THR A C 1
ATOM 5564 O O . THR A 1 708 ? 36.708 -9.927 7.315 1.00 43.94 708 THR A O 1
ATOM 5567 N N . LEU A 1 709 ? 36.996 -10.093 9.535 1.00 40.88 709 LEU A N 1
ATOM 5568 C CA . LEU A 1 709 ? 36.528 -8.732 9.837 1.00 40.88 709 LEU A CA 1
ATOM 5569 C C . LEU A 1 709 ? 37.391 -7.643 9.167 1.00 40.88 709 LEU A C 1
ATOM 5571 O O . LEU A 1 709 ? 36.858 -6.718 8.551 1.00 40.88 709 LEU A O 1
ATOM 5575 N N . GLU A 1 710 ? 38.722 -7.784 9.221 1.00 41.12 710 GLU A N 1
ATOM 5576 C CA . GLU A 1 710 ? 39.683 -6.866 8.581 1.00 41.12 710 GLU A CA 1
ATOM 5577 C C . GLU A 1 710 ? 39.532 -6.880 7.047 1.00 41.12 710 GLU A C 1
ATOM 5579 O O . GLU A 1 710 ? 39.634 -5.849 6.378 1.00 41.12 710 GLU A O 1
ATOM 5584 N N . GLY A 1 711 ? 39.219 -8.052 6.488 1.00 43.75 711 GLY A N 1
ATOM 5585 C CA . GLY A 1 711 ? 39.091 -8.282 5.054 1.00 43.75 711 GLY A CA 1
ATOM 5586 C C . GLY A 1 711 ? 37.848 -7.655 4.417 1.00 43.75 711 GLY A C 1
ATOM 5587 O O . GLY A 1 711 ? 37.955 -7.025 3.361 1.00 43.75 711 GLY A O 1
ATOM 5588 N N . VAL A 1 712 ? 36.684 -7.765 5.063 1.00 41.88 712 VAL A N 1
ATOM 5589 C CA . VAL A 1 712 ? 35.374 -7.342 4.520 1.00 41.88 712 VAL A CA 1
ATOM 5590 C C . VAL A 1 712 ? 35.202 -5.825 4.557 1.00 41.88 712 VAL A C 1
ATOM 5592 O O . VAL A 1 712 ? 34.784 -5.222 3.564 1.00 41.88 712 VAL A O 1
ATOM 5595 N N . VAL A 1 713 ? 35.618 -5.182 5.653 1.00 43.72 713 VAL A N 1
ATOM 5596 C CA . VAL A 1 713 ? 35.627 -3.714 5.773 1.00 43.72 713 VAL A CA 1
ATOM 5597 C C . VAL A 1 713 ? 36.646 -3.106 4.800 1.00 43.72 713 VAL A C 1
ATOM 5599 O O . VAL A 1 713 ? 36.336 -2.154 4.080 1.00 43.72 713 VAL A O 1
ATOM 5602 N N . SER A 1 714 ? 37.839 -3.709 4.685 1.00 41.69 714 SER A N 1
ATOM 5603 C CA . SER A 1 714 ? 38.852 -3.315 3.693 1.00 41.69 714 SER A CA 1
ATOM 5604 C C . SER A 1 714 ? 38.356 -3.486 2.254 1.00 41.69 714 SER A C 1
ATOM 5606 O O . SER A 1 714 ? 38.649 -2.647 1.405 1.00 41.69 714 SER A O 1
ATOM 5608 N N . LEU A 1 715 ? 37.586 -4.537 1.959 1.00 41.62 715 LEU A N 1
ATOM 5609 C CA . LEU A 1 715 ? 37.009 -4.803 0.638 1.00 41.62 715 LEU A CA 1
ATOM 5610 C C . LEU A 1 715 ? 35.967 -3.751 0.242 1.00 41.62 715 LEU A C 1
ATOM 5612 O O . LEU A 1 715 ? 36.024 -3.244 -0.881 1.00 41.62 715 LEU A O 1
ATOM 5616 N N . ALA A 1 716 ? 35.073 -3.384 1.166 1.00 42.91 716 ALA A N 1
ATOM 5617 C CA . ALA A 1 716 ? 34.079 -2.336 0.949 1.00 42.91 716 ALA A CA 1
ATOM 5618 C C . ALA A 1 716 ? 34.730 -0.965 0.696 1.00 42.91 716 ALA A C 1
ATOM 5620 O O . ALA A 1 716 ? 34.351 -0.263 -0.244 1.00 42.91 716 ALA A O 1
ATOM 5621 N N . LEU A 1 717 ? 35.779 -0.627 1.451 1.00 42.50 717 LEU A N 1
ATOM 5622 C CA . LEU A 1 717 ? 36.555 0.607 1.276 1.00 42.50 717 LEU A CA 1
ATOM 5623 C C . LEU A 1 717 ? 37.408 0.610 -0.006 1.00 42.50 717 LEU A C 1
ATOM 5625 O O . LEU A 1 717 ? 37.429 1.602 -0.737 1.00 42.50 717 LEU A O 1
ATOM 5629 N N . LYS A 1 718 ? 38.098 -0.495 -0.324 1.00 39.66 718 LYS A N 1
ATOM 5630 C CA . LYS A 1 718 ? 38.955 -0.616 -1.520 1.00 39.66 718 LYS A CA 1
ATOM 5631 C C . LYS A 1 718 ? 38.170 -0.478 -2.817 1.00 39.66 718 LYS A C 1
ATOM 5633 O O . LYS A 1 718 ? 38.694 0.105 -3.758 1.00 39.66 718 LYS A O 1
ATOM 5638 N N . TRP A 1 719 ? 36.936 -0.972 -2.886 1.00 38.47 719 TRP A N 1
ATOM 5639 C CA . TRP A 1 719 ? 36.094 -0.804 -4.076 1.00 38.47 719 TRP A CA 1
ATOM 5640 C C . TRP A 1 719 ? 35.441 0.575 -4.161 1.00 38.47 719 TRP A C 1
ATOM 5642 O O . TRP A 1 719 ? 35.323 1.105 -5.264 1.00 38.47 719 TRP A O 1
ATOM 5652 N N . PHE A 1 720 ? 35.100 1.193 -3.027 1.00 39.81 720 PHE A N 1
ATOM 5653 C CA . PHE A 1 720 ? 34.636 2.583 -2.993 1.00 39.81 720 PHE A CA 1
ATOM 5654 C C . PHE A 1 720 ? 35.700 3.555 -3.536 1.00 39.81 720 PHE A C 1
ATOM 5656 O O . PHE A 1 720 ? 35.382 4.460 -4.303 1.00 39.81 720 PHE A O 1
ATOM 5663 N N . ILE A 1 721 ? 36.974 3.326 -3.197 1.00 37.19 721 ILE A N 1
ATOM 5664 C CA . ILE A 1 721 ? 38.102 4.188 -3.594 1.00 37.19 721 ILE A CA 1
ATOM 5665 C C . ILE A 1 721 ? 38.745 3.737 -4.926 1.00 37.19 721 ILE A C 1
ATOM 5667 O O . ILE A 1 721 ? 39.248 4.562 -5.686 1.00 37.19 721 ILE A O 1
ATOM 5671 N N . GLY A 1 722 ? 38.728 2.438 -5.241 1.00 31.09 722 GLY A N 1
ATOM 5672 C CA . GLY A 1 722 ? 39.432 1.836 -6.385 1.00 31.09 722 GLY A CA 1
ATOM 5673 C C . GLY A 1 722 ? 38.561 1.461 -7.590 1.00 31.09 722 GLY A C 1
ATOM 5674 O O . GLY A 1 722 ? 39.095 1.216 -8.670 1.00 31.09 722 GLY A O 1
ATOM 5675 N N . GLY A 1 723 ? 37.233 1.452 -7.459 1.00 34.78 723 GLY A N 1
ATOM 5676 C CA . GLY A 1 723 ? 36.281 1.089 -8.515 1.00 34.78 723 GLY A CA 1
ATOM 5677 C C . GLY A 1 723 ? 35.965 2.226 -9.488 1.00 34.78 723 GLY A C 1
ATOM 5678 O O . GLY A 1 723 ? 34.801 2.492 -9.775 1.00 34.78 723 GLY A O 1
ATOM 5679 N N . SER A 1 724 ? 36.980 2.920 -10.002 1.00 31.48 724 SER A N 1
ATOM 5680 C CA . SER A 1 724 ? 36.812 3.912 -11.070 1.00 31.48 724 SER A CA 1
ATOM 5681 C C . SER A 1 724 ? 36.774 3.237 -12.445 1.00 31.48 724 SER A C 1
ATOM 5683 O O . SER A 1 724 ? 37.654 3.407 -13.282 1.00 31.48 724 SER A O 1
ATOM 5685 N N . VAL A 1 725 ? 35.685 2.515 -12.715 1.00 32.44 725 VAL A N 1
ATOM 5686 C CA . VAL A 1 725 ? 35.150 2.425 -14.079 1.00 32.44 725 VAL A CA 1
ATOM 5687 C C . VAL A 1 725 ? 33.920 3.335 -14.116 1.00 32.44 725 VAL A C 1
ATOM 5689 O O . VAL A 1 725 ? 32.819 2.932 -13.770 1.00 32.44 725 VAL A O 1
ATOM 5692 N N . ALA A 1 726 ? 34.173 4.595 -14.490 1.00 30.59 726 ALA A N 1
ATOM 5693 C CA . ALA A 1 726 ? 33.222 5.665 -14.816 1.00 30.59 726 ALA A CA 1
ATOM 5694 C C . ALA A 1 726 ? 32.255 6.153 -13.704 1.00 30.59 726 ALA A C 1
ATOM 5696 O O . ALA A 1 726 ? 31.124 5.694 -13.588 1.00 30.59 726 ALA A O 1
ATOM 5697 N N . GLY A 1 727 ? 32.664 7.204 -12.978 1.00 32.75 727 GLY A N 1
ATOM 5698 C CA . GLY A 1 727 ? 31.755 8.125 -12.275 1.00 32.75 727 GLY A CA 1
ATOM 5699 C C . GLY A 1 727 ? 32.112 8.355 -10.807 1.00 32.75 727 GLY A C 1
ATOM 5700 O O . GLY A 1 727 ? 31.941 7.465 -9.980 1.00 32.75 727 GLY A O 1
ATOM 5701 N N . SER A 1 728 ? 32.583 9.561 -10.481 1.00 35.41 728 SER A N 1
ATOM 5702 C CA . SER A 1 728 ? 32.671 10.069 -9.108 1.00 35.41 728 SER A CA 1
ATOM 5703 C C . SER A 1 728 ? 31.297 9.991 -8.436 1.00 35.41 728 SER A C 1
ATOM 5705 O O . SER A 1 728 ? 30.341 10.563 -8.957 1.00 35.41 728 SER A O 1
ATOM 5707 N N . VAL A 1 729 ? 31.183 9.301 -7.300 1.00 34.34 729 VAL A N 1
ATOM 5708 C CA . VAL A 1 729 ? 29.966 9.341 -6.479 1.00 34.34 729 VAL A CA 1
ATOM 5709 C C . VAL A 1 729 ? 29.928 10.707 -5.793 1.00 34.34 729 VAL A C 1
ATOM 5711 O O . VAL A 1 729 ? 30.717 10.971 -4.895 1.00 34.34 729 VAL A O 1
ATOM 5714 N N . THR A 1 730 ? 29.056 11.597 -6.260 1.00 35.03 730 THR A N 1
ATOM 5715 C CA . THR A 1 730 ? 28.764 12.900 -5.631 1.00 35.03 730 THR A CA 1
ATOM 5716 C C . THR A 1 730 ? 27.491 12.864 -4.774 1.00 35.03 730 THR A C 1
ATOM 5718 O O . THR A 1 730 ? 27.034 13.915 -4.339 1.00 35.03 730 THR A O 1
ATOM 5721 N N . GLY A 1 731 ? 26.898 11.680 -4.571 1.00 38.97 731 GLY A N 1
ATOM 5722 C CA . GLY A 1 731 ? 25.577 11.487 -3.963 1.00 38.97 731 GLY A CA 1
ATOM 5723 C C . GLY A 1 731 ? 25.579 10.668 -2.666 1.00 38.97 731 GLY A C 1
ATOM 5724 O O . GLY A 1 731 ? 26.620 10.426 -2.056 1.00 38.97 731 GLY A O 1
ATOM 5725 N N . VAL A 1 732 ? 24.375 10.290 -2.224 1.00 41.00 732 VAL A N 1
ATOM 5726 C CA . VAL A 1 732 ? 24.071 9.702 -0.907 1.00 41.00 732 VAL A CA 1
ATOM 5727 C C . VAL A 1 732 ? 24.521 8.236 -0.815 1.00 41.00 732 VAL A C 1
ATOM 5729 O O . VAL A 1 732 ? 24.074 7.386 -1.587 1.00 41.00 732 VAL A O 1
ATOM 5732 N N . VAL A 1 733 ? 25.362 7.923 0.177 1.00 44.19 733 VAL A N 1
ATOM 5733 C CA . VAL A 1 733 ? 25.821 6.558 0.489 1.00 44.19 733 VAL A CA 1
ATOM 5734 C C . VAL A 1 733 ? 25.299 6.145 1.864 1.00 44.19 733 VAL A C 1
ATOM 5736 O O . VAL A 1 733 ? 25.464 6.885 2.830 1.00 44.19 733 VAL A O 1
ATOM 5739 N N . VAL A 1 734 ? 24.681 4.967 1.956 1.00 42.50 734 VAL A N 1
ATOM 5740 C CA . VAL A 1 734 ? 24.068 4.434 3.182 1.00 42.50 734 VAL A CA 1
ATOM 5741 C C . VAL A 1 734 ? 24.726 3.099 3.550 1.00 42.50 734 VAL A C 1
ATOM 5743 O O . VAL A 1 734 ? 24.710 2.172 2.741 1.00 42.50 734 VAL A O 1
ATOM 5746 N N . PHE A 1 735 ? 25.284 2.999 4.761 1.00 47.41 735 PHE A N 1
ATOM 5747 C CA . PHE A 1 735 ? 25.863 1.768 5.321 1.00 47.41 735 PHE A CA 1
ATOM 5748 C C . PHE A 1 735 ? 24.948 1.166 6.380 1.00 47.41 735 PHE A C 1
ATOM 5750 O O . PHE A 1 735 ? 24.402 1.894 7.208 1.00 47.41 735 PHE A O 1
ATOM 5757 N N . ILE A 1 736 ? 24.777 -0.153 6.343 1.00 46.38 736 ILE A N 1
ATOM 5758 C CA . ILE A 1 736 ? 23.833 -0.875 7.193 1.00 46.38 736 ILE A CA 1
ATOM 5759 C C . ILE A 1 736 ? 24.420 -2.264 7.555 1.00 46.38 736 ILE A C 1
ATOM 5761 O O . ILE A 1 736 ? 24.931 -2.944 6.672 1.00 46.38 736 ILE A O 1
ATOM 5765 N N . GLY A 1 737 ? 24.346 -2.679 8.831 1.00 40.34 737 GLY A N 1
ATOM 5766 C CA . GLY A 1 737 ? 24.722 -4.028 9.310 1.00 40.34 737 GLY A CA 1
ATOM 5767 C C . GLY A 1 737 ? 26.228 -4.254 9.547 1.00 40.34 737 GLY A C 1
ATOM 5768 O O . GLY A 1 737 ? 26.957 -4.599 8.627 1.00 40.34 737 GLY A O 1
ATOM 5769 N N . VAL A 1 738 ? 26.713 -4.072 10.784 1.00 38.97 738 VAL A N 1
ATOM 5770 C CA . VAL A 1 738 ? 28.026 -4.571 11.259 1.00 38.97 738 VAL A CA 1
ATOM 5771 C C . VAL A 1 738 ? 27.842 -5.035 12.710 1.00 38.97 738 VAL A C 1
ATOM 5773 O O . VAL A 1 738 ? 27.557 -4.212 13.577 1.00 38.97 738 VAL A O 1
ATOM 5776 N N . GLU A 1 739 ? 27.982 -6.331 12.996 1.00 32.69 739 GLU A N 1
ATOM 5777 C CA . GLU A 1 739 ? 27.796 -6.904 14.344 1.00 32.69 739 GLU A CA 1
ATOM 5778 C C . GLU A 1 739 ? 29.120 -7.397 14.956 1.00 32.69 739 GLU A C 1
ATOM 5780 O O . GLU A 1 739 ? 29.878 -8.020 14.221 1.00 32.69 739 GLU A O 1
ATOM 5785 N N . ILE A 1 740 ? 29.366 -7.155 16.268 1.00 32.50 740 ILE A N 1
ATOM 5786 C CA . ILE A 1 740 ? 29.604 -8.167 17.345 1.00 32.50 740 ILE A CA 1
ATOM 5787 C C . ILE A 1 740 ? 29.345 -7.532 18.750 1.00 32.50 740 ILE A C 1
ATOM 5789 O O . ILE A 1 740 ? 30.064 -6.622 19.149 1.00 32.50 740 ILE A O 1
ATOM 5793 N N . GLY A 1 741 ? 28.401 -8.078 19.544 1.00 22.70 741 GLY A N 1
ATOM 5794 C CA . GLY A 1 741 ? 28.557 -8.271 21.010 1.00 22.70 741 GLY A CA 1
ATOM 5795 C C . GLY A 1 741 ? 27.984 -7.273 22.050 1.00 22.70 741 GLY A C 1
ATOM 5796 O O . GLY A 1 741 ? 28.718 -6.476 22.613 1.00 22.70 741 GLY A O 1
ATOM 5797 N N . SER A 1 742 ? 26.720 -7.484 22.448 1.00 22.70 742 SER A N 1
ATOM 5798 C CA . SER A 1 742 ? 26.054 -7.145 23.734 1.00 22.70 742 SER A CA 1
ATOM 5799 C C . SER A 1 742 ? 25.813 -5.672 24.148 1.00 22.70 742 SER A C 1
ATOM 5801 O O . SER A 1 742 ? 26.628 -4.998 24.774 1.00 22.70 742 SER A O 1
ATOM 5803 N N . LEU A 1 743 ? 24.564 -5.262 23.919 1.00 33.25 743 LEU A N 1
ATOM 5804 C CA . LEU A 1 743 ? 23.740 -4.354 24.721 1.00 33.25 743 LEU A CA 1
ATOM 5805 C C . LEU A 1 743 ? 23.926 -4.590 26.238 1.00 33.25 743 LEU A C 1
ATOM 5807 O O . LEU A 1 743 ? 23.847 -5.738 26.650 1.00 33.25 743 LEU A O 1
ATOM 5811 N N . ILE A 1 744 ? 24.119 -3.538 27.048 1.00 27.73 744 ILE A N 1
ATOM 5812 C CA . ILE A 1 744 ? 23.539 -3.305 28.400 1.00 27.73 744 ILE A CA 1
ATOM 5813 C C . ILE A 1 744 ? 24.315 -2.155 29.069 1.00 27.73 744 ILE A C 1
ATOM 5815 O O . ILE A 1 744 ? 25.344 -2.364 29.701 1.00 27.73 744 ILE A O 1
ATOM 5819 N N . ALA A 1 745 ? 23.800 -0.930 28.916 1.00 23.12 745 ALA A N 1
ATOM 5820 C CA . ALA A 1 745 ? 23.672 0.068 29.987 1.00 23.12 745 ALA A CA 1
ATOM 5821 C C . ALA A 1 745 ? 23.101 1.387 29.416 1.00 23.12 745 ALA A C 1
ATOM 5823 O O . ALA A 1 745 ? 23.830 2.271 28.986 1.00 23.12 745 ALA A O 1
ATOM 5824 N N . THR A 1 746 ? 21.771 1.512 29.453 1.00 31.06 746 THR A N 1
ATOM 5825 C CA . THR A 1 746 ? 21.040 2.785 29.661 1.00 31.06 746 THR A CA 1
ATOM 5826 C C . THR A 1 746 ? 20.701 3.751 28.509 1.00 31.06 746 THR A C 1
ATOM 5828 O O . THR A 1 746 ? 20.369 4.895 28.791 1.00 31.06 746 THR A O 1
ATOM 5831 N N . GLY A 1 747 ? 20.561 3.286 27.264 1.00 27.59 747 GLY A N 1
ATOM 5832 C CA . GLY A 1 747 ? 19.461 3.792 26.418 1.00 27.59 747 GLY A CA 1
ATOM 5833 C C . GLY A 1 747 ? 19.770 4.803 25.298 1.00 27.59 747 GLY A C 1
ATOM 5834 O O . GLY A 1 747 ? 20.141 5.944 25.540 1.00 27.59 747 GLY A O 1
ATOM 5835 N N . SER A 1 748 ? 19.420 4.347 24.086 1.00 28.05 748 SER A N 1
ATOM 5836 C CA . SER A 1 748 ? 19.025 5.066 22.861 1.00 28.05 748 SER A CA 1
ATOM 5837 C C . SER A 1 748 ? 20.083 5.783 22.009 1.00 28.05 748 SER A C 1
ATOM 5839 O O . SER A 1 748 ? 20.450 6.914 22.302 1.00 28.05 748 SER A O 1
ATOM 5841 N N . LEU A 1 749 ? 20.399 5.168 20.856 1.00 28.23 749 LEU A N 1
ATOM 5842 C CA . LEU A 1 749 ? 20.240 5.720 19.494 1.00 28.23 749 LEU A CA 1
ATOM 5843 C C . LEU A 1 749 ? 20.075 4.531 18.509 1.00 28.23 749 LEU A C 1
ATOM 5845 O O . LEU A 1 749 ? 20.722 3.499 18.674 1.00 28.23 749 LEU A O 1
ATOM 5849 N N . GLU A 1 750 ? 19.138 4.657 17.567 1.00 30.34 750 GLU A N 1
ATOM 5850 C CA . GLU A 1 750 ? 18.660 3.650 16.595 1.00 30.34 750 GLU A CA 1
ATOM 5851 C C . GLU A 1 750 ? 19.771 3.055 15.691 1.00 30.34 750 GLU A C 1
ATOM 5853 O O . GLU A 1 750 ? 20.833 3.668 15.570 1.00 30.34 750 GLU A O 1
ATOM 5858 N N . PRO A 1 751 ? 19.551 1.905 15.002 1.00 32.91 751 PRO A N 1
ATOM 5859 C CA . PRO A 1 751 ? 20.423 1.438 13.916 1.00 32.91 751 PRO A CA 1
ATOM 5860 C C . PRO A 1 751 ? 20.518 2.517 12.824 1.00 32.91 751 PRO A C 1
ATOM 5862 O O . PRO A 1 751 ? 19.605 2.699 12.020 1.00 32.91 751 PRO A O 1
ATOM 5865 N N . GLY A 1 752 ? 21.591 3.304 12.869 1.00 35.09 752 GLY A N 1
ATOM 5866 C CA . GLY A 1 752 ? 21.649 4.608 12.221 1.00 35.09 752 GLY A CA 1
ATOM 5867 C C . GLY A 1 752 ? 22.192 4.559 10.800 1.00 35.09 752 GLY A C 1
ATOM 5868 O O . GLY A 1 752 ? 23.334 4.171 10.570 1.00 35.09 752 GLY A O 1
ATOM 5869 N N . ALA A 1 753 ? 21.394 5.052 9.860 1.00 35.22 753 ALA A N 1
ATOM 5870 C CA . ALA A 1 753 ? 21.886 5.600 8.609 1.00 35.22 753 ALA A CA 1
ATOM 5871 C C . ALA A 1 753 ? 22.164 7.095 8.772 1.00 35.22 753 ALA A C 1
ATOM 5873 O O . ALA A 1 753 ? 21.331 7.812 9.322 1.00 35.22 753 ALA A O 1
ATOM 5874 N N . VAL A 1 754 ? 23.288 7.585 8.245 1.00 34.97 754 VAL A N 1
ATOM 5875 C CA . VAL A 1 754 ? 23.569 9.025 8.187 1.00 34.97 754 VAL A CA 1
ATOM 5876 C C . VAL A 1 754 ? 24.147 9.380 6.823 1.00 34.97 754 VAL A C 1
ATOM 5878 O O . VAL A 1 754 ? 25.193 8.872 6.430 1.00 34.97 754 VAL A O 1
ATOM 5881 N N . ALA A 1 755 ? 23.475 10.294 6.122 1.00 34.44 755 ALA A N 1
ATOM 5882 C CA . ALA A 1 755 ? 24.033 11.037 5.002 1.00 34.44 755 ALA A CA 1
ATOM 5883 C C . ALA A 1 755 ? 23.838 12.528 5.274 1.00 34.44 755 ALA A C 1
ATOM 5885 O O . ALA A 1 755 ? 22.710 12.991 5.436 1.00 34.44 755 ALA A O 1
ATOM 5886 N N . LEU A 1 756 ? 24.939 13.272 5.325 1.00 32.97 756 LEU A N 1
ATOM 5887 C CA . LEU A 1 756 ? 24.942 14.730 5.414 1.00 32.97 756 LEU A CA 1
ATOM 5888 C C . LEU A 1 756 ? 25.895 15.244 4.337 1.00 32.97 756 LEU A C 1
ATOM 5890 O O . LEU A 1 756 ? 27.076 14.917 4.364 1.00 32.97 756 LEU A O 1
ATOM 5894 N N . GLU A 1 757 ? 25.358 15.971 3.356 1.00 31.97 757 GLU A N 1
ATOM 5895 C CA . GLU A 1 757 ? 26.097 16.762 2.353 1.00 31.97 757 GLU A CA 1
ATOM 5896 C C . GLU A 1 757 ? 27.337 16.095 1.706 1.00 31.97 757 GLU A C 1
ATOM 5898 O O . GLU A 1 757 ? 28.357 16.736 1.474 1.00 31.97 757 GLU A O 1
ATOM 5903 N N . GLY A 1 758 ? 27.265 14.800 1.372 1.00 33.75 758 GLY A N 1
ATOM 5904 C CA . GLY A 1 758 ? 28.365 14.084 0.699 1.00 33.75 758 GLY A CA 1
ATOM 5905 C C . GLY A 1 758 ? 29.502 13.626 1.625 1.00 33.75 758 GLY A C 1
ATOM 5906 O O . GLY A 1 758 ? 30.562 13.221 1.147 1.00 33.75 758 GLY A O 1
ATOM 5907 N N . VAL A 1 759 ? 29.283 13.667 2.940 1.00 33.28 759 VAL A N 1
ATOM 5908 C CA . VAL A 1 759 ? 30.195 13.181 3.985 1.00 33.28 759 VAL A CA 1
ATOM 5909 C C . VAL A 1 759 ? 29.827 11.750 4.368 1.00 33.28 759 VAL A C 1
ATOM 5911 O O . VAL A 1 759 ? 28.675 11.452 4.690 1.00 33.28 759 VAL A O 1
ATOM 5914 N N . LEU A 1 760 ? 30.829 10.870 4.346 1.00 36.47 760 LEU A N 1
ATOM 5915 C CA . LEU A 1 760 ? 30.715 9.470 4.740 1.00 36.47 760 LEU A CA 1
ATOM 5916 C C . LEU A 1 760 ? 30.773 9.351 6.270 1.00 36.47 760 LEU A C 1
ATOM 5918 O O . LEU A 1 760 ? 31.758 9.760 6.886 1.00 36.47 760 LEU A O 1
ATOM 5922 N N . TRP A 1 761 ? 29.746 8.747 6.866 1.00 37.97 761 TRP A N 1
ATOM 5923 C CA . TRP A 1 761 ? 29.715 8.393 8.284 1.00 37.97 761 TRP A CA 1
ATOM 5924 C C . TRP A 1 761 ? 29.878 6.880 8.432 1.00 37.97 761 TRP A C 1
ATOM 5926 O O . TRP A 1 761 ? 29.118 6.114 7.842 1.00 37.97 761 TRP A O 1
ATOM 5936 N N . MET A 1 762 ? 30.882 6.446 9.194 1.00 36.62 762 MET A N 1
ATOM 5937 C CA . MET A 1 762 ? 31.101 5.031 9.502 1.00 36.62 762 MET A CA 1
ATOM 5938 C C . MET A 1 762 ? 30.600 4.741 10.917 1.00 36.62 762 MET A C 1
ATOM 5940 O O . MET A 1 762 ? 31.000 5.423 11.863 1.00 36.62 762 MET A O 1
ATOM 5944 N N . ALA A 1 763 ? 29.748 3.725 11.064 1.00 37.00 763 ALA A N 1
ATOM 5945 C CA . ALA A 1 763 ? 29.463 3.124 12.361 1.00 37.00 763 ALA A CA 1
ATOM 5946 C C . ALA A 1 763 ? 30.640 2.209 12.727 1.00 37.00 763 ALA A C 1
ATOM 5948 O O . ALA A 1 763 ? 30.904 1.219 12.043 1.00 37.00 763 ALA A O 1
ATOM 5949 N N . GLY A 1 764 ? 31.390 2.592 13.758 1.00 31.50 764 GLY A N 1
ATOM 5950 C CA . GLY A 1 764 ? 32.421 1.753 14.361 1.00 31.50 764 GLY A CA 1
ATOM 5951 C C . GLY A 1 764 ? 31.871 0.923 15.526 1.00 31.50 764 GLY A C 1
ATOM 5952 O O . GLY A 1 764 ? 30.706 1.084 15.905 1.00 31.50 764 GLY A O 1
ATOM 5953 N N . PRO A 1 765 ? 32.707 0.063 16.134 1.00 31.58 765 PRO A N 1
ATOM 5954 C CA . PRO A 1 765 ? 32.329 -0.716 17.310 1.00 31.58 765 PRO A CA 1
ATOM 5955 C C . PRO A 1 765 ? 31.710 0.170 18.408 1.00 31.58 765 PRO A C 1
ATOM 5957 O O . PRO A 1 765 ? 32.112 1.322 18.600 1.00 31.58 765 PRO A O 1
ATOM 5960 N N . SER A 1 766 ? 30.729 -0.371 19.134 1.00 32.19 766 SER A N 1
ATOM 5961 C CA . SER A 1 766 ? 30.116 0.264 20.315 1.00 32.19 766 SER A CA 1
ATOM 5962 C C . SER A 1 766 ? 29.377 1.594 20.064 1.00 32.19 766 SER A C 1
ATOM 5964 O O . SER A 1 766 ? 29.380 2.468 20.928 1.00 32.19 766 SER A O 1
ATOM 5966 N N . ASN A 1 767 ? 28.712 1.751 18.910 1.00 33.22 767 ASN A N 1
ATOM 5967 C CA . ASN A 1 767 ? 27.939 2.954 18.539 1.00 33.22 767 ASN A CA 1
ATOM 5968 C C . ASN A 1 767 ? 28.766 4.256 18.466 1.00 33.22 767 ASN A C 1
ATOM 5970 O O . ASN A 1 767 ? 28.258 5.345 18.738 1.00 33.22 767 ASN A O 1
ATOM 5974 N N . SER A 1 768 ? 30.030 4.174 18.044 1.00 31.62 768 SER A N 1
ATOM 5975 C CA . SER A 1 768 ? 30.825 5.372 17.747 1.00 31.62 768 SER A CA 1
ATOM 5976 C C . SER A 1 768 ? 30.576 5.845 16.308 1.00 31.62 768 SER A C 1
ATOM 5978 O O . SER A 1 768 ? 30.841 5.105 15.358 1.00 31.62 768 SER A O 1
ATOM 5980 N N . LEU A 1 769 ? 30.091 7.082 16.137 1.00 33.72 769 LEU A N 1
ATOM 5981 C CA . LEU A 1 769 ? 30.054 7.776 14.842 1.00 33.72 769 LEU A CA 1
ATOM 5982 C C . LEU A 1 769 ? 31.462 8.274 14.477 1.00 33.72 769 LEU A C 1
ATOM 5984 O O . LEU A 1 769 ? 32.016 9.122 15.174 1.00 33.72 769 LEU A O 1
ATOM 5988 N N . LEU A 1 770 ? 32.021 7.806 13.358 1.00 34.97 770 LEU A N 1
ATOM 5989 C CA . LEU A 1 770 ? 33.236 8.363 12.746 1.00 34.97 770 LEU A CA 1
ATOM 5990 C C . LEU A 1 770 ? 32.866 9.195 11.509 1.00 34.97 770 LEU A C 1
ATOM 5992 O O . LEU A 1 770 ? 32.345 8.662 10.529 1.00 34.97 770 LEU A O 1
ATOM 5996 N N . ALA A 1 771 ? 33.151 10.499 11.550 1.00 35.34 771 ALA A N 1
ATOM 5997 C CA . ALA A 1 771 ? 32.966 11.419 10.428 1.00 35.34 771 ALA A CA 1
ATOM 5998 C C . ALA A 1 771 ? 34.178 11.389 9.477 1.00 35.34 771 ALA A C 1
ATOM 6000 O O . ALA A 1 771 ? 35.301 11.652 9.908 1.00 35.34 771 ALA A O 1
ATOM 6001 N N . ILE A 1 772 ? 33.967 11.154 8.176 1.00 33.50 772 ILE A N 1
ATOM 6002 C CA . ILE A 1 772 ? 34.973 11.401 7.128 1.00 33.50 772 ILE A CA 1
ATOM 6003 C C . ILE A 1 772 ? 34.520 12.583 6.267 1.00 33.50 772 ILE A C 1
ATOM 6005 O O . ILE A 1 772 ? 33.686 12.473 5.374 1.00 33.50 772 ILE A O 1
ATOM 6009 N N . ALA A 1 773 ? 35.126 13.721 6.578 1.00 26.67 773 ALA A N 1
ATOM 6010 C CA . ALA A 1 773 ? 34.955 15.069 6.059 1.00 26.67 773 ALA A CA 1
ATOM 6011 C C . ALA A 1 773 ? 34.704 15.301 4.547 1.00 26.67 773 ALA A C 1
ATOM 6013 O O . ALA A 1 773 ? 35.577 15.036 3.721 1.00 26.67 773 ALA A O 1
ATOM 6014 N N . ALA A 1 774 ? 33.633 16.052 4.247 1.00 27.55 774 ALA A N 1
ATOM 6015 C CA . ALA A 1 774 ? 33.518 16.994 3.122 1.00 27.55 774 ALA A CA 1
ATOM 6016 C C . ALA A 1 774 ? 32.460 18.106 3.386 1.00 27.55 774 ALA A C 1
ATOM 6018 O O . ALA A 1 774 ? 31.382 18.081 2.825 1.00 27.55 774 ALA A O 1
ATOM 6019 N N . GLY A 1 775 ? 32.806 19.126 4.192 1.00 31.03 775 GLY A N 1
ATOM 6020 C CA . GLY A 1 775 ? 32.208 20.479 4.125 1.00 31.03 775 GLY A CA 1
ATOM 6021 C C . GLY A 1 775 ? 30.946 20.790 4.959 1.00 31.03 775 GLY A C 1
ATOM 6022 O O . GLY A 1 775 ? 29.889 20.264 4.690 1.00 31.03 775 GLY A O 1
ATOM 6023 N N . ALA A 1 776 ? 31.082 21.763 5.876 1.00 24.08 776 ALA A N 1
ATOM 6024 C CA . ALA A 1 776 ? 30.035 22.573 6.533 1.00 24.08 776 ALA A CA 1
ATOM 6025 C C . ALA A 1 776 ? 29.107 21.895 7.574 1.00 24.08 776 ALA A C 1
ATOM 6027 O O . ALA A 1 776 ? 28.067 21.346 7.250 1.00 24.08 776 ALA A O 1
ATOM 6028 N N . ILE A 1 777 ? 29.434 22.049 8.868 1.00 30.81 777 ILE A N 1
ATOM 6029 C CA . ILE A 1 777 ? 28.507 21.795 9.985 1.00 30.81 777 ILE A CA 1
ATOM 6030 C C . ILE A 1 777 ? 28.136 23.134 10.623 1.00 30.81 777 ILE A C 1
ATOM 6032 O O . ILE A 1 777 ? 28.967 23.791 11.251 1.00 30.81 777 ILE A O 1
ATOM 6036 N N . ALA A 1 778 ? 26.869 23.498 10.485 1.00 24.69 778 ALA A N 1
ATOM 6037 C CA . ALA A 1 778 ? 26.116 24.221 11.496 1.00 24.69 778 ALA A CA 1
ATOM 6038 C C . ALA A 1 778 ? 24.782 23.472 11.654 1.00 24.69 778 ALA A C 1
ATOM 6040 O O . ALA A 1 778 ? 24.184 23.105 10.651 1.00 24.69 778 ALA A O 1
ATOM 6041 N N . GLU A 1 779 ? 24.355 23.260 12.903 1.00 34.31 779 GLU A N 1
ATOM 6042 C CA . GLU A 1 779 ? 23.071 22.663 13.330 1.00 34.31 779 GLU A CA 1
ATOM 6043 C C . GLU A 1 779 ? 22.982 21.130 13.493 1.00 34.31 779 GLU A C 1
ATOM 6045 O O . GLU A 1 779 ? 22.116 20.481 12.922 1.00 34.31 779 GLU A O 1
ATOM 6050 N N . VAL A 1 780 ? 23.778 20.567 14.417 1.00 34.28 780 VAL A N 1
ATOM 6051 C CA . VAL A 1 780 ? 23.315 19.480 15.312 1.00 34.28 780 VAL A CA 1
ATOM 6052 C C . VAL A 1 780 ? 23.895 19.716 16.715 1.00 34.28 780 VAL A C 1
ATOM 6054 O O . VAL A 1 780 ? 25.036 19.365 16.985 1.00 34.28 780 VAL A O 1
ATOM 6057 N N . GLY A 1 781 ? 23.130 20.373 17.590 1.00 41.22 781 GLY A N 1
ATOM 6058 C CA . GLY A 1 781 ? 23.174 20.248 19.062 1.00 41.22 781 GLY A CA 1
ATOM 6059 C C . GLY A 1 781 ? 24.452 20.490 19.897 1.00 41.22 781 GLY A C 1
ATOM 6060 O O . GLY A 1 781 ? 24.308 20.521 21.115 1.00 41.22 781 GLY A O 1
ATOM 6061 N N . HIS A 1 782 ? 25.654 20.668 19.337 1.00 54.84 782 HIS A N 1
ATOM 6062 C CA . HIS A 1 782 ? 26.923 20.660 20.098 1.00 54.84 782 HIS A CA 1
ATOM 6063 C C . HIS A 1 782 ? 27.793 21.910 19.884 1.00 54.84 782 HIS A C 1
ATOM 6065 O O . HIS A 1 782 ? 27.673 22.604 18.868 1.00 54.84 782 HIS A O 1
ATOM 6071 N N . ARG A 1 783 ? 28.668 22.221 20.853 1.00 61.81 783 ARG A N 1
ATOM 6072 C CA . ARG A 1 783 ? 29.506 23.432 20.866 1.00 61.81 783 ARG A CA 1
ATOM 6073 C C . ARG A 1 783 ? 30.878 23.165 20.236 1.00 61.81 783 ARG A C 1
ATOM 6075 O O . ARG A 1 783 ? 31.469 22.095 20.386 1.00 61.81 783 ARG A O 1
ATOM 6082 N N . TYR A 1 784 ? 31.409 24.184 19.556 1.00 71.31 784 TYR A N 1
ATOM 6083 C CA . TYR A 1 784 ? 32.767 24.194 19.005 1.00 71.31 784 TYR A CA 1
ATOM 6084 C C . TYR A 1 784 ? 33.446 25.530 19.289 1.00 71.31 784 TYR A C 1
ATOM 6086 O O . TYR A 1 784 ? 32.815 26.584 19.176 1.00 71.31 784 TYR A O 1
ATOM 6094 N N . ARG A 1 785 ? 34.741 25.501 19.612 1.00 83.44 785 ARG A N 1
ATOM 6095 C CA . ARG A 1 785 ? 35.569 26.712 19.708 1.00 83.44 785 ARG A CA 1
ATOM 6096 C C . ARG A 1 785 ? 37.019 26.430 19.336 1.00 83.44 785 ARG A C 1
ATOM 6098 O O . ARG A 1 785 ? 37.498 25.318 19.508 1.00 83.44 785 ARG A O 1
ATOM 6105 N N . GLU A 1 786 ? 37.740 27.441 18.866 1.00 84.00 786 GLU A N 1
ATOM 6106 C CA . GLU A 1 786 ? 39.206 27.372 18.847 1.00 84.00 786 GLU A CA 1
ATOM 6107 C C . GLU A 1 786 ? 39.749 27.393 20.287 1.00 84.00 786 GLU A C 1
ATOM 6109 O O . GLU A 1 786 ? 39.095 27.899 21.208 1.00 84.00 786 GLU A O 1
ATOM 6114 N N . LEU A 1 787 ? 40.977 26.905 20.476 1.00 86.31 787 LEU A N 1
ATOM 6115 C CA . LEU A 1 787 ? 41.708 27.139 21.723 1.00 86.31 787 LEU A CA 1
ATOM 6116 C C . LEU A 1 787 ? 41.830 28.641 21.987 1.00 86.31 787 LEU A C 1
ATOM 6118 O O . LEU A 1 787 ? 42.165 29.409 21.080 1.00 86.31 787 LEU A O 1
ATOM 6122 N N . HIS A 1 788 ? 41.593 29.076 23.220 1.00 88.50 788 HIS A N 1
ATOM 6123 C CA . HIS A 1 788 ? 41.901 30.437 23.632 1.00 88.50 788 HIS A CA 1
ATOM 6124 C C . HIS A 1 788 ? 43.406 30.684 23.479 1.00 88.50 788 HIS A C 1
ATOM 6126 O O . HIS A 1 788 ? 44.227 29.780 23.639 1.00 88.50 788 HIS A O 1
ATOM 6132 N N . GLN A 1 789 ? 43.781 31.921 23.144 1.00 86.75 789 GLN A N 1
ATOM 6133 C CA . GLN A 1 789 ? 45.178 32.271 22.872 1.00 86.75 789 GLN A CA 1
ATOM 6134 C C . GLN A 1 789 ? 46.097 31.904 24.052 1.00 86.75 789 GLN A C 1
ATOM 6136 O O . GLN A 1 789 ? 47.175 31.363 23.840 1.00 86.75 789 GLN A O 1
ATOM 6141 N N . GLU A 1 790 ? 45.623 32.104 25.283 1.00 84.44 790 GLU A N 1
ATOM 6142 C CA . GLU A 1 790 ? 46.359 31.784 26.511 1.00 84.44 790 GLU A CA 1
ATOM 6143 C C . GLU A 1 790 ? 46.542 30.266 26.729 1.00 84.44 790 GLU A C 1
ATOM 6145 O O . GLU A 1 790 ? 47.616 29.844 27.156 1.00 84.44 790 GLU A O 1
ATOM 6150 N N . GLU A 1 791 ? 45.548 29.436 26.368 1.00 87.94 791 GLU A N 1
ATOM 6151 C CA . GLU A 1 791 ? 45.627 27.960 26.419 1.00 87.94 791 GLU A CA 1
ATOM 6152 C C . GLU A 1 791 ? 46.693 27.438 25.447 1.00 87.94 791 GLU A C 1
ATOM 6154 O O . GLU A 1 791 ? 47.526 26.597 25.798 1.00 87.94 791 GLU A O 1
ATOM 6159 N N . TYR A 1 792 ? 46.672 27.972 24.223 1.00 91.50 792 TYR A N 1
ATOM 6160 C CA . TYR A 1 792 ? 47.601 27.606 23.162 1.00 91.50 792 TYR A CA 1
ATOM 6161 C C . TYR A 1 792 ? 49.031 28.052 23.479 1.00 91.50 792 TYR A C 1
ATOM 6163 O O . TYR A 1 792 ? 49.959 27.248 23.391 1.00 91.50 792 TYR A O 1
ATOM 6171 N N . ASP A 1 793 ? 49.217 29.314 23.875 1.00 88.75 793 ASP A N 1
ATOM 6172 C CA . ASP A 1 793 ? 50.538 29.871 24.176 1.00 88.75 793 ASP A CA 1
ATOM 6173 C C . ASP A 1 793 ? 51.184 29.150 25.359 1.00 88.75 793 ASP A C 1
ATOM 6175 O O . ASP A 1 793 ? 52.374 28.835 25.311 1.00 88.75 793 ASP A O 1
ATOM 6179 N N . PHE A 1 794 ? 50.397 28.811 26.384 1.00 87.06 794 PHE A N 1
ATOM 6180 C CA . PHE A 1 794 ? 50.865 28.021 27.516 1.00 87.06 794 PHE A CA 1
ATOM 6181 C C . PHE A 1 794 ? 51.410 26.658 27.075 1.00 87.06 794 PHE A C 1
ATOM 6183 O O . PHE A 1 794 ? 52.583 26.359 27.325 1.00 87.06 794 PHE A O 1
ATOM 6190 N N . ALA A 1 795 ? 50.591 25.837 26.409 1.00 89.06 795 ALA A N 1
ATOM 6191 C CA . ALA A 1 795 ? 50.990 24.487 26.014 1.00 89.06 795 ALA A CA 1
ATOM 6192 C C . ALA A 1 795 ? 52.158 24.524 25.018 1.00 89.06 795 ALA A C 1
ATOM 6194 O O . ALA A 1 795 ? 53.150 23.801 25.170 1.00 89.06 795 ALA A O 1
ATOM 6195 N N . ASN A 1 796 ? 52.082 25.420 24.030 1.00 92.00 796 ASN A N 1
ATOM 6196 C CA . ASN A 1 796 ? 53.077 25.512 22.973 1.00 92.00 796 ASN A CA 1
ATOM 6197 C C . ASN A 1 796 ? 54.435 26.023 23.480 1.00 92.00 796 ASN A C 1
ATOM 6199 O O . ASN A 1 796 ? 55.472 25.540 23.026 1.00 92.00 796 ASN A O 1
ATOM 6203 N N . ALA A 1 797 ? 54.464 26.951 24.442 1.00 84.88 797 ALA A N 1
ATOM 6204 C CA . ALA A 1 797 ? 55.714 27.458 25.010 1.00 84.88 797 ALA A CA 1
ATOM 6205 C C . ALA A 1 797 ? 56.344 26.493 26.026 1.00 84.88 797 ALA A C 1
ATOM 6207 O O . ALA A 1 797 ? 57.567 26.351 26.068 1.00 84.88 797 ALA A O 1
ATOM 6208 N N . THR A 1 798 ? 55.531 25.828 26.850 1.00 82.88 798 THR A N 1
ATOM 6209 C CA . THR A 1 798 ? 56.034 25.037 27.988 1.00 82.88 798 THR A CA 1
ATOM 6210 C C . THR A 1 798 ? 56.352 23.586 27.619 1.00 82.88 798 THR A C 1
ATOM 6212 O O . THR A 1 798 ? 57.372 23.049 28.066 1.00 82.88 798 THR A O 1
ATOM 6215 N N . VAL A 1 799 ? 55.548 22.964 26.750 1.00 88.94 799 VAL A N 1
ATOM 6216 C CA . VAL A 1 799 ? 55.682 21.546 26.368 1.00 88.94 799 VAL A CA 1
ATOM 6217 C C . VAL A 1 799 ? 56.203 21.403 24.939 1.00 88.94 799 VAL A C 1
ATOM 6219 O O . VAL A 1 799 ? 57.258 20.798 24.739 1.00 88.94 799 VAL A O 1
ATOM 6222 N N . PHE A 1 800 ? 55.531 22.016 23.958 1.00 93.81 800 PHE A N 1
ATOM 6223 C CA . PHE A 1 800 ? 55.785 21.758 22.530 1.00 93.81 800 PHE A CA 1
ATOM 6224 C C . PHE A 1 800 ? 56.904 22.596 21.896 1.00 93.81 800 PHE A C 1
ATOM 6226 O O . PHE A 1 800 ? 57.285 22.345 20.756 1.00 93.81 800 PHE A O 1
ATOM 6233 N N . GLY A 1 801 ? 57.470 23.577 22.602 1.00 88.00 801 GLY A N 1
ATOM 6234 C CA . GLY A 1 801 ? 58.618 24.359 22.126 1.00 88.00 801 GLY A CA 1
ATOM 6235 C C . GLY A 1 801 ? 58.389 25.106 20.806 1.00 88.00 801 GLY A C 1
ATOM 6236 O O . GLY A 1 801 ? 59.344 25.320 20.065 1.00 88.00 801 GLY A O 1
ATOM 6237 N N . GLY A 1 802 ? 57.144 25.487 20.499 1.00 90.62 802 GLY A N 1
ATOM 6238 C CA . GLY A 1 802 ? 56.780 26.169 19.252 1.00 90.62 802 GLY A CA 1
ATOM 6239 C C . GLY A 1 802 ? 56.368 25.250 18.099 1.00 90.62 802 GLY A C 1
ATOM 6240 O O . GLY A 1 802 ? 56.140 25.747 17.000 1.00 90.62 802 GLY A O 1
ATOM 6241 N N . THR A 1 803 ? 56.269 23.940 18.329 1.00 93.31 803 THR A N 1
ATOM 6242 C CA . THR A 1 803 ? 55.947 22.949 17.289 1.00 93.31 803 THR A CA 1
ATOM 6243 C C . THR A 1 803 ? 54.499 22.471 17.319 1.00 93.31 803 THR A C 1
ATOM 6245 O O . THR A 1 803 ? 54.153 21.576 16.571 1.00 93.31 803 THR A O 1
ATOM 6248 N N . LEU A 1 804 ? 53.621 23.014 18.163 1.00 92.38 804 LEU A N 1
ATOM 6249 C CA . LEU A 1 804 ? 52.199 22.654 18.120 1.00 92.38 804 LEU A CA 1
ATOM 6250 C C . LEU A 1 804 ? 51.571 23.079 16.763 1.00 92.38 804 LEU A C 1
ATOM 6252 O O . LEU A 1 804 ? 52.014 24.090 16.202 1.00 92.38 804 LEU A O 1
ATOM 6256 N N . PRO A 1 805 ? 50.564 22.354 16.219 1.00 87.75 805 PRO A N 1
ATOM 6257 C CA . PRO A 1 805 ? 49.858 22.774 15.002 1.00 87.75 805 PRO A CA 1
ATOM 6258 C C . PRO A 1 805 ? 49.319 24.201 15.162 1.00 87.75 805 PRO A C 1
ATOM 6260 O O . PRO A 1 805 ? 48.929 24.539 16.277 1.00 87.75 805 PRO A O 1
ATOM 6263 N N . PRO A 1 806 ? 49.239 25.036 14.106 1.00 90.56 806 PRO A N 1
ATOM 6264 C CA . PRO A 1 806 ? 48.744 26.408 14.229 1.00 90.56 806 PRO A CA 1
ATOM 6265 C C . PRO A 1 806 ? 47.431 26.486 15.023 1.00 90.56 806 PRO A C 1
ATOM 6267 O O . PRO A 1 806 ? 46.546 25.669 14.808 1.00 90.56 806 PRO A O 1
ATOM 6270 N N . ARG A 1 807 ? 47.259 27.483 15.909 1.00 90.19 807 ARG A N 1
ATOM 6271 C CA . ARG A 1 807 ? 46.077 27.587 16.803 1.00 90.19 807 ARG A CA 1
ATOM 6272 C C . ARG A 1 807 ? 44.744 27.437 16.071 1.00 90.19 807 ARG A C 1
ATOM 6274 O O . ARG A 1 807 ? 43.857 26.739 16.543 1.00 90.19 807 ARG A O 1
ATOM 6281 N N . GLY A 1 808 ? 44.616 28.082 14.910 1.00 81.00 808 GLY A N 1
ATOM 6282 C CA . GLY A 1 808 ? 43.400 28.004 14.100 1.00 81.00 808 GLY A CA 1
ATOM 6283 C C . GLY A 1 808 ? 43.132 26.603 13.550 1.00 81.00 808 GLY A C 1
ATOM 6284 O O . GLY A 1 808 ? 42.015 26.331 13.127 1.00 81.00 808 GLY A O 1
ATOM 6285 N N . ASP A 1 809 ? 44.135 25.726 13.522 1.00 83.06 809 ASP A N 1
ATOM 6286 C CA . ASP A 1 809 ? 44.035 24.336 13.094 1.00 83.06 809 ASP A CA 1
ATOM 6287 C C . ASP A 1 809 ? 43.577 23.389 14.202 1.00 83.06 809 ASP A C 1
ATOM 6289 O O . ASP A 1 809 ? 43.335 22.229 13.910 1.00 83.06 809 ASP A O 1
ATOM 6293 N N . ILE A 1 810 ? 43.377 23.858 15.437 1.00 85.38 810 ILE A N 1
ATOM 6294 C CA . ILE A 1 810 ? 42.902 23.033 16.554 1.00 85.38 810 ILE A CA 1
ATOM 6295 C C . ILE A 1 810 ? 41.549 23.557 17.044 1.00 85.38 810 ILE A C 1
ATOM 6297 O O . ILE A 1 810 ? 41.412 24.726 17.410 1.00 85.38 810 ILE A O 1
ATOM 6301 N N . LEU A 1 811 ? 40.547 22.681 17.080 1.00 82.25 811 LEU A N 1
ATOM 6302 C CA . LEU A 1 811 ? 39.197 22.991 17.549 1.00 82.25 811 LEU A CA 1
ATOM 6303 C C . LEU A 1 811 ? 38.815 22.080 18.715 1.00 82.25 811 LEU A C 1
ATOM 6305 O O . LEU A 1 811 ? 38.971 20.866 18.627 1.00 82.25 811 LEU A O 1
ATOM 6309 N N . LEU A 1 812 ? 38.260 22.667 19.772 1.00 80.06 812 LEU A N 1
ATOM 6310 C CA . LEU A 1 812 ? 37.632 21.955 20.878 1.00 80.06 812 LEU A CA 1
ATOM 6311 C C . LEU A 1 812 ? 36.155 21.691 20.599 1.00 80.06 812 LEU A C 1
ATOM 6313 O O . LEU A 1 812 ? 35.466 22.530 20.012 1.00 80.06 812 LEU A O 1
ATOM 6317 N N . THR A 1 813 ? 35.666 20.548 21.075 1.00 69.50 813 THR A N 1
ATOM 6318 C CA . THR A 1 813 ? 34.250 20.164 21.041 1.00 69.50 813 THR A CA 1
ATOM 6319 C C . THR A 1 813 ? 33.818 19.448 22.322 1.00 69.50 813 THR A C 1
ATOM 6321 O O . THR A 1 813 ? 34.653 18.890 23.033 1.00 69.50 813 THR A O 1
ATOM 6324 N N . ASP A 1 814 ? 32.512 19.477 22.602 1.00 63.81 814 ASP A N 1
ATOM 6325 C CA . ASP A 1 814 ? 31.829 18.737 23.672 1.00 63.81 814 ASP A CA 1
ATOM 6326 C C . ASP A 1 814 ? 30.985 17.555 23.146 1.00 63.81 814 ASP A C 1
ATOM 6328 O O . ASP A 1 814 ? 30.059 17.094 23.814 1.00 63.81 814 ASP A O 1
ATOM 6332 N N . THR A 1 815 ? 31.302 17.060 21.941 1.00 50.94 815 THR A N 1
ATOM 6333 C CA . THR A 1 815 ? 30.621 15.919 21.296 1.00 50.94 815 THR A CA 1
ATOM 6334 C C . THR A 1 815 ? 30.594 14.678 22.220 1.00 50.94 815 THR A C 1
ATOM 6336 O O . THR A 1 815 ? 31.466 14.489 23.065 1.00 50.94 815 THR A O 1
ATOM 6339 N N . VAL A 1 816 ? 29.600 13.791 22.099 1.00 48.44 816 VAL A N 1
ATOM 6340 C CA . VAL A 1 816 ? 29.488 12.599 22.968 1.00 48.44 816 VAL A CA 1
ATOM 6341 C C . VAL A 1 816 ? 30.661 11.626 22.743 1.00 48.44 816 VAL A C 1
ATOM 6343 O O . VAL A 1 816 ? 30.871 11.149 21.633 1.00 48.44 816 VAL A O 1
ATOM 6346 N N . GLY A 1 817 ? 31.405 11.309 23.809 1.00 42.56 817 GLY A N 1
ATOM 6347 C CA . GLY A 1 817 ? 32.403 10.231 23.877 1.00 42.56 817 GLY A CA 1
ATOM 6348 C C . GLY A 1 817 ? 32.061 9.219 24.981 1.00 42.56 817 GLY A C 1
ATOM 6349 O O . GLY A 1 817 ? 31.296 9.532 25.898 1.00 42.56 817 GLY A O 1
ATOM 6350 N N . THR A 1 818 ? 32.601 7.995 24.904 1.00 36.62 818 THR A N 1
ATOM 6351 C CA . THR A 1 818 ? 32.345 6.915 25.880 1.00 36.62 818 THR A CA 1
ATOM 6352 C C . THR A 1 818 ? 32.616 7.373 27.316 1.00 36.62 818 THR A C 1
ATOM 6354 O O . THR A 1 818 ? 33.647 7.979 27.606 1.00 36.62 818 THR A O 1
ATOM 6357 N N . ARG A 1 819 ? 31.706 7.069 28.253 1.00 41.81 819 ARG A N 1
ATOM 6358 C CA . ARG A 1 819 ? 31.977 7.228 29.689 1.00 41.81 819 ARG A CA 1
ATOM 6359 C C . ARG A 1 819 ? 32.649 5.961 30.208 1.00 41.81 819 ARG A C 1
ATOM 6361 O O . ARG A 1 819 ? 32.125 4.868 30.026 1.00 41.81 819 ARG A O 1
ATOM 6368 N N . GLY A 1 820 ? 33.807 6.087 30.856 1.00 38.50 820 GLY A N 1
ATOM 6369 C CA . GLY A 1 820 ? 34.446 4.934 31.505 1.00 38.50 820 GLY A CA 1
ATOM 6370 C C . GLY A 1 820 ? 33.595 4.385 32.662 1.00 38.50 820 GLY A C 1
ATOM 6371 O O . GLY A 1 820 ? 32.661 5.045 33.111 1.00 38.50 820 GLY A O 1
ATOM 6372 N N . SER A 1 821 ? 33.971 3.237 33.237 1.00 36.53 821 SER A N 1
ATOM 6373 C CA . SER A 1 821 ? 33.311 2.606 34.405 1.00 36.53 821 SER A CA 1
ATOM 6374 C C . SER A 1 821 ? 33.175 3.493 35.662 1.00 36.53 821 SER A C 1
ATOM 6376 O O . SER A 1 821 ? 32.524 3.112 36.629 1.00 36.53 821 SER A O 1
ATOM 6378 N N . SER A 1 822 ? 33.770 4.688 35.650 1.00 40.38 822 SER A N 1
ATOM 6379 C CA . SER A 1 822 ? 33.672 5.737 36.668 1.00 40.38 822 SER A CA 1
ATOM 6380 C C . SER A 1 822 ? 32.664 6.856 36.344 1.00 40.38 822 SER A C 1
ATOM 6382 O O . SER A 1 822 ? 32.581 7.813 37.109 1.00 40.38 822 SER A O 1
ATOM 6384 N N . GLY A 1 823 ? 31.941 6.790 35.217 1.00 42.62 823 GLY A N 1
ATOM 6385 C CA . GLY A 1 823 ? 30.930 7.778 34.807 1.00 42.62 823 GLY A CA 1
ATOM 6386 C C . GLY A 1 823 ? 31.458 9.065 34.147 1.00 42.62 823 GLY A C 1
ATOM 6387 O O . GLY A 1 823 ? 30.667 9.982 33.933 1.00 42.62 823 GLY A O 1
ATOM 6388 N N . TYR A 1 824 ? 32.751 9.137 33.800 1.00 47.94 824 TYR A N 1
ATOM 6389 C CA . TYR A 1 824 ? 33.416 10.320 33.214 1.00 47.94 824 TYR A CA 1
ATOM 6390 C C . TYR A 1 824 ? 33.602 10.207 31.694 1.00 47.94 824 TYR A C 1
ATOM 6392 O O . TYR A 1 824 ? 34.023 9.128 31.264 1.00 47.94 824 TYR A O 1
ATOM 6400 N N . PRO A 1 825 ? 33.335 11.268 30.898 1.00 51.69 825 PRO A N 1
ATOM 6401 C CA . PRO A 1 825 ? 33.549 11.261 29.449 1.00 51.69 825 PRO A CA 1
ATOM 6402 C C . PRO A 1 825 ? 35.037 11.084 29.117 1.00 51.69 825 PRO A C 1
ATOM 6404 O O . PRO A 1 825 ? 35.890 11.730 29.726 1.00 51.69 825 PRO A O 1
ATOM 6407 N N . ARG A 1 826 ? 35.351 10.179 28.182 1.00 56.31 826 ARG A N 1
ATOM 6408 C CA . ARG A 1 826 ? 36.713 9.963 27.684 1.00 56.31 826 ARG A CA 1
ATOM 6409 C C . ARG A 1 826 ? 37.044 11.013 26.614 1.00 56.31 826 ARG A C 1
ATOM 6411 O O . ARG A 1 826 ? 36.303 11.097 25.631 1.00 56.31 826 ARG A O 1
ATOM 6418 N N . PRO A 1 827 ? 38.117 11.797 26.793 1.00 63.44 827 PRO A N 1
ATOM 6419 C CA . PRO A 1 827 ? 38.591 12.702 25.761 1.00 63.44 827 PRO A CA 1
ATOM 6420 C C . PRO A 1 827 ? 39.203 11.919 24.597 1.00 63.44 827 PRO A C 1
ATOM 6422 O O . PRO A 1 827 ? 39.588 10.758 24.752 1.00 63.44 827 PRO A O 1
ATOM 6425 N N . PHE A 1 828 ? 39.211 12.536 23.419 1.00 62.56 828 PHE A N 1
ATOM 6426 C CA . PHE A 1 828 ? 39.832 11.972 22.224 1.00 62.56 828 PHE A CA 1
ATOM 6427 C C . PHE A 1 828 ? 40.213 13.065 21.227 1.00 62.56 828 PHE A C 1
ATOM 6429 O O . PHE A 1 828 ? 39.584 14.126 2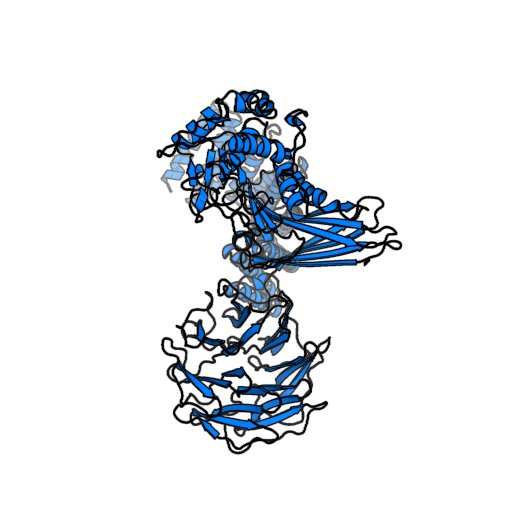1.174 1.00 62.56 828 PHE A O 1
ATOM 6436 N N . THR A 1 829 ? 41.169 12.758 20.354 1.00 62.91 829 THR A N 1
ATOM 6437 C CA . THR A 1 829 ? 41.636 13.655 19.294 1.00 62.91 829 THR A CA 1
ATOM 6438 C C . THR A 1 829 ? 41.537 12.987 17.931 1.00 62.91 829 THR A C 1
ATOM 6440 O O . THR A 1 829 ? 41.985 11.857 17.748 1.00 62.91 829 THR A O 1
ATOM 6443 N N . VAL A 1 830 ? 40.968 13.688 16.947 1.00 57.94 830 VAL A N 1
ATOM 6444 C CA . VAL A 1 830 ? 40.794 13.179 15.578 1.00 57.94 830 VAL A CA 1
ATOM 6445 C C . VAL A 1 830 ? 41.155 14.227 14.524 1.00 57.94 830 VAL A C 1
ATOM 6447 O O . VAL A 1 830 ? 40.956 15.428 14.732 1.00 57.94 830 VAL A O 1
ATOM 6450 N N . PRO A 1 831 ? 41.666 13.810 13.353 1.00 51.50 831 PRO A N 1
ATOM 6451 C CA . PRO A 1 831 ? 41.873 14.723 12.237 1.00 51.50 831 PRO A CA 1
ATOM 6452 C C . PRO A 1 831 ? 40.529 15.245 11.699 1.00 51.50 831 PRO A C 1
ATOM 6454 O O . PRO A 1 831 ? 39.571 14.495 11.530 1.00 51.50 831 PRO A O 1
ATOM 6457 N N . GLY A 1 832 ? 40.465 16.544 11.409 1.00 47.91 832 GLY A N 1
ATOM 6458 C CA . GLY A 1 832 ? 39.316 17.244 10.835 1.00 47.91 832 GLY A CA 1
ATOM 6459 C C . GLY A 1 832 ? 39.522 17.664 9.370 1.00 47.91 832 GLY A C 1
ATOM 6460 O O . GLY A 1 832 ? 40.535 17.381 8.731 1.00 47.91 832 GLY A O 1
ATOM 6461 N N . VAL A 1 833 ? 38.537 18.367 8.803 1.00 42.41 833 VAL A N 1
ATOM 6462 C CA . VAL A 1 833 ? 38.554 18.817 7.394 1.00 42.41 833 VAL A CA 1
ATOM 6463 C C . VAL A 1 833 ? 39.603 19.920 7.180 1.00 42.41 833 VAL A C 1
ATOM 6465 O O . VAL A 1 833 ? 39.798 20.754 8.058 1.00 42.41 833 VAL A O 1
ATOM 6468 N N . ARG A 1 834 ? 40.212 20.017 5.984 1.00 48.22 834 ARG A N 1
ATOM 6469 C CA . ARG A 1 834 ? 41.093 21.144 5.572 1.00 48.22 834 ARG A CA 1
ATOM 6470 C C . ARG A 1 834 ? 42.309 21.377 6.491 1.00 48.22 834 ARG A C 1
ATOM 6472 O O . ARG A 1 834 ? 42.735 22.514 6.663 1.00 48.22 834 ARG A O 1
ATOM 6479 N N . GLY A 1 835 ? 42.873 20.309 7.057 1.00 53.31 835 GLY A N 1
ATOM 6480 C CA . GLY A 1 835 ? 44.059 20.393 7.918 1.00 53.31 835 GLY A CA 1
ATOM 6481 C C . GLY A 1 835 ? 43.767 20.813 9.362 1.00 53.31 835 GLY A C 1
ATOM 6482 O O . GLY A 1 835 ? 44.708 21.074 10.103 1.00 53.31 835 GLY A O 1
ATOM 6483 N N . LYS A 1 836 ? 42.488 20.871 9.763 1.00 64.81 836 LYS A N 1
ATOM 6484 C CA . LYS A 1 836 ? 42.081 21.058 11.162 1.00 64.81 836 LYS A CA 1
ATOM 6485 C C . LYS A 1 836 ? 42.216 19.751 11.954 1.00 64.81 836 LYS A C 1
ATOM 6487 O O . LYS A 1 836 ? 42.178 18.672 11.374 1.00 64.81 836 LYS A O 1
ATOM 6492 N N . VAL A 1 837 ? 42.296 19.845 13.273 1.00 68.88 837 VAL A N 1
ATOM 6493 C CA . VAL A 1 837 ? 42.298 18.759 14.256 1.00 68.88 837 VAL A CA 1
ATOM 6494 C C . VAL A 1 837 ? 41.204 19.060 15.274 1.00 68.88 837 VAL A C 1
ATOM 6496 O O . VAL A 1 837 ? 41.114 20.179 15.779 1.00 68.88 837 VAL A O 1
ATOM 6499 N N . LEU A 1 838 ? 40.354 18.076 15.551 1.00 67.31 838 LEU A N 1
ATOM 6500 C CA . LEU A 1 838 ? 39.298 18.164 16.553 1.00 67.31 838 LEU A CA 1
ATOM 6501 C C . LEU A 1 838 ? 39.769 17.474 17.833 1.00 67.31 838 LEU A C 1
ATOM 6503 O O . LEU A 1 838 ? 40.181 16.317 17.789 1.00 67.31 838 LEU A O 1
ATOM 6507 N N . ILE A 1 839 ? 39.666 18.169 18.959 1.00 75.62 839 ILE A N 1
ATOM 6508 C CA . ILE A 1 839 ? 39.929 17.638 20.294 1.00 75.62 839 ILE A CA 1
ATOM 6509 C C . ILE A 1 839 ? 38.615 17.669 21.070 1.00 75.62 839 ILE A C 1
ATOM 6511 O O . ILE A 1 839 ? 38.003 18.723 21.244 1.00 75.62 839 ILE A O 1
ATOM 6515 N N . ASN A 1 840 ? 38.162 16.514 21.532 1.00 71.56 840 ASN A N 1
ATOM 6516 C CA . ASN A 1 840 ? 36.994 16.407 22.384 1.00 71.56 840 ASN A CA 1
ATOM 6517 C C . ASN A 1 840 ? 37.426 16.311 23.845 1.00 71.56 840 ASN A C 1
ATOM 6519 O O . ASN A 1 840 ? 38.109 15.364 24.224 1.00 71.56 840 ASN A O 1
ATOM 6523 N N . MET A 1 841 ? 37.000 17.279 24.654 1.00 70.88 841 MET A N 1
ATOM 6524 C CA . MET A 1 841 ? 37.295 17.341 26.092 1.00 70.88 841 MET A CA 1
ATOM 6525 C C . MET A 1 841 ? 36.040 17.133 26.956 1.00 70.88 841 MET A C 1
ATOM 6527 O O . MET A 1 841 ? 36.096 17.276 28.177 1.00 70.88 841 MET A O 1
ATOM 6531 N N . GLY A 1 842 ? 34.899 16.807 26.336 1.00 66.38 842 GLY A N 1
ATOM 6532 C CA . GLY A 1 842 ? 33.596 16.731 26.994 1.00 66.38 842 GLY A CA 1
ATOM 6533 C C . GLY A 1 842 ? 33.097 18.084 27.514 1.00 66.38 842 GLY A C 1
ATOM 6534 O O . GLY A 1 842 ? 33.800 19.090 27.482 1.00 66.38 842 GLY A O 1
ATOM 6535 N N . GLU A 1 843 ? 31.865 18.110 28.024 1.00 66.88 843 GLU A N 1
ATOM 6536 C CA . GLU A 1 843 ? 31.218 19.341 28.508 1.00 66.88 843 GLU A CA 1
ATOM 6537 C C . GLU A 1 843 ? 32.022 20.042 29.621 1.00 66.88 843 GLU A C 1
ATOM 6539 O O . GLU A 1 843 ? 32.170 21.261 29.598 1.00 66.88 843 GLU A O 1
ATOM 6544 N N . GLU A 1 844 ? 32.602 19.269 30.549 1.00 67.75 844 GLU A N 1
ATOM 6545 C CA . GLU A 1 844 ? 33.390 19.779 31.684 1.00 67.75 844 GLU A CA 1
ATOM 6546 C C . GLU A 1 844 ? 34.739 20.386 31.258 1.00 67.75 844 GLU A C 1
ATOM 6548 O O . GLU A 1 844 ? 35.212 21.332 31.883 1.00 67.75 844 GLU A O 1
ATOM 6553 N N . GLY A 1 845 ? 35.366 19.852 30.203 1.00 72.44 845 GLY A N 1
ATOM 6554 C CA . GLY A 1 845 ? 36.653 20.326 29.685 1.00 72.44 845 GLY A CA 1
ATOM 6555 C C . GLY A 1 845 ? 36.525 21.295 28.508 1.00 72.44 845 GLY A C 1
ATOM 6556 O O . GLY A 1 845 ? 37.530 21.844 28.063 1.00 72.44 845 GLY A O 1
ATOM 6557 N N . PHE A 1 846 ? 35.313 21.524 27.993 1.00 81.44 846 PHE A N 1
ATOM 6558 C CA . PHE A 1 846 ? 35.081 22.415 26.857 1.00 81.44 846 PHE A CA 1
ATOM 6559 C C . PHE A 1 846 ? 35.376 23.877 27.205 1.00 81.44 846 PHE A C 1
ATOM 6561 O O . PHE A 1 846 ? 36.038 24.562 26.431 1.00 81.44 846 PHE A O 1
ATOM 6568 N N . ASP A 1 847 ? 34.921 24.367 28.361 1.00 79.75 847 ASP A N 1
ATOM 6569 C CA . ASP A 1 847 ? 35.091 25.775 28.751 1.00 79.75 847 ASP A CA 1
ATOM 6570 C C . AS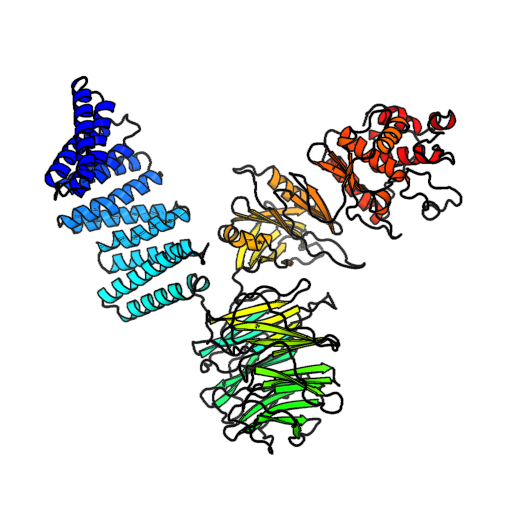P A 1 847 ? 36.445 26.048 29.447 1.00 79.75 847 ASP A C 1
ATOM 6572 O O . ASP A 1 847 ? 37.002 27.129 29.276 1.00 79.75 847 ASP A O 1
ATOM 6576 N N . ASP A 1 848 ? 37.018 25.069 30.163 1.00 79.69 848 ASP A N 1
ATOM 6577 C CA . ASP A 1 848 ? 38.360 25.146 30.777 1.00 79.69 848 ASP A CA 1
ATOM 6578 C C . ASP A 1 848 ? 39.092 23.782 30.693 1.00 79.69 848 ASP A C 1
ATOM 6580 O O . ASP A 1 848 ? 39.080 23.002 31.653 1.00 79.69 848 ASP A O 1
ATOM 6584 N N . PRO A 1 849 ? 39.752 23.468 29.559 1.00 79.94 849 PRO A N 1
ATOM 6585 C CA . PRO A 1 849 ? 40.391 22.172 29.321 1.00 79.94 849 PRO A CA 1
ATOM 6586 C C . PRO A 1 849 ? 41.562 21.901 30.269 1.00 79.94 849 PRO A C 1
ATOM 6588 O O . PRO A 1 849 ? 41.881 20.744 30.535 1.00 79.94 849 PRO A O 1
ATOM 6591 N N . LEU A 1 850 ? 42.193 22.942 30.827 1.00 77.12 850 LEU A N 1
ATOM 6592 C CA . LEU A 1 850 ? 43.266 22.770 31.806 1.00 77.12 850 LEU A CA 1
ATOM 6593 C C . LEU A 1 850 ? 42.738 22.279 33.154 1.00 77.12 850 LEU A C 1
ATOM 6595 O O . LEU A 1 850 ? 43.443 21.564 33.859 1.00 77.12 850 LEU A O 1
ATOM 6599 N N . SER A 1 851 ? 41.514 22.640 33.528 1.00 70.31 851 SER A N 1
ATOM 6600 C CA . SER A 1 851 ? 40.907 22.195 34.788 1.00 70.31 851 SER A CA 1
ATOM 6601 C C . SER A 1 851 ? 40.226 20.825 34.687 1.00 70.31 851 SER A C 1
ATOM 6603 O O . SER A 1 851 ? 39.747 20.299 35.694 1.00 70.31 851 SER A O 1
ATOM 6605 N N . PHE A 1 852 ? 40.227 20.207 33.502 1.00 67.56 852 PHE A N 1
ATOM 6606 C CA . PHE A 1 852 ? 39.667 18.878 33.290 1.00 67.56 852 PHE A CA 1
ATOM 6607 C C . PHE A 1 852 ? 40.476 17.802 34.041 1.00 67.56 852 PHE A C 1
ATOM 6609 O O . PHE A 1 852 ? 41.667 17.615 33.797 1.00 67.56 852 PHE A O 1
ATOM 6616 N N . GLY A 1 853 ? 39.825 17.090 34.972 1.00 60.59 853 GLY A N 1
ATOM 6617 C CA . GLY A 1 853 ? 40.414 15.956 35.707 1.00 60.59 853 GLY A CA 1
ATOM 6618 C C . GLY A 1 853 ? 41.173 16.275 37.009 1.00 60.59 853 GLY A C 1
ATOM 6619 O O . GLY A 1 853 ? 41.710 15.349 37.619 1.00 60.59 853 GLY A O 1
ATOM 6620 N N . VAL A 1 854 ? 41.175 17.530 37.485 1.00 52.50 854 VAL A N 1
ATOM 6621 C CA . VAL A 1 854 ? 41.969 18.006 38.649 1.00 52.50 854 VAL A CA 1
ATOM 6622 C C . VAL A 1 854 ? 41.678 17.272 39.978 1.00 52.50 854 VAL A C 1
ATOM 6624 O O . VAL A 1 854 ? 42.550 17.208 40.840 1.00 52.50 854 VAL A O 1
ATOM 6627 N N . ASP A 1 855 ? 40.522 16.617 40.132 1.00 50.88 855 ASP A N 1
ATOM 6628 C CA . ASP A 1 855 ? 40.141 15.923 41.378 1.00 50.88 855 ASP A CA 1
ATOM 6629 C C . ASP A 1 855 ? 40.343 14.382 41.391 1.00 50.88 855 ASP A C 1
ATOM 6631 O O . ASP A 1 855 ? 39.878 13.731 42.331 1.00 50.88 855 ASP A O 1
ATOM 6635 N N . LYS A 1 856 ? 40.945 13.719 40.375 1.00 49.94 856 LYS A N 1
ATOM 6636 C CA . LYS A 1 856 ? 40.626 12.275 40.136 1.00 49.94 856 LYS A CA 1
ATOM 6637 C C . LYS A 1 856 ? 41.716 11.235 39.788 1.00 49.94 856 LYS A C 1
ATOM 6639 O O . LYS A 1 856 ? 41.358 10.186 39.256 1.00 49.94 856 LYS A O 1
ATOM 6644 N N . VAL A 1 857 ? 42.986 11.373 40.189 1.00 41.72 857 VAL A N 1
ATOM 6645 C CA . VAL A 1 857 ? 43.977 10.252 40.102 1.00 41.72 857 VAL A CA 1
ATOM 6646 C C . VAL A 1 857 ? 44.125 9.467 41.420 1.00 41.72 857 VAL A C 1
ATOM 6648 O O . VAL A 1 857 ? 44.771 8.425 41.458 1.00 41.72 857 VAL A O 1
ATOM 6651 N N . ALA A 1 858 ? 43.423 9.838 42.496 1.00 40.75 858 ALA A N 1
ATOM 6652 C CA . ALA A 1 858 ? 43.524 9.111 43.770 1.00 40.75 858 ALA A CA 1
ATOM 6653 C C . ALA A 1 858 ? 42.929 7.678 43.759 1.00 40.75 858 ALA A C 1
ATOM 6655 O O . ALA A 1 858 ? 43.229 6.891 44.653 1.00 40.75 858 ALA A O 1
ATOM 6656 N N . HIS A 1 859 ? 42.107 7.296 42.767 1.00 38.59 859 HIS A N 1
ATOM 6657 C CA . HIS A 1 859 ? 41.337 6.039 42.828 1.00 38.59 859 HIS A CA 1
ATOM 6658 C C . HIS A 1 859 ? 41.666 4.953 41.791 1.00 38.59 859 HIS A C 1
ATOM 6660 O O . HIS A 1 859 ? 41.133 3.854 41.924 1.00 38.59 859 HIS A O 1
ATOM 6666 N N . LYS A 1 860 ? 42.541 5.181 40.799 1.00 39.47 860 LYS A N 1
ATOM 6667 C CA . LYS A 1 860 ? 42.780 4.183 39.727 1.00 39.47 860 LYS A CA 1
ATOM 6668 C C . LYS A 1 860 ? 44.124 3.447 39.741 1.00 39.47 860 LYS A C 1
ATOM 6670 O O . LYS A 1 860 ? 44.229 2.444 39.049 1.00 39.47 860 LYS A O 1
ATOM 6675 N N . GLN A 1 861 ? 45.118 3.864 40.531 1.00 38.72 861 GLN A N 1
ATOM 6676 C CA . GLN A 1 861 ? 46.444 3.210 40.535 1.00 38.72 861 GLN A CA 1
ATOM 6677 C C . GLN A 1 861 ? 46.974 2.797 41.918 1.00 38.72 861 GLN A C 1
ATOM 6679 O O . GLN A 1 861 ? 48.149 2.468 42.054 1.00 38.72 861 GLN A O 1
ATOM 6684 N N . GLY A 1 862 ? 46.147 2.818 42.970 1.00 40.16 862 GLY A N 1
ATOM 6685 C CA . GLY A 1 862 ? 46.595 2.393 44.306 1.00 40.16 862 GLY A CA 1
ATOM 6686 C C . GLY A 1 862 ? 47.770 3.210 44.868 1.00 40.16 862 GLY A C 1
ATOM 6687 O O . GLY A 1 862 ? 48.493 2.720 45.731 1.00 40.16 862 GLY A O 1
ATOM 6688 N N . ARG A 1 863 ? 47.965 4.443 44.384 1.00 37.94 863 ARG A N 1
ATOM 6689 C CA . ARG A 1 863 ? 48.891 5.428 44.945 1.00 37.94 863 ARG A CA 1
ATOM 6690 C C . ARG A 1 863 ? 48.066 6.445 45.732 1.00 37.94 863 ARG A C 1
ATOM 6692 O O . ARG A 1 863 ? 47.461 7.321 45.116 1.00 37.94 863 ARG A O 1
ATOM 6699 N N . PRO A 1 864 ? 47.974 6.318 47.063 1.00 36.78 864 PRO A N 1
ATOM 6700 C CA . PRO A 1 864 ? 47.454 7.402 47.867 1.00 36.78 864 PRO A CA 1
ATOM 6701 C C . PRO A 1 864 ? 48.499 8.533 47.799 1.00 36.78 864 PRO A C 1
ATOM 6703 O O . PRO A 1 864 ? 49.696 8.255 47.773 1.00 36.78 864 PRO A O 1
ATOM 6706 N N . ASP A 1 865 ? 48.054 9.789 47.738 1.00 41.50 865 ASP A N 1
ATOM 6707 C CA . ASP A 1 865 ? 48.866 10.991 48.029 1.00 41.50 865 ASP A CA 1
ATOM 6708 C C . ASP A 1 865 ? 49.451 11.818 46.855 1.00 41.50 865 ASP A C 1
ATOM 6710 O O . ASP A 1 865 ? 50.458 12.499 47.056 1.00 41.50 865 ASP A O 1
ATOM 6714 N N . GLN A 1 866 ? 48.845 11.875 45.657 1.00 43.66 866 GLN A N 1
ATOM 6715 C CA . GLN A 1 866 ? 49.247 12.887 44.652 1.00 43.66 866 GLN A CA 1
ATOM 6716 C C . GLN A 1 866 ? 48.058 13.638 44.027 1.00 43.66 866 GLN A C 1
ATOM 6718 O O . GLN A 1 866 ? 47.195 13.043 43.387 1.00 43.66 866 GLN A O 1
ATOM 6723 N N . ASN A 1 867 ? 48.036 14.964 44.233 1.00 47.62 867 ASN A N 1
ATOM 6724 C CA . ASN A 1 867 ? 47.208 15.924 43.495 1.00 47.62 867 ASN A CA 1
ATOM 6725 C C . ASN A 1 867 ? 47.426 15.722 41.991 1.00 47.62 867 ASN A C 1
ATOM 6727 O O . ASN A 1 867 ? 48.571 15.782 41.544 1.00 47.62 867 ASN A O 1
ATOM 6731 N N . VAL A 1 868 ? 46.350 15.536 41.222 1.00 53.69 868 VAL A N 1
ATOM 6732 C CA . VAL A 1 868 ? 46.434 15.537 39.755 1.00 53.69 868 VAL A CA 1
ATOM 6733 C C . VAL A 1 868 ? 46.813 16.945 39.311 1.00 53.69 868 VAL A C 1
ATOM 6735 O O . VAL A 1 868 ? 46.115 17.902 39.663 1.00 53.69 868 VAL A O 1
ATOM 6738 N N . PRO A 1 869 ? 47.911 17.126 38.580 1.00 60.91 869 PRO A N 1
ATOM 6739 C CA . PRO A 1 869 ? 48.320 18.438 38.120 1.00 60.91 869 PRO A CA 1
ATOM 6740 C C . PRO A 1 869 ? 47.354 18.949 37.046 1.00 60.91 869 PRO A C 1
ATOM 6742 O O . PRO A 1 869 ? 47.043 18.257 36.079 1.00 60.91 869 PRO A O 1
ATOM 6745 N N . ARG A 1 870 ? 46.887 20.192 37.206 1.00 72.19 870 ARG A N 1
ATOM 6746 C CA . ARG A 1 870 ? 46.039 20.891 36.228 1.00 72.19 870 ARG A CA 1
ATOM 6747 C C . ARG A 1 870 ? 46.672 20.808 34.828 1.00 72.19 870 ARG A C 1
ATOM 6749 O O . ARG A 1 870 ? 47.841 21.156 34.686 1.00 72.19 870 ARG A O 1
ATOM 6756 N N . GLY A 1 871 ? 45.915 20.354 33.826 1.00 72.69 871 GLY A N 1
ATOM 6757 C CA . GLY A 1 871 ? 46.294 20.323 32.408 1.00 72.69 871 GLY A CA 1
ATOM 6758 C C . GLY A 1 871 ? 46.786 18.989 31.844 1.00 72.69 871 GLY A C 1
ATOM 6759 O O . GLY A 1 871 ? 46.967 18.903 30.635 1.00 72.69 871 GLY A O 1
ATOM 6760 N N . GLU A 1 872 ? 46.970 17.954 32.665 1.00 78.56 872 GLU A N 1
ATOM 6761 C CA . GLU A 1 872 ? 47.568 16.668 32.261 1.00 78.56 872 GLU A CA 1
ATOM 6762 C C . GLU A 1 872 ? 46.866 16.019 31.049 1.00 78.56 872 GLU A C 1
ATOM 6764 O O . GLU A 1 872 ? 47.485 15.779 30.013 1.00 78.56 872 GLU A O 1
ATOM 6769 N N . ILE A 1 873 ? 45.547 15.845 31.131 1.00 77.31 873 ILE A N 1
ATOM 6770 C CA . ILE A 1 873 ? 44.735 15.223 30.075 1.00 77.31 873 ILE A CA 1
ATOM 6771 C C . ILE A 1 873 ? 44.696 16.081 28.802 1.00 77.31 873 ILE A C 1
ATOM 6773 O O . ILE A 1 873 ? 44.742 15.570 27.689 1.00 77.31 873 ILE A O 1
ATOM 6777 N N . PHE A 1 874 ? 44.655 17.403 28.951 1.00 85.69 874 PHE A N 1
ATOM 6778 C CA . PHE A 1 874 ? 44.687 18.309 27.807 1.00 85.69 874 PHE A CA 1
ATOM 6779 C C . PHE A 1 874 ? 46.025 18.238 27.060 1.00 85.69 874 PHE A C 1
ATOM 6781 O O . PHE A 1 874 ? 46.051 18.247 25.831 1.00 85.69 874 PHE A O 1
ATOM 6788 N N . ILE A 1 875 ? 47.141 18.117 27.787 1.00 87.81 875 ILE A N 1
ATOM 6789 C CA . ILE A 1 875 ? 48.460 17.914 27.182 1.00 87.81 875 ILE A CA 1
ATOM 6790 C C . ILE A 1 875 ? 48.526 16.570 26.446 1.00 87.81 875 ILE A C 1
ATOM 6792 O O . ILE A 1 875 ? 49.080 16.541 25.350 1.00 87.81 875 ILE A O 1
ATOM 6796 N N . HIS A 1 876 ? 47.930 15.499 26.984 1.00 87.62 876 HIS A N 1
ATOM 6797 C CA . HIS A 1 876 ? 47.831 14.193 26.308 1.00 87.62 876 HIS A CA 1
ATOM 6798 C C . HIS A 1 876 ? 47.180 14.313 24.926 1.00 87.62 876 HIS A C 1
ATOM 6800 O O . HIS A 1 876 ? 47.779 13.949 23.915 1.00 87.62 876 HIS A O 1
ATOM 6806 N N . GLU A 1 877 ? 45.999 14.923 24.860 1.00 82.12 877 GLU A N 1
ATOM 6807 C CA . GLU A 1 877 ? 45.269 15.114 23.603 1.00 82.12 877 GLU A CA 1
ATOM 6808 C C . GLU A 1 877 ? 46.002 16.043 22.620 1.00 82.12 877 GLU A C 1
ATOM 6810 O O . GLU A 1 877 ? 46.034 15.810 21.408 1.00 82.12 877 GLU A O 1
ATOM 6815 N N . LEU A 1 878 ? 46.692 17.069 23.125 1.00 89.44 878 LEU A N 1
ATOM 6816 C CA . LEU A 1 878 ? 47.537 17.918 22.285 1.00 89.44 878 LEU A CA 1
ATOM 6817 C C . LEU A 1 878 ? 48.741 17.172 21.697 1.00 89.44 878 LEU A C 1
ATOM 6819 O O . LEU A 1 878 ? 49.206 17.551 20.619 1.00 89.44 878 LEU A O 1
ATOM 6823 N N . VAL A 1 879 ? 49.237 16.110 22.343 1.00 88.38 879 VAL A N 1
ATOM 6824 C CA . VAL A 1 879 ? 50.263 15.250 21.734 1.00 88.38 879 VAL A CA 1
ATOM 6825 C C . VAL A 1 879 ? 49.688 14.525 20.526 1.00 88.38 879 VAL A C 1
ATOM 6827 O O . VAL A 1 879 ? 50.348 14.504 19.492 1.00 88.38 879 VAL A O 1
ATOM 6830 N N . HIS A 1 880 ? 48.450 14.033 20.580 1.00 81.50 880 HIS A N 1
ATOM 6831 C CA . HIS A 1 880 ? 47.796 13.455 19.402 1.00 81.50 880 HIS A CA 1
ATOM 6832 C C . HIS A 1 880 ? 47.595 14.486 18.288 1.00 81.50 880 HIS A C 1
ATOM 6834 O O . HIS A 1 880 ? 47.876 14.199 17.123 1.00 81.50 880 HIS A O 1
ATOM 6840 N N . ALA A 1 881 ? 47.220 15.722 18.624 1.00 82.19 881 ALA A N 1
ATOM 6841 C CA . ALA A 1 881 ? 47.147 16.801 17.639 1.00 82.19 881 ALA A CA 1
ATOM 6842 C C . ALA A 1 881 ? 48.514 17.098 16.998 1.00 82.19 881 ALA A C 1
ATOM 6844 O O . ALA A 1 881 ? 48.615 17.289 15.782 1.00 82.19 881 ALA A O 1
ATOM 6845 N N . TRP A 1 882 ? 49.583 17.081 17.796 1.00 88.25 882 TRP A N 1
ATOM 6846 C CA . TRP A 1 882 ? 50.955 17.210 17.316 1.00 88.25 882 TRP A CA 1
ATOM 6847 C C . TRP A 1 882 ? 51.366 16.030 16.422 1.00 88.25 882 TRP A C 1
ATOM 6849 O O . TRP A 1 882 ? 51.921 16.261 15.347 1.00 88.25 882 TRP A O 1
ATOM 6859 N N . GLN A 1 883 ? 51.040 14.788 16.794 1.00 80.06 883 GLN A N 1
ATOM 6860 C CA . GLN A 1 883 ? 51.316 13.584 15.998 1.00 80.06 883 GLN A CA 1
ATOM 6861 C C . GLN A 1 883 ? 50.597 13.643 14.642 1.00 80.06 883 GLN A C 1
ATOM 6863 O O . GLN A 1 883 ? 51.203 13.354 13.611 1.00 80.06 883 GLN A O 1
ATOM 6868 N N . ILE A 1 884 ? 49.336 14.086 14.612 1.00 72.44 884 ILE A N 1
ATOM 6869 C CA . ILE A 1 884 ? 48.558 14.266 13.374 1.00 72.44 884 ILE A CA 1
ATOM 6870 C C . ILE A 1 884 ? 49.215 15.293 12.442 1.00 72.44 884 ILE A C 1
ATOM 6872 O O . ILE A 1 884 ? 49.232 15.097 11.231 1.00 72.44 884 ILE A O 1
ATOM 6876 N N . HIS A 1 885 ? 49.778 16.374 12.983 1.00 80.19 885 HIS A N 1
ATOM 6877 C CA . HIS A 1 885 ? 50.398 17.431 12.177 1.00 80.19 885 HIS A CA 1
ATOM 6878 C C . HIS A 1 885 ? 51.804 17.088 11.672 1.00 80.19 885 HIS A C 1
ATOM 6880 O O . HIS A 1 885 ? 52.184 17.527 10.589 1.00 80.19 885 HIS A O 1
ATOM 6886 N N . HIS A 1 886 ? 52.577 16.308 12.433 1.00 79.50 886 HIS A N 1
ATOM 6887 C CA . HIS A 1 886 ? 53.958 15.944 12.081 1.00 79.50 886 HIS A CA 1
ATOM 6888 C C . HIS A 1 886 ? 54.072 14.575 11.398 1.00 79.50 886 HIS A C 1
ATOM 6890 O O . HIS A 1 886 ? 55.168 14.184 10.995 1.00 79.50 886 HIS A O 1
ATOM 6896 N N . SER A 1 887 ? 52.954 13.866 11.214 1.00 65.44 887 SER A N 1
ATOM 6897 C CA . SER A 1 887 ? 52.870 12.663 10.386 1.00 65.44 887 SER A CA 1
ATOM 6898 C C . SER A 1 887 ? 52.274 12.989 9.010 1.00 65.44 887 SER A C 1
ATOM 6900 O O . SER A 1 887 ? 51.361 13.800 8.865 1.00 65.44 887 SER A O 1
ATOM 6902 N N . ALA A 1 888 ? 52.791 12.359 7.952 1.00 50.38 888 ALA A N 1
ATOM 6903 C CA . ALA A 1 888 ? 52.174 12.431 6.631 1.00 50.38 888 ALA A CA 1
ATOM 6904 C C . ALA A 1 888 ? 50.921 11.547 6.643 1.00 50.38 888 ALA A C 1
ATOM 6906 O O . ALA A 1 888 ? 51.054 10.354 6.401 1.00 50.38 888 ALA A O 1
ATOM 6907 N N . PHE A 1 889 ? 49.763 12.125 6.997 1.00 44.84 889 PHE A N 1
ATOM 6908 C CA . PHE A 1 889 ? 48.429 11.501 7.073 1.00 44.84 889 PHE A CA 1
ATOM 6909 C C . PHE A 1 889 ? 48.412 10.014 6.677 1.00 44.84 889 PHE A C 1
ATOM 6911 O O . PHE A 1 889 ? 48.200 9.667 5.512 1.00 44.84 889 PHE A O 1
ATOM 6918 N N . SER A 1 890 ? 48.689 9.128 7.635 1.00 43.00 890 SER A N 1
ATOM 6919 C CA . SER A 1 890 ? 48.683 7.688 7.405 1.00 43.00 890 SER A CA 1
ATOM 6920 C C . SER A 1 890 ? 47.515 7.068 8.159 1.00 43.00 890 SER A C 1
ATOM 6922 O O . SER A 1 890 ? 47.354 7.240 9.363 1.00 43.00 890 SER A O 1
ATOM 6924 N N . VAL A 1 891 ? 46.702 6.298 7.435 1.00 38.56 891 VAL A N 1
ATOM 6925 C CA . VAL A 1 891 ? 45.595 5.484 7.969 1.00 38.56 891 VAL A CA 1
ATOM 6926 C C . VAL A 1 891 ? 46.051 4.595 9.143 1.00 38.56 891 VAL A C 1
ATOM 6928 O O . VAL A 1 891 ? 45.240 4.239 9.990 1.00 38.56 891 VAL A O 1
ATOM 6931 N N . SER A 1 892 ? 47.355 4.309 9.253 1.00 40.91 892 SER A N 1
ATOM 6932 C CA . SER A 1 892 ? 47.961 3.605 10.387 1.00 40.91 892 SER A CA 1
ATOM 6933 C C . SER A 1 892 ? 47.772 4.311 11.735 1.00 40.91 892 SER A C 1
ATOM 6935 O O . SER A 1 892 ? 47.508 3.631 12.714 1.00 40.91 892 SER A O 1
ATOM 6937 N N . LEU A 1 893 ? 47.810 5.650 11.799 1.00 43.31 893 LEU A N 1
ATOM 6938 C CA . LEU A 1 893 ? 47.649 6.386 13.063 1.00 43.31 893 LEU A CA 1
ATOM 6939 C C . LEU A 1 893 ? 46.220 6.242 13.627 1.00 43.31 893 LEU A C 1
ATOM 6941 O O . LEU A 1 893 ? 46.023 6.173 14.836 1.00 43.31 893 LEU A O 1
ATOM 6945 N N . LEU A 1 894 ? 45.227 6.154 12.733 1.00 43.22 894 LEU A N 1
ATOM 6946 C CA . LEU A 1 894 ? 43.821 5.911 13.072 1.00 43.22 894 LEU A CA 1
ATOM 6947 C C . LEU A 1 894 ? 43.602 4.457 13.532 1.00 43.22 894 LEU A C 1
ATOM 6949 O O . LEU A 1 894 ? 42.852 4.212 14.471 1.00 43.22 894 LEU A O 1
ATOM 6953 N N . LEU A 1 895 ? 44.276 3.496 12.890 1.00 40.69 895 LEU A N 1
ATOM 6954 C CA . LEU A 1 895 ? 44.215 2.069 13.231 1.00 40.69 895 LEU A CA 1
ATOM 6955 C C . LEU A 1 895 ? 44.895 1.759 14.575 1.00 40.69 895 LEU A C 1
ATOM 6957 O O . LEU A 1 895 ? 44.365 0.966 15.353 1.00 40.69 895 LEU A O 1
ATOM 6961 N N . ASP A 1 896 ? 46.012 2.419 14.882 1.00 43.31 896 ASP A N 1
ATOM 6962 C CA . ASP A 1 896 ? 46.728 2.254 16.152 1.00 43.31 896 ASP A CA 1
ATOM 6963 C C . ASP A 1 896 ? 45.941 2.854 17.336 1.00 43.31 896 ASP A C 1
ATOM 6965 O O . ASP A 1 896 ? 45.933 2.276 18.424 1.00 43.31 896 ASP A O 1
ATOM 6969 N N . ALA A 1 897 ? 45.203 3.952 17.116 1.00 43.28 897 ALA A N 1
ATOM 6970 C CA . ALA A 1 897 ? 44.334 4.571 18.129 1.00 43.28 897 ALA A CA 1
ATOM 6971 C C . ALA A 1 897 ? 43.107 3.696 18.443 1.00 43.28 897 ALA A C 1
ATOM 6973 O O . ALA A 1 897 ? 42.738 3.508 19.604 1.00 43.28 897 ALA A O 1
ATOM 6974 N N . LEU A 1 898 ? 42.519 3.085 17.410 1.00 39.88 898 LEU A N 1
ATOM 6975 C CA . LEU A 1 898 ? 41.421 2.121 17.545 1.00 39.88 898 LEU A CA 1
ATOM 6976 C C . LEU A 1 898 ? 41.881 0.820 18.234 1.00 39.88 898 LEU A C 1
ATOM 6978 O O . LEU A 1 898 ? 41.165 0.278 19.077 1.00 39.88 898 LEU A O 1
ATOM 6982 N N . SER A 1 899 ? 43.097 0.348 17.934 1.00 38.12 899 SER A N 1
ATOM 6983 C CA . SER A 1 899 ? 43.717 -0.833 18.560 1.00 38.12 899 SER A CA 1
ATOM 6984 C C . SER A 1 899 ? 43.993 -0.631 20.056 1.00 38.12 899 SER A C 1
ATOM 6986 O O . SER A 1 899 ? 43.725 -1.516 20.875 1.00 38.12 899 SER A O 1
ATOM 6988 N N . ALA A 1 900 ? 44.463 0.554 20.452 1.00 41.25 900 ALA A N 1
ATOM 6989 C CA . ALA A 1 900 ? 44.722 0.874 21.853 1.00 41.25 900 ALA A CA 1
ATOM 6990 C C . ALA A 1 900 ? 43.435 0.976 22.695 1.00 41.25 900 ALA A C 1
ATOM 6992 O O . ALA A 1 900 ? 43.407 0.500 23.834 1.00 41.25 900 ALA A O 1
ATOM 6993 N N . GLN A 1 901 ? 42.347 1.520 22.138 1.00 40.22 901 GLN A N 1
ATOM 6994 C CA . GLN A 1 901 ? 41.040 1.539 22.810 1.00 40.22 901 GLN A CA 1
ATOM 6995 C C . GLN A 1 901 ? 40.486 0.122 23.039 1.00 40.22 901 GLN A C 1
ATOM 6997 O O . GLN A 1 901 ? 39.999 -0.169 24.132 1.00 40.22 901 GLN A O 1
ATOM 7002 N N . TRP A 1 902 ? 40.648 -0.780 22.066 1.00 34.56 902 TRP A N 1
ATOM 7003 C CA . TRP A 1 902 ? 40.220 -2.181 22.170 1.00 34.56 902 TRP A CA 1
ATOM 7004 C C . TRP A 1 902 ? 41.071 -2.990 23.162 1.00 34.56 902 TRP A C 1
ATOM 7006 O O . TRP A 1 902 ? 40.546 -3.754 23.977 1.00 34.56 902 TRP A O 1
ATOM 7016 N N . SER A 1 903 ? 42.394 -2.798 23.140 1.00 38.88 903 SER A N 1
ATOM 7017 C CA . SER A 1 903 ? 43.333 -3.472 24.044 1.00 38.88 903 SER A CA 1
ATOM 7018 C C . SER A 1 903 ? 42.955 -3.244 25.513 1.00 38.88 903 SER A C 1
ATOM 7020 O O . SER A 1 903 ? 42.846 -4.210 26.262 1.00 38.88 903 SER A O 1
ATOM 7022 N N . ASN A 1 904 ? 42.601 -2.013 25.904 1.00 38.94 904 ASN A N 1
ATOM 7023 C CA . ASN A 1 904 ? 42.122 -1.687 27.258 1.00 38.94 904 ASN A CA 1
ATOM 7024 C C . ASN A 1 904 ? 40.837 -2.426 27.677 1.00 38.94 904 ASN A C 1
ATOM 7026 O O . ASN A 1 904 ? 40.701 -2.806 28.840 1.00 38.94 904 ASN A O 1
ATOM 7030 N N . GLU A 1 905 ? 39.880 -2.616 26.765 1.00 35.19 905 GLU A N 1
ATOM 7031 C CA . GLU A 1 905 ? 38.583 -3.244 27.076 1.00 35.19 905 GLU A CA 1
ATOM 7032 C C . GLU A 1 905 ? 38.676 -4.775 27.172 1.00 35.19 905 GLU A C 1
ATOM 7034 O O . GLU A 1 905 ? 37.889 -5.402 27.878 1.00 35.19 905 GLU A O 1
ATOM 7039 N N . THR A 1 906 ? 39.717 -5.365 26.573 1.00 31.09 906 THR A N 1
ATOM 7040 C CA . THR A 1 906 ? 40.082 -6.789 26.718 1.00 31.09 906 THR A CA 1
ATOM 7041 C C . THR A 1 906 ? 41.113 -7.075 27.824 1.00 31.09 906 THR A C 1
ATOM 7043 O O . THR A 1 906 ? 41.547 -8.217 27.977 1.00 31.09 906 THR A O 1
ATOM 7046 N N . GLY A 1 907 ? 41.485 -6.067 28.628 1.00 35.06 907 GLY A N 1
ATOM 7047 C CA . GLY A 1 907 ? 42.412 -6.206 29.763 1.00 35.06 907 GLY A CA 1
ATOM 7048 C C . GLY A 1 907 ? 43.900 -5.990 29.446 1.00 35.06 907 GLY A C 1
ATOM 7049 O O . GLY A 1 907 ? 44.752 -6.393 30.233 1.00 35.06 907 GLY A O 1
ATOM 7050 N N . GLY A 1 908 ? 44.229 -5.378 28.309 1.00 44.16 908 GLY A N 1
ATOM 7051 C CA . GLY A 1 908 ? 45.574 -4.923 27.949 1.00 44.16 908 GLY A CA 1
ATOM 7052 C C . GLY A 1 908 ? 45.943 -3.565 28.563 1.00 44.16 908 GLY A C 1
ATOM 7053 O O . GLY A 1 908 ? 45.084 -2.819 29.026 1.00 44.16 908 GLY A O 1
ATOM 7054 N N . HIS A 1 909 ? 47.240 -3.233 28.550 1.00 53.59 909 HIS A N 1
ATOM 7055 C CA . HIS A 1 909 ? 47.806 -2.028 29.177 1.00 53.59 909 HIS A CA 1
ATOM 7056 C C . HIS A 1 909 ? 48.503 -1.094 28.154 1.00 53.59 909 HIS A C 1
ATOM 7058 O O . HIS A 1 909 ? 49.719 -0.920 28.200 1.00 53.59 909 HIS A O 1
ATOM 7064 N N . PRO A 1 910 ? 47.771 -0.479 27.206 1.00 54.78 910 PRO A N 1
ATOM 7065 C CA . PRO A 1 910 ? 48.329 0.333 26.114 1.00 54.78 910 PRO A CA 1
ATOM 7066 C C . PRO A 1 910 ? 49.017 1.633 26.569 1.00 54.78 910 PRO A C 1
ATOM 7068 O O . PRO A 1 910 ? 49.821 2.181 25.822 1.00 54.78 910 PRO A O 1
ATOM 7071 N N . TYR A 1 911 ? 48.730 2.107 27.786 1.00 56.34 911 TYR A N 1
ATOM 7072 C CA . TYR A 1 911 ? 49.362 3.286 28.394 1.00 56.34 911 TYR A CA 1
ATOM 7073 C C . TYR A 1 911 ? 50.638 2.955 29.184 1.00 56.34 911 TYR A C 1
ATOM 7075 O O . TYR A 1 911 ? 51.376 3.859 29.570 1.00 56.34 911 TYR A O 1
ATOM 7083 N N . GLU A 1 912 ? 50.916 1.674 29.448 1.00 68.19 912 GLU A N 1
ATOM 7084 C CA . GLU A 1 912 ? 52.116 1.276 30.183 1.00 68.19 912 GLU A CA 1
ATOM 7085 C C . GLU A 1 912 ? 53.340 1.310 29.267 1.00 68.19 912 GLU A C 1
ATOM 7087 O O . GLU A 1 912 ? 53.358 0.714 28.189 1.00 68.19 912 GLU A O 1
ATOM 7092 N N . TYR A 1 913 ? 54.390 1.996 29.718 1.00 72.38 913 TYR A N 1
ATOM 7093 C CA . TYR A 1 913 ? 55.662 2.101 29.014 1.00 72.38 913 TYR A CA 1
ATOM 7094 C C . TYR A 1 913 ? 56.837 1.705 29.923 1.00 72.38 913 TYR A C 1
ATOM 7096 O O . TYR A 1 913 ? 56.826 1.909 31.138 1.00 72.38 913 TYR A O 1
ATOM 7104 N N . GLY A 1 914 ? 57.861 1.091 29.322 1.00 73.12 914 GLY A N 1
ATOM 7105 C CA . GLY A 1 914 ? 59.075 0.638 30.012 1.00 73.12 914 GLY A CA 1
ATOM 7106 C C . GLY A 1 914 ? 60.080 1.767 30.305 1.00 73.12 914 GLY A C 1
ATOM 7107 O O . GLY A 1 914 ? 59.827 2.921 29.966 1.00 73.12 914 GLY A O 1
ATOM 7108 N N . PRO A 1 915 ? 61.250 1.460 30.907 1.00 80.06 915 PRO A N 1
ATOM 7109 C CA . PRO A 1 915 ? 62.265 2.462 31.241 1.00 80.06 915 PRO A CA 1
ATOM 7110 C C . PRO A 1 915 ? 62.740 3.247 30.009 1.00 80.06 915 PRO A C 1
ATOM 7112 O O . PRO A 1 915 ? 62.870 2.688 28.919 1.00 80.06 915 PRO A O 1
ATOM 7115 N N . ALA A 1 916 ? 63.070 4.530 30.199 1.00 77.94 916 ALA A N 1
ATOM 7116 C CA . ALA A 1 916 ? 63.572 5.399 29.135 1.00 77.94 916 ALA A CA 1
ATOM 7117 C C . ALA A 1 916 ? 64.783 4.770 28.415 1.00 77.94 916 ALA A C 1
ATOM 7119 O O . ALA A 1 916 ? 65.832 4.531 29.017 1.00 77.94 916 ALA A O 1
ATOM 7120 N N . GLY A 1 917 ? 64.645 4.509 27.113 1.00 78.06 917 GLY A N 1
ATOM 7121 C CA . GLY A 1 917 ? 65.609 3.702 26.361 1.00 78.06 917 GLY A CA 1
ATOM 7122 C C . GLY A 1 917 ? 65.295 3.598 24.864 1.00 78.06 917 GLY A C 1
ATOM 7123 O O . GLY A 1 917 ? 66.129 4.061 24.078 1.00 78.06 917 GLY A O 1
ATOM 7124 N N . PRO A 1 918 ? 64.122 3.049 24.477 1.00 85.50 918 PRO A N 1
ATOM 7125 C CA . PRO A 1 918 ? 63.690 2.897 23.079 1.00 85.50 918 PRO A CA 1
ATOM 7126 C C . PRO A 1 918 ? 63.645 4.220 22.301 1.00 85.50 918 PRO A C 1
ATOM 7128 O O . PRO A 1 918 ? 63.568 5.291 22.914 1.00 85.50 918 PRO A O 1
ATOM 7131 N N . ALA A 1 919 ? 63.696 4.176 20.964 1.00 83.00 919 ALA A N 1
ATOM 7132 C CA . ALA A 1 919 ? 63.460 5.373 20.154 1.00 83.00 919 ALA A CA 1
ATOM 7133 C C . ALA A 1 919 ? 61.975 5.768 20.214 1.00 83.00 919 ALA A C 1
ATOM 7135 O O . ALA A 1 919 ? 61.118 4.919 20.420 1.00 83.00 919 ALA A O 1
ATOM 7136 N N . PHE A 1 920 ? 61.664 7.057 20.041 1.00 82.62 920 PHE A N 1
ATOM 7137 C CA . PHE A 1 920 ? 60.287 7.551 20.174 1.00 82.62 920 PHE A CA 1
ATOM 7138 C C . PHE A 1 920 ? 59.318 6.867 19.195 1.00 82.62 920 PHE A C 1
ATOM 7140 O O . PHE A 1 920 ? 58.249 6.440 19.606 1.00 82.62 920 PHE A O 1
ATOM 7147 N N . ALA A 1 921 ? 59.751 6.661 17.946 1.00 77.88 921 ALA A N 1
ATOM 7148 C CA . ALA A 1 921 ? 58.982 5.970 16.911 1.00 77.88 921 ALA A CA 1
ATOM 7149 C C . ALA A 1 921 ? 58.765 4.463 17.173 1.00 77.88 921 ALA A C 1
ATOM 7151 O O . ALA A 1 921 ? 57.890 3.869 16.554 1.00 77.88 921 ALA A O 1
ATOM 7152 N N . ASP A 1 922 ? 59.539 3.849 18.080 1.00 77.25 922 ASP A N 1
ATOM 7153 C CA . ASP A 1 922 ? 59.371 2.438 18.463 1.00 77.25 922 ASP A CA 1
ATOM 7154 C C . ASP A 1 922 ? 58.321 2.261 19.579 1.00 77.25 922 ASP A C 1
ATOM 7156 O O . ASP A 1 922 ? 57.994 1.136 19.957 1.00 77.25 922 ASP A O 1
ATOM 7160 N N . LEU A 1 923 ? 57.825 3.365 20.149 1.00 74.25 923 LEU A N 1
ATOM 7161 C CA . LEU A 1 923 ? 56.784 3.383 21.174 1.00 74.25 923 LEU A CA 1
ATOM 7162 C C . LEU A 1 923 ? 55.411 3.527 20.511 1.00 74.25 923 LEU A C 1
ATOM 7164 O O . LEU A 1 923 ? 55.271 4.271 19.539 1.00 74.25 923 LEU A O 1
ATOM 7168 N N . GLY A 1 924 ? 54.390 2.868 21.064 1.00 69.19 924 GLY A N 1
ATOM 7169 C CA . GLY A 1 924 ? 53.008 3.029 20.605 1.00 69.19 924 GLY A CA 1
ATOM 7170 C C . GLY A 1 924 ? 52.511 4.468 20.777 1.00 69.19 924 GLY A C 1
ATOM 7171 O O . GLY A 1 924 ? 52.973 5.188 21.662 1.00 69.19 924 GLY A O 1
ATOM 7172 N N . ILE A 1 925 ? 51.549 4.897 19.959 1.00 69.31 925 ILE A N 1
ATOM 7173 C CA . ILE A 1 925 ? 51.090 6.298 19.937 1.00 69.31 925 ILE A CA 1
ATOM 7174 C C . ILE A 1 925 ? 50.520 6.786 21.283 1.00 69.31 925 ILE A C 1
ATOM 7176 O O . ILE A 1 925 ? 50.763 7.932 21.658 1.00 69.31 925 ILE A O 1
ATOM 7180 N N . GLU A 1 926 ? 49.852 5.911 22.041 1.00 69.06 926 GLU A N 1
ATOM 7181 C CA . GLU A 1 926 ? 49.359 6.206 23.394 1.00 69.06 926 GLU A CA 1
ATOM 7182 C C . GLU A 1 926 ? 50.494 6.227 24.424 1.00 69.06 926 GLU A C 1
ATOM 7184 O O . GLU A 1 926 ? 50.492 7.059 25.324 1.00 69.06 926 GLU A O 1
ATOM 7189 N N . GLN A 1 927 ? 51.518 5.378 24.271 1.00 75.50 927 GLN A N 1
ATOM 7190 C CA . GLN A 1 927 ? 52.715 5.412 25.122 1.00 75.50 927 GLN A CA 1
ATOM 7191 C C . GLN A 1 927 ? 53.494 6.715 24.911 1.00 75.50 927 GLN A C 1
ATOM 7193 O O . GLN A 1 927 ? 53.983 7.310 25.867 1.00 75.50 927 GLN A O 1
ATOM 7198 N N . GLN A 1 928 ? 53.591 7.181 23.663 1.00 84.00 928 GLN A N 1
ATOM 7199 C CA . GLN A 1 928 ? 54.204 8.465 23.325 1.00 84.00 928 GLN A CA 1
ATOM 7200 C C . GLN A 1 928 ? 53.466 9.634 23.994 1.00 84.00 928 GLN A C 1
ATOM 7202 O O . GLN A 1 928 ? 54.116 10.476 24.614 1.00 84.00 928 GLN A O 1
ATOM 7207 N N . ALA A 1 929 ? 52.132 9.669 23.903 1.00 81.81 929 ALA A N 1
ATOM 7208 C CA . ALA A 1 929 ? 51.306 10.689 24.549 1.00 81.81 929 ALA A CA 1
ATOM 7209 C C . ALA A 1 929 ? 51.398 10.616 26.082 1.00 81.81 929 ALA A C 1
ATOM 7211 O O . ALA A 1 929 ? 51.693 11.627 26.727 1.00 81.81 929 ALA A O 1
ATOM 7212 N N . GLN A 1 930 ? 51.303 9.412 26.654 1.00 80.38 930 GLN A N 1
ATOM 7213 C CA . GLN A 1 930 ? 51.384 9.191 28.098 1.00 80.38 930 GLN A CA 1
ATOM 7214 C C . GLN A 1 930 ? 52.753 9.578 28.681 1.00 80.38 930 GLN A C 1
ATOM 7216 O O . GLN A 1 930 ? 52.812 10.146 29.763 1.00 80.38 930 GLN A O 1
ATOM 7221 N N . ILE A 1 931 ? 53.868 9.354 27.975 1.00 83.69 931 ILE A N 1
ATOM 7222 C CA . ILE A 1 931 ? 55.208 9.770 28.439 1.00 83.69 931 ILE A CA 1
ATOM 7223 C C . ILE A 1 931 ? 55.306 11.293 28.607 1.00 83.69 931 ILE A C 1
ATOM 7225 O O . ILE A 1 931 ? 55.913 11.780 29.567 1.00 83.69 931 ILE A O 1
ATOM 7229 N N . VAL A 1 932 ? 54.742 12.050 27.662 1.00 87.50 932 VAL A N 1
ATOM 7230 C CA . VAL A 1 932 ? 54.736 13.522 27.703 1.00 87.50 932 VAL A CA 1
ATOM 7231 C C . VAL A 1 932 ? 53.805 14.011 28.811 1.00 87.50 932 VAL A C 1
ATOM 7233 O O . VAL A 1 932 ? 54.185 14.899 29.576 1.00 87.50 932 VAL A O 1
ATOM 7236 N N . CYS A 1 933 ? 52.636 13.383 28.922 1.00 85.12 933 CYS A N 1
ATOM 7237 C CA . CYS A 1 933 ? 51.634 13.589 29.963 1.00 85.12 933 CYS A CA 1
ATOM 7238 C C . CYS A 1 933 ? 52.224 13.386 31.378 1.00 85.12 933 CYS A C 1
ATOM 7240 O O . CYS A 1 933 ? 52.240 14.316 32.186 1.00 85.12 933 CYS A O 1
ATOM 7242 N N . ASP A 1 934 ? 52.860 12.240 31.639 1.00 82.06 934 ASP A N 1
ATOM 7243 C CA . ASP A 1 934 ? 53.477 11.891 32.926 1.00 82.06 934 ASP A CA 1
ATOM 7244 C C . ASP A 1 934 ? 54.678 12.781 33.276 1.00 82.06 934 ASP A C 1
ATOM 7246 O O . ASP A 1 934 ? 54.931 13.064 34.450 1.00 82.06 934 ASP A O 1
ATOM 7250 N N . TRP A 1 935 ? 55.492 13.188 32.292 1.00 88.19 935 TRP A N 1
ATOM 7251 C CA . TRP A 1 935 ? 56.577 14.151 32.530 1.00 88.19 935 TRP A CA 1
ATOM 7252 C C . TRP A 1 935 ? 56.020 15.523 32.910 1.00 88.19 935 TRP A C 1
ATOM 7254 O O . TRP A 1 935 ? 56.479 16.112 33.890 1.00 88.19 935 TRP A O 1
ATOM 7264 N N . TYR A 1 936 ? 55.012 16.006 32.177 1.00 87.12 936 TYR A N 1
ATOM 7265 C CA . TYR A 1 936 ? 54.329 17.256 32.491 1.00 87.12 936 TYR A CA 1
ATOM 7266 C C . TYR A 1 936 ? 53.759 17.211 33.910 1.00 87.12 936 TYR A C 1
ATOM 7268 O O . TYR A 1 936 ? 54.067 18.085 34.722 1.00 87.12 936 TYR A O 1
ATOM 7276 N N . GLY A 1 937 ? 53.020 16.152 34.243 1.00 78.81 937 GLY A N 1
ATOM 7277 C CA . GLY A 1 937 ? 52.388 16.013 35.546 1.00 78.81 937 GLY A CA 1
ATOM 7278 C C . GLY A 1 937 ? 53.383 15.974 36.714 1.00 78.81 937 GLY A C 1
ATOM 7279 O O . GLY A 1 937 ? 53.188 16.630 37.735 1.00 78.81 937 GLY A O 1
ATOM 7280 N N . ARG A 1 938 ? 54.514 15.275 36.568 1.00 83.38 938 ARG A N 1
ATOM 7281 C CA . ARG A 1 938 ? 55.513 15.163 37.650 1.00 83.38 938 ARG A CA 1
ATOM 7282 C C . ARG A 1 938 ? 56.219 16.472 37.995 1.00 83.38 938 ARG A C 1
ATOM 7284 O O . ARG A 1 938 ? 56.697 16.608 39.122 1.00 83.38 938 ARG A O 1
ATOM 7291 N N . HIS A 1 939 ? 56.323 17.400 37.045 1.00 84.88 939 HIS A N 1
ATOM 7292 C CA . HIS A 1 939 ? 57.181 18.582 37.183 1.00 84.88 939 HIS A CA 1
ATOM 7293 C C . HIS A 1 939 ? 56.434 19.913 37.135 1.00 84.88 939 HIS A C 1
ATOM 7295 O O . HIS A 1 939 ? 57.005 20.932 37.527 1.00 84.88 939 HIS A O 1
ATOM 7301 N N . VAL A 1 940 ? 55.184 19.940 36.668 1.00 82.75 940 VAL A N 1
ATOM 7302 C CA . VAL A 1 940 ? 54.396 21.172 36.630 1.00 82.75 940 VAL A CA 1
ATOM 7303 C C . VAL A 1 940 ? 54.011 21.615 38.042 1.00 82.75 940 VAL A C 1
ATOM 7305 O O . VAL A 1 940 ? 53.523 20.841 38.863 1.00 82.75 940 VAL A O 1
ATOM 7308 N N . ASN A 1 941 ? 54.215 22.896 38.329 1.00 78.81 941 ASN A N 1
ATOM 7309 C CA . ASN A 1 941 ? 53.814 23.524 39.576 1.00 78.81 941 ASN A CA 1
ATOM 7310 C C . ASN A 1 941 ? 52.996 24.786 39.296 1.00 78.81 941 ASN A C 1
ATOM 7312 O O . ASN A 1 941 ? 53.511 25.790 38.791 1.00 78.81 941 ASN A O 1
ATOM 7316 N N . TRP A 1 942 ? 51.719 24.729 39.658 1.00 71.50 942 TRP A N 1
ATOM 7317 C CA . TRP A 1 942 ? 50.779 25.836 39.555 1.00 71.50 942 TRP A CA 1
ATOM 7318 C C . TRP A 1 942 ? 50.813 26.654 40.853 1.00 71.50 942 TRP A C 1
ATOM 7320 O O . TRP A 1 942 ? 50.369 26.191 41.903 1.00 71.50 942 TRP A O 1
ATOM 7330 N N . ALA A 1 943 ? 51.355 27.875 40.805 1.00 58.78 943 ALA A N 1
ATOM 7331 C CA . ALA A 1 943 ? 51.336 28.773 41.960 1.00 58.78 943 ALA A CA 1
ATOM 7332 C C . ALA A 1 943 ? 49.891 29.210 42.291 1.00 58.78 943 ALA A C 1
ATOM 7334 O O . ALA A 1 943 ? 49.065 29.357 41.396 1.00 58.78 943 ALA A O 1
ATOM 7335 N N . GLN A 1 944 ? 49.584 29.468 43.570 1.00 52.47 944 GLN A N 1
ATOM 7336 C CA . GLN A 1 944 ? 48.229 29.780 44.078 1.00 52.47 944 GLN A CA 1
ATOM 7337 C C . GLN A 1 944 ? 47.596 31.110 43.584 1.00 52.47 944 GLN A C 1
ATOM 7339 O O . GLN A 1 944 ? 46.586 31.544 44.134 1.00 52.47 944 GLN A O 1
ATOM 7344 N N . SER A 1 945 ? 48.134 31.778 42.561 1.00 46.22 945 SER A N 1
ATOM 7345 C CA . SER A 1 945 ? 47.547 32.997 41.985 1.00 46.22 945 SER A CA 1
ATOM 7346 C C . SER A 1 945 ? 47.017 32.742 40.572 1.00 46.22 945 SER A C 1
ATOM 7348 O O . SER A 1 945 ? 47.773 32.372 39.680 1.00 46.22 945 SER A O 1
ATOM 7350 N N . SER A 1 946 ? 45.714 32.960 40.391 1.00 50.75 946 SER A N 1
ATOM 7351 C CA . SER A 1 946 ? 44.909 32.776 39.173 1.00 50.75 946 SER A CA 1
ATOM 7352 C C . SER A 1 946 ? 45.591 33.201 37.856 1.00 50.75 946 SER A C 1
ATOM 7354 O O . SER A 1 946 ? 45.824 34.392 37.650 1.00 50.75 946 SER A O 1
ATOM 7356 N N . GLY A 1 947 ? 45.838 32.243 36.949 1.00 61.16 947 GLY A N 1
ATOM 7357 C CA . GLY A 1 947 ? 46.269 32.477 35.558 1.00 61.16 947 GLY A CA 1
ATOM 7358 C C . GLY A 1 947 ? 46.950 31.266 34.887 1.00 61.16 947 GLY A C 1
ATOM 7359 O O . GLY A 1 947 ? 47.178 30.246 35.535 1.00 61.16 947 GLY A O 1
ATOM 7360 N N . TYR A 1 948 ? 47.304 31.388 33.599 1.00 65.69 948 TYR A N 1
ATOM 7361 C CA . TYR A 1 948 ? 48.062 30.405 32.791 1.00 65.69 948 TYR A CA 1
ATOM 7362 C C . TYR A 1 948 ? 49.584 30.427 33.081 1.00 65.69 948 TYR A C 1
ATOM 7364 O O . TYR A 1 948 ? 50.408 30.414 32.168 1.00 65.69 948 TYR A O 1
ATOM 7372 N N . GLN A 1 949 ? 49.988 30.517 34.355 1.00 66.31 949 GLN A N 1
ATOM 7373 C CA . GLN A 1 949 ? 51.400 30.568 34.762 1.00 66.31 949 GLN A CA 1
ATOM 7374 C C . GLN A 1 949 ? 51.777 29.341 35.597 1.00 66.31 949 GLN A C 1
ATOM 7376 O O . GLN A 1 949 ? 51.530 29.298 36.803 1.00 66.31 949 GLN A O 1
ATOM 7381 N N . ALA A 1 950 ? 52.406 28.355 34.952 1.00 71.75 950 ALA A N 1
ATOM 7382 C CA . ALA A 1 950 ? 53.014 27.214 35.628 1.00 71.75 950 ALA A CA 1
ATOM 7383 C C . ALA A 1 950 ? 54.545 27.336 35.647 1.00 71.75 950 ALA A C 1
ATOM 7385 O O . ALA A 1 950 ? 55.160 27.842 34.710 1.00 71.75 950 ALA A O 1
ATOM 7386 N N . THR A 1 951 ? 55.156 26.855 36.724 1.00 74.38 951 THR A N 1
ATOM 7387 C CA . THR A 1 951 ? 56.613 26.793 36.927 1.00 74.38 951 THR A CA 1
ATOM 7388 C C . THR A 1 951 ? 57.047 25.334 37.070 1.00 74.38 951 THR A C 1
ATOM 7390 O O . THR A 1 951 ? 56.198 24.451 37.141 1.00 74.38 951 THR A O 1
ATOM 7393 N N . GLY A 1 952 ? 58.347 25.040 37.103 1.00 79.94 952 GLY A N 1
ATOM 7394 C CA . GLY A 1 952 ? 58.839 23.691 37.424 1.00 79.94 952 GLY A CA 1
ATOM 7395 C C . GLY A 1 952 ? 59.268 22.858 36.214 1.00 79.94 952 GLY A C 1
ATOM 7396 O O . GLY A 1 952 ? 60.233 22.102 36.325 1.00 79.94 952 GLY A O 1
ATOM 7397 N N . LEU A 1 953 ? 58.658 23.080 35.043 1.00 84.06 953 LEU A N 1
ATOM 7398 C CA . LEU A 1 953 ? 58.953 22.377 33.779 1.00 84.06 953 LEU A CA 1
ATOM 7399 C C . LEU A 1 953 ? 60.334 22.706 33.174 1.00 84.06 953 LEU A C 1
ATOM 7401 O O . LEU A 1 953 ? 60.808 22.016 32.273 1.00 84.06 953 LEU A O 1
ATOM 7405 N N . ASP A 1 954 ? 60.984 23.760 33.661 1.00 82.50 954 ASP A N 1
ATOM 7406 C CA . ASP A 1 954 ? 62.305 24.252 33.256 1.00 82.50 954 ASP A CA 1
ATOM 7407 C C . ASP A 1 954 ? 63.377 24.075 34.347 1.00 82.50 954 ASP A C 1
ATOM 7409 O O . ASP A 1 954 ? 64.530 24.478 34.175 1.00 82.50 954 ASP A O 1
ATOM 7413 N N . THR A 1 955 ? 63.026 23.455 35.476 1.00 85.50 955 THR A N 1
ATOM 7414 C CA . THR A 1 955 ? 63.973 23.206 36.567 1.00 85.50 955 THR A CA 1
ATOM 7415 C C . THR A 1 955 ? 64.993 22.139 36.187 1.00 85.50 955 THR A C 1
ATOM 7417 O O . THR A 1 955 ? 64.715 21.230 35.407 1.00 85.50 955 THR A O 1
ATOM 7420 N N . GLN A 1 956 ? 66.176 22.180 36.810 1.00 83.50 956 GLN A N 1
ATOM 7421 C CA . GLN A 1 956 ? 67.209 21.161 36.597 1.00 83.50 956 GLN A CA 1
ATOM 7422 C C . GLN A 1 956 ? 66.680 19.734 36.851 1.00 83.50 956 GLN A C 1
ATOM 7424 O O . GLN A 1 956 ? 67.117 18.797 36.194 1.00 83.50 956 GLN A O 1
ATOM 7429 N N . THR A 1 957 ? 65.719 19.571 37.766 1.00 85.88 957 THR A N 1
ATOM 7430 C CA . THR A 1 957 ? 65.048 18.295 38.044 1.00 85.88 957 THR A CA 1
ATOM 7431 C C . THR A 1 957 ? 64.200 17.818 36.863 1.00 85.88 957 THR A C 1
ATOM 7433 O O . THR A 1 957 ? 64.328 16.662 36.468 1.00 85.88 957 THR A O 1
ATOM 7436 N N . ALA A 1 958 ? 63.397 18.700 36.259 1.00 86.00 958 ALA A N 1
ATOM 7437 C CA . ALA A 1 958 ? 62.571 18.378 35.094 1.00 86.00 958 ALA A CA 1
ATOM 7438 C C . ALA A 1 958 ? 63.409 18.094 33.841 1.00 86.00 958 ALA A C 1
ATOM 7440 O O . ALA A 1 958 ? 63.096 17.183 33.074 1.00 86.00 958 ALA A O 1
ATOM 7441 N N . LEU A 1 959 ? 64.501 18.845 33.660 1.00 88.00 959 LEU A N 1
ATOM 7442 C CA . LEU A 1 959 ? 65.420 18.698 32.528 1.00 88.00 959 LEU A CA 1
ATOM 7443 C C . LEU A 1 959 ? 66.314 17.451 32.640 1.00 88.00 959 LEU A C 1
ATOM 7445 O O . LEU A 1 959 ? 66.723 16.900 31.620 1.00 88.00 959 LEU A O 1
ATOM 7449 N N . ASN A 1 960 ? 66.616 17.000 33.862 1.00 88.62 960 ASN A N 1
ATOM 7450 C CA . ASN A 1 960 ? 67.386 15.778 34.115 1.00 88.62 960 ASN A CA 1
ATOM 7451 C C . ASN A 1 960 ? 66.509 14.511 34.158 1.00 88.62 960 ASN A C 1
ATOM 7453 O O . ASN A 1 960 ? 67.033 13.420 34.394 1.00 88.62 960 ASN A O 1
ATOM 7457 N N . ASP A 1 961 ? 65.194 14.631 33.960 1.00 90.25 961 ASP A N 1
ATOM 7458 C CA . ASP A 1 961 ? 64.294 13.484 33.900 1.00 90.25 961 ASP A CA 1
ATOM 7459 C C . ASP A 1 961 ? 64.669 12.560 32.737 1.00 90.25 961 ASP A C 1
ATOM 7461 O O . ASP A 1 961 ? 64.852 13.005 31.603 1.00 90.25 961 ASP A O 1
ATOM 7465 N N . ALA A 1 962 ? 64.748 11.255 32.999 1.00 88.06 962 ALA A N 1
ATOM 7466 C CA . ALA A 1 962 ? 65.149 10.281 31.990 1.00 88.06 962 ALA A CA 1
ATOM 7467 C C . ALA A 1 962 ? 64.232 10.290 30.750 1.00 88.06 962 ALA A C 1
ATOM 7469 O O . ALA A 1 962 ? 64.703 9.996 29.649 1.00 88.06 962 ALA A O 1
ATOM 7470 N N . TYR A 1 963 ? 62.956 10.668 30.903 1.00 89.81 963 TYR A N 1
ATOM 7471 C CA . TYR A 1 963 ? 61.984 10.768 29.811 1.00 89.81 963 TYR A CA 1
ATOM 7472 C C . TYR A 1 963 ? 61.982 12.135 29.114 1.00 89.81 963 TYR A C 1
ATOM 7474 O O . TYR A 1 963 ? 61.489 12.228 27.989 1.00 89.81 963 TYR A O 1
ATOM 7482 N N . PHE A 1 964 ? 62.610 13.173 29.689 1.00 91.88 964 PHE A N 1
ATOM 7483 C CA . PHE A 1 964 ? 62.704 14.501 29.061 1.00 91.88 964 PHE A CA 1
ATOM 7484 C C . PHE A 1 964 ? 63.391 14.461 27.690 1.00 91.88 964 PHE A C 1
ATOM 7486 O O . PHE A 1 964 ? 63.125 15.298 26.830 1.00 91.88 964 PHE A O 1
ATOM 7493 N N . ARG A 1 965 ? 64.214 13.438 27.430 1.00 90.25 965 ARG A N 1
ATOM 7494 C CA . ARG A 1 965 ? 64.811 13.184 26.111 1.00 90.25 965 ARG A CA 1
ATOM 7495 C C . ARG A 1 965 ? 63.787 13.086 24.973 1.00 90.25 965 ARG A C 1
ATOM 7497 O O . ARG A 1 965 ? 64.119 13.497 23.868 1.00 90.25 965 ARG A O 1
ATOM 7504 N N . TYR A 1 966 ? 62.581 12.567 25.221 1.00 91.62 966 TYR A N 1
ATOM 7505 C CA . TYR A 1 966 ? 61.522 12.464 24.208 1.00 91.62 966 TYR A CA 1
ATOM 7506 C C . TYR A 1 966 ? 60.872 13.830 23.962 1.00 91.62 966 TYR A C 1
ATOM 7508 O O . TYR A 1 966 ? 60.596 14.206 22.828 1.00 91.62 966 TYR A O 1
ATOM 7516 N N . ILE A 1 967 ? 60.740 14.647 25.009 1.00 92.69 967 ILE A N 1
ATOM 7517 C CA . ILE A 1 967 ? 60.248 16.019 24.884 1.00 92.69 967 ILE A CA 1
ATOM 7518 C C . ILE A 1 967 ? 61.272 16.888 24.138 1.00 92.69 967 ILE A C 1
ATOM 7520 O O . ILE A 1 967 ? 60.927 17.562 23.172 1.00 92.69 967 ILE A O 1
ATOM 7524 N N . ALA A 1 968 ? 62.546 16.853 24.531 1.00 89.88 968 ALA A N 1
ATOM 7525 C CA . ALA A 1 968 ? 63.599 17.665 23.919 1.00 89.88 968 ALA A CA 1
ATOM 7526 C C . ALA A 1 968 ? 64.019 17.180 22.519 1.00 89.88 968 ALA A C 1
ATOM 7528 O O . ALA A 1 968 ? 64.327 17.998 21.656 1.00 89.88 968 ALA A O 1
ATOM 7529 N N . GLY A 1 969 ? 64.066 15.862 22.304 1.00 86.75 969 GLY A N 1
ATOM 7530 C CA . GLY A 1 969 ? 64.579 15.234 21.085 1.00 86.75 969 GLY A CA 1
ATOM 7531 C C . GLY A 1 969 ? 63.532 14.926 20.015 1.00 86.75 969 GLY A C 1
ATOM 7532 O O . GLY A 1 969 ? 63.923 14.604 18.893 1.00 86.75 969 GLY A O 1
ATOM 7533 N N . ASN A 1 970 ? 62.237 15.027 20.337 1.00 93.12 970 ASN A N 1
ATOM 7534 C CA . ASN A 1 970 ? 61.141 14.750 19.407 1.00 93.12 970 ASN A CA 1
ATOM 7535 C C . ASN A 1 970 ? 60.098 15.864 19.434 1.00 93.12 970 ASN A C 1
ATOM 7537 O O . ASN A 1 970 ? 60.010 16.621 18.466 1.00 93.12 970 ASN A O 1
ATOM 7541 N N . ILE A 1 971 ? 59.381 16.014 20.555 1.00 92.88 971 ILE A N 1
ATOM 7542 C CA . ILE A 1 971 ? 58.247 16.943 20.668 1.00 92.88 971 ILE A CA 1
ATOM 7543 C C . ILE A 1 971 ? 58.674 18.380 20.345 1.00 92.88 971 ILE A C 1
ATOM 7545 O O . ILE A 1 971 ? 58.189 18.948 19.378 1.00 92.88 971 ILE A O 1
ATOM 7549 N N . ARG A 1 972 ? 59.660 18.947 21.052 1.00 92.38 972 ARG A N 1
ATOM 7550 C CA . ARG A 1 972 ? 60.106 20.348 20.882 1.00 92.38 972 ARG A CA 1
ATOM 7551 C C . ARG A 1 972 ? 60.778 20.663 19.544 1.00 92.38 972 ARG A C 1
ATOM 7553 O O . ARG A 1 972 ? 61.065 21.828 19.282 1.00 92.38 972 ARG A O 1
ATOM 7560 N N . ILE A 1 973 ? 61.056 19.655 18.719 1.00 90.88 973 ILE A N 1
ATOM 7561 C CA . ILE A 1 973 ? 61.692 19.830 17.406 1.00 90.88 973 ILE A CA 1
ATOM 7562 C C . ILE A 1 973 ? 60.842 19.303 16.241 1.00 90.88 973 ILE A C 1
ATOM 7564 O O . ILE A 1 973 ? 61.334 19.275 15.115 1.00 90.88 973 ILE A O 1
ATOM 7568 N N . GLY A 1 974 ? 59.593 18.885 16.485 1.00 84.19 974 GLY A N 1
ATOM 7569 C CA . GLY A 1 974 ? 58.675 18.457 15.423 1.00 84.19 974 GLY A CA 1
ATOM 7570 C C . GLY A 1 974 ? 59.062 17.127 14.768 1.00 84.19 974 GLY A C 1
ATOM 7571 O O . GLY A 1 974 ? 58.741 16.905 13.603 1.00 84.19 974 GLY A O 1
ATOM 7572 N N . LYS A 1 975 ? 59.815 16.264 15.465 1.00 85.31 975 LYS A N 1
ATOM 7573 C CA . LYS A 1 975 ? 60.329 15.004 14.911 1.00 85.31 975 LYS A CA 1
ATOM 7574 C C . LYS A 1 975 ? 59.507 13.820 15.419 1.00 85.31 975 LYS A C 1
ATOM 7576 O O . LYS A 1 975 ? 59.816 13.292 16.490 1.00 85.31 975 LYS A O 1
ATOM 7581 N N . PHE A 1 976 ? 58.480 13.451 14.651 1.00 74.25 976 PHE A N 1
ATOM 7582 C CA . PHE A 1 976 ? 57.706 12.223 14.855 1.00 74.25 976 PHE A CA 1
ATOM 7583 C C . PHE A 1 976 ? 58.602 10.993 14.657 1.00 74.25 976 PHE A C 1
ATOM 7585 O O . PHE A 1 976 ? 59.314 10.934 13.623 1.00 74.25 976 PHE A O 1
#

pLDDT: mean 78.54, std 20.28, range [22.7, 98.44]

Sequence (976 aa):
MADDVVVWQQRVAEARARLAEKPNDPERQNALGSALCDGLAPRLKTAGRDGEAADAAREGIALTRVLLADTGRADRQGLAKRIAEAAEYLPGEESVTETDVAVAAYREFLAAAPDSTDALRWLAWALSDRLAHRQWRVGRQDATRATVRESLAITDTLVERSSLELLSGIARRYLVASVYLPLDEMLTHTRTSIELYRRVAAPDPANEGKRNNLVWAMTTLAKRLTQGGRTVEGEAAQAEADRVSRYGALSLFGRDYRFPRQAPIACVSRNPLQLDLFAVGEDGRAYSVWRNQRWEDYFQVGTKSFPPLTPIAGQSRNDDQMDIFAVGEDGGLWSAWWHGEWHDWFRIGQEVLPARAHVATLTRDPDYMDVFVVGDDGVVRSVWWHGEWRDWFTLPGAVFPKGAPLAALCRNSDHMEVWAVGGDGVVRGAWWNGEWHNWYELPGKTFPPGTRITAVSRNDDAMEIWAVDGDGQVWGAWWDGDWHDWYHLEGHTFPGGAPVTALSRESSHMEVFGVDTNGELWGRWWDGQWRDWFRVGDGTLPQGTPLTAVARAPFPMGGVYFMDVFGVGADAGIHTAMWAPGGWRRWHRIPVAVLKFQQPIESGGVAALGGWSGVNISYDGQIQWHGHAHDSGADGYDFGVAFYVRSGDHLIALSHNGSVGGTVTSGSRDHDWEEIHPRNDLVLSHLANFATAQASMNMQYTSHIGQTLEGVVSLALKWFIGGSVAGSVTGVVVFIGVEIGSLIATGSLEPGAVALEGVLWMAGPSNSLLAIAAGAIAEVGHRYRELHQEEYDFANATVFGGTLPPRGDILLTDTVGTRGSSGYPRPFTVPGVRGKVLINMGEEGFDDPLSFGVDKVAHKQGRPDQNVPRGEIFIHELVHAWQIHHSAFSVSLLLDALSAQWSNETGGHPYEYGPAGPAFADLGIEQQAQIVCDWYGRHVNWAQSSGYQATGLDTQTALNDAYFRYIAGNIRIGKF